Protein AF-A0A951DN93-F1 (afdb_monomer_lite)

pLDDT: mean 78.46, std 14.0, range [29.41, 96.94]

Foldseek 3Di:
DAQADQDAADVQGQRQVLQLQEDADDDDDDDPPDRRYGDHDPPKDKDKDKDKDADDPVQRQQKIKIKMWMFMPPFTKIKIKMKMWGNFDHDDPNDDDDDDDLPTAGKMKIWMWMDGPFWIKIWMWIWHDDRQFKTKIWIWIWIQTPLDRLFIKIKRAALQPDAQQGHGDDDHWIKMFGRCPPFRWIKTKMKMWGSAKDACFNVPRDIAGGTKIKMKMKTWDWDDDPPAKIKIKIKIKIWMFHVLPTKIWMKIWIFIWIHHHLWIAWGWIKIWTWIDGPDQDTKIKIKIKTWTDDNVDIDIDIDIDIDDDPPLDADDPPDFFFDFKFWAALLRHGQDTFDQDPPPPQVPGAAFALRIKIKTFTNAQAAEAEDDEQACVQQPAPDLFAFLLNHPLRAQQWGGDQFKIKHKYWYYWYKWFADPVPRDTHGPHHWHKGQAQDPADSQPDVADPRRRRMMITLDSDRCSNLLVDQQSCCPHHPSVLLCSFCSLVDAFDQAKWKFFQLQWDDPDQPAWIKGATDPGDDDLLYDGKIKTKFKDWVNHTDGPVCQVPVVPPFDKDQWGKDAFDWDDDPVDTFGIWIWHIATPPLVPDPPVVNVVLQVTKMKMKIFMRFWFALKKWKKKWAPVFVVQKWKWFQFPVHNPDTHTWDWDDWDQGPPNMIMTMTTHPHRGTTTGMMMIIGRRNMGMTTGIMMGGGPSSVVSSVSHSVSSNVSQVVQLVCLVPPDQPQRPGHQAFIKMKIKIWMKMWMDGVVHDIDIDDRPITITIHHYAHQDPAQDDDDVDDPLSRPSNHDALLNQVVFWLAKPVHFAAEAAALQAKIKTFGQAQCSQVSLVSNQWWKKKWKFFDPDDPVDGGPIDIDTCVQKDFGLPCLSFRSSQVSSLVSCLVCVVVVHRTGDHDTRGIMRIGRDRDDAFTKMKIWIAIAGHPPDDHDGGDIHDIHMYTHHNANDPQSLCVQQQWHLDDDAAAADAEDEWDPAADDDEEEADVQVQVVCVSRVHHDDDADATWYKYWYWYDDPPFIFTWWIKTAHPAAQFAAAPDDRPVGPGDDTQKHWDAKDFQWFGFDYWYAHNRNRMIITGTNDTTQGPFWIKIWMFHWRNGDRSSDDGPRDIRITTHDYHSHDPCVVVVD

Secondary structure (DSSP, 8-state):
-EES-PPPPPTTS-HHHHHHTB-SSPPSS--SS--B-----TT-EEEEEEEEEE-TTTTTSS-EEEEEEEEEETTTEEEEEEEEEESSPPPPTT-SSPPPPTT--EEEEEEEEEE-SSEEEEEEEEEEEETTTEEEEEEEEEEEESS-TT-EEEEES--S--STTSPP-TT--EEEEESTTTT-EEEEEEEEEESS-EEEETTTTEEE-SSEEEEEEEEEEEEEETTTEEEEEEEEEEEEEEETTEEEEEEEEEEEEEEETTEEEEEEEEEEEEEE-SSS-EEEEEEEEEEEE-SS-EEEEEEEEEEE----PPPP--S-SEEEEEEE-TT--EEEE-B--TT--GGGPPEE-TT-EEEEEESSPPEE-PPSSTTHHHHPPPTT---TTS-TTB---EEE-SSEEEEEEEEEEEEEEE-TTT--EEE--S--EEEPPPSS---SSS-----B-EEEES---S-GGGGGSTTTTTTSTT-HHHHHHHGGG--PPPBPEEEEGGG-B-SSTTS-EEEPBP-PPPPTTB----EEEEEEETTEE--HHHHHHS--SS-EE--EEEEEEEEEETTEEEEEEEEPPEES-GGGS-HHHHHHHHH--EEEEEEEEEEEEEEEEEEEEETTTGGG-EEEEEETT-TT--EEPEEEEEEEPGGGEEEEEEE-S-TTS-EEEEEEEE-TTS-EEEEEEEEE-HHHHHHHHHHHHHHHHHHHHHHHHHHHS------PPPTT-EEEEEEEEEEEEEETTS-EEEEEEEEEEEEEEEPPPPSS-----SS--TTT--SS--GGGGGGGEEEEESPTTEEEE-TTS-EEEEESSS-HHHHHHHTTB--EEEEEESSS-TTS----EEEEGGGEEE-S-GGGS-HHHHHHHHHHHHHHHTT--PPP-----EEEEE---PPTT-EEEEEEE-PBPTT--SSPPPB---EEEEE-SSSSHHHHHHHTT-BSSSS-PBP---EE-------S-EESHHHHHHHHHHTTPPPPPPPSS-EEEEEEEEETTEEEEEEEEEE-SS-SEE--SPPPTT-SSPPPSEEEEEEEETTEE--EEEE-TTS-EEEEEEEEEE---S-EEEEEEE--SS--TTS----EEEEEEEB--SS-TTHHHH-

Sequence (1124 aa):
AINGTLPDPPPGADPIDFQLQWRPNPPPAPLPHAHVGVPPQLGGLVLGLGAVLGTVPDLGYAFSTKAMIAAALPDLTVRAALEATFMNEPPKMAVFNDDPSTSDVGARIIGLLVIGPHGIDLALRGTYDIPVLLHVVVPVAAHFSFDDATDWFLHVGADGFGPSGGPARGPGPVQVVVLPRLLNEGAFGYLMLHGHDLPNLGGLGMNLSGFSVGFGFAINFVAGGVPVLYAELDASLVAGIGTHPVVFLAHGTLDASLHLGPFTLGGIQVTIDAEVGPGSHQWLSADVCGEVDLWLVTLRGCISLTTGSKDLSVPDPGTFPLTRVSLVDVADRELDGAGSLQDGNRDGAPTVWPDAVPVLEFSTGPDCALNPGSFLNSLSIPAGGRRIWVGPYGGTGVYGTDELQYTYTLTSLDLVQVDPATGAESPLGDLPAQWQLPRHGDPSTGKVVPGARELALLTWERLPWTRNLLDGGASVPDDPVGGLANGCHEHVDPTPSWDLGIDANRASASQPWSMPPETVPLRIASSRFDVSLETTLRGVPVTAQLVYQSGLPFAWDLGGPAPLPSVSLARRTFGGHLVLPHVVDTQTVPDSLHNQLIDQRAVSRLDFGPPLIDALVCITSDVSLLEFLHVQGVPADASDTTVDWNFVEDAAGPNNGRVRTYAPDDHARAWLAVEIAYPPIASVGVLGVRGTTPAAVQAAANANAANEAAAKADQTVAATVPPKLRDLLQPGSLYKLTVGLTCIGQRKGGDSKTFGPNVSTYWFKTAPLPAAAPQVSPRRTIFRAQDNFDPSYLERYQLGYTPDDKTAYWFPADPVAAHFSVDHVAPLAELYGHKLTVRVTRTDTPAAQPDPGQSFDASGMVELVAIDRGSPADQRLVAAVATIRAAGEAPCAVPGSGSSLVAGPLLAKQAHYDLDVFFPTAPGAPGAPGPALPGVVFSTSRYQDPGDLLTQLGFSVAGPVPTVRGDVRVQATPIVGNGTGDSALEDALARLGLTPWPNAPVARTSALWVESGADWLLRGVLMEAPEPLFRPGPPPSAAEKSPPPRFGISSLSCSGGTFDVVRQNASRTALLWLASTPFVPAGPLVLQVVARPPLVDPKSLPATTTLTGSCQVGPVPPFVADIA

Radius of gyration: 41.89 Å; chains: 1; bounding box: 110×85×129 Å

Structure (mmCIF, N/CA/C/O backbone):
data_AF-A0A951DN93-F1
#
_entry.id   AF-A0A951DN93-F1
#
loop_
_atom_site.group_PDB
_atom_site.id
_atom_site.type_symbol
_atom_site.label_atom_id
_atom_site.label_alt_id
_atom_site.label_comp_id
_atom_site.label_asym_id
_atom_site.label_entity_id
_atom_site.label_seq_id
_atom_site.pdbx_PDB_ins_code
_atom_site.Cartn_x
_atom_site.Cartn_y
_atom_site.Cartn_z
_atom_site.occupancy
_atom_site.B_iso_or_equiv
_atom_site.auth_seq_id
_atom_site.auth_comp_id
_atom_site.auth_asym_id
_atom_site.auth_atom_id
_atom_site.pdbx_PDB_model_num
ATOM 1 N N . ALA A 1 1 ? -35.441 -23.308 -15.288 1.00 58.97 1 ALA A N 1
ATOM 2 C CA . ALA A 1 1 ? -34.696 -22.094 -15.662 1.00 58.97 1 ALA A CA 1
ATOM 3 C C . ALA A 1 1 ? -35.680 -20.938 -15.694 1.00 58.97 1 ALA A C 1
ATOM 5 O O . ALA A 1 1 ? -36.698 -21.078 -16.364 1.00 58.97 1 ALA A O 1
ATOM 6 N N . ILE A 1 2 ? -35.428 -19.869 -14.942 1.00 70.38 2 ILE A N 1
ATOM 7 C CA . ILE A 1 2 ? -36.272 -18.666 -14.879 1.00 70.38 2 ILE A CA 1
ATOM 8 C C . ILE A 1 2 ? -35.362 -17.458 -15.136 1.00 70.38 2 ILE A C 1
ATOM 10 O O . ILE A 1 2 ? -34.222 -17.447 -14.674 1.00 70.38 2 ILE A O 1
ATOM 14 N N . ASN A 1 3 ? -35.842 -16.483 -15.910 1.00 65.94 3 ASN A N 1
ATOM 15 C CA . ASN A 1 3 ? -35.146 -15.213 -16.127 1.00 65.94 3 ASN A CA 1
ATOM 16 C C . ASN A 1 3 ? -35.381 -14.328 -14.894 1.00 65.94 3 ASN A C 1
ATOM 18 O O . ASN A 1 3 ? -36.521 -13.926 -14.653 1.00 65.94 3 ASN A O 1
ATOM 22 N N . GLY A 1 4 ? -34.348 -14.104 -14.087 1.00 67.06 4 GLY A N 1
ATOM 23 C CA . GLY A 1 4 ? -34.468 -13.483 -12.769 1.00 67.06 4 GLY A CA 1
ATOM 24 C C . GLY A 1 4 ? -33.188 -13.563 -11.947 1.00 67.06 4 GLY A C 1
ATOM 25 O O . GLY A 1 4 ? -32.173 -14.074 -12.418 1.00 67.06 4 GLY A O 1
ATOM 26 N N . THR A 1 5 ? -33.252 -13.071 -10.717 1.00 70.00 5 THR A N 1
ATOM 27 C CA . THR A 1 5 ? -32.168 -13.139 -9.726 1.00 70.00 5 THR A CA 1
ATOM 28 C C . THR A 1 5 ? -32.672 -13.751 -8.429 1.00 70.00 5 THR A C 1
ATOM 30 O O . THR A 1 5 ? -33.877 -13.793 -8.170 1.00 70.00 5 THR A O 1
ATOM 33 N N . LEU A 1 6 ? -31.759 -14.304 -7.630 1.00 71.38 6 LEU A N 1
ATOM 34 C CA . LEU A 1 6 ? -32.091 -14.649 -6.253 1.00 71.38 6 LEU A CA 1
ATOM 35 C C . LEU A 1 6 ? -32.093 -13.342 -5.454 1.00 71.38 6 LEU A C 1
ATOM 37 O O . LEU A 1 6 ? -31.143 -12.580 -5.581 1.00 71.38 6 LEU A O 1
ATOM 41 N N . PRO A 1 7 ? -33.159 -13.043 -4.701 1.00 67.38 7 PRO A N 1
ATOM 42 C CA . PRO A 1 7 ? -33.232 -11.797 -3.963 1.00 67.38 7 PRO A CA 1
ATOM 43 C C . PRO A 1 7 ? -32.316 -11.860 -2.739 1.00 67.38 7 PRO A C 1
ATOM 45 O O . PRO A 1 7 ? -32.239 -12.897 -2.059 1.00 67.38 7 PRO A O 1
ATOM 48 N N . ASP A 1 8 ? -31.675 -10.729 -2.478 1.00 64.38 8 ASP A N 1
ATOM 49 C CA . ASP A 1 8 ? -30.850 -10.469 -1.305 1.00 64.38 8 ASP A CA 1
ATOM 50 C C . ASP A 1 8 ? -31.690 -9.858 -0.177 1.00 64.38 8 ASP A C 1
ATOM 52 O O . ASP A 1 8 ? -32.721 -9.223 -0.450 1.00 64.38 8 ASP A O 1
ATOM 56 N N . PRO A 1 9 ? -31.284 -10.052 1.090 1.00 63.78 9 PRO A N 1
ATOM 57 C CA . PRO A 1 9 ? -31.950 -9.411 2.210 1.00 63.78 9 PRO A CA 1
ATOM 58 C C . PRO A 1 9 ? -31.879 -7.879 2.065 1.00 63.78 9 PRO A C 1
ATOM 60 O O . PRO A 1 9 ? -30.812 -7.336 1.769 1.00 63.78 9 PRO A O 1
ATOM 63 N N . PRO A 1 10 ? -32.997 -7.154 2.260 1.00 60.47 10 PRO A N 1
ATOM 64 C CA . PRO A 1 10 ? -32.969 -5.698 2.298 1.00 60.47 10 PRO A CA 1
ATOM 65 C C . PRO A 1 10 ? -32.015 -5.191 3.396 1.00 60.47 10 PRO A C 1
ATOM 67 O O . PRO A 1 10 ? -31.873 -5.854 4.424 1.00 60.47 10 PRO A O 1
ATOM 70 N N . PRO A 1 11 ? -31.410 -4.000 3.249 1.00 46.81 11 PRO A N 1
ATOM 71 C CA . PRO A 1 11 ? -30.575 -3.414 4.296 1.00 46.81 11 PRO A CA 1
ATOM 72 C C . PRO A 1 11 ? -31.333 -3.311 5.627 1.00 46.81 11 PRO A C 1
ATOM 74 O O . PRO A 1 11 ? -32.408 -2.716 5.686 1.00 46.81 11 PRO A O 1
ATOM 77 N N . GLY A 1 12 ? -30.780 -3.903 6.688 1.00 50.22 12 GLY A N 1
ATOM 78 C CA . GLY A 1 12 ? -31.409 -3.951 8.012 1.00 50.22 12 GLY A CA 1
ATOM 79 C C . GLY A 1 12 ? -32.499 -5.017 8.174 1.00 50.22 12 GLY A C 1
ATOM 80 O O . GLY A 1 12 ? -33.084 -5.113 9.246 1.00 50.22 12 GLY A O 1
ATOM 81 N N . ALA A 1 13 ? -32.783 -5.830 7.155 1.00 54.62 13 ALA A N 1
ATOM 82 C CA . ALA A 1 13 ? -33.517 -7.069 7.364 1.00 54.62 13 ALA A CA 1
ATOM 83 C C . ALA A 1 13 ? -32.581 -8.102 7.994 1.00 54.62 13 ALA A C 1
ATOM 85 O O . ALA A 1 13 ? -31.409 -8.185 7.625 1.00 54.62 13 ALA A O 1
ATOM 86 N N . ASP A 1 14 ? -33.102 -8.908 8.916 1.00 61.09 14 ASP A N 1
ATOM 87 C CA . ASP A 1 14 ? -32.369 -10.078 9.382 1.00 61.09 14 ASP A CA 1
ATOM 88 C C . ASP A 1 14 ? -32.143 -11.019 8.179 1.00 61.09 14 ASP A C 1
ATOM 90 O O . ASP A 1 14 ? -33.121 -11.462 7.554 1.00 61.09 14 ASP A O 1
ATOM 94 N N . PRO A 1 15 ? -30.877 -11.304 7.811 1.00 65.44 15 PRO A N 1
ATOM 95 C CA . PRO A 1 15 ? -30.569 -12.083 6.621 1.00 65.44 15 PRO A CA 1
ATOM 96 C C . PRO A 1 15 ? -31.143 -13.497 6.710 1.00 65.44 15 PRO A C 1
ATOM 98 O O . PRO A 1 15 ? -31.591 -14.041 5.703 1.00 65.44 15 PRO A O 1
ATOM 101 N N . ILE A 1 16 ? -31.211 -14.067 7.910 1.00 70.19 16 ILE A N 1
ATOM 102 C CA . ILE A 1 16 ? -31.652 -15.430 8.192 1.00 70.19 16 ILE A CA 1
ATOM 103 C C . ILE A 1 16 ? -33.174 -15.521 8.154 1.00 70.19 16 ILE A C 1
ATOM 105 O O . ILE A 1 16 ? -33.707 -16.406 7.481 1.00 70.19 16 ILE A O 1
ATOM 109 N N . ASP A 1 17 ? -33.890 -14.603 8.804 1.00 66.81 17 ASP A N 1
ATOM 110 C CA . ASP A 1 17 ? -35.357 -14.572 8.725 1.00 66.81 17 ASP A CA 1
ATOM 111 C C . ASP A 1 17 ? -35.828 -14.309 7.293 1.00 66.81 17 ASP A C 1
ATOM 113 O O . ASP A 1 17 ? -36.780 -14.939 6.822 1.00 66.81 17 ASP A O 1
ATOM 117 N N . PHE A 1 18 ? -35.123 -13.442 6.561 1.00 69.38 18 PHE A N 1
ATOM 118 C CA . PHE A 1 18 ? -35.358 -13.239 5.137 1.00 69.38 18 PHE A CA 1
ATOM 119 C C . PHE A 1 18 ? -35.181 -14.541 4.345 1.00 69.38 18 PHE A C 1
ATOM 121 O O . PHE A 1 18 ? -36.039 -14.892 3.527 1.00 69.38 18 PHE A O 1
ATOM 128 N N . GLN A 1 19 ? -34.109 -15.296 4.615 1.00 72.75 19 GLN A N 1
ATOM 129 C CA . GLN A 1 19 ? -33.899 -16.587 3.967 1.00 72.75 19 GLN A CA 1
ATOM 130 C C . GLN A 1 19 ? -35.006 -17.592 4.302 1.00 72.75 19 GLN A C 1
ATOM 132 O O . GLN A 1 19 ? -35.518 -18.267 3.404 1.00 72.75 19 GLN A O 1
ATOM 137 N N . LEU A 1 20 ? -35.418 -17.680 5.571 1.00 67.44 20 LEU A N 1
ATOM 138 C CA . LEU A 1 20 ? -36.475 -18.592 6.010 1.00 67.44 20 LEU A CA 1
ATOM 139 C C . LEU A 1 20 ? -37.805 -18.315 5.299 1.00 67.44 20 LEU A C 1
ATOM 141 O O . LEU A 1 20 ? -38.568 -19.248 5.071 1.00 67.44 20 LEU A O 1
ATOM 145 N N . GLN A 1 21 ? -38.081 -17.079 4.884 1.00 68.12 21 GLN A N 1
ATOM 146 C CA . GLN A 1 21 ? -39.325 -16.690 4.203 1.00 68.12 21 GLN A CA 1
ATOM 147 C C . GLN A 1 21 ? -39.347 -16.978 2.687 1.00 68.12 21 GLN A C 1
ATOM 149 O O . GLN A 1 21 ? -40.351 -16.706 2.016 1.00 68.12 21 GLN A O 1
ATOM 154 N N . TRP A 1 22 ? -38.275 -17.543 2.124 1.00 68.62 22 TRP A N 1
ATOM 155 C CA . TRP A 1 22 ? -38.161 -17.789 0.686 1.00 68.62 22 TRP A CA 1
ATOM 156 C C . TRP A 1 22 ? -39.170 -18.822 0.152 1.00 68.62 22 TRP A C 1
ATOM 158 O O . TRP A 1 22 ? -39.302 -19.931 0.676 1.00 68.62 22 TRP A O 1
ATOM 168 N N . ARG A 1 23 ? -39.857 -18.477 -0.951 1.00 65.38 23 ARG A N 1
ATOM 169 C CA . ARG A 1 23 ? -40.795 -19.355 -1.670 1.00 65.38 23 ARG A CA 1
ATOM 170 C C . ARG A 1 23 ? -40.448 -19.431 -3.167 1.00 65.38 23 ARG A C 1
ATOM 172 O O . ARG A 1 23 ? -40.475 -18.409 -3.846 1.00 65.38 23 ARG A O 1
ATOM 179 N N . PRO A 1 24 ? -40.225 -20.631 -3.744 1.00 57.47 24 PRO A N 1
ATOM 180 C CA . PRO A 1 24 ? -39.866 -20.781 -5.161 1.00 57.47 24 PRO A CA 1
ATOM 181 C C . PRO A 1 24 ? -40.954 -20.323 -6.147 1.00 57.47 24 PRO A C 1
ATOM 183 O O . PRO A 1 24 ? -40.638 -19.874 -7.244 1.00 57.47 24 PRO A O 1
ATOM 186 N N . ASN A 1 25 ? -42.229 -20.453 -5.761 1.00 58.25 25 ASN A N 1
ATOM 187 C CA . ASN A 1 25 ? -43.406 -20.046 -6.534 1.00 58.25 25 ASN A CA 1
ATOM 188 C C . ASN A 1 25 ? -44.374 -19.290 -5.606 1.00 58.25 25 ASN A C 1
ATOM 190 O O . ASN A 1 25 ? -45.260 -19.917 -5.017 1.00 58.25 25 ASN A O 1
ATOM 194 N N . PRO A 1 26 ? -44.214 -17.972 -5.412 1.00 56.59 26 PRO A N 1
ATOM 195 C CA . PRO A 1 26 ? -45.200 -17.199 -4.668 1.00 56.59 26 PRO A CA 1
ATOM 196 C C . PRO A 1 26 ? -46.539 -17.154 -5.440 1.00 56.59 26 PRO A C 1
ATOM 198 O O . PRO A 1 26 ? -46.534 -17.121 -6.675 1.00 56.59 26 PRO A O 1
ATOM 201 N N . PRO A 1 27 ? -47.697 -17.162 -4.753 1.00 50.59 27 PRO A N 1
ATOM 202 C CA . PRO A 1 27 ? -48.989 -16.945 -5.401 1.00 50.59 27 PRO A CA 1
ATOM 203 C C . PRO A 1 27 ? -49.053 -15.542 -6.042 1.00 50.59 27 PRO A C 1
ATOM 205 O O . PRO A 1 27 ? -48.399 -14.616 -5.561 1.00 50.59 27 PRO A O 1
ATOM 208 N N . PRO A 1 28 ? -49.838 -15.341 -7.118 1.00 42.03 28 PRO A N 1
ATOM 209 C CA . PRO A 1 28 ? -49.997 -14.019 -7.704 1.00 42.03 28 PRO A CA 1
ATOM 210 C C . PRO A 1 28 ? -50.909 -13.131 -6.835 1.00 42.03 28 PRO A C 1
ATOM 212 O O . PRO A 1 28 ? -52.045 -13.509 -6.556 1.00 42.03 28 PRO A O 1
ATOM 215 N N . ALA A 1 29 ? -50.438 -11.908 -6.552 1.00 42.69 29 ALA A N 1
ATOM 216 C CA . ALA A 1 29 ? -51.181 -10.712 -6.104 1.00 42.69 29 ALA A CA 1
ATOM 217 C C . ALA A 1 29 ? -51.262 -10.429 -4.569 1.00 42.69 29 ALA A C 1
ATOM 219 O O . ALA A 1 29 ? -50.647 -11.134 -3.775 1.00 42.69 29 ALA A O 1
ATOM 220 N N . PRO A 1 30 ? -51.846 -9.281 -4.154 1.00 43.34 30 PRO A N 1
ATOM 221 C CA . PRO A 1 30 ? -51.199 -8.218 -3.389 1.00 43.34 30 PRO A CA 1
ATOM 222 C C . PRO A 1 30 ? -51.547 -8.306 -1.894 1.00 43.34 30 PRO A C 1
ATOM 224 O O . PRO A 1 30 ? -52.664 -7.974 -1.498 1.00 43.34 30 PRO A O 1
ATOM 227 N N . LEU A 1 31 ? -50.607 -8.729 -1.052 1.00 35.88 31 LEU A N 1
ATOM 228 C CA . LEU A 1 31 ? -50.766 -8.701 0.405 1.00 35.88 31 LEU A CA 1
ATOM 229 C C . LEU A 1 31 ? -49.513 -8.116 1.082 1.00 35.88 31 LEU A C 1
ATOM 231 O O . LEU A 1 31 ? -48.421 -8.252 0.530 1.00 35.88 31 LEU A O 1
ATOM 235 N N . PRO A 1 32 ? -49.646 -7.472 2.261 1.00 34.62 32 PRO A N 1
ATOM 236 C CA . PRO A 1 32 ? -48.592 -6.659 2.885 1.00 34.62 32 PRO A CA 1
ATOM 237 C C . PRO A 1 32 ? -47.449 -7.463 3.527 1.00 34.62 32 PRO A C 1
ATOM 239 O O . PRO A 1 32 ? -46.519 -6.874 4.068 1.00 34.62 32 PRO A O 1
ATOM 242 N N . HIS A 1 33 ? -47.499 -8.795 3.470 1.00 40.44 33 HIS A N 1
ATOM 243 C CA . HIS A 1 33 ? -46.452 -9.690 3.962 1.00 40.44 33 HIS A CA 1
ATOM 244 C C . HIS A 1 33 ? -45.879 -10.444 2.758 1.00 40.44 33 HIS A C 1
ATOM 246 O O . HIS A 1 33 ? -46.341 -11.520 2.385 1.00 40.44 33 HIS A O 1
ATOM 252 N N . ALA A 1 34 ? -44.964 -9.776 2.055 1.00 40.44 34 ALA A N 1
ATOM 253 C CA . ALA A 1 34 ? -44.477 -10.179 0.744 1.00 40.44 34 ALA A CA 1
ATOM 254 C C . ALA A 1 34 ? -43.626 -11.457 0.820 1.00 40.44 34 ALA A C 1
ATOM 256 O O . ALA A 1 34 ? -42.525 -11.458 1.360 1.00 40.44 34 ALA A O 1
ATOM 257 N N . HIS A 1 35 ? -44.122 -12.547 0.236 1.00 47.97 35 HIS A N 1
ATOM 258 C CA . HIS A 1 35 ? -43.337 -13.758 0.010 1.00 47.97 35 HIS A CA 1
ATOM 259 C C . HIS A 1 35 ? -42.148 -13.475 -0.925 1.00 47.97 35 HIS A C 1
ATOM 261 O O . HIS A 1 35 ? -42.318 -12.886 -1.995 1.00 47.97 35 HIS A O 1
ATOM 267 N N . VAL A 1 36 ? -40.954 -13.942 -0.553 1.00 51.94 36 VAL A N 1
ATOM 268 C CA . VAL A 1 36 ? -39.714 -13.728 -1.311 1.00 51.94 36 VAL A CA 1
ATOM 269 C C . VAL A 1 36 ? -39.620 -14.757 -2.451 1.00 51.94 36 VAL A C 1
ATOM 271 O O . VAL A 1 36 ? -39.299 -15.922 -2.216 1.00 51.94 36 VAL A O 1
ATOM 274 N N . GLY A 1 37 ? -39.948 -14.345 -3.682 1.00 58.62 37 GLY A N 1
ATOM 275 C CA . GLY A 1 37 ? -39.848 -15.157 -4.909 1.00 58.62 37 GLY A CA 1
ATOM 276 C C . GLY A 1 37 ? -38.582 -14.896 -5.732 1.00 58.62 37 GLY A C 1
ATOM 277 O O . GLY A 1 37 ? -37.689 -14.194 -5.285 1.00 58.62 37 GLY A O 1
ATOM 278 N N . VAL A 1 38 ? -38.504 -15.437 -6.955 1.00 58.22 38 VAL A N 1
ATOM 279 C CA . VAL A 1 38 ? -37.475 -15.060 -7.951 1.00 58.22 38 VAL A CA 1
ATOM 280 C C . VAL A 1 38 ? -37.993 -13.847 -8.741 1.00 58.22 38 VAL A C 1
ATOM 282 O O . VAL A 1 38 ? -38.831 -14.041 -9.629 1.00 58.22 38 VAL A O 1
ATOM 285 N N . PRO A 1 39 ? -37.583 -12.600 -8.427 1.00 60.75 39 PRO A N 1
ATOM 286 C CA . PRO A 1 39 ? -38.008 -11.438 -9.196 1.00 60.75 39 PRO A CA 1
ATOM 287 C C . PRO A 1 39 ? -37.499 -11.530 -10.644 1.00 60.75 39 PRO A C 1
ATOM 289 O O . PRO A 1 39 ? -36.355 -11.934 -10.876 1.00 60.75 39 PRO A O 1
ATOM 292 N N . PRO A 1 40 ? -38.319 -11.154 -11.642 1.00 55.56 40 PRO A N 1
ATOM 293 C CA . PRO A 1 40 ? -37.853 -11.063 -13.016 1.00 55.56 40 PRO A CA 1
ATOM 294 C C . PRO A 1 40 ? -36.850 -9.911 -13.153 1.00 55.56 40 PRO A C 1
ATOM 296 O O . PRO A 1 40 ? -37.169 -8.763 -12.852 1.00 55.56 40 PRO A O 1
ATOM 299 N N . GLN A 1 41 ? -35.653 -10.205 -13.661 1.00 59.12 41 GLN A N 1
ATOM 300 C CA . GLN A 1 41 ? -34.603 -9.224 -13.942 1.00 59.12 41 GLN A CA 1
ATOM 301 C C . GLN A 1 41 ? -34.051 -9.467 -15.346 1.00 59.12 41 GLN A C 1
ATOM 303 O O . GLN A 1 41 ? -33.797 -10.605 -15.742 1.00 59.12 41 GLN A O 1
ATOM 308 N N . LEU A 1 42 ? -33.887 -8.396 -16.126 1.00 51.28 42 LEU A N 1
ATOM 309 C CA . LEU A 1 42 ? -33.330 -8.485 -17.474 1.00 51.28 42 LEU A CA 1
ATOM 310 C C . LEU A 1 42 ? -31.839 -8.860 -17.382 1.00 51.28 42 LEU A C 1
ATOM 312 O O . LEU A 1 42 ? -31.052 -8.082 -16.853 1.00 51.28 42 LEU A O 1
ATOM 316 N N . GLY A 1 43 ? -31.456 -10.031 -17.901 1.00 61.06 43 GLY A N 1
ATOM 317 C CA . GLY A 1 43 ? -30.057 -10.483 -17.959 1.00 61.06 43 GLY A CA 1
ATOM 318 C C . GLY A 1 43 ? -29.621 -11.461 -16.858 1.00 61.06 43 GLY A C 1
ATOM 319 O O . GLY A 1 43 ? -28.480 -11.911 -16.901 1.00 61.06 43 GLY A O 1
ATOM 320 N N . GLY A 1 44 ? -30.507 -11.824 -15.921 1.00 66.06 44 GLY A N 1
ATOM 321 C CA . GLY A 1 44 ? -30.234 -12.818 -14.874 1.00 66.06 44 GLY A CA 1
ATOM 322 C C . GLY A 1 44 ? -30.762 -14.214 -15.225 1.00 66.06 44 GLY A C 1
ATOM 323 O O . GLY A 1 44 ? -31.864 -14.356 -15.755 1.00 66.06 44 GLY A O 1
ATOM 324 N N . LEU A 1 45 ? -30.002 -15.269 -14.925 1.00 76.38 45 LEU A N 1
ATOM 325 C CA . LEU A 1 45 ? -30.429 -16.659 -15.140 1.00 76.38 45 LEU A CA 1
ATOM 326 C C . LEU A 1 45 ? -30.426 -17.431 -13.820 1.00 76.38 45 LEU A C 1
ATOM 328 O O . LEU A 1 45 ? -29.361 -17.648 -13.253 1.00 76.38 45 LEU A O 1
ATOM 332 N N . VAL A 1 46 ? -31.591 -17.940 -13.399 1.00 74.38 46 VAL A N 1
ATOM 333 C CA . VAL A 1 46 ? -31.709 -18.885 -12.275 1.00 74.38 46 VAL A CA 1
ATOM 334 C C . VAL A 1 46 ? -31.998 -20.297 -12.791 1.00 74.38 46 VAL A C 1
ATOM 336 O O . VAL A 1 46 ? -32.992 -20.548 -13.486 1.00 74.38 46 VAL A O 1
ATOM 339 N N . LEU A 1 47 ? -31.144 -21.252 -12.425 1.00 79.06 47 LEU A N 1
ATOM 340 C CA . LEU A 1 47 ? -31.298 -22.685 -12.681 1.00 79.06 47 LEU A CA 1
ATOM 341 C C . LEU A 1 47 ? -31.483 -23.410 -11.351 1.00 79.06 47 LEU A C 1
ATOM 343 O O . LEU A 1 47 ? -30.688 -23.212 -10.447 1.00 79.06 47 LEU A O 1
ATOM 347 N N . GLY A 1 48 ? -32.488 -24.275 -11.227 1.00 75.44 48 GLY A N 1
ATOM 348 C CA . GLY A 1 48 ? -32.672 -25.058 -10.007 1.00 75.44 48 GLY A CA 1
ATOM 349 C C . GLY A 1 48 ? -33.275 -26.433 -10.256 1.00 75.44 48 GLY A C 1
ATOM 350 O O . GLY A 1 48 ? -34.005 -26.633 -11.230 1.00 75.44 48 GLY A O 1
ATOM 351 N N . LEU A 1 49 ? -32.942 -27.371 -9.370 1.00 80.44 49 LEU A N 1
ATOM 352 C CA . LEU A 1 49 ? -33.438 -28.744 -9.321 1.00 80.44 49 LEU A CA 1
ATOM 353 C C . LEU A 1 49 ? -34.065 -28.974 -7.943 1.00 80.44 49 LEU A C 1
ATOM 355 O O . LEU A 1 49 ? -33.464 -28.625 -6.930 1.00 80.44 49 LEU A O 1
ATOM 359 N N . GLY A 1 50 ? -35.247 -29.586 -7.902 1.00 76.38 50 GLY A N 1
ATOM 360 C CA . GLY A 1 50 ? -35.871 -30.030 -6.659 1.00 76.38 50 GLY A CA 1
ATOM 361 C C . GLY A 1 50 ? -36.247 -31.507 -6.711 1.00 76.38 50 GLY A C 1
ATOM 362 O O . GLY A 1 50 ? -36.601 -32.015 -7.775 1.00 76.38 50 GLY A O 1
ATOM 363 N N . ALA A 1 51 ? -36.173 -32.190 -5.572 1.00 79.31 51 ALA A N 1
ATOM 364 C CA . ALA A 1 51 ? -36.535 -33.596 -5.422 1.00 79.31 51 ALA A CA 1
ATOM 365 C C . ALA A 1 51 ? -37.285 -33.829 -4.106 1.00 79.31 51 ALA A C 1
ATOM 367 O O . ALA A 1 51 ? -37.018 -33.157 -3.111 1.00 79.31 51 ALA A O 1
ATOM 368 N N . VAL A 1 52 ? -38.191 -34.810 -4.101 1.00 78.50 52 VAL A N 1
ATOM 369 C CA . VAL A 1 52 ? -38.835 -35.329 -2.886 1.00 78.50 52 VAL A CA 1
ATOM 370 C C . VAL A 1 52 ? -38.319 -36.740 -2.650 1.00 78.50 52 VAL A C 1
ATOM 372 O O . VAL A 1 52 ? -38.381 -37.583 -3.544 1.00 78.50 52 VAL A O 1
ATOM 375 N N . LEU A 1 53 ? -37.793 -36.985 -1.457 1.00 79.69 53 LEU A N 1
ATOM 376 C CA . LEU A 1 53 ? -37.294 -38.274 -0.997 1.00 79.69 53 LEU A CA 1
ATOM 377 C C . LEU A 1 53 ? -38.158 -38.720 0.180 1.00 79.69 53 LEU A C 1
ATOM 379 O O . LEU A 1 53 ? -38.534 -37.908 1.019 1.00 79.69 53 LEU A O 1
ATOM 383 N N . GLY A 1 54 ? -38.477 -40.005 0.261 1.00 77.44 54 GLY A N 1
ATOM 384 C CA . GLY A 1 54 ? -39.309 -40.528 1.334 1.00 77.44 54 GLY A CA 1
ATOM 385 C C . GLY A 1 54 ? -39.077 -42.007 1.567 1.00 77.44 54 GLY A C 1
ATOM 386 O O . GLY A 1 54 ? -38.499 -42.717 0.740 1.00 77.44 54 GLY A O 1
ATOM 387 N N . THR A 1 55 ? -39.523 -42.459 2.726 1.00 77.88 55 THR A N 1
ATOM 388 C CA . THR A 1 55 ? -39.552 -43.872 3.087 1.00 77.88 55 THR A CA 1
ATOM 389 C C . THR A 1 55 ? -40.542 -44.622 2.182 1.00 77.88 55 THR A C 1
ATOM 391 O O . THR A 1 55 ? -41.675 -44.211 1.962 1.00 77.88 55 THR A O 1
ATOM 394 N N . VAL A 1 56 ? -40.073 -45.697 1.543 1.00 63.06 56 VAL A N 1
ATOM 395 C CA . VAL A 1 56 ? -40.849 -46.455 0.540 1.00 63.06 56 VAL A CA 1
ATOM 396 C C . VAL A 1 56 ? -42.010 -47.272 1.142 1.00 63.06 56 VAL A C 1
ATOM 398 O O . VAL A 1 56 ? -43.069 -47.309 0.514 1.00 63.06 56 VAL A O 1
ATOM 401 N N . PRO A 1 57 ? -41.870 -47.942 2.309 1.00 67.75 57 PRO A N 1
ATOM 402 C CA . PRO A 1 57 ? -42.900 -48.862 2.812 1.00 67.75 57 PRO A CA 1
ATOM 403 C C . PRO A 1 57 ? -44.219 -48.199 3.229 1.00 67.75 57 PRO A C 1
ATOM 405 O O . PRO A 1 57 ? -45.253 -48.858 3.248 1.00 67.75 57 PRO A O 1
ATOM 408 N N . ASP A 1 58 ? -44.182 -46.918 3.574 1.00 67.00 58 ASP A N 1
ATOM 409 C CA . ASP A 1 58 ? -45.274 -46.145 4.170 1.00 67.00 58 ASP A CA 1
ATOM 410 C C . ASP A 1 58 ? -45.582 -44.866 3.376 1.00 67.00 58 ASP A C 1
ATOM 412 O O . ASP A 1 58 ? -46.205 -43.937 3.889 1.00 67.00 58 ASP A O 1
ATOM 416 N N . LEU A 1 59 ? -45.145 -44.827 2.112 1.00 69.12 59 LEU A N 1
ATOM 417 C CA . LEU A 1 59 ? -45.363 -43.717 1.185 1.00 69.12 59 LEU A CA 1
ATOM 418 C C . LEU A 1 59 ? -44.811 -42.365 1.688 1.00 69.12 59 LEU A C 1
ATOM 420 O O . LEU A 1 59 ? -45.293 -41.321 1.257 1.00 69.12 59 LEU A O 1
ATOM 424 N N . GLY A 1 60 ? -43.785 -42.370 2.548 1.00 65.62 60 GLY A N 1
ATOM 425 C CA . GLY A 1 60 ? -43.110 -41.167 3.047 1.00 65.62 60 GLY A CA 1
ATOM 426 C C . GLY A 1 60 ? -43.665 -40.613 4.359 1.00 65.62 60 GLY A C 1
ATOM 427 O O . GLY A 1 60 ? -43.311 -39.495 4.726 1.00 65.62 60 GLY A O 1
ATOM 428 N N . TYR A 1 61 ? -44.512 -41.367 5.064 1.00 73.94 61 TYR A N 1
ATOM 429 C CA . TYR A 1 61 ? -45.121 -40.930 6.322 1.00 73.94 61 TYR A CA 1
ATOM 430 C C . TYR A 1 61 ? -44.117 -40.840 7.489 1.00 73.94 61 TYR A C 1
ATOM 432 O O . TYR A 1 61 ? -44.048 -39.823 8.175 1.00 73.94 61 TYR A O 1
ATOM 440 N N . ALA A 1 62 ? -43.300 -41.871 7.730 1.00 76.56 62 ALA A N 1
ATOM 441 C CA . ALA A 1 62 ? -42.323 -41.891 8.823 1.00 76.56 62 ALA A CA 1
ATOM 442 C C . ALA A 1 62 ? -41.206 -40.869 8.604 1.00 76.56 62 ALA A C 1
ATOM 444 O O . ALA A 1 62 ? -40.743 -40.241 9.554 1.00 76.56 62 ALA A O 1
ATOM 445 N N . PHE A 1 63 ? -40.794 -40.699 7.350 1.00 81.25 63 PHE A N 1
ATOM 446 C CA . PHE A 1 63 ? -39.871 -39.658 6.927 1.00 81.25 63 PHE A CA 1
ATOM 447 C C . PHE A 1 63 ? -40.125 -39.305 5.469 1.00 81.25 63 PHE A C 1
ATOM 449 O O . PHE A 1 63 ? -40.079 -40.181 4.592 1.00 81.25 63 PHE A O 1
ATOM 456 N N . SER A 1 64 ? -40.283 -38.014 5.214 1.00 82.12 64 SER A N 1
ATOM 457 C CA . SER A 1 64 ? -40.186 -37.443 3.880 1.00 82.12 64 SER A CA 1
ATOM 458 C C . SER A 1 64 ? -39.422 -36.129 3.924 1.00 82.12 64 SER A C 1
ATOM 460 O O . SER A 1 64 ? -39.409 -35.410 4.918 1.00 82.12 64 SER A O 1
ATOM 462 N N . THR A 1 65 ? -38.729 -35.819 2.839 1.00 82.06 65 THR A N 1
ATOM 463 C CA . THR A 1 65 ? -38.000 -34.570 2.692 1.00 82.06 65 THR A CA 1
ATOM 464 C C . THR A 1 65 ? -38.103 -34.062 1.270 1.00 82.06 65 THR A C 1
ATOM 466 O O . THR A 1 65 ? -38.049 -34.833 0.314 1.00 82.06 65 THR A O 1
ATOM 469 N N . LYS A 1 66 ? -38.241 -32.750 1.123 1.00 80.44 66 LYS A N 1
ATOM 470 C CA . LYS A 1 66 ? -38.047 -32.054 -0.142 1.00 80.44 66 LYS A CA 1
ATOM 471 C C . LYS A 1 66 ? -36.761 -31.246 -0.064 1.00 80.44 66 LYS A C 1
ATOM 473 O O . LYS A 1 66 ? -36.529 -30.527 0.904 1.00 80.44 66 LYS A O 1
ATOM 478 N N . ALA A 1 67 ? -35.938 -31.372 -1.093 1.00 81.31 67 ALA A N 1
ATOM 479 C CA . ALA A 1 67 ? -34.696 -30.634 -1.244 1.00 81.31 67 ALA A CA 1
ATOM 480 C C . ALA A 1 67 ? -34.741 -29.842 -2.550 1.00 81.31 67 ALA A C 1
ATOM 482 O O . ALA A 1 67 ? -35.240 -30.342 -3.560 1.00 81.31 67 ALA A O 1
ATOM 483 N N . MET A 1 68 ? -34.207 -28.627 -2.542 1.00 80.12 68 MET A N 1
ATOM 484 C CA . MET A 1 68 ? -34.029 -27.790 -3.721 1.00 80.12 68 MET A CA 1
ATOM 485 C C . MET A 1 68 ? -32.622 -27.207 -3.724 1.00 80.12 68 MET A C 1
ATOM 487 O O . MET A 1 68 ? -32.144 -26.760 -2.691 1.00 80.12 68 MET A O 1
ATOM 491 N N . ILE A 1 69 ? -31.979 -27.183 -4.887 1.00 82.88 69 ILE A N 1
ATOM 492 C CA . ILE A 1 69 ? -30.728 -26.457 -5.118 1.00 82.88 69 ILE A CA 1
ATOM 493 C C . ILE A 1 69 ? -30.960 -25.534 -6.309 1.00 82.88 69 ILE A C 1
ATOM 495 O O . ILE A 1 69 ? -31.414 -25.996 -7.357 1.00 82.88 69 ILE A O 1
ATOM 499 N N . ALA A 1 70 ? -30.660 -24.249 -6.150 1.00 82.88 70 ALA A N 1
ATOM 500 C CA . ALA A 1 70 ? -30.741 -23.232 -7.187 1.00 82.88 70 ALA A CA 1
ATOM 501 C C . ALA A 1 70 ? -29.417 -22.464 -7.297 1.00 82.88 70 ALA A C 1
ATOM 503 O O . ALA A 1 70 ? -28.764 -22.207 -6.291 1.00 82.88 70 ALA A O 1
ATOM 504 N N . ALA A 1 71 ? -29.038 -22.095 -8.517 1.00 82.69 71 ALA A N 1
ATOM 505 C CA . ALA A 1 71 ? -27.884 -21.263 -8.827 1.00 82.69 71 ALA A CA 1
ATOM 506 C C . ALA A 1 71 ? -28.310 -20.088 -9.721 1.00 82.69 71 ALA A C 1
ATOM 508 O O . ALA A 1 71 ? -29.069 -20.294 -10.676 1.00 82.69 71 ALA A O 1
ATOM 509 N N . ALA A 1 72 ? -27.827 -18.883 -9.415 1.00 80.38 72 ALA A N 1
ATOM 510 C CA . ALA A 1 72 ? -28.039 -17.664 -10.197 1.00 80.38 72 ALA A CA 1
ATOM 511 C C . ALA A 1 72 ? -26.739 -17.191 -10.879 1.00 80.38 72 ALA A C 1
ATOM 513 O O . ALA A 1 72 ? -25.652 -17.467 -10.381 1.00 80.38 72 ALA A O 1
ATOM 514 N N . LEU A 1 73 ? -26.865 -16.513 -12.026 1.00 79.38 73 LEU A N 1
ATOM 515 C CA . LEU A 1 73 ? -25.786 -15.889 -12.812 1.00 79.38 73 LEU A CA 1
ATOM 516 C C . LEU A 1 73 ? -26.234 -14.490 -13.294 1.00 79.38 73 LEU A C 1
ATOM 518 O O . LEU A 1 73 ? -27.441 -14.322 -13.518 1.00 79.38 73 LEU A O 1
ATOM 522 N N . PRO A 1 74 ? -25.321 -13.516 -13.529 1.00 67.44 74 PRO A N 1
ATOM 523 C CA . PRO A 1 74 ? -23.855 -13.646 -13.636 1.00 67.44 74 PRO A CA 1
ATOM 524 C C . PRO A 1 74 ? -23.100 -13.761 -12.305 1.00 67.44 74 PRO A C 1
ATOM 526 O O . PRO A 1 74 ? -22.066 -14.425 -12.277 1.00 67.44 74 PRO A O 1
ATOM 529 N N . ASP A 1 75 ? -23.630 -13.197 -11.222 1.00 66.56 75 ASP A N 1
ATOM 530 C CA . ASP A 1 75 ? -23.047 -13.325 -9.885 1.00 66.56 75 ASP A CA 1
ATOM 531 C C . ASP A 1 75 ? -23.426 -14.695 -9.316 1.00 66.56 75 ASP A C 1
ATOM 533 O O . ASP A 1 75 ? -24.602 -14.964 -9.050 1.00 66.56 75 ASP A O 1
ATOM 537 N N . LEU A 1 76 ? -22.442 -15.598 -9.211 1.00 77.06 76 LEU A N 1
ATOM 538 C CA . LEU A 1 76 ? -22.664 -16.981 -8.789 1.00 77.06 76 LEU A CA 1
ATOM 539 C C . LEU A 1 76 ? -23.195 -17.013 -7.352 1.00 77.06 76 LEU A C 1
ATOM 541 O O . LEU A 1 76 ? -22.426 -16.969 -6.399 1.00 77.06 76 LEU A O 1
ATOM 545 N N . THR A 1 77 ? -24.510 -17.154 -7.217 1.00 80.50 77 THR A N 1
ATOM 546 C CA . THR A 1 77 ? -25.185 -17.346 -5.930 1.00 80.50 77 THR A CA 1
ATOM 547 C C . THR A 1 77 ? -25.819 -18.724 -5.910 1.00 80.50 77 THR A C 1
ATOM 549 O O . THR A 1 77 ? -26.609 -19.049 -6.799 1.00 80.50 77 THR A O 1
ATOM 552 N N . VAL A 1 78 ? -25.490 -19.542 -4.911 1.00 85.06 78 VAL A N 1
ATOM 553 C CA . VAL A 1 78 ? -26.045 -20.889 -4.730 1.00 85.06 78 VAL A CA 1
ATOM 554 C C . VAL A 1 78 ? -26.952 -20.893 -3.507 1.00 85.06 78 VAL A C 1
ATOM 556 O O . VAL A 1 78 ? -26.519 -20.557 -2.413 1.00 85.06 78 VAL A O 1
ATOM 559 N N . ARG A 1 79 ? -28.206 -21.316 -3.670 1.00 84.88 79 ARG A N 1
ATOM 560 C CA . ARG A 1 79 ? -29.163 -21.493 -2.572 1.00 84.88 79 ARG A CA 1
ATOM 561 C C . ARG A 1 79 ? -29.623 -22.945 -2.527 1.00 84.88 79 ARG A C 1
ATOM 563 O O . ARG A 1 79 ? -30.161 -23.458 -3.507 1.00 84.88 79 ARG A O 1
ATOM 570 N N . ALA A 1 80 ? -29.420 -23.607 -1.396 1.00 84.25 80 ALA A N 1
ATOM 571 C CA . ALA A 1 80 ? -29.921 -24.944 -1.123 1.00 84.25 80 ALA A CA 1
ATOM 572 C C . ALA A 1 80 ? -30.949 -24.878 0.009 1.00 84.25 80 ALA A C 1
ATOM 574 O O . ALA A 1 80 ? -30.674 -24.316 1.059 1.00 84.25 80 ALA A O 1
ATOM 575 N N . ALA A 1 81 ? -32.132 -25.446 -0.198 1.00 83.62 81 ALA A N 1
ATOM 576 C CA . ALA A 1 81 ? -33.203 -25.489 0.788 1.00 83.62 81 ALA A CA 1
ATOM 577 C C . ALA A 1 81 ? -33.658 -26.933 1.012 1.00 83.62 81 ALA A C 1
ATOM 579 O O . ALA A 1 81 ? -33.736 -27.729 0.074 1.00 83.62 81 ALA A O 1
ATOM 580 N N . LEU A 1 82 ? -33.982 -27.261 2.254 1.00 85.31 82 LEU A N 1
ATOM 581 C CA . LEU A 1 82 ? -34.436 -28.562 2.713 1.00 85.31 82 LEU A CA 1
ATOM 582 C C . LEU A 1 82 ? -35.663 -28.359 3.596 1.00 85.31 82 LEU A C 1
ATOM 584 O O . LEU A 1 82 ? -35.674 -27.502 4.470 1.00 85.31 82 LEU A O 1
ATOM 588 N N . GLU A 1 83 ? -36.680 -29.184 3.422 1.00 83.31 83 GLU A N 1
ATOM 589 C CA . GLU A 1 83 ? -37.761 -29.305 4.389 1.00 83.31 83 GLU A CA 1
ATOM 590 C C . GLU A 1 83 ? -38.044 -30.790 4.594 1.00 83.31 83 GLU A C 1
ATOM 592 O O . GLU A 1 83 ? -38.387 -31.504 3.652 1.00 83.31 83 GLU A O 1
ATOM 597 N N . ALA A 1 84 ? -37.832 -31.272 5.812 1.00 82.44 84 ALA A N 1
ATOM 598 C CA . ALA A 1 84 ? -38.053 -32.649 6.222 1.00 82.44 84 ALA A CA 1
ATOM 599 C C . ALA A 1 84 ? -39.210 -32.722 7.218 1.00 82.44 84 ALA A C 1
ATOM 601 O O . ALA A 1 84 ? -39.316 -31.880 8.108 1.00 82.44 84 ALA A O 1
ATOM 602 N N . THR A 1 85 ? -40.052 -33.739 7.088 1.00 83.06 85 THR A N 1
ATOM 603 C CA . THR A 1 85 ? -41.139 -34.055 8.012 1.00 83.06 85 THR A CA 1
ATOM 604 C C . THR A 1 85 ? -41.015 -35.502 8.484 1.00 83.06 85 THR A C 1
ATOM 606 O O . THR A 1 85 ? -40.580 -36.390 7.746 1.00 83.06 85 THR A O 1
ATOM 609 N N . PHE A 1 86 ? -41.384 -35.736 9.740 1.00 82.50 86 PHE A N 1
ATOM 610 C CA . PHE A 1 86 ? -41.381 -37.039 10.393 1.00 82.50 86 PHE A CA 1
ATOM 611 C C . PHE A 1 86 ? -42.771 -37.310 10.961 1.00 82.50 86 PHE A C 1
ATOM 613 O O . PHE A 1 86 ? -43.302 -36.465 11.679 1.00 82.50 86 PHE A O 1
ATOM 620 N N . MET A 1 87 ? -43.319 -38.496 10.690 1.00 80.25 87 MET A N 1
ATOM 621 C CA . MET A 1 87 ? -44.664 -38.924 11.117 1.00 80.25 87 MET A CA 1
ATOM 622 C C . MET A 1 87 ? -45.801 -38.026 10.599 1.00 80.25 87 MET A C 1
ATOM 624 O O . MET A 1 87 ? -46.825 -37.870 11.259 1.00 80.25 87 MET A O 1
ATOM 628 N N . ASN A 1 88 ? -45.627 -37.450 9.411 1.00 72.31 88 ASN A N 1
ATOM 629 C CA . ASN A 1 88 ? -46.564 -36.499 8.820 1.00 72.31 88 ASN A CA 1
ATOM 630 C C . ASN A 1 88 ? -46.753 -36.787 7.320 1.00 72.31 88 ASN A C 1
ATOM 632 O O . ASN A 1 88 ? -45.985 -37.544 6.725 1.00 72.31 88 ASN A O 1
ATOM 636 N N . GLU A 1 89 ? -47.779 -36.210 6.696 1.00 68.44 89 GLU A N 1
ATOM 637 C CA . GLU A 1 89 ? -48.016 -36.382 5.262 1.00 68.44 89 GLU A CA 1
ATOM 638 C C . GLU A 1 89 ? -46.824 -35.877 4.416 1.00 68.44 89 GLU A C 1
ATOM 640 O O . GLU A 1 89 ? -46.177 -34.883 4.772 1.00 68.44 89 GLU A O 1
ATOM 645 N N . PRO A 1 90 ? -46.525 -36.525 3.270 1.00 62.91 90 PRO A N 1
ATOM 646 C CA . PRO A 1 90 ? -45.435 -36.102 2.402 1.00 62.91 90 PRO A CA 1
ATOM 647 C C . PRO A 1 90 ? -45.653 -34.685 1.850 1.00 62.91 90 PRO A C 1
ATOM 649 O O . PRO A 1 90 ? -46.713 -34.403 1.275 1.00 62.91 90 PRO A O 1
ATOM 652 N N . PRO A 1 91 ? -44.655 -33.788 1.927 1.00 65.88 91 PRO A N 1
ATOM 653 C CA . PRO A 1 91 ? -44.803 -32.426 1.443 1.00 65.88 91 PRO A CA 1
ATOM 654 C C . PRO A 1 91 ? -44.870 -32.390 -0.093 1.00 65.88 91 PRO A C 1
ATOM 656 O O . PRO A 1 91 ? -44.086 -33.030 -0.798 1.00 65.88 91 PRO A O 1
ATOM 659 N N . LYS A 1 92 ? -45.796 -31.596 -0.645 1.00 64.50 92 LYS A N 1
ATOM 660 C CA . LYS A 1 92 ? -45.931 -31.387 -2.100 1.00 64.50 92 LYS A CA 1
ATOM 661 C C . LYS A 1 92 ? -44.911 -30.353 -2.594 1.00 64.50 92 LYS A C 1
ATOM 663 O O . LYS A 1 92 ? -44.787 -29.286 -2.006 1.00 64.50 92 LYS A O 1
ATOM 668 N N . MET A 1 93 ? -44.257 -30.603 -3.736 1.00 57.00 93 MET A N 1
ATOM 669 C CA . MET A 1 93 ? -43.272 -29.673 -4.338 1.00 57.00 93 MET A CA 1
ATOM 670 C C . MET A 1 93 ? -43.822 -28.282 -4.684 1.00 57.00 93 MET A C 1
ATOM 672 O O . MET A 1 93 ? -43.053 -27.330 -4.759 1.00 57.00 93 MET A O 1
ATOM 676 N N . ALA A 1 94 ? -45.131 -28.156 -4.919 1.00 55.78 94 ALA A N 1
ATOM 677 C CA . ALA A 1 94 ? -45.763 -26.884 -5.280 1.00 55.78 94 ALA A CA 1
ATOM 678 C C . ALA A 1 94 ? -45.835 -25.879 -4.114 1.00 55.78 94 ALA A C 1
ATOM 680 O O . ALA A 1 94 ? -46.171 -24.720 -4.333 1.00 55.78 94 ALA A O 1
ATOM 681 N N . VAL A 1 95 ? -45.541 -26.326 -2.892 1.00 56.69 95 VAL A N 1
ATOM 682 C CA . VAL A 1 95 ? -45.729 -25.574 -1.656 1.00 56.69 95 VAL A CA 1
ATOM 683 C C . VAL A 1 95 ? -44.454 -25.715 -0.827 1.00 56.69 95 VAL A C 1
ATOM 685 O O . VAL A 1 95 ? -44.155 -26.804 -0.346 1.00 56.69 95 VAL A O 1
ATOM 688 N N . PHE A 1 96 ? -43.668 -24.649 -0.682 1.00 54.97 96 PHE A N 1
ATOM 689 C CA . PHE A 1 96 ? -42.471 -24.606 0.171 1.00 54.97 96 PHE A CA 1
ATOM 690 C C . PHE A 1 96 ? -42.751 -23.654 1.338 1.00 54.97 96 PHE A C 1
ATOM 692 O O . PHE A 1 96 ? -43.257 -22.560 1.095 1.00 54.97 96 PHE A O 1
ATOM 699 N N . ASN A 1 97 ? -42.457 -24.079 2.573 1.00 54.69 97 ASN A N 1
ATOM 700 C CA . ASN A 1 97 ? -42.646 -23.276 3.783 1.00 54.69 97 ASN A CA 1
ATOM 701 C C . ASN A 1 97 ? -44.093 -22.785 4.064 1.00 54.69 97 ASN A C 1
ATOM 703 O O . ASN A 1 97 ? -44.312 -21.599 4.308 1.00 54.69 97 ASN A O 1
ATOM 707 N N . ASP A 1 98 ? -45.097 -23.671 4.014 1.00 60.50 98 ASP A N 1
ATOM 708 C CA . ASP A 1 98 ? -46.439 -23.362 4.551 1.00 60.50 98 ASP A CA 1
ATOM 709 C C . ASP A 1 98 ? -46.458 -23.435 6.083 1.00 60.50 98 ASP A C 1
ATOM 711 O O . ASP A 1 98 ? -45.746 -24.257 6.672 1.00 60.50 98 ASP A O 1
ATOM 715 N N . ASP A 1 99 ? -47.257 -22.568 6.712 1.00 49.09 99 ASP A N 1
ATOM 716 C CA . ASP A 1 99 ? -47.456 -22.559 8.162 1.00 49.09 99 ASP A CA 1
ATOM 717 C C . ASP A 1 99 ? -48.051 -23.896 8.637 1.00 49.09 99 ASP A C 1
ATOM 719 O O . ASP A 1 99 ? -48.885 -24.483 7.939 1.00 49.09 99 ASP A O 1
ATOM 723 N N . PRO A 1 100 ? -47.624 -24.409 9.805 1.00 46.78 100 PRO A N 1
ATOM 724 C CA . PRO A 1 100 ? -48.142 -25.660 10.341 1.00 46.78 100 PRO A CA 1
ATOM 725 C C . PRO A 1 100 ? -49.652 -25.557 10.578 1.00 46.78 100 PRO A C 1
ATOM 727 O O . PRO A 1 100 ? -50.145 -24.597 11.174 1.00 46.78 100 PRO A O 1
ATOM 730 N N . SER A 1 101 ? -50.401 -26.576 10.152 1.00 48.50 101 SER A N 1
ATOM 731 C CA . SER A 1 101 ? -51.773 -26.726 10.619 1.00 48.50 101 SER A CA 1
ATOM 732 C C . SER A 1 101 ? -51.728 -27.185 12.081 1.00 48.50 101 SER A C 1
ATOM 734 O O . SER A 1 101 ? -50.930 -28.043 12.451 1.00 48.50 101 SER A O 1
ATOM 736 N N . THR A 1 102 ? -52.588 -26.642 12.944 1.00 45.25 102 THR A N 1
ATOM 737 C CA . THR A 1 102 ? -52.648 -26.987 14.385 1.00 45.25 102 THR A CA 1
ATOM 738 C C . THR A 1 102 ? -53.159 -28.415 14.672 1.00 45.25 102 THR A C 1
ATOM 740 O O . THR A 1 102 ? -53.552 -28.732 15.798 1.00 45.25 102 THR A O 1
ATOM 743 N N . SER A 1 103 ? -53.194 -29.269 13.646 1.00 47.69 103 SER A N 1
ATOM 744 C CA . SER A 1 103 ? -53.670 -30.655 13.652 1.00 47.69 103 SER A CA 1
ATOM 745 C C . SER A 1 103 ? -52.583 -31.691 13.344 1.00 47.69 103 SER A C 1
ATOM 747 O O . SER A 1 103 ? -52.871 -32.885 13.432 1.00 47.69 103 SER A O 1
ATOM 749 N N . ASP A 1 104 ? -51.362 -31.266 13.013 1.00 58.38 104 ASP A N 1
ATOM 750 C CA . ASP A 1 104 ? -50.293 -32.167 12.579 1.00 58.38 104 ASP A CA 1
ATOM 751 C C . ASP A 1 104 ? -49.469 -32.693 13.765 1.00 58.38 104 ASP A C 1
ATOM 753 O O . ASP A 1 104 ? -49.027 -31.933 14.622 1.00 58.38 104 ASP A O 1
ATOM 757 N N . VAL A 1 105 ? -49.254 -34.011 13.818 1.00 62.66 105 VAL A N 1
ATOM 758 C CA . VAL A 1 105 ? -48.406 -34.679 14.821 1.00 62.66 105 VAL A CA 1
ATOM 759 C C . VAL A 1 105 ? -47.041 -34.947 14.192 1.00 62.66 105 VAL A C 1
ATOM 761 O O . VAL A 1 105 ? -46.994 -35.562 13.131 1.00 62.66 105 VAL A O 1
ATOM 764 N N . GLY A 1 106 ? -45.935 -34.560 14.837 1.00 76.00 106 GLY A N 1
ATOM 765 C CA . GLY A 1 106 ? -44.595 -34.974 14.397 1.00 76.00 106 GLY A CA 1
ATOM 766 C C . GLY A 1 106 ? -43.504 -33.906 14.462 1.00 76.00 106 GLY A C 1
ATOM 767 O O . GLY A 1 106 ? -43.687 -32.825 15.019 1.00 76.00 106 GLY A O 1
ATOM 768 N N . ALA A 1 107 ? -42.336 -34.236 13.900 1.00 80.44 107 ALA A N 1
ATOM 769 C CA . ALA A 1 107 ? -41.199 -33.321 13.785 1.00 80.44 107 ALA A CA 1
ATOM 770 C C . ALA A 1 107 ? -41.112 -32.750 12.365 1.00 80.44 107 ALA A C 1
ATOM 772 O O . ALA A 1 107 ? -41.286 -33.478 11.387 1.00 80.44 107 ALA A O 1
ATOM 773 N N . ARG A 1 108 ? -40.776 -31.470 12.235 1.00 82.25 108 ARG A N 1
ATOM 774 C CA . ARG A 1 108 ? -40.484 -30.814 10.958 1.00 82.25 108 ARG A CA 1
ATOM 775 C C . ARG A 1 108 ? -39.201 -30.006 11.078 1.00 82.25 108 ARG A C 1
ATOM 777 O O . ARG A 1 108 ? -39.012 -29.288 12.051 1.00 82.25 108 ARG A O 1
ATOM 784 N N . ILE A 1 109 ? -38.328 -30.123 10.086 1.00 83.75 109 ILE A N 1
ATOM 785 C CA . ILE A 1 109 ? -37.056 -29.403 10.007 1.00 83.75 109 ILE A CA 1
ATOM 786 C C . ILE A 1 109 ? -37.030 -28.651 8.685 1.00 83.75 109 ILE A C 1
ATOM 788 O O . ILE A 1 109 ? -37.113 -29.271 7.628 1.00 83.75 109 ILE A O 1
ATOM 792 N N . ILE A 1 110 ? -36.889 -27.333 8.740 1.00 83.00 110 ILE A N 1
ATOM 793 C CA . ILE A 1 110 ? -36.607 -26.489 7.579 1.00 83.00 110 ILE A CA 1
ATOM 794 C C . ILE A 1 110 ? -35.139 -26.092 7.671 1.00 83.00 110 ILE A C 1
ATOM 796 O O . ILE A 1 110 ? -34.693 -25.671 8.729 1.00 83.00 110 ILE A O 1
ATOM 800 N N . GLY A 1 111 ? -34.381 -26.259 6.596 1.00 83.44 111 GLY A N 1
ATOM 801 C CA . GLY A 1 111 ? -32.975 -25.888 6.507 1.00 83.44 111 GLY A CA 1
ATOM 802 C C . GLY A 1 111 ? -32.711 -25.119 5.223 1.00 83.44 111 GLY A C 1
ATOM 803 O O . GLY A 1 111 ? -33.302 -25.416 4.186 1.00 83.44 111 GLY A O 1
ATOM 804 N N . LEU A 1 112 ? -31.824 -24.139 5.274 1.00 85.06 112 LEU A N 1
ATOM 805 C CA . LEU A 1 112 ? -31.438 -23.336 4.131 1.00 85.06 112 LEU A CA 1
ATOM 806 C C . LEU A 1 112 ? -29.959 -22.958 4.235 1.00 85.06 112 LEU A C 1
ATOM 808 O O . LEU A 1 112 ? -29.464 -22.640 5.310 1.00 85.06 112 LEU A O 1
ATOM 812 N N . LEU A 1 113 ? -29.266 -23.043 3.105 1.00 87.00 113 LEU A N 1
ATOM 813 C CA . LEU A 1 113 ? -27.875 -22.660 2.913 1.00 87.00 113 LEU A CA 1
ATOM 814 C C . LEU A 1 113 ? -27.811 -21.700 1.725 1.00 87.00 113 LEU A C 1
ATOM 816 O O . LEU A 1 113 ? -28.256 -22.057 0.630 1.00 87.00 113 LEU A O 1
ATOM 820 N N . VAL A 1 114 ? -27.252 -20.511 1.920 1.00 86.38 114 VAL A N 1
ATOM 821 C CA . VAL A 1 114 ? -26.943 -19.564 0.843 1.00 86.38 114 VAL A CA 1
ATOM 822 C C . VAL A 1 114 ? -25.443 -19.379 0.776 1.00 86.38 114 VAL A C 1
ATOM 824 O O . VAL A 1 114 ? -24.796 -19.175 1.793 1.00 86.38 114 VAL A O 1
ATOM 827 N N . ILE A 1 115 ? -24.900 -19.452 -0.429 1.00 87.19 115 ILE A N 1
ATOM 828 C CA . ILE A 1 115 ? -23.537 -19.049 -0.747 1.00 87.19 115 ILE A CA 1
ATOM 829 C C . ILE A 1 115 ? -23.690 -17.898 -1.730 1.00 87.19 115 ILE A C 1
ATOM 831 O O . ILE A 1 115 ? -24.063 -18.122 -2.885 1.00 87.19 115 ILE A O 1
ATOM 835 N N . GLY A 1 116 ? -23.500 -16.681 -1.233 1.00 81.12 116 GLY A N 1
ATOM 836 C CA . GLY A 1 116 ? -23.586 -15.447 -2.004 1.00 81.12 116 GLY A CA 1
ATOM 837 C C . GLY A 1 116 ? -22.210 -14.825 -2.248 1.00 81.12 116 GLY A C 1
ATOM 838 O O . GLY A 1 116 ? -21.195 -15.378 -1.821 1.00 81.12 116 GLY A O 1
ATOM 839 N N . PRO A 1 117 ? -22.161 -13.661 -2.914 1.00 72.31 117 PRO A N 1
ATOM 840 C CA . PRO A 1 117 ? -20.915 -12.927 -3.136 1.00 72.31 117 PRO A CA 1
ATOM 841 C C . PRO A 1 117 ? -20.273 -12.414 -1.835 1.00 72.31 117 PRO A C 1
ATOM 843 O O . PRO A 1 117 ? -19.056 -12.287 -1.787 1.00 72.31 117 PRO A O 1
ATOM 846 N N . HIS A 1 118 ? -21.074 -12.182 -0.789 1.00 75.06 118 HIS A N 1
ATOM 847 C CA . HIS A 1 118 ? -20.636 -11.582 0.480 1.00 75.06 118 HIS A CA 1
ATOM 848 C C . HIS A 1 118 ? -20.423 -12.587 1.621 1.00 75.06 118 HIS A C 1
ATOM 850 O O . HIS A 1 118 ? -19.915 -12.219 2.675 1.00 75.06 118 HIS A O 1
ATOM 856 N N . GLY A 1 119 ? -20.792 -13.862 1.448 1.00 83.19 119 GLY A N 1
ATOM 857 C CA . GLY A 1 119 ? -20.636 -14.847 2.517 1.00 83.19 119 GLY A CA 1
ATOM 858 C C . GLY A 1 119 ? -21.502 -16.096 2.394 1.00 83.19 119 GLY A C 1
ATOM 859 O O . GLY A 1 119 ? -22.112 -16.380 1.355 1.00 83.19 119 GLY A O 1
ATOM 860 N N . ILE A 1 120 ? -21.531 -16.851 3.491 1.00 87.94 120 ILE A N 1
ATOM 861 C CA . ILE A 1 120 ? -22.307 -18.078 3.663 1.00 87.94 120 ILE A CA 1
ATOM 862 C C . ILE A 1 120 ? -23.336 -17.874 4.776 1.00 87.94 120 ILE A C 1
ATOM 864 O O . ILE A 1 120 ? -22.961 -17.668 5.928 1.00 87.94 120 ILE A O 1
ATOM 868 N N . ASP A 1 121 ? -24.617 -18.034 4.446 1.00 86.88 121 ASP A N 1
ATOM 869 C CA . ASP A 1 121 ? -25.720 -18.025 5.410 1.00 86.88 121 ASP A CA 1
ATOM 870 C C . ASP A 1 121 ? -26.263 -19.437 5.616 1.00 86.88 121 ASP A C 1
ATOM 872 O O . ASP A 1 121 ? -26.549 -20.155 4.653 1.00 86.88 121 ASP A O 1
ATOM 876 N N . LEU A 1 122 ? -26.473 -19.823 6.871 1.00 87.31 122 LEU A N 1
ATOM 877 C CA . LEU A 1 122 ? -27.143 -21.059 7.253 1.00 87.31 122 LEU A CA 1
ATOM 878 C C . LEU A 1 122 ? -28.321 -20.745 8.172 1.00 87.31 122 LEU A C 1
ATOM 880 O O . LEU A 1 122 ? -28.164 -20.123 9.216 1.00 87.31 122 LEU A O 1
ATOM 884 N N . ALA A 1 123 ? -29.501 -21.232 7.808 1.00 86.12 123 ALA A N 1
ATOM 885 C CA . ALA A 1 123 ? -30.716 -21.107 8.600 1.00 86.12 123 ALA A CA 1
ATOM 886 C C . ALA A 1 123 ? -31.329 -22.491 8.808 1.00 86.12 123 ALA A C 1
ATOM 888 O O . ALA A 1 123 ? -31.507 -23.242 7.851 1.00 86.12 123 ALA A O 1
ATOM 889 N N . LEU A 1 124 ? -31.682 -22.847 10.038 1.00 85.69 124 LEU A N 1
ATOM 890 C CA . LEU A 1 124 ? -32.374 -24.091 10.346 1.00 85.69 124 LEU A CA 1
ATOM 891 C C . LEU A 1 124 ? -33.457 -23.847 11.396 1.00 85.69 124 LEU A C 1
ATOM 893 O O . LEU A 1 124 ? -33.219 -23.217 12.414 1.00 85.69 124 LEU A O 1
ATOM 897 N N . ARG A 1 125 ? -34.662 -24.364 11.168 1.00 85.81 125 ARG A N 1
ATOM 898 C CA . ARG A 1 125 ? -35.776 -24.298 12.115 1.00 85.81 125 ARG A CA 1
ATOM 899 C C . ARG A 1 125 ? -36.370 -25.683 12.304 1.00 85.81 125 ARG A C 1
ATOM 901 O O . ARG A 1 125 ? -36.998 -26.230 11.398 1.00 85.81 125 ARG A O 1
ATOM 908 N N . GLY A 1 126 ? -36.161 -26.246 13.486 1.00 85.88 126 GLY A N 1
ATOM 909 C CA . GLY A 1 126 ? -36.830 -27.457 13.944 1.00 85.88 126 GLY A CA 1
ATOM 910 C C . GLY A 1 126 ? -38.128 -27.112 14.668 1.00 85.88 126 GLY A C 1
ATOM 911 O O . GLY A 1 126 ? -38.159 -26.194 15.481 1.00 85.88 126 GLY A O 1
ATOM 912 N N . THR A 1 127 ? -39.191 -27.856 14.396 1.00 85.06 127 THR A N 1
ATOM 913 C CA . THR A 1 127 ? -40.457 -27.805 15.134 1.00 85.06 127 THR A CA 1
ATOM 914 C C . THR A 1 127 ? -40.862 -29.224 15.507 1.00 85.06 127 THR A C 1
ATOM 916 O O . THR A 1 127 ? -40.725 -30.139 14.695 1.00 85.06 127 THR A O 1
ATOM 919 N N . TYR A 1 128 ? -41.315 -29.431 16.738 1.00 85.31 128 TYR A N 1
ATOM 920 C CA . TYR A 1 128 ? -41.835 -30.712 17.205 1.00 85.31 128 TYR A CA 1
ATOM 921 C C . TYR A 1 128 ? -43.140 -30.476 17.951 1.00 85.31 128 TYR A C 1
ATOM 923 O O . TYR A 1 128 ? -43.147 -29.775 18.964 1.00 85.31 128 TYR A O 1
ATOM 931 N N . ASP A 1 129 ? -44.228 -31.047 17.439 1.00 81.31 129 ASP A N 1
ATOM 932 C CA . ASP A 1 129 ? -45.571 -30.843 17.978 1.00 81.31 129 ASP A CA 1
ATOM 933 C C . ASP A 1 129 ? -46.228 -32.181 18.337 1.00 81.31 129 ASP A C 1
ATOM 935 O O . ASP A 1 129 ? -46.318 -33.110 17.523 1.00 81.31 129 ASP A O 1
ATOM 939 N N . ILE A 1 130 ? -46.676 -32.271 19.588 1.00 80.06 130 ILE A N 1
ATOM 940 C CA . ILE A 1 130 ? -47.602 -33.287 20.069 1.00 80.06 130 ILE A CA 1
ATOM 941 C C . ILE A 1 130 ? -48.854 -32.542 20.551 1.00 80.06 130 ILE A C 1
ATOM 943 O O . ILE A 1 130 ? -48.807 -31.912 21.619 1.00 80.06 130 ILE A O 1
ATOM 947 N N . PRO A 1 131 ? -49.994 -32.659 19.842 1.00 75.12 131 PRO A N 1
ATOM 948 C CA . PRO A 1 131 ? -51.205 -31.922 20.162 1.00 75.12 131 PRO A CA 1
ATOM 949 C C . PRO A 1 131 ? -51.590 -32.040 21.635 1.00 75.12 131 PRO A C 1
ATOM 951 O O . PRO A 1 131 ? -51.622 -33.133 22.200 1.00 75.12 131 PRO A O 1
ATOM 954 N N . VAL A 1 132 ? -51.921 -30.899 22.248 1.00 72.19 132 VAL A N 1
ATOM 955 C CA . VAL A 1 132 ? -52.314 -30.758 23.665 1.00 72.19 132 VAL A CA 1
ATOM 956 C C . VAL A 1 132 ? -51.179 -30.991 24.671 1.00 72.19 132 VAL A C 1
ATOM 958 O O . VAL A 1 132 ? -51.320 -30.527 25.794 1.00 72.19 132 VAL A O 1
ATOM 961 N N . LEU A 1 133 ? -50.062 -31.634 24.308 1.00 79.81 133 LEU A N 1
ATOM 962 C CA . LEU A 1 133 ? -49.009 -32.051 25.245 1.00 79.81 133 LEU A CA 1
ATOM 963 C C . LEU A 1 133 ? -47.747 -31.189 25.192 1.00 79.81 133 LEU A C 1
ATOM 965 O O . LEU A 1 133 ? -47.278 -30.763 26.246 1.00 79.81 133 LEU A O 1
ATOM 969 N N . LEU A 1 134 ? -47.178 -30.967 24.006 1.00 82.31 134 LEU A N 1
ATOM 970 C CA . LEU A 1 134 ? -45.841 -30.389 23.872 1.00 82.31 134 LEU A CA 1
ATOM 971 C C . LEU A 1 134 ? -45.671 -29.687 22.524 1.00 82.31 134 LEU A C 1
ATOM 973 O O . LEU A 1 134 ? -45.944 -30.283 21.487 1.00 82.31 134 LEU A O 1
ATOM 977 N N . HIS A 1 135 ? -45.140 -28.469 22.550 1.00 84.06 135 HIS A N 1
ATOM 978 C CA . HIS A 1 135 ? -44.725 -27.726 21.365 1.00 84.06 135 HIS A CA 1
ATOM 979 C C . HIS A 1 135 ? -43.287 -27.230 21.556 1.00 84.06 135 HIS A C 1
ATOM 981 O O . HIS A 1 135 ? -43.003 -26.543 22.534 1.00 84.06 135 HIS A O 1
ATOM 987 N N . VAL A 1 136 ? -42.369 -27.593 20.657 1.00 86.00 136 VAL A N 1
ATOM 988 C CA . VAL A 1 136 ? -40.953 -27.186 20.706 1.00 86.00 136 VAL A CA 1
ATOM 989 C C . VAL A 1 136 ? -40.554 -26.527 19.391 1.00 86.00 136 VAL A C 1
ATOM 991 O O . VAL A 1 136 ? -40.781 -27.101 18.327 1.00 86.00 136 VAL A O 1
ATOM 994 N N . VAL A 1 137 ? -39.899 -25.368 19.462 1.00 87.38 137 VAL A N 1
ATOM 995 C CA . VAL A 1 137 ? -39.329 -24.646 18.316 1.00 87.38 137 VAL A CA 1
ATOM 996 C C . VAL A 1 137 ? -37.846 -24.401 18.572 1.00 87.38 137 VAL A C 1
ATOM 998 O O . VAL A 1 137 ? -37.487 -23.759 19.553 1.00 87.38 137 VAL A O 1
ATOM 1001 N N . VAL A 1 138 ? -36.982 -24.893 17.684 1.00 88.62 138 VAL A N 1
ATOM 1002 C CA . VAL A 1 138 ? -35.522 -24.735 17.761 1.00 88.62 138 VAL A CA 1
ATOM 1003 C C . VAL A 1 138 ? -35.026 -24.002 16.512 1.00 88.62 138 VAL A C 1
ATOM 1005 O O . VAL A 1 138 ? -34.849 -24.638 15.467 1.00 88.62 138 VAL A O 1
ATOM 1008 N N . PRO A 1 139 ? -34.828 -22.677 16.577 1.00 89.44 139 PRO A N 1
ATOM 1009 C CA . PRO A 1 139 ? -34.154 -21.926 15.527 1.00 89.44 139 PRO A CA 1
ATOM 1010 C C . PRO A 1 139 ? -32.627 -22.008 15.678 1.00 89.44 139 PRO A C 1
ATOM 1012 O O . PRO A 1 139 ? -32.086 -21.905 16.776 1.00 89.44 139 PRO A O 1
ATOM 1015 N N . VAL A 1 140 ? -31.925 -22.180 14.564 1.00 89.31 140 VAL A N 1
ATOM 1016 C CA . VAL A 1 140 ? -30.466 -22.155 14.448 1.00 89.31 140 VAL A CA 1
ATOM 1017 C C . VAL A 1 140 ? -30.105 -21.268 13.266 1.00 89.31 140 VAL A C 1
ATOM 1019 O O . VAL A 1 140 ? -30.702 -21.378 12.196 1.00 89.31 140 VAL A O 1
ATOM 1022 N N . ALA A 1 141 ? -29.124 -20.400 13.454 1.00 88.12 141 ALA A N 1
ATOM 1023 C CA . ALA A 1 141 ? -28.683 -19.448 12.452 1.00 88.12 141 ALA A CA 1
ATOM 1024 C C . ALA A 1 141 ? -27.162 -19.352 12.451 1.00 88.12 141 ALA A C 1
ATOM 1026 O O . ALA A 1 141 ? -26.552 -19.405 13.512 1.00 88.12 141 ALA A O 1
ATOM 1027 N N . ALA A 1 142 ? -26.544 -19.200 11.289 1.00 89.50 142 ALA A N 1
ATOM 1028 C CA . ALA A 1 142 ? -25.136 -18.861 11.194 1.00 89.50 142 ALA A CA 1
ATOM 1029 C C . ALA A 1 142 ? -24.872 -17.988 9.973 1.00 89.50 142 ALA A C 1
ATOM 1031 O O . ALA A 1 142 ? -25.516 -18.156 8.937 1.00 89.50 142 ALA A O 1
ATOM 1032 N N . HIS A 1 143 ? -23.891 -17.108 10.101 1.00 88.19 143 HIS A N 1
ATOM 1033 C CA . HIS A 1 143 ? -23.388 -16.263 9.029 1.00 88.19 143 HIS A CA 1
ATOM 1034 C C . HIS A 1 143 ? -21.865 -16.308 9.046 1.00 88.19 143 HIS A C 1
ATOM 1036 O O . HIS A 1 143 ? -21.261 -16.259 10.118 1.00 88.19 143 HIS A O 1
ATOM 1042 N N . PHE A 1 144 ? -21.258 -16.395 7.868 1.00 87.94 144 PHE A N 1
ATOM 1043 C CA . PHE A 1 144 ? -19.815 -16.308 7.677 1.00 87.94 144 PHE A CA 1
ATOM 1044 C C . PHE A 1 144 ? -19.529 -15.338 6.534 1.00 87.94 144 PHE A C 1
ATOM 1046 O O . PHE A 1 144 ? -19.760 -15.684 5.372 1.00 87.94 144 PHE A O 1
ATOM 1053 N N . SER A 1 145 ? -19.032 -14.147 6.856 1.00 79.88 145 SER A N 1
ATOM 1054 C CA . SER A 1 145 ? -18.696 -13.130 5.862 1.00 79.88 145 SER A CA 1
ATOM 1055 C C . SER A 1 145 ? -17.430 -13.496 5.071 1.00 79.88 145 SER A C 1
ATOM 1057 O O . SER A 1 145 ? -16.474 -14.067 5.604 1.00 79.88 145 SER A O 1
ATOM 1059 N N . PHE A 1 146 ? -17.424 -13.187 3.772 1.00 78.69 146 PHE A N 1
ATOM 1060 C CA . PHE A 1 146 ? -16.208 -13.186 2.945 1.00 78.69 146 PHE A CA 1
ATOM 1061 C C . PHE A 1 146 ? -15.500 -11.830 2.959 1.00 78.69 146 PHE A C 1
ATOM 1063 O O . PHE A 1 146 ? -14.315 -11.767 2.629 1.00 78.69 146 PHE A O 1
ATOM 1070 N N . ASP A 1 147 ? -16.216 -10.778 3.356 1.00 71.81 147 ASP A N 1
ATOM 1071 C CA . ASP A 1 147 ? -15.709 -9.411 3.418 1.00 71.81 147 ASP A CA 1
ATOM 1072 C C . ASP A 1 147 ? -14.924 -9.163 4.725 1.00 71.81 147 ASP A C 1
ATOM 1074 O O . ASP A 1 147 ? -13.924 -8.445 4.714 1.00 71.81 147 ASP A O 1
ATOM 1078 N N . ASP A 1 148 ? -15.311 -9.819 5.829 1.00 66.62 148 ASP A N 1
ATOM 1079 C CA . ASP A 1 148 ? -14.619 -9.766 7.126 1.00 66.62 148 ASP A CA 1
ATOM 1080 C C . ASP A 1 148 ? -14.572 -11.150 7.803 1.00 66.62 148 ASP A C 1
ATOM 1082 O O . ASP A 1 148 ? -15.582 -11.705 8.226 1.00 66.62 148 ASP A O 1
ATOM 1086 N N . ALA A 1 149 ? -13.364 -11.700 7.974 1.00 71.75 149 ALA A N 1
ATOM 1087 C CA . ALA A 1 149 ? -13.159 -13.009 8.603 1.00 71.75 149 ALA A CA 1
ATOM 1088 C C . ALA A 1 149 ? -13.509 -13.051 10.105 1.00 71.75 149 ALA A C 1
ATOM 1090 O O . ALA A 1 149 ? -13.585 -14.138 10.685 1.00 71.75 149 ALA A O 1
ATOM 1091 N N . THR A 1 150 ? -13.676 -11.894 10.749 1.00 70.56 150 THR A N 1
ATOM 1092 C CA . THR A 1 150 ? -14.119 -11.769 12.143 1.00 70.56 150 THR A CA 1
ATOM 1093 C C . THR A 1 150 ? -15.632 -11.582 12.274 1.00 70.56 150 THR A C 1
ATOM 1095 O O . THR A 1 150 ? -16.178 -11.900 13.333 1.00 70.56 150 THR A O 1
ATOM 1098 N N . ASP A 1 151 ? -16.314 -11.173 11.198 1.00 77.56 151 ASP A N 1
ATOM 1099 C CA . ASP A 1 151 ? -17.769 -11.007 11.139 1.00 77.56 151 ASP A CA 1
ATOM 1100 C C . ASP A 1 151 ? -18.459 -12.335 10.808 1.00 77.56 151 ASP A C 1
ATOM 1102 O O . ASP A 1 151 ? -18.856 -12.649 9.680 1.00 77.56 151 ASP A O 1
ATOM 1106 N N . TRP A 1 152 ? -18.541 -13.179 11.829 1.00 88.00 152 TRP A N 1
ATOM 1107 C CA . TRP A 1 152 ? -19.294 -14.419 11.775 1.00 88.00 152 TRP A CA 1
ATOM 1108 C C . TRP A 1 152 ? -20.042 -14.648 13.083 1.00 88.00 152 TRP A C 1
ATOM 1110 O O . TRP A 1 152 ? -19.584 -14.261 14.164 1.00 88.00 152 TRP A O 1
ATOM 1120 N N . PHE A 1 153 ? -21.180 -15.331 12.993 1.00 90.25 153 PHE A N 1
ATOM 1121 C CA . PHE A 1 153 ? -21.949 -15.741 14.164 1.00 90.25 153 PHE A CA 1
ATOM 1122 C C . PHE A 1 153 ? -22.567 -17.129 13.995 1.00 90.25 153 PHE A C 1
ATOM 1124 O O . PHE A 1 153 ? -22.777 -17.614 12.883 1.00 90.25 153 PHE A O 1
ATOM 1131 N N . LEU A 1 154 ? -22.877 -17.764 15.125 1.00 92.12 154 LEU A N 1
ATOM 1132 C CA . LEU A 1 154 ? -23.647 -18.998 15.238 1.00 92.12 154 LEU A CA 1
ATOM 1133 C C . LEU A 1 154 ? -24.624 -18.869 16.412 1.00 92.12 154 LEU A C 1
ATOM 1135 O O . LEU A 1 154 ? -24.214 -18.790 17.567 1.00 92.12 154 LEU A O 1
ATOM 1139 N N . HIS A 1 155 ? -25.918 -18.893 16.123 1.00 92.00 155 HIS A N 1
ATOM 1140 C CA . HIS A 1 155 ? -27.003 -18.836 17.095 1.00 92.00 155 HIS A CA 1
ATOM 1141 C C . HIS A 1 155 ? -27.727 -20.182 17.158 1.00 92.00 155 HIS A C 1
ATOM 1143 O O . HIS A 1 155 ? -28.129 -20.733 16.135 1.00 92.00 155 HIS A O 1
ATOM 1149 N N . VAL A 1 156 ? -27.955 -20.686 18.364 1.00 90.00 156 VAL A N 1
ATOM 1150 C CA . VAL A 1 156 ? -28.941 -21.718 18.696 1.00 90.00 156 VAL A CA 1
ATOM 1151 C C . VAL A 1 156 ? -29.986 -21.018 19.557 1.00 90.00 156 VAL A C 1
ATOM 1153 O O . VAL A 1 156 ? -29.862 -20.944 20.777 1.00 90.00 156 VAL A O 1
ATOM 1156 N N . GLY A 1 157 ? -30.971 -20.416 18.899 1.00 86.44 157 GLY A N 1
ATOM 1157 C CA . GLY A 1 157 ? -31.768 -19.334 19.464 1.00 86.44 157 GLY A CA 1
ATOM 1158 C C . GLY A 1 157 ? -30.990 -18.021 19.577 1.00 86.44 157 GLY A C 1
ATOM 1159 O O . GLY A 1 157 ? -29.775 -18.018 19.770 1.00 86.44 157 GLY A O 1
ATOM 1160 N N . ALA A 1 158 ? -31.708 -16.907 19.481 1.00 88.00 158 ALA A N 1
ATOM 1161 C CA . ALA A 1 158 ? -31.193 -15.558 19.691 1.00 88.00 158 ALA A CA 1
ATOM 1162 C C . ALA A 1 158 ? -32.052 -14.796 20.708 1.00 88.00 158 ALA A C 1
ATOM 1164 O O . ALA A 1 158 ? -33.207 -15.149 20.952 1.00 88.00 158 ALA A O 1
ATOM 1165 N N . ASP A 1 159 ? -31.485 -13.749 21.299 1.00 85.38 159 ASP A N 1
ATOM 1166 C CA . ASP A 1 159 ? -32.139 -12.945 22.335 1.00 85.38 159 ASP A CA 1
ATOM 1167 C C . ASP A 1 159 ? -33.157 -11.927 21.791 1.00 85.38 159 ASP A C 1
ATOM 1169 O O . ASP A 1 159 ? -33.926 -11.372 22.569 1.00 85.38 159 ASP A O 1
ATOM 1173 N N . GLY A 1 160 ? -33.198 -11.693 20.474 1.00 80.12 160 GLY A N 1
ATOM 1174 C CA . GLY A 1 160 ? -34.126 -10.745 19.852 1.00 80.12 160 GLY A CA 1
ATOM 1175 C C . GLY A 1 160 ? -33.750 -9.274 20.046 1.00 80.12 160 GLY A C 1
ATOM 1176 O O . GLY A 1 160 ? -34.542 -8.399 19.702 1.00 80.12 160 GLY A O 1
ATOM 1177 N N . PHE A 1 161 ? -32.557 -8.982 20.568 1.00 78.69 161 PHE A N 1
ATOM 1178 C CA . PHE A 1 161 ? -32.052 -7.618 20.739 1.00 78.69 161 PHE A CA 1
ATOM 1179 C C . PHE A 1 161 ? -30.940 -7.343 19.727 1.00 78.69 161 PHE A C 1
ATOM 1181 O O . PHE A 1 161 ? -30.332 -8.267 19.210 1.00 78.69 161 PHE A O 1
ATOM 1188 N N . GLY A 1 162 ? -30.706 -6.084 19.372 1.00 67.12 162 GLY A N 1
ATOM 1189 C CA . GLY A 1 162 ? -29.632 -5.676 18.462 1.00 67.12 162 GLY A CA 1
ATOM 1190 C C . GLY A 1 162 ? -28.707 -4.649 19.119 1.00 67.12 162 GLY A C 1
ATOM 1191 O O . GLY A 1 162 ? -29.009 -4.175 20.222 1.00 67.12 162 GLY A O 1
ATOM 1192 N N . PRO A 1 163 ? -27.593 -4.270 18.462 1.00 60.69 163 PRO A N 1
ATOM 1193 C CA . PRO A 1 163 ? -26.895 -3.031 18.803 1.00 60.69 163 PRO A CA 1
ATOM 1194 C C . PRO A 1 163 ? -27.882 -1.856 18.748 1.00 60.69 163 PRO A C 1
ATOM 1196 O O . PRO A 1 163 ? -28.838 -1.898 17.974 1.00 60.69 163 PRO A O 1
ATOM 1199 N N . SER A 1 164 ? -27.683 -0.820 19.565 1.00 49.84 164 SER A N 1
ATOM 1200 C CA . SER A 1 164 ? -28.590 0.334 19.616 1.00 49.84 164 SER A CA 1
ATOM 1201 C C . SER A 1 164 ? -28.832 0.912 18.213 1.00 49.84 164 SER A C 1
ATOM 1203 O O . SER A 1 164 ? -27.898 1.323 17.530 1.00 49.84 164 SER A O 1
ATOM 1205 N N . GLY A 1 165 ? -30.085 0.871 17.742 1.00 48.97 165 GLY A N 1
ATOM 1206 C CA . GLY A 1 165 ? -30.473 1.320 16.396 1.00 48.97 165 GLY A CA 1
ATOM 1207 C C . GLY A 1 165 ? -30.223 0.331 15.243 1.00 48.97 165 GLY A C 1
ATOM 1208 O O . GLY A 1 165 ? -30.530 0.664 14.098 1.00 48.97 165 GLY A O 1
ATOM 1209 N N . GLY A 1 166 ? -29.697 -0.865 15.518 1.00 51.72 166 GLY A N 1
ATOM 1210 C CA . GLY A 1 166 ? -29.539 -1.962 14.561 1.00 51.72 166 GLY A CA 1
ATOM 1211 C C . GLY A 1 166 ? -30.724 -2.940 14.552 1.00 51.72 166 GLY A C 1
ATOM 1212 O O . GLY A 1 166 ? -31.582 -2.890 15.437 1.00 51.72 166 GLY A O 1
ATOM 1213 N N . PRO A 1 167 ? -30.796 -3.839 13.553 1.00 57.88 167 PRO A N 1
ATOM 1214 C CA . PRO A 1 167 ? -31.828 -4.867 13.508 1.00 57.88 167 PRO A CA 1
ATOM 1215 C C . PRO A 1 167 ? -31.733 -5.817 14.706 1.00 57.88 167 PRO A C 1
ATOM 1217 O O . PRO A 1 167 ? -30.643 -6.132 15.188 1.00 57.88 167 PRO A O 1
ATOM 1220 N N . ALA A 1 168 ? -32.892 -6.270 15.187 1.00 68.25 168 ALA A N 1
ATOM 1221 C CA . ALA A 1 168 ? -32.981 -7.306 16.209 1.00 68.25 168 ALA A CA 1
ATOM 1222 C C . ALA A 1 168 ? -32.293 -8.593 15.727 1.00 68.25 168 ALA A C 1
ATOM 1224 O O . ALA A 1 168 ? -32.473 -8.988 14.576 1.00 68.25 168 ALA A O 1
ATOM 1225 N N . ARG A 1 169 ? -31.535 -9.261 16.606 1.00 80.62 169 ARG A N 1
ATOM 1226 C CA . ARG A 1 169 ? -30.927 -10.565 16.308 1.00 80.62 169 ARG A CA 1
ATOM 1227 C C . ARG A 1 169 ? -32.007 -11.648 16.221 1.00 80.62 169 ARG A C 1
ATOM 1229 O O . ARG A 1 169 ? -32.574 -12.043 17.242 1.00 80.62 169 ARG A O 1
ATOM 1236 N N . GLY A 1 170 ? -32.287 -12.155 15.026 1.00 72.94 170 GLY A N 1
ATOM 1237 C CA . GLY A 1 170 ? -33.119 -13.336 14.808 1.00 72.94 170 GLY A CA 1
ATOM 1238 C C . GLY A 1 170 ? -32.332 -14.651 14.927 1.00 72.94 170 GLY A C 1
ATOM 1239 O O . GLY A 1 170 ? -31.111 -14.652 15.138 1.00 72.94 170 GLY A O 1
ATOM 1240 N N . PRO A 1 171 ? -33.023 -15.810 14.861 1.00 66.38 171 PRO A N 1
ATOM 1241 C CA . PRO A 1 171 ? -34.454 -16.000 14.557 1.00 66.38 171 PRO A CA 1
ATOM 1242 C C . PRO A 1 171 ? -35.360 -16.026 15.813 1.00 66.38 171 PRO A C 1
ATOM 1244 O O . PRO A 1 171 ? -36.419 -16.660 15.821 1.00 66.38 171 PRO A O 1
ATOM 1247 N N . GLY A 1 172 ? -34.931 -15.391 16.910 1.00 79.56 172 GLY A N 1
ATOM 1248 C CA . GLY A 1 172 ? -35.571 -15.489 18.228 1.00 79.56 172 GLY A CA 1
ATOM 1249 C C . GLY A 1 172 ? -35.142 -16.739 19.013 1.00 79.56 172 GLY A C 1
ATOM 1250 O O . GLY A 1 172 ? -34.342 -17.536 18.514 1.00 79.56 172 GLY A O 1
ATOM 1251 N N . PRO A 1 173 ? -35.605 -16.921 20.262 1.00 88.12 173 PRO A N 1
ATOM 1252 C CA . PRO A 1 173 ? -35.091 -17.966 21.145 1.00 88.12 173 PRO A CA 1
ATOM 1253 C C . PRO 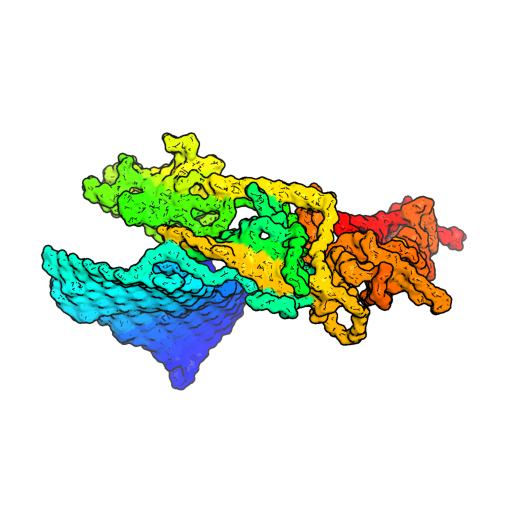A 1 173 ? -35.658 -19.356 20.815 1.00 88.12 173 PRO A C 1
ATOM 1255 O O . PRO A 1 173 ? -36.697 -19.499 20.169 1.00 88.12 173 PRO A O 1
ATOM 1258 N N . VAL A 1 174 ? -34.995 -20.402 21.314 1.00 87.19 174 VAL A N 1
ATOM 1259 C CA . VAL A 1 174 ? -35.567 -21.752 21.418 1.00 87.19 174 VAL A CA 1
ATOM 1260 C C . VAL A 1 174 ? -36.749 -21.692 22.374 1.00 87.19 174 VAL A C 1
ATOM 1262 O O . VAL A 1 174 ? -36.601 -21.172 23.474 1.00 87.19 174 VAL A O 1
ATOM 1265 N N . GLN A 1 175 ? -37.903 -22.228 21.983 1.00 88.69 175 GLN A N 1
ATOM 1266 C CA . GLN A 1 175 ? -39.134 -22.189 22.777 1.00 88.69 175 GLN A CA 1
ATOM 1267 C C . GLN A 1 175 ? -39.660 -23.596 23.040 1.00 88.69 175 GLN A C 1
ATOM 1269 O O . GLN A 1 175 ? -39.676 -24.444 22.147 1.00 88.69 175 GLN A O 1
ATOM 1274 N N . VAL A 1 176 ? -40.128 -23.830 24.263 1.00 85.50 176 VAL A N 1
ATOM 1275 C CA . VAL A 1 176 ? -40.813 -25.051 24.689 1.00 85.50 176 VAL A CA 1
ATOM 1276 C C . VAL A 1 176 ? -42.089 -24.648 25.416 1.00 85.50 176 VAL A C 1
ATOM 1278 O O . VAL A 1 176 ? -42.028 -23.900 26.386 1.00 85.50 176 VAL A O 1
ATOM 1281 N N . VAL A 1 177 ? -43.234 -25.164 24.973 1.00 83.88 177 VAL A N 1
ATOM 1282 C CA . VAL A 1 177 ? -44.527 -24.984 25.643 1.00 83.88 177 VAL A CA 1
ATOM 1283 C C . VAL A 1 177 ? -45.091 -26.346 26.025 1.00 83.88 177 VAL A C 1
ATOM 1285 O O . VAL A 1 177 ? -45.300 -27.209 25.166 1.00 83.88 177 VAL A O 1
ATOM 1288 N N . VAL A 1 178 ? -45.348 -26.542 27.316 1.00 79.69 178 VAL A N 1
ATOM 1289 C CA . VAL A 1 178 ? -45.945 -27.762 27.868 1.00 79.69 178 VAL A CA 1
ATOM 1290 C C . VAL A 1 178 ? -47.429 -27.518 28.118 1.00 79.69 178 VAL A C 1
ATOM 1292 O O . VAL A 1 178 ? -47.834 -26.488 28.652 1.00 79.69 178 VAL A O 1
ATOM 1295 N N . LEU A 1 179 ? -48.266 -28.475 27.714 1.00 77.25 179 LEU A N 1
ATOM 1296 C CA . LEU A 1 179 ? -49.723 -28.392 27.836 1.00 77.25 179 LEU A CA 1
ATOM 1297 C C . LEU A 1 179 ? -50.311 -27.063 27.297 1.00 77.25 179 LEU A C 1
ATOM 1299 O O . LEU A 1 179 ? -51.053 -26.387 28.020 1.00 77.25 179 LEU A O 1
ATOM 1303 N N . PRO A 1 180 ? -50.052 -26.690 26.023 1.00 68.81 180 PRO A N 1
ATOM 1304 C CA . PRO A 1 180 ? -50.392 -25.376 25.450 1.00 68.81 180 PRO A CA 1
ATOM 1305 C C . PRO A 1 180 ? -51.888 -25.011 25.488 1.00 68.81 180 PRO A C 1
ATOM 1307 O O . PRO A 1 180 ? -52.252 -23.858 25.292 1.00 68.81 180 PRO A O 1
ATOM 1310 N N . ARG A 1 181 ? -52.782 -25.983 25.727 1.00 67.25 181 ARG A N 1
ATOM 1311 C CA . ARG A 1 181 ? -54.239 -25.769 25.842 1.00 67.25 181 ARG A CA 1
ATOM 1312 C C . ARG A 1 181 ? -54.798 -25.901 27.264 1.00 67.25 181 ARG A C 1
ATOM 1314 O O . ARG A 1 181 ? -55.998 -25.707 27.434 1.00 67.25 181 ARG A O 1
ATOM 1321 N N . LEU A 1 182 ? -53.979 -26.282 28.249 1.00 62.41 182 LEU A N 1
ATOM 1322 C CA . LEU A 1 182 ? -54.407 -26.418 29.650 1.00 62.41 182 LEU A CA 1
ATOM 1323 C C . LEU A 1 182 ? -53.681 -25.439 30.573 1.00 62.41 182 LEU A C 1
ATOM 1325 O O . LEU A 1 182 ? -54.352 -24.680 31.261 1.00 62.41 182 LEU A O 1
ATOM 1329 N N . LEU A 1 183 ? -52.346 -25.492 30.601 1.00 65.88 183 LEU A N 1
ATOM 1330 C CA . LEU A 1 183 ? -51.517 -24.707 31.525 1.00 65.88 183 LEU A CA 1
ATOM 1331 C C . LEU A 1 183 ? -50.736 -23.604 30.799 1.00 65.88 183 LEU A C 1
ATOM 1333 O O . LEU A 1 183 ? -50.545 -22.538 31.368 1.00 65.88 183 LEU A O 1
ATOM 1337 N N . ASN A 1 184 ? -50.359 -23.832 29.531 1.00 70.25 184 ASN A N 1
ATOM 1338 C CA . ASN A 1 184 ? -49.552 -22.908 28.723 1.00 70.25 184 ASN A CA 1
ATOM 1339 C C . ASN A 1 184 ? -48.217 -22.521 29.399 1.00 70.25 184 ASN A C 1
ATOM 1341 O O . ASN A 1 184 ? -47.792 -21.371 29.328 1.00 70.25 184 ASN A O 1
ATOM 1345 N N . GLU A 1 185 ? -47.567 -23.491 30.053 1.00 77.12 185 GLU A N 1
ATOM 1346 C CA . GLU A 1 185 ? -46.271 -23.305 30.718 1.00 77.12 185 GLU A CA 1
ATOM 1347 C C . GLU A 1 185 ? -45.162 -23.198 29.670 1.00 77.12 185 GLU A C 1
ATOM 1349 O O . GLU A 1 185 ? -45.009 -24.088 28.824 1.00 77.12 185 GLU A O 1
ATOM 1354 N N . GLY A 1 186 ? -44.405 -22.104 29.717 1.00 80.12 186 GLY A N 1
ATOM 1355 C CA . GLY A 1 186 ? -43.415 -21.753 28.707 1.00 80.12 186 GLY A CA 1
ATOM 1356 C C . GLY A 1 186 ? -42.001 -21.702 29.270 1.00 80.12 186 GLY A C 1
ATOM 1357 O O . GLY A 1 186 ? -41.757 -21.131 30.330 1.00 80.12 186 GLY A O 1
ATOM 1358 N N . ALA A 1 187 ? -41.049 -22.248 28.522 1.00 84.19 187 ALA A N 1
ATOM 1359 C CA . ALA A 1 187 ? -39.629 -22.002 28.722 1.00 84.19 187 ALA A CA 1
ATOM 1360 C C . ALA A 1 187 ? -39.001 -21.548 27.405 1.00 84.19 187 ALA A C 1
ATOM 1362 O O . ALA A 1 187 ? -39.355 -22.047 26.332 1.00 84.19 187 ALA A O 1
ATOM 1363 N N . PHE A 1 188 ? -38.046 -20.628 27.484 1.00 90.56 188 PHE A N 1
ATOM 1364 C CA . PHE A 1 188 ? -37.217 -20.272 26.343 1.00 90.56 188 PHE A CA 1
ATOM 1365 C C . PHE A 1 188 ? -35.738 -20.278 26.702 1.00 90.56 188 PHE A C 1
ATOM 1367 O O . PHE A 1 188 ? -35.367 -20.146 27.866 1.00 90.56 188 PHE A O 1
ATOM 1374 N N . GLY A 1 189 ? -34.885 -20.411 25.692 1.00 88.75 189 GLY A N 1
ATOM 1375 C CA . GLY A 1 189 ? -33.448 -20.254 25.854 1.00 88.75 189 GLY A CA 1
ATOM 1376 C C . GLY A 1 189 ? -32.729 -19.950 24.551 1.00 88.75 189 GLY A C 1
ATOM 1377 O O . GLY A 1 189 ? -33.274 -20.131 23.465 1.00 88.75 189 GLY A O 1
ATOM 1378 N N . TYR A 1 190 ? -31.501 -19.467 24.658 1.00 93.94 190 TYR A N 1
ATOM 1379 C CA . TYR A 1 190 ? -30.650 -19.158 23.517 1.00 93.94 190 TYR A CA 1
ATOM 1380 C C . TYR A 1 190 ? -29.172 -19.344 23.863 1.00 93.94 190 TYR A C 1
ATOM 1382 O O . TYR A 1 190 ? -28.762 -19.222 25.020 1.00 93.94 190 TYR A O 1
ATOM 1390 N N . LEU A 1 191 ? -28.374 -19.619 22.837 1.00 94.56 191 LEU A N 1
ATOM 1391 C CA . LEU A 1 191 ? -26.918 -19.660 22.871 1.00 94.56 191 LEU A CA 1
ATOM 1392 C C . LEU A 1 191 ? -26.395 -19.014 21.587 1.00 94.56 191 LEU A C 1
ATOM 1394 O O . LEU A 1 191 ? -26.677 -19.493 20.495 1.00 94.56 191 LEU A O 1
ATOM 1398 N N . MET A 1 192 ? -25.606 -17.960 21.720 1.00 94.12 192 MET A N 1
ATOM 1399 C CA . MET A 1 192 ? -25.054 -17.171 20.625 1.00 94.12 192 MET A CA 1
ATOM 1400 C C . MET A 1 192 ? -23.532 -17.165 20.727 1.00 94.12 192 MET A C 1
ATOM 1402 O O . MET A 1 192 ? -22.982 -16.939 21.803 1.00 94.12 192 MET A O 1
ATOM 1406 N N . LEU A 1 193 ? -22.854 -17.422 19.613 1.00 93.38 193 LEU A N 1
ATOM 1407 C CA . LEU A 1 193 ? -21.405 -17.352 19.468 1.00 93.38 193 LEU A CA 1
ATOM 1408 C C . LEU A 1 193 ? -21.086 -16.344 18.368 1.00 93.38 193 LEU A C 1
ATOM 1410 O O . LEU A 1 193 ? -21.649 -16.447 17.283 1.00 93.38 193 LEU A O 1
ATOM 1414 N N . HIS A 1 194 ? -20.191 -15.404 18.641 1.00 90.19 194 HIS A N 1
ATOM 1415 C CA . HIS A 1 194 ? -19.764 -14.365 17.709 1.00 90.19 194 HIS A CA 1
ATOM 1416 C C . HIS A 1 194 ? -18.233 -14.366 17.585 1.00 90.19 194 HIS A C 1
ATOM 1418 O O . HIS A 1 194 ? -17.518 -14.510 18.581 1.00 90.19 194 HIS A O 1
ATOM 1424 N N . GLY A 1 195 ? -17.727 -14.192 16.360 1.00 78.69 195 GLY A N 1
ATOM 1425 C CA . GLY A 1 195 ? -16.299 -13.992 16.076 1.00 78.69 195 GLY A CA 1
ATOM 1426 C C . GLY A 1 195 ? -15.748 -12.648 16.555 1.00 78.69 195 GLY A C 1
ATOM 1427 O O . GLY A 1 195 ? -14.548 -12.514 16.803 1.00 78.69 195 GLY A O 1
ATOM 1428 N N . HIS A 1 196 ? -16.654 -11.693 16.729 1.00 72.56 196 HIS A N 1
ATOM 1429 C CA . HIS A 1 196 ? -16.466 -10.331 17.208 1.00 72.56 196 HIS A CA 1
ATOM 1430 C C . HIS A 1 196 ? -17.471 -10.075 18.362 1.00 72.56 196 HIS A C 1
ATOM 1432 O O . HIS A 1 196 ? -17.979 -11.009 18.984 1.00 72.56 196 HIS A O 1
ATOM 1438 N N . ASP A 1 197 ? -17.728 -8.818 18.687 1.00 80.12 197 ASP A N 1
ATOM 1439 C CA . ASP A 1 197 ? -18.512 -8.314 19.795 1.00 80.12 197 ASP A CA 1
ATOM 1440 C C . ASP A 1 197 ? -19.976 -8.787 19.775 1.00 80.12 197 ASP A C 1
ATOM 1442 O O . ASP A 1 197 ? -20.594 -9.042 18.735 1.00 80.12 197 ASP A O 1
ATOM 1446 N N . LEU A 1 198 ? -20.552 -8.843 20.975 1.00 80.00 198 LEU A N 1
ATOM 1447 C CA . LEU A 1 198 ? -21.965 -9.092 21.225 1.00 80.00 198 LEU A CA 1
ATOM 1448 C C . LEU A 1 198 ? -22.523 -7.946 22.088 1.00 80.00 198 LEU A C 1
ATOM 1450 O O . LEU A 1 198 ? -22.488 -8.022 23.322 1.00 80.00 198 LEU A O 1
ATOM 1454 N N . PRO A 1 199 ? -22.999 -6.854 21.459 1.00 81.38 199 PRO A N 1
ATOM 1455 C CA . PRO A 1 199 ? -23.523 -5.697 22.174 1.00 81.38 199 PRO A CA 1
ATOM 1456 C C . PRO A 1 199 ? -24.945 -5.942 22.685 1.00 81.38 199 PRO A C 1
ATOM 1458 O O . PRO A 1 199 ? -25.752 -6.607 22.028 1.00 81.38 199 PRO A O 1
ATOM 1461 N N . ASN A 1 200 ? -25.280 -5.331 23.820 1.00 82.44 200 ASN A N 1
ATOM 1462 C CA . ASN A 1 200 ? -26.619 -5.329 24.410 1.00 82.44 200 ASN A CA 1
ATOM 1463 C C . ASN A 1 200 ? -27.240 -6.733 24.567 1.00 82.44 200 ASN A C 1
ATOM 1465 O O . ASN A 1 200 ? -28.366 -6.987 24.131 1.00 82.44 200 ASN A O 1
ATOM 1469 N N . LEU A 1 201 ? -26.490 -7.669 25.151 1.00 82.94 201 LEU A N 1
ATOM 1470 C CA . LEU A 1 201 ? -26.963 -9.029 25.400 1.00 82.94 201 LEU A CA 1
ATOM 1471 C C . LEU A 1 201 ? -28.220 -9.014 26.291 1.00 82.94 201 LEU A C 1
ATOM 1473 O O . LEU A 1 201 ? -28.209 -8.454 27.389 1.00 82.94 201 LEU A O 1
ATOM 1477 N N . GLY A 1 202 ? -29.304 -9.632 25.813 1.00 77.88 202 GLY A N 1
ATOM 1478 C CA . GLY A 1 202 ? -30.584 -9.744 26.521 1.00 77.88 202 GLY A CA 1
ATOM 1479 C C . GLY A 1 202 ? -31.326 -8.420 26.742 1.00 77.88 202 GLY A C 1
ATOM 1480 O O . GLY A 1 202 ? -32.237 -8.383 27.561 1.00 77.88 202 GLY A O 1
ATOM 1481 N N . GLY A 1 203 ? -30.929 -7.331 26.070 1.00 77.94 203 GLY A N 1
ATOM 1482 C CA . GLY A 1 203 ? -31.525 -6.004 26.271 1.00 77.94 203 GLY A CA 1
ATOM 1483 C C . GLY A 1 203 ? -31.094 -5.309 27.570 1.00 77.94 203 GLY A C 1
ATOM 1484 O O . GLY A 1 203 ? -31.697 -4.314 27.966 1.00 77.94 203 GLY A O 1
ATOM 1485 N N . LEU A 1 204 ? -30.064 -5.833 28.242 1.00 75.12 204 LEU A N 1
ATOM 1486 C CA . LEU A 1 204 ? -29.609 -5.387 29.563 1.00 75.12 204 LEU A CA 1
ATOM 1487 C C . LEU A 1 204 ? -28.401 -4.435 29.502 1.00 75.12 204 LEU A C 1
ATOM 1489 O O . LEU A 1 204 ? -27.795 -4.140 30.528 1.00 75.12 204 LEU A O 1
ATOM 1493 N N . GLY A 1 205 ? -27.996 -3.985 28.309 1.00 70.88 205 GLY A N 1
ATOM 1494 C CA . GLY A 1 205 ? -26.805 -3.145 28.133 1.00 70.88 205 GLY A CA 1
ATOM 1495 C C . GLY A 1 205 ? -25.475 -3.871 28.386 1.00 70.88 205 GLY A C 1
ATOM 1496 O O . GLY A 1 205 ? -24.434 -3.225 28.484 1.00 70.88 205 GLY A O 1
ATOM 1497 N N . MET A 1 206 ? -25.487 -5.205 28.483 1.00 77.25 206 MET A N 1
ATOM 1498 C CA . MET A 1 206 ? -24.276 -6.018 28.599 1.00 77.25 206 MET A CA 1
ATOM 1499 C C . MET A 1 206 ? -23.551 -6.076 27.252 1.00 77.25 206 MET A C 1
ATOM 1501 O O . MET A 1 206 ? -24.041 -6.698 26.310 1.00 77.25 206 MET A O 1
ATOM 1505 N N . ASN A 1 207 ? -22.388 -5.431 27.164 1.00 79.88 207 ASN A N 1
ATOM 1506 C CA . ASN A 1 207 ? -21.575 -5.377 25.950 1.00 79.88 207 ASN A CA 1
ATOM 1507 C C . ASN A 1 207 ? -20.348 -6.278 26.100 1.00 79.88 207 ASN A C 1
ATOM 1509 O O . ASN A 1 207 ? -19.520 -6.061 26.984 1.00 79.88 207 ASN A O 1
ATOM 1513 N N . LEU A 1 208 ? -20.239 -7.287 25.239 1.00 78.31 208 LEU A N 1
ATOM 1514 C CA . LEU A 1 208 ? -19.090 -8.190 25.183 1.00 78.31 208 LEU A CA 1
ATOM 1515 C C . LEU A 1 208 ? -18.259 -7.852 23.950 1.00 78.31 208 LEU A C 1
ATOM 1517 O O . LEU A 1 208 ? -18.831 -7.638 22.885 1.00 78.31 208 LEU A O 1
ATOM 1521 N N . SER A 1 209 ? -16.935 -7.822 24.094 1.00 70.19 209 SER A N 1
ATOM 1522 C CA . SER A 1 209 ? -16.016 -7.511 22.997 1.00 70.19 209 SER A CA 1
ATOM 1523 C C . SER A 1 209 ? -15.031 -8.644 22.715 1.00 70.19 209 SER A C 1
ATOM 1525 O O . SER A 1 209 ? -14.646 -9.404 23.614 1.00 70.19 209 SER A O 1
ATOM 1527 N N . GLY A 1 210 ? -14.581 -8.738 21.464 1.00 76.38 210 GLY A N 1
ATOM 1528 C CA . GLY A 1 210 ? -13.788 -9.864 20.974 1.00 76.38 210 GLY A CA 1
ATOM 1529 C C . GLY A 1 210 ? -14.640 -11.096 20.707 1.00 76.38 210 GLY A C 1
ATOM 1530 O O . GLY A 1 210 ? -15.842 -10.970 20.554 1.00 76.38 210 GLY A O 1
ATOM 1531 N N . PHE A 1 211 ? -14.046 -12.292 20.706 1.00 83.56 211 PHE A N 1
ATOM 1532 C CA . PHE A 1 211 ? -14.837 -13.521 20.627 1.00 83.56 211 PHE A CA 1
ATOM 1533 C C . PHE A 1 211 ? -15.829 -13.555 21.792 1.00 83.56 211 PHE A C 1
ATOM 1535 O O . PHE A 1 211 ? -15.430 -13.471 22.958 1.00 83.56 211 PHE A O 1
ATOM 1542 N N . SER A 1 212 ? -17.112 -13.652 21.464 1.00 88.88 212 SER A N 1
ATOM 1543 C CA . SER A 1 212 ? -18.182 -13.462 22.435 1.00 88.88 212 SER A CA 1
ATOM 1544 C C . SER A 1 212 ? -19.135 -14.648 22.435 1.00 88.88 212 SER A C 1
ATOM 1546 O O . SER A 1 212 ? -19.551 -15.139 21.387 1.00 88.88 212 SER A O 1
ATOM 1548 N N . VAL A 1 213 ? -19.495 -15.116 23.628 1.00 92.00 213 VAL A N 1
ATOM 1549 C CA . VAL A 1 213 ? -20.504 -16.160 23.832 1.00 92.00 213 VAL A CA 1
ATOM 1550 C C . VAL A 1 213 ? -21.580 -15.597 24.741 1.00 92.00 213 VAL A C 1
ATOM 1552 O O . VAL A 1 213 ? -21.292 -15.267 25.885 1.00 92.00 213 VAL A O 1
ATOM 1555 N N . GLY A 1 214 ? -22.813 -15.500 24.258 1.00 92.12 214 GLY A N 1
ATOM 1556 C CA . GLY A 1 214 ? -23.973 -15.103 25.052 1.00 92.12 214 GLY A CA 1
ATOM 1557 C C . GLY A 1 214 ? -24.934 -16.270 25.208 1.00 92.12 214 GLY A C 1
ATOM 1558 O O . GLY A 1 214 ? -25.195 -16.990 24.252 1.00 92.12 214 GLY A O 1
ATOM 1559 N N . PHE A 1 215 ? -25.490 -16.470 26.392 1.00 94.25 215 PHE A N 1
ATOM 1560 C CA . PHE A 1 215 ? -26.550 -17.443 26.605 1.00 94.25 215 PHE A CA 1
ATOM 1561 C C . PHE A 1 215 ? -27.597 -16.894 27.562 1.00 94.25 215 PHE A C 1
ATOM 1563 O O . PHE A 1 215 ? -27.321 -16.031 28.394 1.00 94.25 215 PHE A O 1
ATOM 1570 N N . GLY A 1 216 ? -28.810 -17.410 27.461 1.00 90.56 216 GLY A N 1
ATOM 1571 C CA . GLY A 1 216 ? -29.857 -17.062 28.401 1.00 90.56 216 GLY A CA 1
ATOM 1572 C C . GLY A 1 216 ? -31.005 -18.044 28.360 1.00 90.56 216 GLY A C 1
ATOM 1573 O O . GLY A 1 216 ? -31.160 -18.801 27.402 1.00 90.56 216 GLY A O 1
ATOM 1574 N N . PHE A 1 217 ? -31.788 -18.057 29.427 1.00 90.56 217 PHE A N 1
ATOM 1575 C CA . PHE A 1 217 ? -33.021 -18.820 29.506 1.00 90.56 217 PHE A CA 1
ATOM 1576 C C . PHE A 1 217 ? -34.025 -18.126 30.417 1.00 90.56 217 PHE A C 1
ATOM 1578 O O . PHE A 1 217 ? -33.641 -17.390 31.327 1.00 90.56 217 PHE A O 1
ATOM 1585 N N . ALA A 1 218 ? -35.304 -18.416 30.209 1.00 84.88 218 ALA A N 1
ATOM 1586 C CA . ALA A 1 218 ? -36.327 -18.160 31.206 1.00 84.88 218 ALA A CA 1
ATOM 1587 C C . ALA A 1 218 ? -37.352 -19.292 31.254 1.00 84.88 218 ALA A C 1
ATOM 1589 O O . ALA A 1 218 ? -37.578 -19.990 30.263 1.00 84.88 218 ALA A O 1
ATOM 1590 N N . ILE A 1 219 ? -37.953 -19.477 32.422 1.00 82.75 219 ILE A N 1
ATOM 1591 C CA . ILE A 1 219 ? -38.962 -20.493 32.709 1.00 82.75 219 ILE A CA 1
ATOM 1592 C C . ILE A 1 219 ? -40.104 -19.800 33.447 1.00 82.75 219 ILE A C 1
ATOM 1594 O O . ILE A 1 219 ? -39.861 -19.169 34.472 1.00 82.75 219 ILE A O 1
ATOM 1598 N N . ASN A 1 220 ? -41.324 -19.960 32.940 1.00 83.75 220 ASN A N 1
ATOM 1599 C CA . ASN A 1 220 ? -42.564 -19.598 33.619 1.00 83.75 220 ASN A CA 1
ATOM 1600 C C . ASN A 1 220 ? -43.327 -20.883 33.959 1.00 83.75 220 ASN A C 1
ATOM 1602 O O . ASN A 1 220 ? -43.553 -21.738 33.095 1.00 83.75 220 ASN A O 1
ATOM 1606 N N . PHE A 1 221 ? -43.707 -21.024 35.223 1.00 77.88 221 PHE A N 1
ATOM 1607 C CA . PHE A 1 221 ? -44.397 -22.198 35.732 1.00 77.88 221 PHE A CA 1
ATOM 1608 C C . PHE A 1 221 ? -45.561 -21.798 36.638 1.00 77.88 221 PHE A C 1
ATOM 1610 O O . PHE A 1 221 ? -45.376 -21.043 37.592 1.00 77.88 221 PHE A O 1
ATOM 1617 N N . VAL A 1 222 ? -46.751 -22.354 36.377 1.00 77.62 222 VAL A N 1
ATOM 1618 C CA . VAL A 1 222 ? -47.967 -22.085 37.156 1.00 77.62 222 VAL A CA 1
ATOM 1619 C C . VAL A 1 222 ? -48.576 -23.394 37.654 1.00 77.62 222 VAL A C 1
ATOM 1621 O O . VAL A 1 222 ? -49.197 -24.141 36.903 1.00 77.62 222 VAL A O 1
ATOM 1624 N N . ALA A 1 223 ? -48.460 -23.665 38.955 1.00 71.38 223 ALA A N 1
ATOM 1625 C CA . ALA A 1 223 ? -49.000 -24.875 39.571 1.00 71.38 223 ALA A CA 1
ATOM 1626 C C . ALA A 1 223 ? -50.265 -24.599 40.388 1.00 71.38 223 ALA A C 1
ATOM 1628 O O . ALA A 1 223 ? -50.198 -24.023 41.473 1.00 71.38 223 ALA A O 1
ATOM 1629 N N . GLY A 1 224 ? -51.417 -25.094 39.927 1.00 69.19 224 GLY A N 1
ATOM 1630 C CA . GLY A 1 224 ? -52.658 -25.113 40.707 1.00 69.19 224 GLY A CA 1
ATO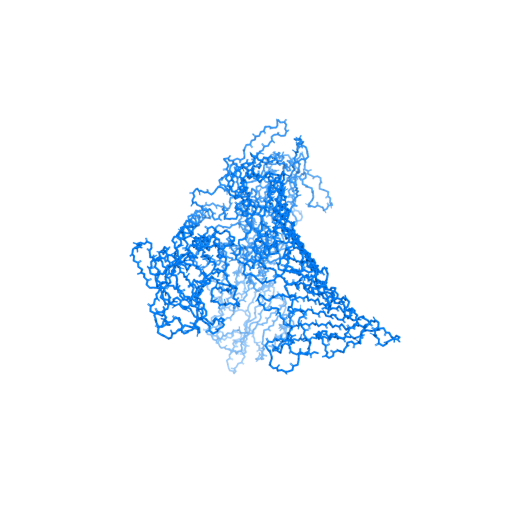M 1631 C C . GLY A 1 224 ? -53.927 -24.886 39.886 1.00 69.19 224 GLY A C 1
ATOM 1632 O O . GLY A 1 224 ? -53.925 -24.971 38.663 1.00 69.19 224 GLY A O 1
ATOM 1633 N N . GLY A 1 225 ? -55.042 -24.644 40.576 1.00 68.00 225 GLY A N 1
ATOM 1634 C CA . GLY A 1 225 ? -56.343 -24.367 39.970 1.00 68.00 225 GLY A CA 1
ATOM 1635 C C . GLY A 1 225 ? -56.660 -22.878 40.011 1.00 68.00 225 GLY A C 1
ATOM 1636 O O . GLY A 1 225 ? -57.174 -22.387 41.019 1.00 68.00 225 GLY A O 1
ATOM 1637 N N . VAL A 1 226 ? -56.388 -22.168 38.916 1.00 61.53 226 VAL A N 1
ATOM 1638 C CA . VAL A 1 226 ? -56.773 -20.757 38.746 1.00 61.53 226 VAL A CA 1
ATOM 1639 C C . VAL A 1 226 ? -58.311 -20.631 38.791 1.00 61.53 226 VAL A C 1
ATOM 1641 O O . VAL A 1 226 ? -58.993 -21.438 38.153 1.00 61.53 226 VAL A O 1
ATOM 1644 N N . PRO A 1 227 ? -58.908 -19.663 39.522 1.00 58.94 227 PRO A N 1
ATOM 1645 C CA . PRO A 1 227 ? -58.285 -18.617 40.346 1.00 58.94 227 PRO A CA 1
ATOM 1646 C C . PRO A 1 227 ? -58.256 -18.938 41.859 1.00 58.94 227 PRO A C 1
ATOM 1648 O O . PRO A 1 227 ? -58.112 -18.037 42.676 1.00 58.94 227 PRO A O 1
ATOM 1651 N N . VAL A 1 228 ? -58.482 -20.192 42.271 1.00 65.06 228 VAL A N 1
ATOM 1652 C CA . VAL A 1 228 ? -58.743 -20.540 43.684 1.00 65.06 228 VAL A CA 1
ATOM 1653 C C . VAL A 1 228 ? -57.457 -20.760 44.484 1.00 65.06 228 VAL A C 1
ATOM 1655 O O . VAL A 1 228 ? -57.341 -20.258 45.600 1.00 65.06 228 VAL A O 1
ATOM 1658 N N . LEU A 1 229 ? -56.511 -21.526 43.942 1.00 77.00 229 LEU A N 1
ATOM 1659 C CA . LEU A 1 229 ? -55.230 -21.829 44.583 1.00 77.00 229 LEU A CA 1
ATOM 1660 C C . LEU A 1 229 ? -54.199 -22.138 43.504 1.00 77.00 229 LEU A C 1
ATOM 1662 O O . LEU A 1 229 ? -54.305 -23.185 42.864 1.00 77.00 229 LEU A O 1
ATOM 1666 N N . TYR A 1 230 ? -53.223 -21.258 43.313 1.00 77.06 230 TYR A N 1
ATOM 1667 C CA . TYR A 1 230 ? -52.149 -21.466 42.345 1.00 77.06 230 TYR A CA 1
ATOM 1668 C C . TYR A 1 230 ? -50.848 -20.807 42.808 1.00 77.06 230 TYR A C 1
ATOM 1670 O O . TYR A 1 230 ? -50.874 -19.830 43.551 1.00 77.06 230 TYR A O 1
ATOM 1678 N N . ALA A 1 231 ? -49.716 -21.380 42.416 1.00 79.19 231 ALA A N 1
ATOM 1679 C CA . ALA A 1 231 ? -48.388 -20.818 42.622 1.00 79.19 231 ALA A CA 1
ATOM 1680 C C . ALA A 1 231 ? -47.800 -20.422 41.270 1.00 79.19 231 ALA A C 1
ATOM 1682 O O . ALA A 1 231 ? -47.914 -21.208 40.330 1.00 79.19 231 ALA A O 1
ATOM 1683 N N . GLU A 1 232 ? -47.174 -19.252 41.189 1.00 82.44 232 GLU A N 1
ATOM 1684 C CA . GLU A 1 232 ? -46.439 -18.795 40.008 1.00 82.44 232 GLU A CA 1
ATOM 1685 C C . GLU A 1 232 ? -44.945 -18.745 40.335 1.00 82.44 232 GLU A C 1
ATOM 1687 O O . GLU A 1 232 ? -44.543 -18.373 41.442 1.00 82.44 232 GLU A O 1
ATOM 1692 N N . LEU A 1 233 ? -44.129 -19.185 39.384 1.00 82.69 233 LEU A N 1
ATOM 1693 C CA . LEU A 1 233 ? -42.677 -19.142 39.440 1.00 82.69 233 LEU A CA 1
ATOM 1694 C C . LEU A 1 233 ? -42.153 -18.669 38.087 1.00 82.69 233 LEU A C 1
ATOM 1696 O O . LEU A 1 233 ? -42.315 -19.363 37.083 1.00 82.69 233 LEU A O 1
ATOM 1700 N N . ASP A 1 234 ? -41.464 -17.540 38.099 1.00 83.88 234 ASP A N 1
ATOM 1701 C CA . ASP A 1 234 ? -40.744 -16.967 36.975 1.00 83.88 234 ASP A CA 1
ATOM 1702 C C . ASP A 1 234 ? -39.254 -16.940 37.311 1.00 83.88 234 ASP A C 1
ATOM 1704 O O . ASP A 1 234 ? -38.831 -16.362 38.308 1.00 83.88 234 ASP A O 1
ATOM 1708 N N . ALA A 1 235 ? -38.434 -17.592 36.494 1.00 82.75 235 ALA A N 1
ATOM 1709 C CA . ALA A 1 235 ? -36.985 -17.599 36.658 1.00 82.75 235 ALA A CA 1
ATOM 1710 C C . ALA A 1 235 ? -36.319 -17.239 35.335 1.00 82.75 235 ALA A C 1
ATOM 1712 O O . ALA A 1 235 ? -36.639 -17.846 34.315 1.00 82.75 235 ALA A O 1
ATOM 1713 N N . SER A 1 236 ? -35.368 -16.306 35.345 1.00 88.94 236 SER A N 1
ATOM 1714 C CA . SER A 1 236 ? -34.578 -15.946 34.168 1.00 88.94 236 SER A CA 1
ATOM 1715 C C . SER A 1 236 ? -33.092 -15.801 34.490 1.00 88.94 236 SER A C 1
ATOM 1717 O O . SER A 1 236 ? -32.710 -15.436 35.602 1.00 88.94 236 SER A O 1
ATOM 1719 N N . LEU A 1 237 ? -32.242 -16.113 33.515 1.00 89.38 237 LEU A N 1
ATOM 1720 C CA . LEU A 1 237 ? -30.802 -15.893 33.573 1.00 89.38 237 LEU A CA 1
ATOM 1721 C C . LEU A 1 237 ? -30.314 -15.477 32.190 1.00 89.38 237 LEU A C 1
ATOM 1723 O O . LEU A 1 237 ? -30.599 -16.152 31.204 1.00 89.38 237 LEU A O 1
ATOM 1727 N N . VAL A 1 238 ? -29.515 -14.422 32.138 1.00 91.44 238 VAL A N 1
ATOM 1728 C CA . VAL A 1 238 ? -28.744 -14.001 30.972 1.00 91.44 238 VAL A CA 1
ATOM 1729 C C . VAL A 1 238 ? -27.288 -13.917 31.390 1.00 91.44 238 VAL A C 1
ATOM 1731 O O . VAL A 1 238 ? -26.971 -13.295 32.398 1.00 91.44 238 VAL A O 1
ATOM 1734 N N . ALA A 1 239 ? -26.389 -14.533 30.635 1.00 90.62 239 ALA A N 1
ATOM 1735 C CA . ALA A 1 239 ? -24.968 -14.485 30.928 1.00 90.62 239 ALA A CA 1
ATOM 1736 C C . ALA A 1 239 ? -24.126 -14.532 29.658 1.00 90.62 239 ALA A C 1
ATOM 1738 O O . ALA A 1 239 ? -24.543 -15.057 28.626 1.00 90.62 239 ALA A O 1
ATOM 1739 N N . GLY A 1 240 ? -22.918 -13.990 29.731 1.00 90.19 240 GLY A N 1
ATOM 1740 C CA . GLY A 1 240 ? -22.046 -13.908 28.579 1.00 90.19 240 GLY A CA 1
ATOM 1741 C C . GLY A 1 240 ? -20.572 -13.806 28.922 1.00 90.19 240 GLY A C 1
ATOM 1742 O O . GLY A 1 240 ? -20.198 -13.359 30.004 1.00 90.19 240 GLY A O 1
ATOM 1743 N N . ILE A 1 241 ? -19.745 -14.252 27.981 1.00 87.25 241 ILE A N 1
ATOM 1744 C CA . ILE A 1 241 ? -18.288 -14.206 28.031 1.00 87.25 241 ILE A CA 1
ATOM 1745 C C . ILE A 1 241 ? -17.793 -13.392 26.839 1.00 87.25 241 ILE A C 1
ATOM 1747 O O . ILE A 1 241 ? -18.171 -13.698 25.713 1.00 87.25 241 ILE A O 1
ATOM 1751 N N . GLY A 1 242 ? -16.933 -12.406 27.078 1.00 82.19 242 GLY A N 1
ATOM 1752 C CA . GLY A 1 242 ? -16.128 -11.742 26.044 1.00 82.19 242 GLY A CA 1
ATOM 1753 C C . GLY A 1 242 ? -14.651 -12.057 26.259 1.00 82.19 242 GLY A C 1
ATOM 1754 O O . GLY A 1 242 ? -14.269 -12.362 27.387 1.00 82.19 242 GLY A O 1
ATOM 1755 N N . THR A 1 243 ? -13.818 -12.024 25.215 1.00 74.31 243 THR A N 1
ATOM 1756 C CA . THR A 1 243 ? -12.371 -12.309 25.332 1.00 74.31 243 THR A CA 1
ATOM 1757 C C . THR A 1 243 ? -11.478 -11.072 25.318 1.00 74.31 243 THR A C 1
ATOM 1759 O O . THR A 1 243 ? -10.294 -11.189 25.637 1.00 74.31 243 THR A O 1
ATOM 1762 N N . HIS A 1 244 ? -12.001 -9.892 24.975 1.00 58.59 244 HIS A N 1
ATOM 1763 C CA . HIS A 1 244 ? -11.206 -8.666 24.854 1.00 58.59 244 HIS A CA 1
ATOM 1764 C C . HIS A 1 244 ? -11.800 -7.490 25.655 1.00 58.59 244 HIS A C 1
ATOM 1766 O O . HIS A 1 244 ? -12.440 -6.618 25.071 1.00 58.59 244 HIS A O 1
ATOM 1772 N N . PRO A 1 245 ? -11.543 -7.403 26.977 1.00 54.03 245 PRO A N 1
ATOM 1773 C CA . PRO A 1 245 ? -10.814 -8.362 27.819 1.00 54.03 245 PRO A CA 1
ATOM 1774 C C . PRO A 1 245 ? -11.659 -9.590 28.200 1.00 54.03 245 PRO A C 1
ATOM 1776 O O . PRO A 1 245 ? -12.867 -9.598 27.986 1.00 54.03 245 PRO A O 1
ATOM 1779 N N . VAL A 1 246 ? -11.031 -10.624 28.781 1.00 73.06 246 VAL A N 1
ATOM 1780 C CA . VAL A 1 246 ? -11.758 -11.802 29.290 1.00 73.06 246 VAL A CA 1
ATOM 1781 C C . VAL A 1 246 ? -12.673 -11.384 30.440 1.00 73.06 246 VAL A C 1
ATOM 1783 O O . VAL A 1 246 ? -12.197 -11.143 31.550 1.00 73.06 246 VAL A O 1
ATOM 1786 N N . VAL A 1 247 ? -13.972 -11.295 30.170 1.00 77.75 247 VAL A N 1
ATOM 1787 C CA . VAL A 1 247 ? -15.007 -10.913 31.139 1.00 77.75 247 VAL A CA 1
ATOM 1788 C C . VAL A 1 247 ? -16.154 -11.905 31.093 1.00 77.75 247 VAL A C 1
ATOM 1790 O O . VAL A 1 247 ? -16.499 -12.405 30.028 1.00 77.75 247 VAL A O 1
ATOM 1793 N N . PHE A 1 248 ? -16.740 -12.180 32.250 1.00 82.94 248 PHE A N 1
ATOM 1794 C CA . PHE A 1 248 ? -17.980 -12.921 32.416 1.00 82.94 248 PHE A CA 1
ATOM 1795 C C . PHE A 1 248 ? -18.993 -12.008 33.107 1.00 82.94 248 PHE A C 1
ATOM 1797 O O . PHE A 1 248 ? -18.748 -11.534 34.218 1.00 82.94 248 PHE A O 1
ATOM 1804 N N . LEU A 1 249 ? -20.117 -11.765 32.442 1.00 84.31 249 LEU A N 1
ATOM 1805 C CA . LEU A 1 249 ? -21.242 -10.983 32.949 1.00 84.31 249 LEU A CA 1
ATOM 1806 C C . LEU A 1 249 ? -22.443 -11.912 33.108 1.00 84.31 249 LEU A C 1
ATOM 1808 O O . LEU A 1 249 ? -22.682 -12.744 32.236 1.00 84.31 249 LEU A O 1
ATOM 1812 N N . ALA A 1 250 ? -23.198 -11.782 34.194 1.00 85.81 250 ALA A N 1
ATOM 1813 C CA . ALA A 1 250 ? -24.458 -12.491 34.367 1.00 85.81 250 ALA A CA 1
ATOM 1814 C C . ALA A 1 250 ? -25.480 -11.649 35.132 1.00 85.81 250 ALA A C 1
ATOM 1816 O O . ALA A 1 250 ? -25.146 -10.993 36.114 1.00 85.81 250 ALA A O 1
ATOM 1817 N N . HIS A 1 251 ? -26.731 -11.733 34.701 1.00 87.75 251 HIS A N 1
ATOM 1818 C CA . HIS A 1 251 ? -27.897 -11.140 35.334 1.00 87.75 251 HIS A CA 1
ATOM 1819 C C . HIS A 1 251 ? -28.990 -12.202 35.435 1.00 87.75 251 HIS A C 1
ATOM 1821 O O . HIS A 1 251 ? -29.275 -12.889 34.454 1.00 87.75 251 HIS A O 1
ATOM 1827 N N . GLY A 1 252 ? -29.609 -12.361 36.598 1.00 85.69 252 GLY A N 1
ATOM 1828 C CA . GLY A 1 252 ? -30.692 -13.318 36.796 1.00 85.69 252 GLY A CA 1
ATOM 1829 C C . GLY A 1 252 ? -31.801 -12.766 37.672 1.00 85.69 252 GLY A C 1
ATOM 1830 O O . GLY A 1 252 ? -31.545 -12.009 38.607 1.00 85.69 252 GLY A O 1
ATOM 1831 N N . THR A 1 253 ? -33.031 -13.183 37.389 1.00 85.75 253 THR A N 1
ATOM 1832 C CA . THR A 1 253 ? -34.216 -12.834 38.176 1.00 85.75 253 THR A CA 1
ATOM 1833 C C . THR A 1 253 ? -34.967 -14.091 38.602 1.00 85.75 253 THR A C 1
ATOM 1835 O O . THR A 1 253 ? -34.990 -15.093 37.885 1.00 85.75 253 THR A O 1
ATOM 1838 N N . LEU A 1 254 ? -35.564 -14.059 39.788 1.00 83.69 254 LEU A N 1
ATOM 1839 C CA . LEU A 1 254 ? -36.447 -15.103 40.295 1.00 83.69 254 LEU A CA 1
ATOM 1840 C C . LEU A 1 254 ? -37.620 -14.441 41.011 1.00 83.69 254 LEU A C 1
ATOM 1842 O O . LEU A 1 254 ? -37.429 -13.852 42.073 1.00 83.69 254 LEU A O 1
ATOM 1846 N N . ASP A 1 255 ? -38.811 -14.581 40.451 1.00 83.69 255 ASP A N 1
ATOM 1847 C CA . ASP A 1 255 ? -40.069 -14.130 41.025 1.00 83.69 255 ASP A CA 1
ATOM 1848 C C . ASP A 1 255 ? -40.924 -15.356 41.368 1.00 83.69 255 ASP A C 1
ATOM 1850 O O . ASP A 1 255 ? -41.140 -16.240 40.542 1.00 83.69 255 ASP A O 1
ATOM 1854 N N . ALA A 1 256 ? -41.384 -15.458 42.612 1.00 77.75 256 ALA A N 1
ATOM 1855 C CA . ALA A 1 256 ? -42.248 -16.549 43.053 1.00 77.75 256 ALA A CA 1
ATOM 1856 C C . ALA A 1 256 ? -43.407 -16.006 43.883 1.00 77.75 256 ALA A C 1
ATOM 1858 O O . ALA A 1 256 ? -43.188 -15.185 44.771 1.00 77.75 256 ALA A O 1
ATOM 1859 N N . SER A 1 257 ? -44.625 -16.488 43.641 1.00 82.00 257 SER A N 1
ATOM 1860 C CA . SER A 1 257 ? -45.829 -16.084 44.372 1.00 82.00 257 SER A CA 1
ATOM 1861 C C . SER A 1 257 ? -46.749 -17.281 44.647 1.00 82.00 257 SER A C 1
ATOM 1863 O O . SER A 1 257 ? -46.804 -18.252 43.891 1.00 82.00 257 SER A O 1
ATOM 1865 N N . LEU A 1 258 ? -47.491 -17.235 45.759 1.00 79.44 258 LEU A N 1
ATOM 1866 C CA . LEU A 1 258 ? -48.543 -18.204 46.073 1.00 79.44 258 LEU A CA 1
ATOM 1867 C C . LEU A 1 258 ? -49.876 -17.482 46.274 1.00 79.44 258 LEU A C 1
ATOM 1869 O O . LEU A 1 258 ? -50.062 -16.740 47.238 1.00 79.44 258 LEU A O 1
ATOM 1873 N N . HIS A 1 259 ? -50.836 -17.762 45.402 1.00 77.31 259 HIS A N 1
ATOM 1874 C CA . HIS A 1 259 ? -52.174 -17.190 45.434 1.00 77.31 259 HIS A CA 1
ATOM 1875 C C . HIS A 1 259 ? -53.159 -18.139 46.127 1.00 77.31 259 HIS A C 1
ATOM 1877 O O . HIS A 1 259 ? -53.328 -19.295 45.737 1.00 77.31 259 HIS A O 1
ATOM 1883 N N . LEU A 1 260 ? -53.830 -17.639 47.166 1.00 74.44 260 LEU A N 1
ATOM 1884 C CA . LEU A 1 260 ? -54.811 -18.336 48.002 1.00 74.44 260 LEU A CA 1
ATOM 1885 C C . LEU A 1 260 ? -56.130 -17.545 47.993 1.00 74.44 260 LEU A C 1
ATOM 1887 O O . LEU A 1 260 ? -56.432 -16.796 48.925 1.00 74.44 260 LEU A O 1
ATOM 1891 N N . GLY A 1 261 ? -56.933 -17.695 46.938 1.00 70.81 261 GLY A N 1
ATOM 1892 C CA . GLY A 1 261 ? -58.170 -16.930 46.755 1.00 70.81 261 GLY A CA 1
ATOM 1893 C C . GLY A 1 261 ? -57.905 -15.414 46.687 1.00 70.81 261 GLY A C 1
ATOM 1894 O O . GLY A 1 261 ? -57.203 -14.986 45.779 1.00 70.81 261 GLY A O 1
ATOM 1895 N N . PRO A 1 262 ? -58.448 -14.578 47.601 1.00 66.75 262 PRO A N 1
ATOM 1896 C CA . PRO A 1 262 ? -58.206 -13.130 47.603 1.00 66.75 262 PRO A CA 1
ATOM 1897 C C . PRO A 1 262 ? -56.856 -12.706 48.219 1.00 66.75 262 PRO A C 1
ATOM 1899 O O . PRO A 1 262 ? -56.620 -11.510 48.355 1.00 66.75 262 PRO A O 1
ATOM 1902 N N . PHE A 1 263 ? -56.003 -13.645 48.645 1.00 68.69 263 PHE A N 1
ATOM 1903 C CA . PHE A 1 263 ? -54.720 -13.353 49.295 1.00 68.69 263 PHE A CA 1
ATOM 1904 C C . PHE A 1 263 ? -53.543 -13.825 48.439 1.00 68.69 263 PHE A C 1
ATOM 1906 O O . PHE A 1 263 ? -53.591 -14.926 47.890 1.00 68.69 263 PHE A O 1
ATOM 1913 N N . THR A 1 264 ? -52.458 -13.051 48.420 1.00 69.38 264 THR A N 1
ATOM 1914 C CA . THR A 1 264 ? -51.184 -13.453 47.807 1.00 69.38 264 THR A CA 1
ATOM 1915 C C . THR A 1 264 ? -50.123 -13.530 48.902 1.00 69.38 264 THR A C 1
ATOM 1917 O O . THR A 1 264 ? -49.784 -12.530 49.537 1.00 69.38 264 THR A O 1
ATOM 1920 N N . LEU A 1 265 ? -49.622 -14.737 49.166 1.00 65.12 265 LEU A N 1
ATOM 1921 C CA . LEU A 1 265 ? -48.574 -14.985 50.149 1.00 65.12 265 LEU A CA 1
ATOM 1922 C C . LEU A 1 265 ? -47.222 -15.138 49.451 1.00 65.12 265 LEU A C 1
ATOM 1924 O O . LEU A 1 265 ? -47.053 -16.011 48.604 1.00 65.12 265 LEU A O 1
ATOM 1928 N N . GLY A 1 266 ? -46.243 -14.343 49.887 1.00 62.12 266 GLY A N 1
ATOM 1929 C CA . GLY A 1 266 ? -44.830 -14.578 49.604 1.00 62.12 266 GLY A CA 1
ATOM 1930 C C . GLY A 1 266 ? -44.406 -14.269 48.174 1.00 62.12 266 GLY A C 1
ATOM 1931 O O . GLY A 1 266 ? -43.757 -15.118 47.580 1.00 62.12 266 GLY A O 1
ATOM 1932 N N . GLY A 1 267 ? -44.731 -13.075 47.664 1.00 66.88 267 GLY A N 1
ATOM 1933 C CA . GLY A 1 267 ? -44.107 -12.525 46.459 1.00 66.88 267 GLY A CA 1
ATOM 1934 C C . GLY A 1 267 ? -42.622 -12.295 46.724 1.00 66.88 267 GLY A C 1
ATOM 1935 O O . GLY A 1 267 ? -42.254 -11.279 47.310 1.00 66.88 267 GLY A O 1
ATOM 1936 N N . ILE A 1 268 ? -41.783 -13.279 46.411 1.00 74.44 268 ILE A N 1
ATOM 1937 C CA . ILE A 1 268 ? -40.332 -13.188 46.566 1.00 74.44 268 ILE A CA 1
ATOM 1938 C C . ILE A 1 268 ? -39.763 -12.806 45.211 1.00 74.44 268 ILE A C 1
ATOM 1940 O O . ILE A 1 268 ? -39.849 -13.602 44.284 1.00 74.44 268 ILE A O 1
ATOM 1944 N N . GLN A 1 269 ? -39.161 -11.625 45.144 1.00 84.12 269 GLN A N 1
ATOM 1945 C CA . GLN A 1 269 ? -38.390 -11.140 44.011 1.00 84.12 269 GLN A CA 1
ATOM 1946 C C . GLN A 1 269 ? -36.908 -11.184 44.376 1.00 84.12 269 GLN A C 1
ATOM 1948 O O . GLN A 1 269 ? -36.482 -10.547 45.343 1.00 84.12 269 GLN A O 1
ATOM 1953 N N . VAL A 1 270 ? -36.121 -11.936 43.615 1.00 79.88 270 VAL A N 1
ATOM 1954 C CA . VAL A 1 270 ? -34.662 -11.981 43.722 1.00 79.88 270 VAL A CA 1
ATOM 1955 C C . VAL A 1 270 ? -34.058 -11.484 42.420 1.00 79.88 270 VAL A C 1
ATOM 1957 O O . VAL A 1 270 ? -34.362 -12.030 41.364 1.00 79.88 270 VAL A O 1
ATOM 1960 N N . THR A 1 271 ? -33.164 -10.505 42.492 1.00 84.62 271 THR A N 1
ATOM 1961 C CA . THR A 1 271 ? -32.310 -10.101 41.368 1.00 84.62 271 THR A CA 1
ATOM 1962 C C . THR A 1 271 ? -30.859 -10.394 41.715 1.00 84.62 271 THR A C 1
ATOM 1964 O O . THR A 1 271 ? -30.427 -10.128 42.834 1.00 84.62 271 THR A O 1
ATOM 1967 N N . ILE A 1 272 ? -30.115 -10.988 40.784 1.00 83.00 272 ILE A N 1
ATOM 1968 C CA . ILE A 1 272 ? -28.705 -11.352 40.939 1.00 83.00 272 ILE A CA 1
ATOM 1969 C C . ILE A 1 272 ? -27.920 -10.728 39.793 1.00 83.00 272 ILE A C 1
ATOM 1971 O O . ILE A 1 272 ? -28.192 -11.024 38.634 1.00 83.00 272 ILE A O 1
ATOM 1975 N N . ASP A 1 273 ? -26.898 -9.950 40.125 1.00 82.06 273 ASP A N 1
ATOM 1976 C CA . ASP A 1 273 ? -25.922 -9.402 39.189 1.00 82.06 273 ASP A CA 1
ATOM 1977 C C . ASP A 1 273 ? -24.535 -9.940 39.535 1.00 82.06 273 ASP A C 1
ATOM 1979 O O . ASP A 1 273 ? -24.094 -9.848 40.684 1.00 82.06 273 ASP A O 1
ATOM 1983 N N . ALA A 1 274 ? -23.836 -10.503 38.554 1.00 82.31 274 ALA A N 1
ATOM 1984 C CA . ALA A 1 274 ? -22.482 -11.012 38.711 1.00 82.31 274 ALA A CA 1
ATOM 1985 C C . ALA A 1 274 ? -21.562 -10.493 37.603 1.00 82.31 274 ALA A C 1
ATOM 1987 O O . ALA A 1 274 ? -21.879 -10.563 36.417 1.00 82.31 274 ALA A O 1
ATOM 1988 N N . GLU A 1 275 ? -20.379 -10.036 38.001 1.00 80.12 275 GLU A N 1
ATOM 1989 C CA . GLU A 1 275 ? -19.313 -9.612 37.100 1.00 80.12 275 GLU A CA 1
ATOM 1990 C C . GLU A 1 275 ? -17.992 -10.244 37.547 1.00 80.12 275 GLU A C 1
ATOM 1992 O O . GLU A 1 275 ? -17.532 -10.063 38.680 1.00 80.12 275 GLU A O 1
ATOM 1997 N N . VAL A 1 276 ? -17.360 -10.987 36.641 1.00 76.81 276 VAL A N 1
ATOM 1998 C CA . VAL A 1 276 ? -16.026 -11.562 36.830 1.00 76.81 276 VAL A CA 1
ATOM 1999 C C . VAL A 1 276 ? -15.137 -11.076 35.694 1.00 76.81 276 VAL A C 1
ATOM 2001 O O . VAL A 1 276 ? -15.440 -11.297 34.527 1.00 76.81 276 VAL A O 1
ATOM 2004 N N . GLY A 1 277 ? -14.042 -10.399 36.029 1.00 66.88 277 GLY A N 1
ATOM 2005 C CA . GLY A 1 277 ? -13.124 -9.805 35.053 1.00 66.88 277 GLY A CA 1
ATOM 2006 C C . GLY A 1 277 ? -11.671 -10.239 35.266 1.00 66.88 277 GLY A C 1
ATOM 2007 O O . GLY A 1 277 ? -11.392 -11.052 36.151 1.00 66.88 277 GLY A O 1
ATOM 2008 N N . PRO A 1 278 ? -10.719 -9.690 34.490 1.00 58.47 278 PRO A N 1
ATOM 2009 C CA . PRO A 1 278 ? -9.300 -10.002 34.639 1.00 58.47 278 PRO A CA 1
ATOM 2010 C C . PRO A 1 278 ? -8.774 -9.670 36.046 1.00 58.47 278 PRO A C 1
ATOM 2012 O O . PRO A 1 278 ? -9.114 -8.637 36.625 1.00 58.47 278 PRO A O 1
ATOM 2015 N N . GLY A 1 279 ? -7.891 -10.517 36.588 1.00 61.00 279 GLY A N 1
ATOM 2016 C CA . GLY A 1 279 ? -7.272 -10.320 37.906 1.00 61.00 279 GLY A CA 1
ATOM 2017 C C . GLY A 1 279 ? -8.118 -10.853 39.071 1.00 61.00 279 GLY A C 1
ATOM 2018 O O . GLY A 1 279 ? -8.615 -11.974 39.018 1.00 61.00 279 GLY A O 1
ATOM 2019 N N . SER A 1 280 ? -8.246 -10.078 40.155 1.00 54.28 280 SER A N 1
ATOM 2020 C CA . SER A 1 280 ? -9.051 -10.421 41.345 1.00 54.28 280 SER A CA 1
ATOM 2021 C C . SER A 1 280 ? -10.485 -9.874 41.292 1.00 54.28 280 SER A C 1
ATOM 2023 O O . SER A 1 280 ? -11.146 -9.781 42.326 1.00 54.28 280 SER A O 1
ATOM 2025 N N . HIS A 1 281 ? -10.958 -9.467 40.110 1.00 61.25 281 HIS A N 1
ATOM 2026 C CA . HIS A 1 281 ? -12.255 -8.822 39.942 1.00 61.25 281 HIS A CA 1
ATOM 2027 C C . HIS A 1 281 ? -13.391 -9.848 40.000 1.00 61.25 281 HIS A C 1
ATOM 2029 O O . HIS A 1 281 ? -13.648 -10.566 39.034 1.00 61.25 281 HIS A O 1
ATOM 2035 N N . GLN A 1 282 ? -14.059 -9.915 41.149 1.00 70.19 282 GLN A N 1
ATOM 2036 C CA . GLN A 1 282 ? -15.261 -10.712 41.375 1.00 70.19 282 GLN A CA 1
ATOM 2037 C C . GLN A 1 282 ? -16.250 -9.838 42.140 1.00 70.19 282 GLN A C 1
ATOM 2039 O O . GLN A 1 282 ? -15.969 -9.434 43.271 1.00 70.19 282 GLN A O 1
ATOM 2044 N N . TRP A 1 283 ? -17.383 -9.527 41.522 1.00 76.94 283 TRP A N 1
ATOM 2045 C CA . TRP A 1 283 ? -18.471 -8.785 42.144 1.00 76.94 283 TRP A CA 1
ATOM 2046 C C . TRP A 1 283 ? -19.774 -9.556 41.966 1.00 76.94 283 TRP A C 1
ATOM 2048 O O . TRP A 1 283 ? -20.085 -10.016 40.870 1.00 76.94 283 TRP A O 1
ATOM 2058 N N . LEU A 1 284 ? -20.507 -9.721 43.063 1.00 79.50 284 LEU A N 1
ATOM 2059 C CA . LEU A 1 284 ? -21.820 -10.349 43.086 1.00 79.50 284 LEU A CA 1
ATOM 2060 C C . LEU A 1 284 ? -22.736 -9.503 43.973 1.00 79.50 284 LEU A C 1
ATOM 2062 O O . LEU A 1 284 ? -22.432 -9.289 45.151 1.00 79.50 284 LEU A O 1
ATOM 2066 N N . SER A 1 285 ? -23.852 -9.050 43.414 1.00 82.38 285 SER A N 1
ATOM 2067 C CA . SER A 1 285 ? -24.940 -8.390 44.133 1.00 82.38 285 SER A CA 1
ATOM 2068 C C . SER A 1 285 ? -26.200 -9.227 44.012 1.00 82.38 285 SER A C 1
ATOM 2070 O O . SER A 1 285 ? -26.525 -9.702 42.929 1.00 82.38 285 SER A O 1
ATOM 2072 N N . ALA A 1 286 ? -26.895 -9.429 45.124 1.00 79.44 286 ALA A N 1
ATOM 2073 C CA . ALA A 1 286 ? -28.190 -10.082 45.150 1.00 79.44 286 ALA A CA 1
ATOM 2074 C C . ALA A 1 286 ? -29.165 -9.262 45.996 1.00 79.44 286 ALA A C 1
ATOM 2076 O O . ALA A 1 286 ? -28.942 -9.089 47.195 1.00 79.44 286 ALA A O 1
ATOM 2077 N N . ASP A 1 287 ? -30.250 -8.790 45.392 1.00 84.56 287 ASP A N 1
ATOM 2078 C CA . ASP A 1 287 ? -31.334 -8.111 46.097 1.00 84.56 287 ASP A CA 1
ATOM 2079 C C . ASP A 1 287 ? -32.513 -9.068 46.240 1.00 84.56 287 ASP A C 1
ATOM 2081 O O . ASP A 1 287 ? -33.012 -9.610 45.260 1.00 84.56 287 ASP A O 1
ATOM 2085 N N . VAL A 1 288 ? -32.951 -9.297 47.478 1.00 82.19 288 VAL A N 1
ATOM 2086 C CA . VAL A 1 288 ? -34.081 -10.171 47.806 1.00 82.19 288 VAL A CA 1
ATOM 2087 C C . VAL A 1 288 ? -35.171 -9.326 48.449 1.00 82.19 288 VAL A C 1
ATOM 2089 O O . VAL A 1 288 ? -35.031 -8.887 49.592 1.00 82.19 288 VAL A O 1
ATOM 2092 N N . CYS A 1 289 ? -36.268 -9.113 47.735 1.00 81.00 289 CYS A N 1
ATOM 2093 C CA . CYS A 1 289 ? -37.464 -8.437 48.218 1.00 81.00 289 CYS A CA 1
ATOM 2094 C C . CYS A 1 289 ? -38.585 -9.451 48.457 1.00 81.00 289 CYS A C 1
ATOM 2096 O O . CYS A 1 289 ? -38.905 -10.246 47.586 1.00 81.00 289 CYS A O 1
ATOM 2098 N N . GLY A 1 290 ? -39.199 -9.416 49.637 1.00 76.94 290 GLY A N 1
ATOM 2099 C CA . GLY A 1 290 ? -40.410 -10.167 49.951 1.00 76.94 290 GLY A CA 1
ATOM 2100 C C . GLY A 1 290 ? -41.609 -9.235 50.101 1.00 76.94 290 GLY A C 1
ATOM 2101 O O . GLY A 1 290 ? -41.519 -8.217 50.795 1.00 76.94 290 GLY A O 1
ATOM 2102 N N . GLU A 1 291 ? -42.730 -9.608 49.495 1.00 80.62 291 GLU A N 1
ATOM 2103 C CA . GLU A 1 291 ? -44.013 -8.918 49.584 1.00 80.62 291 GLU A CA 1
ATOM 2104 C C . GLU A 1 291 ? -45.127 -9.869 50.047 1.00 80.62 291 GLU A C 1
ATOM 2106 O O . GLU A 1 291 ? -45.211 -11.031 49.637 1.00 80.62 291 GLU A O 1
ATOM 2111 N N . VAL A 1 292 ? -45.989 -9.382 50.941 1.00 72.62 292 VAL A N 1
ATOM 2112 C CA . VAL A 1 292 ? -47.206 -10.077 51.376 1.00 72.62 292 VAL A CA 1
ATOM 2113 C C . VAL A 1 292 ? -48.384 -9.123 51.228 1.00 72.62 292 VAL A C 1
ATOM 2115 O O . VAL A 1 292 ? -48.415 -8.076 51.882 1.00 72.62 292 VAL A O 1
ATOM 2118 N N . ASP A 1 293 ? -49.355 -9.501 50.398 1.00 70.56 293 ASP A N 1
ATOM 2119 C CA . ASP A 1 293 ? -50.574 -8.727 50.161 1.00 70.56 293 ASP A CA 1
ATOM 2120 C C . ASP A 1 293 ? -51.751 -9.321 50.951 1.00 70.56 293 ASP A C 1
ATOM 2122 O O . ASP A 1 293 ? -52.162 -10.470 50.751 1.00 70.56 293 ASP A O 1
ATOM 2126 N N . LEU A 1 294 ? -52.283 -8.528 51.885 1.00 67.50 294 LEU A N 1
ATOM 2127 C CA . LEU A 1 294 ? -53.368 -8.893 52.792 1.00 67.50 294 LEU A CA 1
ATOM 2128 C C . LEU A 1 294 ? -54.654 -8.095 52.509 1.00 67.50 294 LEU A C 1
ATOM 2130 O O . LEU A 1 294 ? -55.266 -7.617 53.461 1.00 67.50 294 LEU A O 1
ATOM 2134 N N . TRP A 1 295 ? -55.082 -7.939 51.247 1.00 54.22 295 TRP A N 1
ATOM 2135 C CA . TRP A 1 295 ? -56.372 -7.361 50.775 1.00 54.22 295 TRP A CA 1
ATOM 2136 C C . TRP A 1 295 ? -56.639 -5.874 51.122 1.00 54.22 295 TRP A C 1
ATOM 2138 O O . TRP A 1 295 ? -57.233 -5.143 50.334 1.00 54.22 295 TRP A O 1
ATOM 2148 N N . LEU A 1 296 ? -56.206 -5.402 52.290 1.00 56.72 296 LEU A N 1
ATOM 2149 C CA . LEU A 1 296 ? -56.349 -4.043 52.813 1.00 56.72 296 LEU A CA 1
ATOM 2150 C C . LEU A 1 296 ? -54.987 -3.382 53.099 1.00 56.72 296 LEU A C 1
ATOM 2152 O O . LEU A 1 296 ? -54.947 -2.188 53.392 1.00 56.72 296 LEU A O 1
ATOM 2156 N N . VAL A 1 297 ? -53.887 -4.147 53.079 1.00 61.00 297 VAL A N 1
ATOM 2157 C CA . VAL A 1 297 ? -52.529 -3.683 53.411 1.00 61.00 297 VAL A CA 1
ATOM 2158 C C . VAL A 1 297 ? -51.471 -4.589 52.776 1.00 61.00 297 VAL A C 1
ATOM 2160 O O . VAL A 1 297 ? -51.560 -5.811 52.895 1.00 61.00 297 VAL A O 1
ATOM 2163 N N . THR A 1 298 ? -50.440 -3.979 52.193 1.00 67.50 298 THR A N 1
ATOM 2164 C CA . THR A 1 298 ? -49.273 -4.656 51.605 1.00 67.50 298 THR A CA 1
ATOM 2165 C C . THR A 1 298 ? -48.048 -4.448 52.496 1.00 67.50 298 THR A C 1
ATOM 2167 O O . THR A 1 298 ? -47.752 -3.319 52.896 1.00 67.50 298 THR A O 1
ATOM 2170 N N . LEU A 1 299 ? -47.326 -5.522 52.822 1.00 69.88 299 LEU A N 1
ATOM 2171 C CA . LEU A 1 299 ? -46.086 -5.478 53.606 1.00 69.88 299 LEU A CA 1
ATOM 2172 C C . LEU A 1 299 ? -44.902 -5.870 52.718 1.00 69.88 299 LEU A C 1
ATOM 2174 O O . LEU A 1 299 ? -44.883 -6.983 52.201 1.00 69.88 299 LEU A O 1
ATOM 2178 N N . ARG A 1 300 ? -43.909 -4.979 52.581 1.00 78.19 300 ARG A N 1
ATOM 2179 C CA . ARG A 1 300 ? -42.701 -5.197 51.767 1.00 78.19 300 ARG A CA 1
ATOM 2180 C C . ARG A 1 300 ? -41.428 -5.054 52.601 1.00 78.19 300 ARG A C 1
ATOM 2182 O O . ARG A 1 300 ? -41.303 -4.111 53.382 1.00 78.19 300 ARG A O 1
ATOM 2189 N N . GLY A 1 301 ? -40.474 -5.965 52.417 1.00 72.38 301 GLY A N 1
ATOM 2190 C CA . GLY A 1 301 ? -39.135 -5.888 53.009 1.00 72.38 301 GLY A CA 1
ATOM 2191 C C . GLY A 1 301 ? -38.075 -6.395 52.036 1.00 72.38 301 GLY A C 1
ATOM 2192 O O . GLY A 1 301 ? -38.276 -7.432 51.416 1.00 72.38 301 GLY A O 1
ATOM 2193 N N . CYS A 1 302 ? -36.961 -5.672 51.904 1.00 80.81 302 CYS A N 1
ATOM 2194 C CA . CYS A 1 302 ? -35.865 -6.019 50.995 1.00 80.81 302 CYS A CA 1
ATOM 2195 C C . CYS A 1 302 ? -34.535 -6.158 51.748 1.00 80.81 302 CYS A C 1
ATOM 2197 O O . CYS A 1 302 ? -34.280 -5.418 52.702 1.00 80.81 302 CYS A O 1
ATOM 2199 N N . ILE A 1 303 ? -33.694 -7.097 51.315 1.00 79.81 303 ILE A N 1
ATOM 2200 C CA . ILE A 1 303 ? -32.338 -7.332 51.818 1.00 79.81 303 ILE A CA 1
ATOM 2201 C C . ILE A 1 303 ? -31.388 -7.356 50.620 1.00 79.81 303 ILE A C 1
ATOM 2203 O O . ILE A 1 303 ? -31.576 -8.159 49.711 1.00 79.81 303 ILE A O 1
ATOM 2207 N N . SER A 1 304 ? -30.355 -6.518 50.659 1.00 77.88 304 SER A N 1
ATOM 2208 C CA . SER A 1 304 ? -29.278 -6.492 49.666 1.00 77.88 304 SER A CA 1
ATOM 2209 C C . SER A 1 304 ? -28.055 -7.236 50.200 1.00 77.88 304 SER A C 1
ATOM 2211 O O . SER A 1 304 ? -27.559 -6.936 51.290 1.00 77.88 304 SER A O 1
ATOM 2213 N N . LEU A 1 305 ? -27.565 -8.215 49.444 1.00 76.31 305 LEU A N 1
ATOM 2214 C CA . LEU A 1 305 ? -26.376 -9.010 49.731 1.00 76.31 305 LEU A CA 1
ATOM 2215 C C . LEU A 1 305 ? -25.327 -8.733 48.655 1.00 76.31 305 LEU A C 1
ATOM 2217 O O . LEU A 1 305 ? -25.445 -9.198 47.528 1.00 76.31 305 LEU A O 1
ATOM 2221 N N . THR A 1 306 ? -24.268 -8.013 49.010 1.00 74.06 306 THR A N 1
ATOM 2222 C CA . THR A 1 306 ? -23.125 -7.764 48.121 1.00 74.06 306 THR A CA 1
ATOM 2223 C C . THR A 1 306 ? -21.883 -8.485 48.634 1.00 74.06 306 THR A C 1
ATOM 2225 O O . THR A 1 306 ? -21.519 -8.323 49.801 1.00 74.06 306 THR A O 1
ATOM 2228 N N . THR A 1 307 ? -21.207 -9.248 47.774 1.00 72.06 307 THR A N 1
ATOM 2229 C CA . THR A 1 307 ? -19.907 -9.873 48.061 1.00 72.06 307 THR A CA 1
ATOM 2230 C C . THR A 1 307 ? -18.895 -9.547 46.962 1.00 72.06 307 THR A C 1
ATOM 2232 O O . THR A 1 307 ? -19.242 -9.428 45.787 1.00 72.06 307 THR A O 1
ATOM 2235 N N . GLY A 1 308 ? -17.635 -9.379 47.364 1.00 62.84 308 GLY A N 1
ATOM 2236 C CA . GLY A 1 308 ? -16.565 -8.860 46.514 1.00 62.84 308 GLY A CA 1
ATOM 2237 C C . GLY A 1 308 ? -16.426 -7.337 46.577 1.00 62.84 308 GLY A C 1
ATOM 2238 O O . GLY A 1 308 ? -17.200 -6.642 47.236 1.00 62.84 308 GLY A O 1
ATOM 2239 N N . SER A 1 309 ? -15.402 -6.808 45.914 1.00 56.81 309 SER A N 1
ATOM 2240 C CA . SER A 1 309 ? -15.178 -5.369 45.774 1.00 56.81 309 SER A CA 1
ATOM 2241 C C . SER A 1 309 ? -15.302 -4.998 44.306 1.00 56.81 309 SER A C 1
ATOM 2243 O O . SER A 1 309 ? -14.611 -5.591 43.477 1.00 56.81 309 SER A O 1
ATOM 2245 N N . LYS A 1 310 ? -16.111 -3.978 43.997 1.00 58.22 310 LYS A N 1
ATOM 2246 C CA . LYS A 1 310 ? -16.034 -3.244 42.726 1.00 58.22 310 LYS A CA 1
ATOM 2247 C C . LYS A 1 310 ? -14.725 -2.451 42.730 1.00 58.22 310 LYS A C 1
ATOM 2249 O O . LYS A 1 310 ? -14.714 -1.243 42.943 1.00 58.22 310 LYS A O 1
ATOM 2254 N N . ASP A 1 311 ? -13.608 -3.169 42.672 1.00 54.34 311 ASP A N 1
ATOM 2255 C CA . ASP A 1 311 ? -12.284 -2.577 42.713 1.00 54.34 311 ASP A CA 1
ATOM 2256 C C . ASP A 1 311 ? -12.081 -1.870 41.380 1.00 54.34 311 ASP A C 1
ATOM 2258 O O . ASP A 1 311 ? -11.942 -2.511 40.341 1.00 54.34 311 ASP A O 1
ATOM 2262 N N . LEU A 1 312 ? -12.137 -0.539 41.407 1.00 57.91 312 LEU A N 1
ATOM 2263 C CA . LEU A 1 312 ? -11.908 0.317 40.244 1.00 57.91 312 LEU A CA 1
ATOM 2264 C C . LEU A 1 312 ? -10.427 0.332 39.832 1.00 57.91 312 LEU A C 1
ATOM 2266 O O . LEU A 1 312 ? -10.066 1.048 38.899 1.00 57.91 312 LEU A O 1
ATOM 2270 N N . SER A 1 313 ? -9.569 -0.443 40.507 1.00 64.06 313 SER A N 1
ATOM 2271 C CA . SER A 1 313 ? -8.167 -0.577 40.141 1.00 64.06 313 SER A CA 1
ATOM 2272 C C . SER A 1 313 ? -8.011 -1.174 38.738 1.00 64.06 313 SER A C 1
ATOM 2274 O O . SER A 1 313 ? -8.695 -2.112 38.325 1.00 64.06 313 SER A O 1
ATOM 2276 N N . VAL A 1 314 ? -7.112 -0.569 37.966 1.00 69.81 314 VAL A N 1
ATOM 2277 C CA . VAL A 1 314 ? -6.802 -0.973 36.594 1.00 69.81 314 VAL A CA 1
ATOM 2278 C C . VAL A 1 314 ? -5.975 -2.273 36.627 1.00 69.81 314 VAL A C 1
ATOM 2280 O O . VAL A 1 314 ? -4.885 -2.275 37.227 1.00 69.81 314 VAL A O 1
ATOM 2283 N N . PRO A 1 315 ? -6.444 -3.373 35.998 1.00 72.69 315 PRO A N 1
ATOM 2284 C CA . PRO A 1 315 ? -5.719 -4.641 35.976 1.00 72.69 315 PRO A CA 1
ATOM 2285 C C . PRO A 1 315 ? -4.460 -4.563 35.102 1.00 72.69 315 PRO A C 1
ATOM 2287 O O . PRO A 1 315 ? -4.325 -3.673 34.263 1.00 72.69 315 PRO A O 1
ATOM 2290 N N . ASP A 1 316 ? -3.513 -5.479 35.314 1.00 77.94 316 ASP A N 1
ATOM 2291 C CA . ASP A 1 316 ? -2.303 -5.568 34.487 1.00 77.94 316 ASP A CA 1
ATOM 2292 C C . ASP A 1 316 ? -2.668 -5.960 33.040 1.00 77.94 316 ASP A C 1
ATOM 2294 O O . ASP A 1 316 ? -3.435 -6.911 32.868 1.00 77.94 316 ASP A O 1
ATOM 2298 N N . PRO A 1 317 ? -2.151 -5.259 32.010 1.00 73.69 317 PRO A N 1
ATOM 2299 C CA . PRO A 1 317 ? -2.421 -5.576 30.604 1.00 73.69 317 PRO A CA 1
ATOM 2300 C C . PRO A 1 317 ? -1.934 -6.972 30.164 1.00 73.69 317 PRO A C 1
ATOM 2302 O O . PRO A 1 317 ? -2.326 -7.446 29.098 1.00 73.69 317 PRO A O 1
ATOM 2305 N N . GLY A 1 318 ? -1.089 -7.650 30.950 1.00 76.62 318 GLY A N 1
ATOM 2306 C CA . GLY A 1 318 ? -0.608 -9.003 30.666 1.00 76.62 318 GLY A CA 1
ATOM 2307 C C . GLY A 1 318 ? 0.505 -9.025 29.617 1.00 76.62 318 GLY A C 1
ATOM 2308 O O . GLY A 1 318 ? 1.678 -9.165 29.964 1.00 76.62 318 GLY A O 1
ATOM 2309 N N . THR A 1 319 ? 0.159 -8.893 28.334 1.00 76.69 319 THR A N 1
ATOM 2310 C CA . THR A 1 319 ? 1.117 -8.919 27.212 1.00 76.69 319 THR A CA 1
ATOM 2311 C C . THR A 1 319 ? 1.218 -7.564 26.527 1.00 76.69 319 THR A C 1
ATOM 2313 O O . THR A 1 319 ? 0.215 -6.993 26.110 1.00 76.69 319 THR A O 1
ATOM 2316 N N . PHE A 1 320 ? 2.445 -7.070 26.366 1.00 84.50 320 PHE A N 1
ATOM 2317 C CA . PHE A 1 320 ? 2.726 -5.851 25.606 1.00 84.50 320 PHE A CA 1
ATOM 2318 C C . PHE A 1 320 ? 2.581 -6.092 24.093 1.00 84.50 320 PHE A C 1
ATOM 2320 O O . PHE A 1 320 ? 2.743 -7.224 23.638 1.00 84.50 320 PHE A O 1
ATOM 2327 N N . PRO A 1 321 ? 2.303 -5.045 23.292 1.00 84.88 321 PRO A N 1
ATOM 2328 C CA . PRO A 1 321 ? 1.863 -5.210 21.911 1.00 84.88 321 PRO A CA 1
ATOM 2329 C C . PRO A 1 321 ? 2.941 -5.717 20.952 1.00 84.88 321 PRO A C 1
ATOM 2331 O O . PRO A 1 321 ? 2.581 -6.224 19.895 1.00 84.88 321 PRO A O 1
ATOM 2334 N N . LEU A 1 322 ? 4.233 -5.589 21.276 1.00 88.25 322 LEU A N 1
ATOM 2335 C CA . LEU A 1 322 ? 5.320 -6.079 20.425 1.00 88.25 322 LEU A CA 1
ATOM 2336 C C . LEU A 1 322 ? 5.326 -7.612 20.404 1.00 88.25 322 LEU A C 1
ATOM 2338 O O . LEU A 1 322 ? 5.629 -8.249 21.410 1.00 88.25 322 LEU A O 1
ATOM 2342 N N . THR A 1 323 ? 5.012 -8.183 19.246 1.00 86.38 323 THR A N 1
ATOM 2343 C CA . THR A 1 323 ? 4.880 -9.634 19.062 1.00 86.38 323 THR A CA 1
ATOM 2344 C C . THR A 1 323 ? 6.163 -10.271 18.545 1.00 86.38 323 THR A C 1
ATOM 2346 O O . THR A 1 323 ? 6.564 -11.329 19.031 1.00 86.38 323 THR A O 1
ATOM 2349 N N . ARG A 1 324 ? 6.820 -9.626 17.572 1.00 87.88 324 ARG A N 1
ATOM 2350 C CA . ARG A 1 324 ? 7.977 -10.176 16.863 1.00 87.88 324 ARG A CA 1
ATOM 2351 C C . ARG A 1 324 ? 8.869 -9.067 16.311 1.00 87.88 324 ARG A C 1
ATOM 2353 O O . ARG A 1 324 ? 8.415 -7.954 16.055 1.00 87.88 324 ARG A O 1
ATOM 2360 N N . VAL A 1 325 ? 10.146 -9.395 16.121 1.00 91.38 325 VAL A N 1
ATOM 2361 C CA . VAL A 1 325 ? 11.078 -8.605 15.312 1.00 91.38 325 VAL A CA 1
ATOM 2362 C C . VAL A 1 325 ? 11.643 -9.501 14.219 1.00 91.38 325 VAL A C 1
ATOM 2364 O O . VAL A 1 325 ? 12.353 -10.466 14.505 1.00 91.38 325 VAL A O 1
ATOM 2367 N N . SER A 1 326 ? 11.325 -9.168 12.978 1.00 91.69 326 SER A N 1
ATOM 2368 C CA . SER A 1 326 ? 11.725 -9.901 11.779 1.00 91.69 326 SER A CA 1
ATOM 2369 C C . SER A 1 326 ? 12.890 -9.190 11.103 1.00 91.69 326 SER A C 1
ATOM 2371 O O . SER A 1 326 ? 12.979 -7.966 11.139 1.00 91.69 326 SER A O 1
ATOM 2373 N N . LEU A 1 327 ? 13.804 -9.935 10.495 1.00 90.62 327 LEU A N 1
ATOM 2374 C CA . LEU A 1 327 ? 14.875 -9.393 9.664 1.00 90.62 327 LEU A CA 1
ATOM 2375 C C . LEU A 1 327 ? 14.512 -9.694 8.216 1.00 90.62 327 LEU A C 1
ATOM 2377 O O . LEU A 1 327 ? 14.441 -10.860 7.828 1.00 90.62 327 LEU A O 1
ATOM 2381 N N . VAL A 1 328 ? 14.262 -8.656 7.427 1.00 89.38 328 VAL A N 1
ATOM 2382 C CA . VAL A 1 328 ? 13.799 -8.790 6.041 1.00 89.38 328 VAL A CA 1
ATOM 2383 C C . VAL A 1 328 ? 14.790 -8.168 5.058 1.00 89.38 328 VAL A C 1
ATOM 2385 O O . VAL A 1 328 ? 15.652 -7.371 5.438 1.00 89.38 328 VAL A O 1
ATOM 2388 N N . ASP A 1 329 ? 14.693 -8.547 3.787 1.00 84.62 329 ASP A N 1
ATOM 2389 C CA . ASP A 1 329 ? 15.378 -7.844 2.702 1.00 84.62 329 ASP A CA 1
ATOM 2390 C C . ASP A 1 329 ? 14.616 -6.576 2.258 1.00 84.62 329 ASP A C 1
ATOM 2392 O O . ASP A 1 329 ? 13.539 -6.246 2.749 1.00 84.62 329 ASP A O 1
ATOM 2396 N N . VAL A 1 330 ? 15.177 -5.844 1.295 1.00 78.38 330 VAL A N 1
ATOM 2397 C CA . VAL A 1 330 ? 14.569 -4.634 0.698 1.00 78.38 330 VAL A CA 1
ATOM 2398 C C . VAL A 1 330 ? 13.205 -4.852 0.033 1.00 78.38 330 VAL A C 1
ATOM 2400 O O . VAL A 1 330 ? 12.506 -3.887 -0.267 1.00 78.38 330 VAL A O 1
ATOM 2403 N N . ALA A 1 331 ? 12.850 -6.099 -0.259 1.00 77.69 331 ALA A N 1
ATOM 2404 C CA . ALA A 1 331 ? 11.581 -6.481 -0.851 1.00 77.69 331 ALA A CA 1
ATOM 2405 C C . ALA A 1 331 ? 10.653 -7.096 0.205 1.00 77.69 331 ALA A C 1
ATOM 2407 O O . ALA A 1 331 ? 9.703 -7.775 -0.163 1.00 77.69 331 ALA A O 1
ATOM 2408 N N . ASP A 1 332 ? 10.918 -6.884 1.498 1.00 82.56 332 ASP A N 1
ATOM 2409 C CA . ASP A 1 332 ? 10.116 -7.393 2.614 1.00 82.56 332 ASP A CA 1
ATOM 2410 C C . ASP A 1 332 ? 10.027 -8.928 2.676 1.00 82.56 332 ASP A C 1
ATOM 2412 O O . ASP A 1 332 ? 9.020 -9.510 3.085 1.00 82.56 332 ASP A O 1
ATOM 2416 N N . ARG A 1 333 ? 11.078 -9.621 2.220 1.00 83.81 333 ARG A N 1
ATOM 2417 C CA . ARG A 1 333 ? 11.180 -11.079 2.342 1.00 83.81 333 ARG A CA 1
ATOM 2418 C C . ARG A 1 333 ? 11.932 -11.426 3.611 1.00 83.81 333 ARG A C 1
ATOM 2420 O O . ARG A 1 333 ? 13.064 -10.987 3.802 1.00 83.81 333 ARG A O 1
ATOM 2427 N N . GLU A 1 334 ? 11.314 -12.244 4.455 1.00 85.25 334 GLU A N 1
ATOM 2428 C CA . GLU A 1 334 ? 11.911 -12.683 5.715 1.00 85.25 334 GLU A CA 1
ATOM 2429 C C . GLU A 1 334 ? 13.194 -13.491 5.467 1.00 85.25 334 GLU A C 1
ATOM 2431 O O . GLU A 1 334 ? 13.193 -14.506 4.764 1.00 85.25 334 GLU A O 1
ATOM 2436 N N . LEU A 1 335 ? 14.296 -13.001 6.037 1.00 83.56 335 LEU A N 1
ATOM 2437 C CA . LEU A 1 335 ? 15.608 -13.638 6.038 1.00 83.56 335 LEU A CA 1
ATOM 2438 C C . LEU A 1 335 ? 15.777 -14.516 7.280 1.00 83.56 335 LEU A C 1
ATOM 2440 O O . LEU A 1 335 ? 16.252 -15.643 7.144 1.00 83.56 335 LEU A O 1
ATOM 2444 N N . ASP A 1 336 ? 15.408 -13.984 8.452 1.00 84.19 336 ASP A N 1
ATOM 2445 C CA . ASP A 1 336 ? 15.403 -14.661 9.757 1.00 84.19 336 ASP A CA 1
ATOM 2446 C C . ASP A 1 336 ? 14.614 -13.832 10.801 1.00 84.19 336 ASP A C 1
ATOM 2448 O O . ASP A 1 336 ? 14.248 -12.684 10.546 1.00 84.19 336 ASP A O 1
ATOM 2452 N N . GLY A 1 337 ? 14.381 -14.370 11.999 1.00 83.88 337 GLY A N 1
ATOM 2453 C CA . GLY A 1 337 ? 13.831 -13.636 13.145 1.00 83.88 337 GLY A CA 1
ATOM 2454 C C . GLY A 1 337 ? 14.934 -13.133 14.076 1.00 83.88 337 GLY A C 1
ATOM 2455 O O . GLY A 1 337 ? 15.844 -13.885 14.419 1.00 83.88 337 GLY A O 1
ATOM 2456 N N . ALA A 1 338 ? 14.863 -11.882 14.539 1.00 81.75 338 ALA A N 1
ATOM 2457 C CA . ALA A 1 338 ? 15.860 -11.363 15.473 1.00 81.75 338 ALA A CA 1
ATOM 2458 C C . ALA A 1 338 ? 15.807 -12.132 16.807 1.00 81.75 338 ALA A C 1
ATOM 2460 O O . ALA A 1 338 ? 14.740 -12.359 17.381 1.00 81.75 338 ALA A O 1
ATOM 2461 N N . GLY A 1 339 ? 16.971 -12.527 17.326 1.00 73.38 339 GLY A N 1
ATOM 2462 C CA . GLY A 1 339 ? 17.045 -13.373 18.514 1.00 73.38 339 GLY A CA 1
ATOM 2463 C C . GLY A 1 339 ? 16.619 -12.621 19.776 1.00 73.38 339 GLY A C 1
ATOM 2464 O O . GLY A 1 339 ? 17.324 -11.710 20.214 1.00 73.38 339 GLY A O 1
ATOM 2465 N N . SER A 1 340 ? 15.505 -13.028 20.393 1.00 69.75 340 SER A N 1
ATOM 2466 C CA . SER A 1 340 ? 15.139 -12.626 21.758 1.00 69.75 340 SER A CA 1
ATOM 2467 C C . SER A 1 340 ? 15.910 -13.503 22.746 1.00 69.75 340 SER A C 1
ATOM 2469 O O . SER A 1 340 ? 15.512 -14.618 23.078 1.00 69.75 340 SER A O 1
ATOM 2471 N N . LEU A 1 341 ? 17.094 -13.050 23.149 1.00 62.09 341 LEU A N 1
ATOM 2472 C CA . LEU A 1 341 ? 17.976 -13.821 24.022 1.00 62.09 341 LEU A CA 1
ATOM 2473 C C . LEU A 1 341 ? 17.723 -13.422 25.480 1.00 62.09 341 LEU A C 1
ATOM 2475 O O . LEU A 1 341 ? 18.248 -12.408 25.934 1.00 62.09 341 LEU A O 1
ATOM 2479 N N . GLN A 1 342 ? 16.957 -14.229 26.226 1.00 53.81 342 GLN A N 1
ATOM 2480 C CA . GLN A 1 342 ? 16.716 -13.996 27.662 1.00 53.81 342 GLN A CA 1
ATOM 2481 C C . GLN A 1 342 ? 17.979 -14.166 28.535 1.00 53.81 342 GLN A C 1
ATOM 2483 O O . GLN A 1 342 ? 18.045 -13.581 29.611 1.00 53.81 342 GLN A O 1
ATOM 2488 N N . ASP A 1 343 ? 19.017 -14.857 28.043 1.00 47.34 343 ASP A N 1
ATOM 2489 C CA . ASP A 1 343 ? 20.218 -15.210 28.826 1.00 47.34 343 ASP A CA 1
ATOM 2490 C C . ASP A 1 343 ? 21.532 -14.587 28.313 1.00 47.34 343 ASP A C 1
ATOM 2492 O O . ASP A 1 343 ? 22.624 -15.037 28.660 1.00 47.34 343 ASP A O 1
ATOM 2496 N N . GLY A 1 344 ? 21.474 -13.568 27.446 1.00 52.88 344 GLY A N 1
ATOM 2497 C CA . GLY A 1 344 ? 22.688 -12.901 26.952 1.00 52.88 344 GLY A CA 1
ATOM 2498 C C . GLY A 1 344 ? 23.626 -13.802 26.129 1.00 52.88 344 GLY A C 1
ATOM 2499 O O . GLY A 1 344 ? 24.796 -13.463 25.948 1.00 52.88 344 GLY A O 1
ATOM 2500 N N . ASN A 1 345 ? 23.135 -14.938 25.615 1.00 60.84 345 ASN A N 1
ATOM 2501 C CA . ASN A 1 345 ? 23.892 -15.841 24.748 1.00 60.84 345 ASN A CA 1
ATOM 2502 C C . ASN A 1 345 ? 24.082 -15.241 23.342 1.00 60.84 345 ASN A C 1
ATOM 2504 O O . ASN A 1 345 ? 23.366 -15.572 22.398 1.00 60.84 345 ASN A O 1
ATOM 2508 N N . ARG A 1 346 ? 25.081 -14.364 23.212 1.00 69.38 346 ARG A N 1
ATOM 2509 C CA . ARG A 1 346 ? 25.449 -13.640 21.980 1.00 69.38 346 ARG A CA 1
ATOM 2510 C C . ARG A 1 346 ? 25.798 -14.556 20.802 1.00 69.38 346 ARG A C 1
ATOM 2512 O O . ARG A 1 346 ? 25.816 -14.094 19.661 1.00 69.38 346 ARG A O 1
ATOM 2519 N N . ASP A 1 347 ? 26.084 -15.833 21.042 1.00 67.12 347 ASP A N 1
ATOM 2520 C CA . ASP A 1 347 ? 26.501 -16.773 20.001 1.00 67.12 347 ASP A CA 1
ATOM 2521 C C . ASP A 1 347 ? 25.332 -17.284 19.152 1.00 67.12 347 ASP A C 1
ATOM 2523 O O . ASP A 1 347 ? 25.547 -17.618 17.991 1.00 67.12 347 ASP A O 1
ATOM 2527 N N . GLY A 1 348 ? 24.102 -17.246 19.679 1.00 72.81 348 GLY A N 1
ATOM 2528 C CA . GLY A 1 348 ? 22.887 -17.681 18.979 1.00 72.81 348 GLY A CA 1
ATOM 2529 C C . GLY A 1 348 ? 22.192 -16.614 18.126 1.00 72.81 348 GLY A C 1
ATOM 2530 O O . GLY A 1 348 ? 21.097 -16.868 17.636 1.00 72.81 348 GLY A O 1
ATOM 2531 N N . ALA A 1 349 ? 22.772 -15.418 17.980 1.00 84.31 349 ALA A N 1
ATOM 2532 C CA . ALA A 1 349 ? 22.182 -14.363 17.157 1.00 84.31 349 ALA A CA 1
ATOM 2533 C C . ALA A 1 349 ? 22.238 -14.734 15.656 1.00 84.31 349 ALA A C 1
ATOM 2535 O O . ALA A 1 349 ? 23.309 -15.146 15.194 1.00 84.31 349 ALA A O 1
ATOM 2536 N N . PRO A 1 350 ? 21.136 -14.566 14.899 1.00 87.44 350 PRO A N 1
ATOM 2537 C CA . PRO A 1 350 ? 21.085 -14.880 13.472 1.00 87.44 350 PRO A CA 1
ATOM 2538 C C . PRO A 1 350 ? 22.064 -14.009 12.684 1.00 87.44 350 PRO A C 1
ATOM 2540 O O . PRO A 1 350 ? 22.291 -12.845 13.033 1.00 87.44 350 PRO A O 1
ATOM 2543 N N . THR A 1 351 ? 22.639 -14.571 11.621 1.00 86.12 351 THR A N 1
ATOM 2544 C CA . THR A 1 351 ? 23.542 -13.840 10.725 1.00 86.12 351 THR A CA 1
ATOM 2545 C C . THR A 1 351 ? 22.779 -13.417 9.485 1.00 86.12 351 THR A C 1
ATOM 2547 O O . THR A 1 351 ? 22.308 -14.268 8.744 1.00 86.12 351 THR A O 1
ATOM 2550 N N . VAL A 1 352 ? 22.701 -12.112 9.252 1.00 87.56 352 VAL A N 1
ATOM 2551 C CA . VAL A 1 352 ? 22.080 -11.494 8.079 1.00 87.56 352 VAL A CA 1
ATOM 2552 C C . VAL A 1 352 ? 23.103 -10.656 7.321 1.00 87.56 352 VAL A C 1
ATOM 2554 O O . VAL A 1 352 ? 24.268 -10.537 7.704 1.00 87.56 352 VAL A O 1
ATOM 2557 N N . TRP A 1 353 ? 22.699 -10.074 6.204 1.00 85.19 353 TRP A N 1
ATOM 2558 C CA . TRP A 1 353 ? 23.561 -9.176 5.449 1.00 85.19 353 TRP A CA 1
ATOM 2559 C C . TRP A 1 353 ? 23.508 -7.734 5.979 1.00 85.19 353 TRP A C 1
ATOM 2561 O O . TRP A 1 353 ? 22.554 -7.369 6.667 1.00 85.19 353 TRP A O 1
ATOM 2571 N N . PRO A 1 354 ? 24.518 -6.896 5.674 1.00 88.12 354 PRO A N 1
ATOM 2572 C CA . PRO A 1 354 ? 24.552 -5.490 6.090 1.00 88.12 354 PRO A CA 1
ATOM 2573 C C . PRO A 1 354 ? 23.371 -4.610 5.666 1.00 88.12 354 PRO A C 1
ATOM 2575 O O . PRO A 1 354 ? 23.191 -3.527 6.216 1.00 88.12 354 PRO A O 1
ATOM 2578 N N . ASP A 1 355 ? 22.597 -5.052 4.681 1.00 87.12 355 ASP A N 1
ATOM 2579 C CA . ASP A 1 355 ? 21.415 -4.397 4.126 1.00 87.12 355 ASP A CA 1
ATOM 2580 C C . ASP A 1 355 ? 20.093 -4.990 4.655 1.00 87.12 355 ASP A C 1
ATOM 2582 O O . ASP A 1 355 ? 19.018 -4.677 4.137 1.00 87.12 355 ASP A O 1
ATOM 2586 N N . ALA A 1 356 ? 20.125 -5.819 5.699 1.00 88.94 356 ALA A N 1
ATOM 2587 C CA . ALA A 1 356 ? 1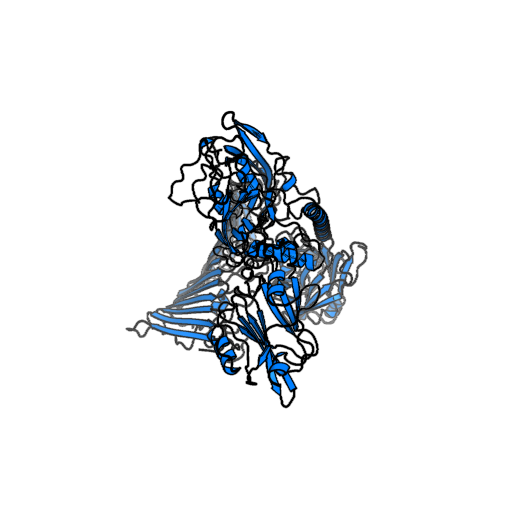8.911 -6.305 6.350 1.00 88.94 356 ALA A CA 1
ATOM 2588 C C . ALA A 1 356 ? 18.109 -5.158 6.996 1.00 88.94 356 ALA A C 1
ATOM 2590 O O . ALA A 1 356 ? 18.668 -4.213 7.555 1.00 88.94 356 ALA A O 1
ATOM 2591 N N . VAL A 1 357 ? 16.782 -5.236 6.903 1.00 90.62 357 VAL A N 1
ATOM 2592 C CA . VAL A 1 357 ? 15.810 -4.314 7.508 1.00 90.62 357 VAL A CA 1
ATOM 2593 C C . VAL A 1 357 ? 15.199 -5.014 8.730 1.00 90.62 357 VAL A C 1
ATOM 2595 O O . VAL A 1 357 ? 14.489 -6.004 8.561 1.00 90.62 357 VAL A O 1
ATOM 2598 N N . PRO A 1 358 ? 15.432 -4.549 9.967 1.00 93.12 358 PRO A N 1
ATOM 2599 C CA . PRO A 1 358 ? 14.643 -5.005 11.108 1.00 93.12 358 PRO A CA 1
ATOM 2600 C C . PRO A 1 358 ? 13.213 -4.452 11.028 1.00 93.12 358 PRO A C 1
ATOM 2602 O O . PRO A 1 358 ? 13.036 -3.242 10.915 1.00 93.12 358 PRO A O 1
ATOM 2605 N N . VAL A 1 359 ? 12.199 -5.309 11.121 1.00 92.12 359 VAL A N 1
ATOM 2606 C CA . VAL A 1 359 ? 10.773 -4.944 11.133 1.00 92.12 359 VAL A CA 1
ATOM 2607 C C . VAL A 1 359 ? 10.160 -5.375 12.459 1.00 92.12 359 VAL A C 1
ATOM 2609 O O . VAL A 1 359 ? 10.201 -6.549 12.818 1.00 92.12 359 VAL A O 1
ATOM 2612 N N . LEU A 1 360 ? 9.617 -4.418 13.210 1.00 92.25 360 LEU A N 1
ATOM 2613 C CA . LEU A 1 360 ? 8.920 -4.657 14.472 1.00 92.25 360 LEU A CA 1
ATOM 2614 C C . LEU A 1 360 ? 7.434 -4.859 14.181 1.00 92.25 360 LEU A C 1
ATOM 2616 O O . LEU A 1 360 ? 6.795 -3.965 13.629 1.00 92.25 360 LEU A O 1
ATOM 2620 N N . GLU A 1 361 ? 6.894 -6.001 14.593 1.00 89.62 361 GLU A N 1
ATOM 2621 C CA . GLU A 1 361 ? 5.497 -6.388 14.393 1.00 89.62 361 GLU A CA 1
ATOM 2622 C C . GLU A 1 361 ? 4.714 -6.240 15.706 1.00 89.62 361 GLU A C 1
ATOM 2624 O O . GLU A 1 361 ? 5.015 -6.881 16.722 1.00 89.62 361 GLU A O 1
ATOM 2629 N N . PHE A 1 362 ? 3.679 -5.406 15.688 1.00 84.56 362 PHE A N 1
ATOM 2630 C CA . PHE A 1 362 ? 2.815 -5.113 16.825 1.00 84.56 362 PHE A CA 1
ATOM 2631 C C . PHE A 1 362 ? 1.418 -5.714 16.628 1.00 84.56 362 PHE A C 1
ATOM 2633 O O . PHE A 1 362 ? 0.827 -5.624 15.559 1.00 84.56 362 PHE A O 1
ATOM 2640 N N . SER A 1 363 ? 0.838 -6.273 17.687 1.00 78.06 363 SER A N 1
ATOM 2641 C CA . SER A 1 363 ? -0.574 -6.692 17.696 1.00 78.06 363 SER A CA 1
ATOM 2642 C C . SER A 1 363 ? -1.522 -5.491 17.573 1.00 78.06 363 SER A C 1
ATOM 2644 O O . SER A 1 363 ? -2.511 -5.552 16.842 1.00 78.06 363 SER A O 1
ATOM 2646 N N . THR A 1 364 ? -1.157 -4.378 18.214 1.00 75.00 364 THR A N 1
ATOM 2647 C CA . THR A 1 364 ? -1.823 -3.072 18.131 1.00 75.00 364 THR A CA 1
ATOM 2648 C C . THR A 1 364 ? -0.760 -1.993 17.949 1.00 75.00 364 THR A C 1
ATOM 2650 O O . THR A 1 364 ? 0.208 -1.964 18.710 1.00 75.00 364 THR A O 1
ATOM 2653 N N . GLY A 1 365 ? -0.930 -1.108 16.961 1.00 75.88 365 GLY A N 1
ATOM 2654 C CA . GLY A 1 365 ? 0.004 -0.007 16.713 1.00 75.88 365 GLY A CA 1
ATOM 2655 C C . GLY A 1 365 ? 0.123 0.911 17.945 1.00 75.88 365 GLY A C 1
ATOM 2656 O O . GLY A 1 365 ? -0.898 1.461 18.372 1.00 75.88 365 GLY A O 1
ATOM 2657 N N . PRO A 1 366 ? 1.317 1.067 18.546 1.00 81.19 366 PRO A N 1
ATOM 2658 C CA . PRO A 1 366 ? 1.519 1.930 19.705 1.00 81.19 366 PRO A CA 1
ATOM 2659 C C . PRO A 1 366 ? 1.523 3.411 19.306 1.00 81.19 366 PRO A C 1
ATOM 2661 O O . PRO A 1 366 ? 1.936 3.758 18.198 1.00 81.19 366 PRO A O 1
ATOM 2664 N N . ASP A 1 367 ? 1.158 4.272 20.254 1.00 77.69 367 ASP A N 1
ATOM 2665 C CA . ASP A 1 367 ? 1.461 5.702 20.181 1.00 77.69 367 ASP A CA 1
ATOM 2666 C C . ASP A 1 367 ? 2.985 5.916 20.253 1.00 77.69 367 ASP A C 1
ATOM 2668 O O . ASP A 1 367 ? 3.722 5.043 20.718 1.00 77.69 367 ASP A O 1
ATOM 2672 N N . CYS A 1 368 ? 3.497 7.062 19.809 1.00 75.06 368 CYS A N 1
ATOM 2673 C CA . CYS A 1 368 ? 4.935 7.313 19.705 1.00 75.06 368 CYS A CA 1
ATOM 2674 C C . CYS A 1 368 ? 5.367 8.512 20.561 1.00 75.06 368 CYS A C 1
ATOM 2676 O O . CYS A 1 368 ? 5.078 9.661 20.235 1.00 75.06 368 CYS A O 1
ATOM 2678 N N . ALA A 1 369 ? 6.130 8.251 21.627 1.00 77.06 369 ALA A N 1
ATOM 2679 C CA . ALA A 1 369 ? 6.733 9.268 22.494 1.00 77.06 369 ALA A CA 1
ATOM 2680 C C . ALA A 1 369 ? 8.200 8.914 22.793 1.00 77.06 369 ALA A C 1
ATOM 2682 O O . ALA A 1 369 ? 8.599 8.696 23.940 1.00 77.06 369 ALA A O 1
ATOM 2683 N N . LEU A 1 370 ? 8.997 8.801 21.729 1.00 77.69 370 LEU A N 1
ATOM 2684 C CA . LEU A 1 370 ? 10.387 8.356 21.800 1.00 77.69 370 LEU A CA 1
ATOM 2685 C C . LEU A 1 370 ? 11.282 9.329 22.580 1.00 77.69 370 LEU A C 1
ATOM 2687 O O . LEU A 1 370 ? 11.318 10.532 22.323 1.00 77.69 370 LEU A O 1
ATOM 2691 N N . ASN A 1 371 ? 12.082 8.771 23.485 1.00 79.56 371 ASN A N 1
ATOM 2692 C CA . ASN A 1 371 ? 13.246 9.428 24.067 1.00 79.56 371 ASN A CA 1
ATOM 2693 C C . ASN A 1 371 ? 14.368 9.589 23.018 1.00 79.56 371 ASN A C 1
ATOM 2695 O O . ASN A 1 371 ? 14.369 8.879 22.008 1.00 79.56 371 ASN A O 1
ATOM 2699 N N . PRO A 1 372 ? 15.359 10.475 23.251 1.00 75.75 372 PRO A N 1
ATOM 2700 C CA . PRO A 1 372 ? 16.540 10.579 22.395 1.00 75.75 372 PRO A CA 1
ATOM 2701 C C . PRO A 1 372 ? 17.219 9.224 22.164 1.00 75.75 372 PRO A C 1
ATOM 2703 O O . PRO A 1 372 ? 17.540 8.518 23.118 1.00 75.75 372 PRO A O 1
ATOM 2706 N N . GLY A 1 373 ? 17.445 8.887 20.895 1.00 74.31 373 GLY A N 1
ATOM 2707 C CA . GLY A 1 373 ? 18.028 7.624 20.441 1.00 74.31 373 GLY A CA 1
ATOM 2708 C C . GLY A 1 373 ? 18.252 7.639 18.929 1.00 74.31 373 GLY A C 1
ATOM 2709 O O . GLY A 1 373 ? 17.925 8.636 18.274 1.00 74.31 373 GLY A O 1
ATOM 2710 N N . SER A 1 374 ? 18.787 6.548 18.372 1.00 81.62 374 SER A N 1
ATOM 2711 C CA . SER A 1 374 ? 19.165 6.485 16.952 1.00 81.62 374 SER A CA 1
ATOM 2712 C C . SER A 1 374 ? 18.028 6.738 15.958 1.00 81.62 374 SER A C 1
ATOM 2714 O O . SER A 1 374 ? 18.305 7.144 14.841 1.00 81.62 374 SER A O 1
ATOM 2716 N N . PHE A 1 375 ? 16.763 6.547 16.338 1.00 83.38 375 PHE A N 1
ATOM 2717 C CA . PHE A 1 375 ? 15.613 6.725 15.435 1.00 83.38 375 PHE A CA 1
ATOM 2718 C C . PHE A 1 375 ? 14.751 7.946 15.771 1.00 83.38 375 PHE A C 1
ATOM 2720 O O . PHE A 1 375 ? 13.670 8.120 15.206 1.00 83.38 375 PHE A O 1
ATOM 2727 N N . LEU A 1 376 ? 15.187 8.805 16.704 1.00 78.06 376 LEU A N 1
ATOM 2728 C CA . LEU A 1 376 ? 14.356 9.927 17.135 1.00 78.06 376 LEU A CA 1
ATOM 2729 C C . LEU A 1 376 ? 14.053 10.865 15.964 1.00 78.06 376 LEU A C 1
ATOM 2731 O O . LEU A 1 376 ? 12.898 11.216 15.775 1.00 78.06 376 LEU A O 1
ATOM 2735 N N . ASN A 1 377 ? 15.022 11.276 15.146 1.00 70.50 377 ASN A N 1
ATOM 2736 C CA . ASN A 1 377 ? 14.734 12.268 14.100 1.00 70.50 377 ASN A CA 1
ATOM 2737 C C . ASN A 1 377 ? 13.902 11.697 12.941 1.00 70.50 377 ASN A C 1
ATOM 2739 O O . ASN A 1 377 ? 13.231 12.464 12.247 1.00 70.50 377 ASN A O 1
ATOM 2743 N N . SER A 1 378 ? 13.953 10.378 12.727 1.00 68.38 378 SER A N 1
ATOM 2744 C CA . SER A 1 378 ? 13.176 9.690 11.694 1.00 68.38 378 SER A CA 1
ATOM 2745 C C . SER A 1 378 ? 11.744 9.387 12.130 1.00 68.38 378 SER A C 1
ATOM 2747 O O . SER A 1 378 ? 10.866 9.375 11.278 1.00 68.38 378 SER A O 1
ATOM 2749 N N . LEU A 1 379 ? 11.479 9.221 13.432 1.00 70.94 379 LEU A N 1
ATOM 2750 C CA . LEU A 1 379 ? 10.146 8.896 13.965 1.00 70.94 379 LEU A CA 1
ATOM 2751 C C . LEU A 1 379 ? 9.499 10.008 14.798 1.00 70.94 379 LEU A C 1
ATOM 2753 O O . LEU A 1 379 ? 8.312 9.922 15.113 1.00 70.94 379 LEU A O 1
ATOM 2757 N N . SER A 1 380 ? 10.245 11.049 15.171 1.00 59.88 380 SER A N 1
ATOM 2758 C CA . SER A 1 380 ? 9.689 12.177 15.914 1.00 59.88 380 SER A CA 1
ATOM 2759 C C . SER A 1 380 ? 8.843 13.052 15.008 1.00 59.88 380 SER A C 1
ATOM 2761 O O . SER A 1 380 ? 9.255 13.562 13.962 1.00 59.88 380 SER A O 1
ATOM 2763 N N . ILE A 1 381 ? 7.626 13.255 15.477 1.00 51.84 381 ILE A N 1
ATOM 2764 C CA . ILE A 1 381 ? 6.719 14.264 14.983 1.00 51.84 381 ILE A CA 1
ATOM 2765 C C . ILE A 1 381 ? 7.087 15.560 15.731 1.00 51.84 381 ILE A C 1
ATOM 2767 O O . ILE A 1 381 ? 7.043 15.565 16.964 1.00 51.84 381 ILE A O 1
ATOM 2771 N N . PRO A 1 382 ? 7.503 16.657 15.061 1.00 43.50 382 PRO A N 1
ATOM 2772 C CA . PRO A 1 382 ? 7.704 17.935 15.745 1.00 43.50 382 PRO A CA 1
ATOM 2773 C C . PRO A 1 382 ? 6.429 18.309 16.508 1.00 43.50 382 PRO A C 1
ATOM 2775 O O . PRO A 1 382 ? 5.342 18.057 15.998 1.00 43.50 382 PRO A O 1
ATOM 2778 N N . ALA A 1 383 ? 6.531 18.913 17.694 1.00 32.56 383 ALA A N 1
ATOM 2779 C CA . ALA A 1 383 ? 5.353 19.327 18.460 1.00 32.56 383 ALA A CA 1
ATOM 2780 C C . ALA A 1 383 ? 4.422 20.203 17.589 1.00 32.56 383 ALA A C 1
ATOM 2782 O O . ALA A 1 383 ? 4.772 21.332 17.248 1.00 32.56 383 ALA A O 1
ATOM 2783 N N . GLY A 1 384 ? 3.267 19.655 17.190 1.00 36.94 384 GLY A N 1
ATOM 2784 C CA . GLY A 1 384 ? 2.298 20.305 16.294 1.00 36.94 384 GLY A CA 1
ATOM 2785 C C . GLY A 1 384 ? 2.530 20.142 14.780 1.00 36.94 384 GLY A C 1
ATOM 2786 O O . GLY A 1 384 ? 1.830 20.784 14.005 1.00 36.94 384 GLY A O 1
ATOM 2787 N N . GLY A 1 385 ? 3.486 19.319 14.339 1.00 34.78 385 GLY A N 1
ATOM 2788 C CA . GLY A 1 385 ? 3.728 18.980 12.928 1.00 34.78 385 GLY A CA 1
ATOM 2789 C C . GLY A 1 385 ? 3.293 17.552 12.576 1.00 34.78 385 GLY A C 1
ATOM 2790 O O . GLY A 1 385 ? 2.902 16.793 13.442 1.00 34.78 385 GLY A O 1
ATOM 2791 N N . ARG A 1 386 ? 3.372 17.175 11.299 1.00 41.81 386 ARG A N 1
ATOM 2792 C CA . ARG A 1 386 ? 3.191 15.827 10.731 1.00 41.81 386 ARG A CA 1
ATOM 2793 C C . ARG A 1 386 ? 4.192 15.793 9.594 1.00 41.81 386 ARG A C 1
ATOM 2795 O O . ARG A 1 386 ? 4.025 16.555 8.655 1.00 41.81 386 ARG A O 1
ATOM 2802 N N . ARG A 1 387 ? 5.271 15.011 9.680 1.00 41.97 387 ARG A N 1
ATOM 2803 C CA . ARG A 1 387 ? 6.120 14.793 8.496 1.00 41.97 387 ARG A CA 1
ATOM 2804 C C . ARG A 1 387 ? 5.355 13.858 7.563 1.00 41.97 387 ARG A C 1
ATOM 2806 O O . ARG A 1 387 ? 4.828 12.856 8.038 1.00 41.97 387 ARG A O 1
ATOM 2813 N N . ILE A 1 388 ? 5.297 14.137 6.261 1.00 41.59 388 ILE A N 1
ATOM 2814 C CA . ILE A 1 388 ? 4.595 13.266 5.303 1.00 41.59 388 ILE A CA 1
ATOM 2815 C C . ILE A 1 388 ? 5.228 11.884 5.288 1.00 41.59 388 ILE A C 1
ATOM 2817 O O . ILE A 1 388 ? 4.478 10.925 5.153 1.00 41.59 388 ILE A O 1
ATOM 2821 N N . TRP A 1 389 ? 6.538 11.774 5.566 1.00 44.22 389 TRP A N 1
ATOM 2822 C CA . TRP A 1 389 ? 7.268 10.520 5.818 1.00 44.22 389 TRP A CA 1
ATOM 2823 C C . TRP A 1 389 ? 7.120 9.964 7.241 1.00 44.22 389 TRP A C 1
ATOM 2825 O O . TRP A 1 389 ? 7.294 8.779 7.428 1.00 44.22 389 TRP A O 1
ATOM 2835 N N . VAL A 1 390 ? 6.598 10.684 8.228 1.00 45.03 390 VAL A N 1
ATOM 2836 C CA . VAL A 1 390 ? 6.294 10.142 9.577 1.00 45.03 390 VAL A CA 1
ATOM 2837 C C . VAL A 1 390 ? 4.778 10.080 9.779 1.00 45.03 390 VAL A C 1
ATOM 2839 O O . VAL A 1 390 ? 4.251 10.588 10.756 1.00 45.03 390 VAL A O 1
ATOM 2842 N N . GLY A 1 391 ? 4.060 9.557 8.779 1.00 45.44 391 GLY A N 1
ATOM 2843 C CA . GLY A 1 391 ? 2.608 9.691 8.638 1.00 45.44 391 GLY A CA 1
ATOM 2844 C C . GLY A 1 391 ? 1.794 9.263 9.874 1.00 45.44 391 GLY A C 1
ATOM 2845 O O . GLY A 1 391 ? 2.311 8.591 10.764 1.00 45.44 391 GLY A O 1
ATOM 2846 N N . PRO A 1 392 ? 0.485 9.571 9.895 1.00 46.19 392 PRO A N 1
ATOM 2847 C CA . PRO A 1 392 ? -0.446 9.379 11.014 1.00 46.19 392 PRO A CA 1
ATOM 2848 C C . PRO A 1 392 ? -0.790 7.895 11.221 1.00 46.19 392 PRO A C 1
ATOM 2850 O O . PRO A 1 392 ? -1.796 7.559 11.832 1.00 46.19 392 PRO A O 1
ATOM 2853 N N . TYR A 1 393 ? 0.014 7.013 10.634 1.00 51.22 393 TYR A N 1
ATOM 2854 C CA . TYR A 1 393 ? -0.144 5.580 10.696 1.00 51.22 393 TYR A CA 1
ATOM 2855 C C . TYR A 1 393 ? 0.481 5.014 11.965 1.00 51.22 393 TYR A C 1
ATOM 2857 O O . TYR A 1 393 ? 0.231 3.858 12.249 1.00 51.22 393 TYR A O 1
ATOM 2865 N N . GLY A 1 394 ? 1.239 5.777 12.763 1.00 54.00 394 GLY A N 1
ATOM 2866 C CA . GLY A 1 394 ? 1.458 5.370 14.153 1.00 54.00 394 GLY A CA 1
ATOM 2867 C C . GLY A 1 394 ? 0.094 5.099 14.792 1.00 54.00 394 GLY A C 1
ATOM 2868 O O . GLY A 1 394 ? -0.821 5.913 14.654 1.00 54.00 394 GLY A O 1
ATOM 2869 N N . GLY A 1 395 ? -0.092 3.923 15.387 1.00 59.59 395 GLY A N 1
ATOM 2870 C CA . GLY A 1 395 ? -1.368 3.629 16.027 1.00 59.59 395 GLY A CA 1
ATOM 2871 C C . GLY A 1 395 ? -1.621 4.584 17.188 1.00 59.59 395 GLY A C 1
ATOM 2872 O O . GLY A 1 395 ? -0.707 5.191 17.733 1.00 59.59 395 GLY A O 1
ATOM 2873 N N . THR A 1 396 ? -2.878 4.727 17.595 1.00 64.50 396 THR A N 1
ATOM 2874 C CA . THR A 1 396 ? -3.231 5.557 18.758 1.00 64.50 396 THR A CA 1
ATOM 2875 C C . THR A 1 396 ? -2.728 4.958 20.073 1.00 64.50 396 THR A C 1
ATOM 2877 O O . THR A 1 396 ? -2.923 5.547 21.132 1.00 64.50 396 THR A O 1
ATOM 2880 N N . GLY A 1 397 ? -2.161 3.746 20.039 1.00 69.75 397 GLY A N 1
ATOM 2881 C CA . GLY A 1 397 ? -1.811 2.965 21.216 1.00 69.75 397 GLY A CA 1
ATOM 2882 C C . GLY A 1 397 ? -3.011 2.438 21.989 1.00 69.75 397 GLY A C 1
ATOM 2883 O O . GLY A 1 397 ? -2.826 1.632 22.895 1.00 69.75 397 GLY A O 1
ATOM 2884 N N . VAL A 1 398 ? -4.223 2.873 21.646 1.00 71.81 398 VAL A N 1
ATOM 2885 C CA . VAL A 1 398 ? -5.440 2.583 22.391 1.00 71.81 398 VAL A CA 1
ATOM 2886 C C . VAL A 1 398 ? -5.931 1.170 22.097 1.00 71.81 398 VAL A C 1
ATOM 2888 O O . VAL A 1 398 ? -6.110 0.779 20.946 1.00 71.81 398 VAL A O 1
ATOM 2891 N N . TYR A 1 399 ? -6.199 0.428 23.164 1.00 68.94 399 TYR A N 1
ATOM 2892 C CA . TYR A 1 399 ? -6.715 -0.930 23.157 1.00 68.94 399 TYR A CA 1
ATOM 2893 C C . TYR A 1 399 ? -7.645 -1.139 24.357 1.00 68.94 399 TYR A C 1
ATOM 2895 O O . TYR A 1 399 ? -7.234 -0.907 25.489 1.00 68.94 399 TYR A O 1
ATOM 2903 N N . GLY A 1 400 ? -8.880 -1.593 24.150 1.00 60.34 400 GLY A N 1
ATOM 2904 C CA . GLY A 1 400 ? -9.835 -1.855 25.235 1.00 60.34 400 GLY A CA 1
ATOM 2905 C C . GLY A 1 400 ? -11.249 -1.360 24.930 1.00 60.34 400 GLY A C 1
ATOM 2906 O O . GLY A 1 400 ? -11.569 -1.075 23.780 1.00 60.34 400 GLY A O 1
ATOM 2907 N N . THR A 1 401 ? -12.083 -1.274 25.966 1.00 55.16 401 THR A N 1
ATOM 2908 C CA . THR A 1 401 ? -13.483 -0.815 25.914 1.00 55.16 401 THR A CA 1
ATOM 2909 C C . THR A 1 401 ? -13.635 0.545 26.600 1.00 55.16 401 THR A C 1
ATOM 2911 O O . THR A 1 401 ? -12.720 1.002 27.285 1.00 55.16 401 THR A O 1
ATOM 2914 N N . ASP A 1 402 ? -14.815 1.163 26.492 1.00 53.84 402 ASP A N 1
ATOM 2915 C CA . ASP A 1 402 ? -15.141 2.399 27.222 1.00 53.84 402 ASP A CA 1
ATOM 2916 C C . ASP A 1 402 ? -15.074 2.234 28.752 1.00 53.84 402 ASP A C 1
ATOM 2918 O O . ASP A 1 402 ? -14.935 3.219 29.477 1.00 53.84 402 ASP A O 1
ATOM 2922 N N . GLU A 1 403 ? -15.178 1.001 29.259 1.00 54.41 403 GLU A N 1
ATOM 2923 C CA . GLU A 1 403 ? -15.080 0.702 30.689 1.00 54.41 403 GLU A CA 1
ATOM 2924 C C . GLU A 1 403 ? -13.627 0.483 31.139 1.00 54.41 403 GLU A C 1
ATOM 2926 O O . GLU A 1 403 ? -13.283 0.877 32.254 1.00 54.41 403 GLU A O 1
ATOM 2931 N N . LEU A 1 404 ? -12.762 -0.093 30.291 1.00 62.91 404 LEU A N 1
ATOM 2932 C CA . LEU A 1 404 ? -11.336 -0.319 30.556 1.00 62.91 404 LEU A CA 1
ATOM 2933 C C . LEU A 1 404 ? -10.509 -0.169 29.273 1.00 62.91 404 LEU A C 1
ATOM 2935 O O . LEU A 1 404 ? -10.587 -1.008 28.374 1.00 62.91 404 LEU A O 1
ATOM 2939 N N . GLN A 1 405 ? -9.651 0.844 29.246 1.00 75.00 405 GLN A N 1
ATOM 2940 C CA . GLN A 1 405 ? -8.827 1.225 28.105 1.00 75.00 405 GLN A CA 1
ATOM 2941 C C . GLN A 1 405 ? -7.343 1.193 28.478 1.00 75.00 405 GLN A C 1
ATOM 2943 O O . GLN A 1 405 ? -6.956 1.692 29.527 1.00 75.00 405 GLN A O 1
ATOM 2948 N N . TYR A 1 406 ? -6.496 0.658 27.608 1.00 78.50 406 TYR A N 1
ATOM 2949 C CA . TYR A 1 406 ? -5.040 0.703 27.700 1.00 78.50 406 TYR A CA 1
ATOM 2950 C C . TYR A 1 406 ? -4.472 1.519 26.547 1.00 78.50 406 TYR A C 1
ATOM 2952 O O . TYR A 1 406 ? -4.859 1.315 25.403 1.00 78.50 406 TYR A O 1
ATOM 2960 N N . THR A 1 407 ? -3.527 2.405 26.834 1.00 84.75 407 THR A N 1
ATOM 2961 C CA . THR A 1 407 ? -2.798 3.179 25.828 1.00 84.75 407 THR A CA 1
ATOM 2962 C C . THR A 1 407 ? -1.329 2.792 25.870 1.00 84.75 407 THR A C 1
ATOM 2964 O O . THR A 1 407 ? -0.626 3.121 26.826 1.00 84.75 407 THR A O 1
ATOM 2967 N N . TYR A 1 408 ? -0.868 2.076 24.847 1.00 84.31 408 TYR A N 1
ATOM 2968 C CA . TYR A 1 408 ? 0.526 1.687 24.665 1.00 84.31 408 TYR A CA 1
ATOM 2969 C C . TYR A 1 408 ? 1.314 2.778 23.947 1.00 84.31 408 TYR A C 1
ATOM 2971 O O . TYR A 1 408 ? 0.904 3.249 22.892 1.00 84.31 408 TYR A O 1
ATOM 2979 N N . THR A 1 409 ? 2.487 3.117 24.471 1.00 86.88 409 THR A N 1
ATOM 2980 C CA . THR A 1 409 ? 3.357 4.155 23.916 1.00 86.88 409 THR A CA 1
ATOM 2981 C C . THR A 1 409 ? 4.774 3.620 23.743 1.00 86.88 409 THR A C 1
ATOM 2983 O O . THR A 1 409 ? 5.379 3.114 24.691 1.00 86.88 409 THR A O 1
ATOM 2986 N N . LEU A 1 410 ? 5.321 3.742 22.535 1.00 87.12 410 LEU A N 1
ATOM 2987 C CA . LEU A 1 410 ? 6.719 3.488 22.209 1.00 87.12 410 LEU A CA 1
ATOM 2988 C C . LEU A 1 410 ? 7.576 4.632 22.761 1.00 87.12 410 LEU A C 1
ATOM 2990 O O . LEU A 1 410 ? 7.477 5.771 22.310 1.00 87.12 410 LEU A O 1
ATOM 2994 N N . THR A 1 411 ? 8.407 4.321 23.755 1.00 88.62 411 THR A N 1
ATOM 2995 C CA . THR A 1 411 ? 9.178 5.305 24.538 1.00 88.62 411 THR A CA 1
ATOM 2996 C C . THR A 1 411 ? 10.675 5.240 24.294 1.00 88.62 411 THR A C 1
ATOM 2998 O O . THR A 1 411 ? 11.373 6.232 24.496 1.00 88.62 411 THR A O 1
ATOM 3001 N N . SER A 1 412 ? 11.212 4.107 23.851 1.00 87.88 412 SER A N 1
ATOM 3002 C CA . SER A 1 412 ? 12.600 4.034 23.402 1.00 87.88 412 SER A CA 1
ATOM 3003 C C . SER A 1 412 ? 12.750 3.064 22.244 1.00 87.88 412 SER A C 1
ATOM 3005 O O . SER A 1 412 ? 12.083 2.033 22.171 1.00 87.88 412 SER A O 1
ATOM 3007 N N . LEU A 1 413 ? 13.632 3.424 21.322 1.00 91.12 413 LEU A N 1
ATOM 3008 C CA . LEU A 1 413 ? 14.007 2.605 20.188 1.00 91.12 413 LEU A CA 1
ATOM 3009 C C . LEU A 1 413 ? 15.445 2.963 19.840 1.00 91.12 413 LEU A C 1
ATOM 3011 O O . LEU A 1 413 ? 15.721 4.105 19.469 1.00 91.12 413 LEU A O 1
ATOM 3015 N N . ASP A 1 414 ? 16.355 2.012 20.011 1.00 91.06 414 ASP A N 1
ATOM 3016 C CA . ASP A 1 414 ? 17.779 2.263 19.814 1.00 91.06 414 ASP A CA 1
ATOM 3017 C C . ASP A 1 414 ? 18.495 1.051 19.227 1.00 91.06 414 ASP A C 1
ATOM 3019 O O . ASP A 1 414 ? 18.197 -0.093 19.587 1.00 91.06 414 ASP A O 1
ATOM 3023 N N . LEU A 1 415 ? 19.443 1.311 18.329 1.00 92.25 415 LEU A N 1
ATOM 3024 C CA . LEU A 1 415 ? 20.264 0.295 17.682 1.00 92.25 415 LEU A CA 1
ATOM 3025 C C . LEU A 1 415 ? 21.735 0.625 17.920 1.00 92.25 415 LEU A C 1
ATOM 3027 O O . LEU A 1 415 ? 22.240 1.651 17.465 1.00 92.25 415 LEU A O 1
ATOM 3031 N N . VAL A 1 416 ? 22.431 -0.280 18.602 1.00 92.62 416 VAL A N 1
ATOM 3032 C CA . VAL A 1 416 ? 23.852 -0.122 18.922 1.00 92.62 416 VAL A CA 1
ATOM 3033 C C . VAL A 1 416 ? 24.668 -1.261 18.332 1.00 92.62 416 VAL A C 1
ATOM 3035 O O . VAL A 1 416 ? 24.224 -2.412 18.278 1.00 92.62 416 VAL A O 1
ATOM 3038 N N . GLN A 1 417 ? 25.886 -0.941 17.907 1.00 92.50 417 GLN A N 1
ATOM 3039 C CA . GLN A 1 417 ? 26.895 -1.940 17.579 1.00 92.50 417 GLN A CA 1
ATOM 3040 C C . GLN A 1 417 ? 27.528 -2.438 18.876 1.00 92.50 417 GLN A C 1
ATOM 3042 O O . GLN A 1 417 ? 27.879 -1.642 19.745 1.00 92.50 417 GLN A O 1
ATOM 3047 N N . VAL A 1 418 ? 27.696 -3.747 19.008 1.00 89.94 418 VAL A N 1
ATOM 3048 C CA . VAL A 1 418 ? 28.268 -4.385 20.192 1.00 89.94 418 VAL A CA 1
ATOM 3049 C C . VAL A 1 418 ? 29.565 -5.077 19.810 1.00 89.94 418 VAL A C 1
ATOM 3051 O O . VAL A 1 418 ? 29.600 -5.894 18.892 1.00 89.94 418 VAL A O 1
ATOM 3054 N N . ASP A 1 419 ? 30.637 -4.779 20.537 1.00 84.62 419 ASP A N 1
ATOM 3055 C CA . ASP A 1 419 ? 31.877 -5.540 20.431 1.00 84.62 419 ASP A CA 1
ATOM 3056 C C . ASP A 1 419 ? 31.635 -6.960 20.983 1.00 84.62 419 ASP A C 1
ATOM 3058 O O . ASP A 1 419 ? 31.333 -7.112 22.172 1.00 84.62 419 ASP A O 1
ATOM 3062 N N . PRO A 1 420 ? 31.760 -8.020 20.164 1.00 76.44 420 PRO A N 1
ATOM 3063 C CA . PRO A 1 420 ? 31.495 -9.381 20.614 1.00 76.44 420 PRO A CA 1
ATOM 3064 C C . PRO A 1 420 ? 32.452 -9.840 21.727 1.00 76.44 420 PRO A C 1
ATOM 3066 O O . PRO A 1 420 ? 32.048 -10.648 22.564 1.00 76.44 420 PRO A O 1
ATOM 3069 N N . ALA A 1 421 ? 33.682 -9.312 21.783 1.00 77.38 421 ALA A N 1
ATOM 3070 C CA . ALA A 1 421 ? 34.701 -9.706 22.754 1.00 77.38 421 ALA A CA 1
ATOM 3071 C C . ALA A 1 421 ? 34.543 -8.996 24.108 1.00 77.38 421 ALA A C 1
ATOM 3073 O O . ALA A 1 421 ? 34.698 -9.623 25.156 1.00 77.38 421 ALA A O 1
ATOM 3074 N N . THR A 1 422 ? 34.240 -7.695 24.102 1.00 80.81 422 THR A N 1
ATOM 3075 C CA . THR A 1 422 ? 34.145 -6.886 25.334 1.00 80.81 422 THR A CA 1
ATOM 3076 C C . THR A 1 422 ? 32.708 -6.647 25.792 1.00 80.81 422 THR A C 1
ATOM 3078 O O . THR A 1 422 ? 32.465 -6.391 26.969 1.00 80.81 422 THR A O 1
ATOM 3081 N N . GLY A 1 423 ? 31.735 -6.756 24.885 1.00 80.50 423 GLY A N 1
ATOM 3082 C CA . GLY A 1 423 ? 30.355 -6.337 25.110 1.00 80.50 423 GLY A CA 1
ATOM 3083 C C . GLY A 1 423 ? 30.150 -4.825 25.131 1.00 80.50 423 GLY A C 1
ATOM 3084 O O . GLY A 1 423 ? 29.070 -4.395 25.522 1.00 80.50 423 GLY A O 1
ATOM 3085 N N . ALA A 1 424 ? 31.160 -4.028 24.768 1.00 86.94 424 ALA A N 1
ATOM 3086 C CA . ALA A 1 424 ? 31.035 -2.577 24.706 1.00 86.94 424 ALA A CA 1
ATOM 3087 C C . ALA A 1 424 ? 30.062 -2.158 23.594 1.00 86.94 424 ALA A C 1
ATOM 3089 O O . ALA A 1 424 ? 30.102 -2.709 22.494 1.00 86.94 424 ALA A O 1
ATOM 3090 N N . GLU A 1 425 ? 29.210 -1.176 23.885 1.00 90.56 425 GLU A N 1
ATOM 3091 C CA . GLU A 1 425 ? 28.169 -0.692 22.976 1.00 90.56 425 GLU A CA 1
ATOM 3092 C C . GLU A 1 425 ? 28.573 0.652 22.367 1.00 90.56 425 GLU A C 1
ATOM 3094 O O . GLU A 1 425 ? 28.977 1.571 23.082 1.00 90.56 425 GLU A O 1
ATOM 3099 N N . SER A 1 426 ? 28.450 0.762 21.046 1.00 90.44 426 SER A N 1
ATOM 3100 C CA . SER A 1 426 ? 28.723 1.971 20.268 1.00 90.44 426 SER A CA 1
ATOM 3101 C C . SER A 1 426 ? 27.437 2.434 19.566 1.00 90.44 426 SER A C 1
ATOM 3103 O O . SER A 1 426 ? 26.863 1.652 18.801 1.00 90.44 426 SER A O 1
ATOM 3105 N N . PRO A 1 427 ? 26.964 3.676 19.792 1.00 84.88 427 PRO A N 1
ATOM 3106 C CA . PRO A 1 427 ? 25.766 4.197 19.135 1.00 84.88 427 PRO A CA 1
ATOM 3107 C C . PRO A 1 427 ? 26.012 4.456 17.642 1.00 84.88 427 PRO A C 1
ATOM 3109 O O . PRO A 1 427 ? 27.101 4.881 17.256 1.00 84.88 427 PRO A O 1
ATOM 3112 N N . LEU A 1 428 ? 24.992 4.239 16.805 1.00 81.06 428 LEU A N 1
ATOM 3113 C CA . LEU A 1 428 ? 25.101 4.299 15.337 1.00 81.06 428 LEU A CA 1
ATOM 3114 C C . LEU A 1 428 ? 24.735 5.659 14.714 1.00 81.06 428 LEU A C 1
ATOM 3116 O O . LEU A 1 428 ? 24.657 5.781 13.496 1.00 81.06 428 LEU A O 1
ATOM 3120 N N . GLY A 1 429 ? 24.566 6.706 15.524 1.00 80.00 429 GLY A N 1
ATOM 3121 C CA . GLY A 1 429 ? 24.121 8.015 15.039 1.00 80.00 429 GLY A CA 1
ATOM 3122 C C . GLY A 1 429 ? 22.633 8.023 14.680 1.00 80.00 429 GLY A C 1
ATOM 3123 O O . GLY A 1 429 ? 21.867 7.227 15.219 1.00 80.00 429 GLY A O 1
ATOM 3124 N N . ASP A 1 430 ? 22.231 8.961 13.820 1.00 81.56 430 ASP A N 1
ATOM 3125 C CA . ASP A 1 430 ? 20.844 9.129 13.372 1.00 81.56 430 ASP A CA 1
ATOM 3126 C C . ASP A 1 430 ? 20.535 8.181 12.206 1.00 81.56 430 ASP A C 1
ATOM 3128 O O . ASP A 1 430 ? 21.222 8.221 11.185 1.00 81.56 430 ASP A O 1
ATOM 3132 N N . LEU A 1 431 ? 19.515 7.342 12.369 1.00 83.94 431 LEU A N 1
ATOM 3133 C CA . LEU A 1 431 ? 19.159 6.242 11.481 1.00 83.94 431 LEU A CA 1
ATOM 3134 C C . LEU A 1 431 ? 17.706 6.367 10.990 1.00 83.94 431 LEU A C 1
ATOM 3136 O O . LEU A 1 431 ? 16.819 6.820 11.726 1.00 83.94 431 LEU A O 1
ATOM 3140 N N . PRO A 1 432 ? 17.418 5.924 9.756 1.00 80.75 432 PRO A N 1
ATOM 3141 C CA . PRO A 1 432 ? 16.071 5.975 9.209 1.00 80.75 432 PRO A CA 1
ATOM 3142 C C . PRO A 1 432 ? 15.171 4.876 9.773 1.00 80.75 432 PRO A C 1
ATOM 3144 O O . PRO A 1 432 ? 15.627 3.768 10.049 1.00 80.75 432 PRO A O 1
ATOM 3147 N N . ALA A 1 433 ? 13.884 5.176 9.923 1.00 81.62 433 ALA A N 1
ATOM 3148 C CA . ALA A 1 433 ? 12.846 4.219 10.282 1.00 81.62 433 ALA A CA 1
ATOM 3149 C C . ALA A 1 433 ? 11.486 4.715 9.792 1.00 81.62 433 ALA A C 1
ATOM 3151 O O . ALA A 1 433 ? 11.258 5.921 9.681 1.00 81.62 433 ALA A O 1
ATOM 3152 N N . GLN A 1 434 ? 10.587 3.776 9.506 1.00 80.06 434 GLN A N 1
ATOM 3153 C CA . GLN A 1 434 ? 9.343 4.053 8.815 1.00 80.06 434 GLN A CA 1
ATOM 3154 C C . GLN A 1 434 ? 8.225 3.077 9.205 1.00 80.06 434 GLN A C 1
ATOM 3156 O O . GLN A 1 434 ? 8.359 1.863 9.043 1.00 80.06 434 GLN A O 1
ATOM 3161 N N . TRP A 1 435 ? 7.085 3.612 9.654 1.00 80.44 435 TRP A N 1
ATOM 3162 C CA . TRP A 1 435 ? 5.840 2.842 9.775 1.00 80.44 435 TRP A CA 1
ATOM 3163 C C . TRP A 1 435 ? 5.374 2.373 8.394 1.00 80.44 435 TRP A C 1
ATOM 3165 O O . TRP A 1 435 ? 5.301 3.185 7.464 1.00 80.44 435 TRP A O 1
ATOM 3175 N N . GLN A 1 436 ? 5.085 1.079 8.277 1.00 78.62 436 GLN A N 1
ATOM 3176 C CA . GLN A 1 436 ? 4.646 0.431 7.045 1.00 78.62 436 GLN A CA 1
ATOM 3177 C C . GLN A 1 436 ? 3.140 0.583 6.875 1.00 78.62 436 GLN A C 1
ATOM 3179 O O . GLN A 1 436 ? 2.381 0.444 7.835 1.00 78.62 436 GLN A O 1
ATOM 3184 N N . LEU A 1 437 ? 2.690 0.855 5.652 1.00 74.00 437 LEU A N 1
ATOM 3185 C CA . LEU A 1 437 ? 1.254 0.871 5.390 1.00 74.00 437 LEU A CA 1
ATOM 3186 C C . LEU A 1 437 ? 0.718 -0.565 5.445 1.00 74.00 437 LEU A C 1
ATOM 3188 O O . LEU A 1 437 ? 1.373 -1.470 4.915 1.00 74.00 437 LEU A O 1
ATOM 3192 N N . PRO A 1 438 ? -0.446 -0.788 6.079 1.00 67.31 438 PRO A N 1
ATOM 3193 C CA . PRO A 1 438 ? -0.982 -2.128 6.234 1.00 67.31 438 PRO A CA 1
ATOM 3194 C C . PRO A 1 438 ? -1.238 -2.793 4.879 1.00 67.31 438 PRO A C 1
ATOM 3196 O O . PRO A 1 438 ? -1.738 -2.181 3.939 1.00 67.31 438 PRO A O 1
ATOM 3199 N N . ARG A 1 439 ? -0.896 -4.084 4.810 1.00 69.00 439 ARG A N 1
ATOM 3200 C CA . ARG A 1 439 ? -1.033 -4.946 3.620 1.00 69.00 439 ARG A CA 1
ATOM 3201 C C . ARG A 1 439 ? -2.490 -5.174 3.205 1.00 69.00 439 ARG A C 1
ATOM 3203 O O . ARG A 1 439 ? -2.767 -5.553 2.070 1.00 69.00 439 ARG A O 1
ATOM 3210 N N . HIS A 1 440 ? -3.407 -4.933 4.134 1.00 55.25 440 HIS A N 1
ATOM 3211 C CA . HIS A 1 440 ? -4.844 -4.942 3.930 1.00 55.25 440 HIS A CA 1
ATOM 3212 C C . HIS A 1 440 ? -5.353 -3.555 4.320 1.00 55.25 440 HIS A C 1
ATOM 3214 O O . HIS A 1 440 ? -5.383 -3.222 5.505 1.00 55.25 440 HIS A O 1
ATOM 3220 N N . GLY A 1 441 ? -5.696 -2.726 3.334 1.00 45.09 441 GLY A N 1
ATOM 3221 C CA . GLY A 1 441 ? -6.642 -1.647 3.601 1.00 45.09 441 GLY A CA 1
ATOM 3222 C C . GLY A 1 441 ? -8.000 -2.287 3.877 1.00 45.09 441 GLY A C 1
ATOM 3223 O O . GLY A 1 441 ? -8.312 -3.310 3.273 1.00 45.09 441 GLY A O 1
ATOM 3224 N N . ASP A 1 442 ? -8.768 -1.746 4.815 1.00 38.16 442 ASP A N 1
ATOM 3225 C CA . ASP A 1 442 ? -10.201 -2.022 4.907 1.00 38.16 442 ASP A CA 1
ATOM 3226 C C . ASP A 1 442 ? -10.873 -1.201 3.789 1.00 38.16 442 ASP A C 1
ATOM 3228 O O . ASP A 1 442 ? -10.976 0.018 3.928 1.00 38.16 442 ASP A O 1
ATOM 3232 N N . PRO A 1 443 ? -11.301 -1.809 2.663 1.00 33.28 443 PRO A N 1
ATOM 3233 C CA . PRO A 1 443 ? -11.936 -1.064 1.577 1.00 33.28 443 PRO A CA 1
ATOM 3234 C C . PRO A 1 443 ? -13.341 -0.571 1.931 1.00 33.28 443 PRO A C 1
ATOM 3236 O O . PRO A 1 443 ? -13.945 0.151 1.140 1.00 33.28 443 PRO A O 1
ATOM 3239 N N . SER A 1 444 ? -13.924 -1.012 3.048 1.00 29.41 444 SER A N 1
ATOM 3240 C CA . SER A 1 444 ? -15.380 -1.113 3.144 1.00 29.41 444 SER A CA 1
ATOM 3241 C C . SER A 1 444 ? -16.054 -0.062 4.013 1.00 29.41 444 SER A C 1
ATOM 3243 O O . SER A 1 444 ? -17.281 0.021 4.006 1.00 29.41 444 SER A O 1
ATOM 3245 N N . THR A 1 445 ? -15.320 0.786 4.737 1.00 30.08 445 THR A N 1
ATOM 3246 C CA . THR A 1 445 ? -16.002 1.602 5.755 1.00 30.08 445 THR A CA 1
ATOM 3247 C C . THR A 1 445 ? -15.613 3.070 5.841 1.00 30.08 445 THR A C 1
ATOM 3249 O O . THR A 1 445 ? -16.305 3.834 6.520 1.00 30.08 445 THR A O 1
ATOM 3252 N N . GLY A 1 446 ? -14.497 3.510 5.255 1.00 32.50 446 GLY A N 1
ATOM 3253 C CA . GLY A 1 446 ? -13.894 4.767 5.707 1.00 32.50 446 GLY A CA 1
ATOM 3254 C C . GLY A 1 446 ? -13.673 4.789 7.235 1.00 32.50 446 GLY A C 1
ATOM 3255 O O . GLY A 1 446 ? -13.421 5.850 7.807 1.00 32.50 446 GLY A O 1
ATOM 3256 N N . LYS A 1 447 ? -13.804 3.657 7.943 1.00 33.25 447 LYS A N 1
ATOM 3257 C CA . LYS A 1 447 ? -13.392 3.526 9.330 1.00 33.25 447 LYS A CA 1
ATOM 3258 C C . LYS A 1 447 ? -11.888 3.320 9.286 1.00 33.25 447 LYS A C 1
ATOM 3260 O O . LYS A 1 447 ? -11.338 2.670 8.409 1.00 33.25 447 LYS A O 1
ATOM 3265 N N . VAL A 1 448 ? -11.263 4.024 10.216 1.00 37.66 448 VAL A N 1
ATOM 3266 C CA . VAL A 1 448 ? -9.849 4.027 10.568 1.00 37.66 448 VAL A CA 1
ATOM 3267 C C . VAL A 1 448 ? -9.125 2.775 10.071 1.00 37.66 448 VAL A C 1
ATOM 3269 O O . VAL A 1 448 ? -9.379 1.684 10.572 1.00 37.66 448 VAL A O 1
ATOM 3272 N N . VAL A 1 449 ? -8.169 2.960 9.155 1.00 41.12 449 VAL A N 1
ATOM 3273 C CA . VAL A 1 449 ? -7.057 2.021 8.987 1.00 41.12 449 VAL A CA 1
ATOM 3274 C C . VAL A 1 449 ? -6.515 1.769 10.398 1.00 41.12 449 VAL A C 1
ATOM 3276 O O . VAL A 1 449 ? -6.047 2.738 11.008 1.00 41.12 449 VAL A O 1
ATOM 3279 N N . PRO A 1 450 ? -6.607 0.548 10.970 1.00 48.03 450 PRO A N 1
ATOM 3280 C CA . PRO A 1 450 ? -5.954 0.256 12.239 1.00 48.03 450 PRO A CA 1
ATOM 3281 C C . PRO A 1 450 ? -4.511 0.714 12.069 1.00 48.03 450 PRO A C 1
ATOM 3283 O O . PRO A 1 450 ? -3.870 0.273 11.115 1.00 48.03 450 PRO A O 1
ATOM 3286 N N . GLY A 1 451 ? -4.046 1.667 12.887 1.00 57.03 451 GLY A N 1
ATOM 3287 C CA . GLY A 1 451 ? -2.736 2.284 12.664 1.00 57.03 451 GLY A CA 1
ATOM 3288 C C . GLY A 1 451 ? -1.670 1.219 12.396 1.00 57.03 451 GLY A C 1
ATOM 3289 O O . GLY A 1 451 ? -1.751 0.119 12.953 1.00 57.03 451 GLY A O 1
ATOM 3290 N N . ALA A 1 452 ? -0.734 1.530 11.498 1.00 66.31 452 ALA A N 1
ATOM 3291 C CA . ALA A 1 452 ? 0.379 0.687 11.097 1.00 66.31 452 ALA A CA 1
ATOM 3292 C C . ALA A 1 452 ? 0.897 -0.144 12.268 1.00 66.31 452 ALA A C 1
ATOM 3294 O O . ALA A 1 452 ? 1.278 0.355 13.329 1.00 66.31 452 ALA A O 1
ATOM 3295 N N . ARG A 1 453 ? 0.887 -1.451 12.041 1.00 77.06 453 ARG A N 1
ATOM 3296 C CA . ARG A 1 453 ? 1.311 -2.467 13.001 1.00 77.06 453 ARG A CA 1
ATOM 3297 C C . ARG A 1 453 ? 2.743 -2.920 12.768 1.00 77.06 453 ARG A C 1
ATOM 3299 O O . ARG A 1 453 ? 3.259 -3.719 13.534 1.00 77.06 453 ARG A O 1
ATOM 3306 N N . GLU A 1 454 ? 3.383 -2.405 11.730 1.00 85.19 454 GLU A N 1
ATOM 3307 C CA . GLU A 1 454 ? 4.727 -2.785 11.324 1.00 85.19 454 GLU A CA 1
ATOM 3308 C C . GLU A 1 454 ? 5.603 -1.533 11.254 1.00 85.19 454 GLU A C 1
ATOM 3310 O O . GLU A 1 454 ? 5.267 -0.558 10.576 1.00 85.19 454 GLU A O 1
ATOM 3315 N N . LEU A 1 455 ? 6.730 -1.548 11.965 1.00 86.94 455 LEU A N 1
ATOM 3316 C CA . LEU A 1 455 ? 7.735 -0.486 11.944 1.00 86.94 455 LEU A CA 1
ATOM 3317 C C . LEU A 1 455 ? 9.039 -1.039 11.376 1.00 86.94 455 LEU A C 1
ATOM 3319 O O . LEU A 1 455 ? 9.700 -1.843 12.029 1.00 86.94 455 LEU A O 1
ATOM 3323 N N . ALA A 1 456 ? 9.424 -0.591 10.183 1.00 88.62 456 ALA A N 1
ATOM 3324 C CA . ALA A 1 456 ? 10.678 -0.981 9.549 1.00 88.62 456 ALA A CA 1
ATOM 3325 C C . ALA A 1 456 ? 11.805 -0.011 9.921 1.00 88.62 456 ALA A C 1
ATOM 3327 O O . ALA A 1 456 ? 11.629 1.206 9.881 1.00 88.62 456 ALA A O 1
ATOM 3328 N N . LEU A 1 457 ? 12.974 -0.542 10.264 1.00 89.69 457 LEU A N 1
ATOM 3329 C CA . LEU A 1 457 ? 14.172 0.213 10.629 1.00 89.69 457 LEU A CA 1
ATOM 3330 C C . LEU A 1 457 ? 15.203 0.174 9.500 1.00 89.69 457 LEU A C 1
ATOM 3332 O O . LEU A 1 457 ? 15.213 -0.740 8.682 1.00 89.69 457 LEU A O 1
ATOM 3336 N N . LEU A 1 458 ? 16.122 1.138 9.477 1.00 86.69 458 LEU A N 1
ATOM 3337 C CA . LEU A 1 458 ? 17.170 1.267 8.456 1.00 86.69 458 LEU A CA 1
ATOM 3338 C C . LEU A 1 458 ? 16.615 1.451 7.030 1.00 86.69 458 LEU A C 1
ATOM 3340 O O . LEU A 1 458 ? 17.292 1.139 6.049 1.00 86.69 458 LEU A O 1
ATOM 3344 N N . THR A 1 459 ? 15.383 1.948 6.902 1.00 81.25 459 THR A N 1
ATOM 3345 C CA . THR A 1 459 ? 14.722 2.209 5.619 1.00 81.25 459 THR A CA 1
ATOM 3346 C C . THR A 1 459 ? 13.774 3.404 5.710 1.00 81.25 459 THR A C 1
ATOM 3348 O O . THR A 1 459 ? 13.233 3.703 6.774 1.00 81.25 459 THR A O 1
ATOM 3351 N N . TRP A 1 460 ? 13.583 4.078 4.575 1.00 76.31 460 TRP A N 1
ATOM 3352 C CA . TRP A 1 460 ? 12.583 5.135 4.371 1.00 76.31 460 TRP A CA 1
ATOM 3353 C C . TRP A 1 460 ? 11.352 4.626 3.600 1.00 76.31 460 TRP A C 1
ATOM 3355 O O . TRP A 1 460 ? 10.411 5.376 3.346 1.00 76.31 460 TRP A O 1
ATOM 3365 N N . GLU A 1 461 ? 11.368 3.362 3.172 1.00 76.44 461 GLU A N 1
ATOM 3366 C CA . GLU A 1 461 ? 10.317 2.765 2.355 1.00 76.44 461 GLU A CA 1
ATOM 3367 C C . GLU A 1 461 ? 9.119 2.317 3.207 1.00 76.44 461 GLU A C 1
ATOM 3369 O O . GLU A 1 461 ? 9.284 1.784 4.303 1.00 76.44 461 GLU A O 1
ATOM 3374 N N . ARG A 1 462 ? 7.903 2.553 2.698 1.00 76.06 462 ARG A N 1
ATOM 3375 C CA . ARG A 1 462 ? 6.620 2.298 3.391 1.00 76.06 462 ARG A CA 1
ATOM 3376 C C . ARG A 1 462 ? 5.852 1.082 2.898 1.00 76.06 462 ARG A C 1
ATOM 3378 O O . ARG A 1 462 ? 4.888 0.664 3.536 1.00 76.06 462 ARG A O 1
ATOM 3385 N N . LEU A 1 463 ? 6.198 0.641 1.694 1.00 80.25 463 LEU A N 1
ATOM 3386 C CA . LEU A 1 463 ? 5.457 -0.331 0.902 1.00 80.25 463 LEU A CA 1
ATOM 3387 C C . LEU A 1 463 ? 6.373 -1.387 0.254 1.00 80.25 463 LEU A C 1
ATOM 3389 O O . LEU A 1 463 ? 6.073 -1.812 -0.863 1.00 80.25 463 LEU A O 1
ATOM 3393 N N . PRO A 1 464 ? 7.466 -1.847 0.898 1.00 81.56 464 PRO A N 1
ATOM 3394 C CA . PRO A 1 464 ? 8.365 -2.818 0.279 1.00 81.56 464 PRO A CA 1
ATOM 3395 C C . PRO A 1 464 ? 7.626 -4.119 -0.083 1.00 81.56 464 PRO A C 1
ATOM 3397 O O . PRO A 1 464 ? 7.925 -4.733 -1.108 1.00 81.56 464 PRO A O 1
ATOM 3400 N N . TRP A 1 465 ? 6.573 -4.478 0.666 1.00 84.06 465 TRP A N 1
ATOM 3401 C CA . TRP A 1 465 ? 5.705 -5.622 0.375 1.00 84.06 465 TRP A CA 1
ATOM 3402 C C . TRP A 1 465 ? 4.987 -5.539 -0.981 1.00 84.06 465 TRP A C 1
ATOM 3404 O O . TRP A 1 465 ? 4.732 -6.578 -1.595 1.00 84.06 465 TRP A O 1
ATOM 3414 N N . THR A 1 466 ? 4.692 -4.337 -1.494 1.00 85.44 466 THR A N 1
ATOM 3415 C CA . THR A 1 466 ? 4.002 -4.170 -2.790 1.00 85.44 466 THR A CA 1
ATOM 3416 C C . THR A 1 466 ? 4.838 -4.678 -3.963 1.00 85.44 466 THR A C 1
ATOM 3418 O O . THR A 1 466 ? 4.278 -5.115 -4.967 1.00 85.44 466 THR A O 1
ATOM 3421 N N . ARG A 1 467 ? 6.171 -4.717 -3.826 1.00 85.56 467 ARG A N 1
ATOM 3422 C CA . ARG A 1 467 ? 7.086 -5.254 -4.847 1.00 85.56 467 ARG A CA 1
ATOM 3423 C C . ARG A 1 467 ? 6.937 -6.759 -5.066 1.00 85.56 467 ARG A C 1
ATOM 3425 O O . ARG A 1 467 ? 7.333 -7.260 -6.116 1.00 85.56 467 ARG A O 1
ATOM 3432 N N . ASN A 1 468 ? 6.370 -7.480 -4.096 1.00 83.56 468 ASN A N 1
ATOM 3433 C CA . ASN A 1 468 ? 6.081 -8.910 -4.222 1.00 83.56 468 ASN A CA 1
ATOM 3434 C C . ASN A 1 468 ? 4.720 -9.191 -4.879 1.00 83.56 468 ASN A C 1
ATOM 3436 O O . ASN A 1 468 ? 4.431 -10.347 -5.192 1.00 83.56 468 ASN A O 1
ATOM 3440 N N . LEU A 1 469 ? 3.884 -8.169 -5.091 1.00 84.50 469 LEU A N 1
ATOM 3441 C CA . LEU A 1 469 ? 2.583 -8.320 -5.737 1.00 84.50 469 LEU A CA 1
ATOM 3442 C C . LEU A 1 469 ? 2.712 -8.227 -7.259 1.00 84.50 469 LEU A C 1
ATOM 3444 O O . LEU A 1 469 ? 3.392 -7.350 -7.792 1.00 84.50 469 LEU A O 1
ATOM 3448 N N . LEU A 1 470 ? 2.017 -9.121 -7.968 1.00 84.06 470 LEU A N 1
ATOM 3449 C CA . LEU A 1 470 ? 2.058 -9.202 -9.434 1.00 84.06 470 LEU A CA 1
ATOM 3450 C C . LEU A 1 470 ? 1.532 -7.937 -10.125 1.00 84.06 470 LEU A C 1
ATOM 3452 O O . LEU A 1 470 ? 1.942 -7.628 -11.239 1.00 84.06 470 LEU A O 1
ATOM 3456 N N . ASP A 1 471 ? 0.630 -7.214 -9.471 1.00 81.62 471 ASP A N 1
ATOM 3457 C CA . ASP A 1 471 ? 0.020 -5.975 -9.947 1.00 81.62 471 ASP A CA 1
ATOM 3458 C C . ASP A 1 471 ? 0.584 -4.726 -9.245 1.00 81.62 471 ASP A C 1
ATOM 3460 O O . ASP A 1 471 ? 0.103 -3.615 -9.465 1.00 81.62 471 ASP A O 1
ATOM 3464 N N . GLY A 1 472 ? 1.590 -4.895 -8.378 1.00 81.69 472 GLY A N 1
ATOM 3465 C CA . GLY A 1 472 ? 2.176 -3.804 -7.607 1.00 81.69 472 GLY A CA 1
ATOM 3466 C C . GLY A 1 472 ? 1.183 -3.138 -6.656 1.00 81.69 472 GLY A C 1
ATOM 3467 O O . GLY A 1 472 ? 1.254 -1.925 -6.469 1.00 81.69 472 GLY A O 1
ATOM 3468 N N . GLY A 1 473 ? 0.216 -3.891 -6.122 1.00 79.12 473 GLY A N 1
ATOM 3469 C CA . GLY A 1 473 ? -0.768 -3.391 -5.163 1.00 79.12 473 GLY A CA 1
ATOM 3470 C C . GLY A 1 473 ? -1.930 -2.610 -5.780 1.00 79.12 473 GLY A C 1
ATOM 3471 O O . GLY A 1 473 ? -2.600 -1.883 -5.060 1.00 79.12 473 GLY A O 1
ATOM 3472 N N . ALA A 1 474 ? -2.171 -2.721 -7.089 1.00 81.50 474 ALA A N 1
ATOM 3473 C CA . ALA A 1 474 ? -3.249 -1.997 -7.771 1.00 81.50 474 ALA A CA 1
ATOM 3474 C C . ALA A 1 474 ? -4.649 -2.464 -7.347 1.00 81.50 474 ALA A C 1
ATOM 3476 O O . ALA A 1 474 ? -5.584 -1.671 -7.323 1.00 81.50 474 ALA A O 1
ATOM 3477 N N . SER A 1 475 ? -4.792 -3.748 -7.025 1.00 76.81 475 SER A N 1
ATOM 3478 C CA . SER A 1 475 ? -6.026 -4.361 -6.543 1.00 76.81 475 SER A CA 1
ATOM 3479 C C . SER A 1 475 ? -6.163 -4.305 -5.024 1.00 76.81 475 SER A C 1
ATOM 3481 O O . SER A 1 475 ? -7.133 -4.840 -4.489 1.00 76.81 475 SER A O 1
ATOM 3483 N N . VAL A 1 476 ? -5.180 -3.741 -4.316 1.00 72.75 476 VAL A N 1
ATOM 3484 C CA . VAL A 1 476 ? -5.276 -3.551 -2.869 1.00 72.75 476 VAL A CA 1
ATOM 3485 C C . VAL A 1 476 ? -6.164 -2.329 -2.612 1.00 72.75 476 VAL A C 1
ATOM 3487 O O . VAL A 1 476 ? -6.023 -1.329 -3.322 1.00 72.75 476 VAL A O 1
ATOM 3490 N N . PRO A 1 477 ? -7.071 -2.392 -1.620 1.00 66.19 477 PRO A N 1
ATOM 3491 C CA . PRO A 1 477 ? -7.856 -1.244 -1.178 1.00 66.19 477 PRO A CA 1
ATOM 3492 C C . PRO A 1 477 ? -7.030 0.041 -1.043 1.00 66.19 477 PRO A C 1
ATOM 3494 O O . PRO A 1 477 ? -5.881 -0.003 -0.605 1.00 66.19 477 PRO A O 1
ATOM 3497 N N . ASP A 1 478 ? -7.626 1.165 -1.444 1.00 65.19 478 ASP A N 1
ATOM 3498 C CA . ASP A 1 478 ? -7.040 2.516 -1.435 1.00 65.19 478 ASP A CA 1
ATOM 3499 C C . ASP A 1 478 ? -5.809 2.746 -2.332 1.00 65.19 478 ASP A C 1
ATOM 3501 O O . ASP A 1 478 ? -5.214 3.821 -2.272 1.00 65.19 478 ASP A O 1
ATOM 3505 N N . ASP A 1 479 ? -5.443 1.785 -3.192 1.00 73.88 479 ASP A N 1
ATOM 3506 C CA . ASP A 1 479 ? -4.283 1.856 -4.093 1.00 73.88 479 ASP A CA 1
ATOM 3507 C C . ASP A 1 479 ? -3.028 2.438 -3.404 1.00 73.88 479 ASP A C 1
ATOM 3509 O O . ASP A 1 479 ? -2.638 3.585 -3.656 1.00 73.88 479 ASP A O 1
ATOM 3513 N N . PRO A 1 480 ? -2.347 1.662 -2.545 1.00 74.81 480 PRO A N 1
ATOM 3514 C CA . PRO A 1 480 ? -1.275 2.170 -1.692 1.00 74.81 480 PRO A CA 1
ATOM 3515 C C . PRO A 1 480 ? -0.144 2.862 -2.469 1.00 74.81 480 PRO A C 1
ATOM 3517 O O . PRO A 1 480 ? 0.424 3.846 -1.993 1.00 74.81 480 PRO A O 1
ATOM 3520 N N . VAL A 1 481 ? 0.177 2.390 -3.680 1.00 79.62 481 VAL A N 1
ATOM 3521 C CA . VAL A 1 481 ? 1.220 2.999 -4.524 1.00 79.62 481 VAL A CA 1
ATOM 3522 C C . VAL A 1 481 ? 0.746 4.325 -5.125 1.00 79.62 481 VAL A C 1
ATOM 3524 O O . VAL A 1 481 ? 1.511 5.292 -5.146 1.00 79.62 481 VAL A O 1
ATOM 3527 N N . GLY A 1 482 ? -0.512 4.402 -5.571 1.00 74.31 482 GLY A N 1
ATOM 3528 C CA . GLY A 1 482 ? -1.125 5.652 -6.027 1.00 74.31 482 GLY A CA 1
ATOM 3529 C C . GLY A 1 482 ? -1.247 6.687 -4.904 1.00 74.31 482 GLY A C 1
ATOM 3530 O O . GLY A 1 482 ? -0.900 7.855 -5.097 1.00 74.31 482 GLY A O 1
ATOM 3531 N N . GLY A 1 483 ? -1.656 6.250 -3.709 1.00 72.44 483 GLY A N 1
ATOM 3532 C CA . GLY A 1 483 ? -1.709 7.074 -2.503 1.00 72.44 483 GLY A CA 1
ATOM 3533 C C . GLY A 1 483 ? -0.338 7.622 -2.102 1.00 72.44 483 GLY A C 1
ATOM 3534 O O . GLY A 1 483 ? -0.217 8.807 -1.806 1.00 72.44 483 GLY A O 1
ATOM 3535 N N . LEU A 1 484 ? 0.726 6.810 -2.183 1.00 73.56 484 LEU A N 1
ATOM 3536 C CA . LEU A 1 484 ? 2.089 7.246 -1.856 1.00 73.56 484 LEU A CA 1
ATOM 3537 C C . LEU A 1 484 ? 2.564 8.407 -2.744 1.00 73.56 484 LEU A C 1
ATOM 3539 O O . LEU A 1 484 ? 3.138 9.370 -2.234 1.00 73.56 484 LEU A O 1
ATOM 3543 N N . ALA A 1 485 ? 2.314 8.335 -4.055 1.00 70.56 485 ALA A N 1
ATOM 3544 C CA . ALA A 1 485 ? 2.708 9.385 -4.996 1.00 70.56 485 ALA A CA 1
ATOM 3545 C C . ALA A 1 485 ? 1.966 10.712 -4.753 1.00 70.56 485 ALA A C 1
ATOM 3547 O O . ALA A 1 485 ? 2.523 11.774 -5.020 1.00 70.56 485 ALA A O 1
ATOM 3548 N N . ASN A 1 486 ? 0.745 10.645 -4.210 1.00 68.44 486 ASN A N 1
ATOM 3549 C CA . ASN A 1 486 ? -0.096 11.800 -3.891 1.00 68.44 486 ASN A CA 1
ATOM 3550 C C . ASN A 1 486 ? -0.049 12.199 -2.405 1.00 68.44 486 ASN A C 1
ATOM 3552 O O . ASN A 1 486 ? -0.706 13.159 -2.011 1.00 68.44 486 ASN A O 1
ATOM 3556 N N . GLY A 1 487 ? 0.722 11.497 -1.568 1.00 64.94 487 GLY A N 1
ATOM 3557 C CA . GLY A 1 487 ? 0.644 11.609 -0.107 1.00 64.94 487 GLY A CA 1
ATOM 3558 C C . GLY A 1 487 ? 0.993 12.995 0.451 1.00 64.94 487 GLY A C 1
ATOM 3559 O O . GLY A 1 487 ? 0.521 13.375 1.518 1.00 64.94 487 GLY A O 1
ATOM 3560 N N . CYS A 1 488 ? 1.781 13.789 -0.278 1.00 64.75 488 CYS A N 1
ATOM 3561 C CA . CYS A 1 488 ? 2.082 15.182 0.068 1.00 64.75 488 CYS A CA 1
ATOM 3562 C C . CYS A 1 488 ? 0.953 16.170 -0.273 1.00 64.75 488 CYS A C 1
ATOM 3564 O O . CYS A 1 488 ? 1.050 17.345 0.079 1.00 64.75 488 CYS A O 1
ATOM 3566 N N . HIS A 1 489 ? -0.111 15.691 -0.916 1.00 65.75 489 HIS A N 1
ATOM 3567 C CA . HIS A 1 489 ? -1.316 16.437 -1.264 1.00 65.75 489 HIS A CA 1
ATOM 3568 C C . HIS A 1 489 ? -2.544 15.985 -0.448 1.00 65.75 489 HIS A C 1
ATOM 3570 O O . HIS A 1 489 ? -3.653 16.433 -0.728 1.00 65.75 489 HIS A O 1
ATOM 3576 N N . GLU A 1 490 ? -2.375 15.114 0.560 1.00 65.69 490 GLU A N 1
ATOM 3577 C CA . GLU A 1 490 ? -3.481 14.675 1.422 1.00 65.69 490 GLU A CA 1
ATOM 3578 C C . GLU A 1 490 ? -4.088 15.837 2.224 1.00 65.69 490 GLU A C 1
ATOM 3580 O O . GLU A 1 490 ? -3.396 16.531 2.980 1.00 65.69 490 GLU A O 1
ATOM 3585 N N . HIS A 1 491 ? -5.411 15.978 2.120 1.00 69.88 491 HIS A N 1
ATOM 3586 C CA . HIS A 1 491 ? -6.212 16.938 2.872 1.00 69.88 491 HIS A CA 1
ATOM 3587 C C . HIS A 1 491 ? -7.058 16.216 3.929 1.00 69.88 491 HIS A C 1
ATOM 3589 O O . HIS A 1 491 ? -7.697 15.205 3.645 1.00 69.88 491 HIS A O 1
ATOM 3595 N N . VAL A 1 492 ? -7.043 16.721 5.162 1.00 71.31 492 VAL A N 1
ATOM 3596 C CA . VAL A 1 492 ? -7.866 16.233 6.272 1.00 71.31 492 VAL A CA 1
ATOM 3597 C C . VAL A 1 492 ? -9.072 17.150 6.434 1.00 71.31 492 VAL A C 1
ATOM 3599 O O . VAL A 1 492 ? -8.910 18.317 6.796 1.00 71.31 492 VAL A O 1
ATOM 3602 N N . ASP A 1 493 ? -10.269 16.603 6.235 1.00 76.81 493 ASP A N 1
ATOM 3603 C CA . ASP A 1 493 ? -11.529 17.306 6.480 1.00 76.81 493 ASP A CA 1
ATOM 3604 C C . ASP A 1 493 ? -12.061 17.045 7.901 1.00 76.81 493 ASP A C 1
ATOM 3606 O O . ASP A 1 493 ? -11.959 15.921 8.415 1.00 76.81 493 ASP A O 1
ATOM 3610 N N . PRO A 1 494 ? -12.670 18.051 8.558 1.00 78.75 494 PRO A N 1
ATOM 3611 C CA . PRO A 1 494 ? -13.366 17.829 9.814 1.00 78.75 494 PRO A CA 1
ATOM 3612 C C . PRO A 1 494 ? -14.591 16.938 9.586 1.00 78.75 494 PRO A C 1
ATOM 3614 O O . PRO A 1 494 ? -15.417 17.186 8.709 1.00 78.75 494 PRO A O 1
ATOM 3617 N N . THR A 1 495 ? -14.711 15.879 10.385 1.00 81.75 495 THR A N 1
ATOM 3618 C CA . THR A 1 495 ? -15.806 14.914 10.277 1.00 81.75 495 THR A CA 1
ATOM 3619 C C . THR A 1 495 ? -16.917 15.266 11.285 1.00 81.75 495 THR A C 1
ATOM 3621 O O . THR A 1 495 ? -16.650 15.337 12.491 1.00 81.75 495 THR A O 1
ATOM 3624 N N . PRO A 1 496 ? -18.162 15.488 10.831 1.00 83.62 496 PRO A N 1
ATOM 3625 C CA . PRO A 1 496 ? -19.306 15.735 11.707 1.00 83.62 496 PRO A CA 1
ATOM 3626 C C . PRO A 1 496 ? -19.760 14.450 12.409 1.00 83.62 496 PRO A C 1
ATOM 3628 O O . PRO A 1 496 ? -19.561 13.355 11.884 1.00 83.62 496 PRO A O 1
ATOM 3631 N N . SER A 1 497 ? -20.406 14.592 13.567 1.00 86.25 497 SER A N 1
ATOM 3632 C CA . SER A 1 497 ? -20.958 13.474 14.355 1.00 86.25 497 SER A CA 1
ATOM 3633 C C . SER A 1 497 ? -22.453 13.642 14.597 1.00 86.25 497 SER A C 1
ATOM 3635 O O . SER A 1 497 ? -22.983 14.741 14.404 1.00 86.25 497 SER A O 1
ATOM 3637 N N . TRP A 1 498 ? -23.111 12.552 14.998 1.00 89.38 498 TRP A N 1
ATOM 3638 C CA . TRP A 1 498 ? -24.509 12.519 15.411 1.00 89.38 498 TRP A CA 1
ATOM 3639 C C . TRP A 1 498 ? -24.661 12.208 16.900 1.00 89.38 498 TRP A C 1
ATOM 3641 O O . TRP A 1 498 ? -23.912 11.396 17.436 1.00 89.38 498 TRP A O 1
ATOM 3651 N N . ASP A 1 499 ? -25.719 12.766 17.483 1.00 90.94 499 ASP A N 1
ATOM 3652 C CA . ASP A 1 499 ? -26.319 12.331 18.744 1.00 90.94 499 ASP A CA 1
ATOM 3653 C C . ASP A 1 499 ? -27.764 11.935 18.438 1.00 90.94 499 ASP A C 1
ATOM 3655 O O . ASP A 1 499 ? -28.517 12.716 17.842 1.00 90.94 499 ASP A O 1
ATOM 3659 N N . LEU A 1 500 ? -28.152 10.706 18.777 1.00 90.31 500 LEU A N 1
ATOM 3660 C CA . LEU A 1 500 ? -29.433 10.137 18.359 1.00 90.31 500 LEU A CA 1
ATOM 3661 C C . LEU A 1 500 ? -30.458 10.184 19.489 1.00 90.31 500 LEU A C 1
ATOM 3663 O O . LEU A 1 500 ? -30.163 9.868 20.638 1.00 90.31 500 LEU A O 1
ATOM 3667 N N . GLY A 1 501 ? -31.707 10.500 19.143 1.00 86.31 501 GLY A N 1
ATOM 3668 C CA . GLY A 1 501 ? -32.796 10.536 20.120 1.00 86.31 501 GLY A CA 1
ATOM 3669 C C . GLY A 1 501 ? -33.164 9.158 20.677 1.00 86.31 501 GLY A C 1
ATOM 3670 O O . GLY A 1 501 ? -33.634 9.061 21.804 1.00 86.31 501 GLY A O 1
ATOM 3671 N N . ILE A 1 502 ? -32.927 8.078 19.926 1.00 88.31 502 ILE A N 1
ATOM 3672 C CA . ILE A 1 502 ? -33.179 6.710 20.409 1.00 88.31 502 ILE A CA 1
ATOM 3673 C C . ILE A 1 502 ? -32.227 6.293 21.539 1.00 88.31 502 ILE A C 1
ATOM 3675 O O . ILE A 1 502 ? -32.606 5.483 22.379 1.00 88.31 502 ILE A O 1
ATOM 3679 N N . ASP A 1 503 ? -31.034 6.889 21.592 1.00 83.88 503 ASP A N 1
ATOM 3680 C CA . ASP A 1 503 ? -30.022 6.631 22.623 1.00 83.88 503 ASP A CA 1
ATOM 3681 C C . ASP A 1 503 ? -30.184 7.557 23.842 1.00 83.88 503 ASP A C 1
ATOM 3683 O O . ASP A 1 503 ? -29.394 7.511 24.791 1.00 83.88 503 ASP A O 1
ATOM 3687 N N . ALA A 1 504 ? -31.217 8.408 23.828 1.00 84.12 504 ALA A N 1
ATOM 3688 C CA . ALA A 1 504 ? -31.506 9.326 24.913 1.00 84.12 504 ALA A CA 1
ATOM 3689 C C . ALA A 1 504 ? -31.790 8.570 26.215 1.00 84.12 504 ALA A C 1
ATOM 3691 O O . ALA A 1 504 ? -32.642 7.683 26.280 1.00 84.12 504 ALA A O 1
ATOM 3692 N N . ASN A 1 505 ? -31.132 8.984 27.291 1.00 84.88 505 ASN A N 1
ATOM 3693 C CA . ASN A 1 505 ? -31.355 8.455 28.629 1.00 84.88 505 ASN A CA 1
ATOM 3694 C C . ASN A 1 505 ? -31.556 9.596 29.635 1.00 84.88 505 ASN A C 1
ATOM 3696 O O . ASN A 1 505 ? -31.200 10.746 29.385 1.00 84.88 505 ASN A O 1
ATOM 3700 N N . ARG A 1 506 ? -32.172 9.290 30.779 1.00 77.00 506 ARG A N 1
ATOM 3701 C CA . ARG A 1 506 ? -32.276 10.216 31.913 1.00 77.00 506 ARG A CA 1
ATOM 3702 C C . ARG A 1 506 ? -32.117 9.449 33.217 1.00 77.00 506 ARG A C 1
ATOM 3704 O O . ARG A 1 506 ? -32.687 8.371 33.367 1.00 77.00 506 ARG A O 1
ATOM 3711 N N . ALA A 1 507 ? -31.386 10.017 34.173 1.00 66.06 507 ALA A N 1
ATOM 3712 C CA . ALA A 1 507 ? -31.163 9.386 35.476 1.00 66.06 507 ALA A CA 1
ATOM 3713 C C . ALA A 1 507 ? -32.439 9.340 36.341 1.00 66.06 507 ALA A C 1
ATOM 3715 O O . ALA A 1 507 ? -32.618 8.438 37.156 1.00 66.06 507 ALA A O 1
ATOM 3716 N N . SER A 1 508 ? -33.338 10.314 36.175 1.00 67.50 508 SER A N 1
ATOM 3717 C CA . SER A 1 508 ? -34.648 10.351 36.830 1.00 67.50 508 SER A CA 1
ATOM 3718 C C . SER A 1 508 ? -35.631 11.222 36.041 1.00 67.50 508 SER A C 1
ATOM 3720 O O . SER A 1 508 ? -35.231 12.033 35.209 1.00 67.50 508 SER A O 1
ATOM 3722 N N . ALA A 1 509 ? -36.931 11.117 36.338 1.00 64.19 509 ALA A N 1
ATOM 3723 C CA . ALA A 1 509 ? -37.978 11.935 35.711 1.00 64.19 509 ALA A CA 1
ATOM 3724 C C . ALA A 1 509 ? -37.907 13.446 36.045 1.00 64.19 509 ALA A C 1
ATOM 3726 O O . ALA A 1 509 ? -38.730 14.218 35.553 1.00 64.19 509 ALA A O 1
ATOM 3727 N N . SER A 1 510 ? -36.971 13.867 36.905 1.00 62.75 510 SER A N 1
ATOM 3728 C CA . SER A 1 510 ? -36.731 15.268 37.277 1.00 62.75 510 SER A CA 1
ATOM 3729 C C . SER A 1 510 ? -35.448 15.848 36.670 1.00 62.75 510 SER A C 1
ATOM 3731 O O . SER A 1 510 ? -35.115 16.988 36.976 1.00 62.75 510 SER A O 1
ATOM 3733 N N . GLN A 1 511 ? -34.703 15.069 35.880 1.00 74.81 511 GLN A N 1
ATOM 3734 C CA . GLN A 1 511 ? -33.509 15.522 35.166 1.00 74.81 511 GLN A CA 1
ATOM 3735 C C . GLN A 1 511 ? -33.771 15.619 33.655 1.00 74.81 511 GLN A C 1
ATOM 3737 O O . GLN A 1 511 ? -34.636 14.895 33.150 1.00 74.81 511 GLN A O 1
ATOM 3742 N N . PRO A 1 512 ? -33.054 16.510 32.940 1.00 81.94 512 PRO A N 1
ATOM 3743 C CA . PRO A 1 512 ? -33.139 16.601 31.487 1.00 81.94 512 PRO A CA 1
ATOM 3744 C C . PRO A 1 512 ? -32.705 15.289 30.826 1.00 81.94 512 PRO A C 1
ATOM 3746 O O . PRO A 1 512 ? -31.963 14.490 31.403 1.00 81.94 512 PRO A O 1
ATOM 3749 N N . TRP A 1 513 ? -33.181 15.073 29.604 1.00 86.25 513 TRP A N 1
ATOM 3750 C CA . TRP A 1 513 ? -32.714 13.973 28.769 1.00 86.25 513 TRP A CA 1
ATOM 3751 C C . TRP A 1 513 ? -31.281 14.251 28.318 1.00 86.25 513 TRP A C 1
ATOM 3753 O O . TRP A 1 513 ? -30.956 15.381 27.970 1.00 86.25 513 TRP A O 1
ATOM 3763 N N . SER A 1 514 ? -30.431 13.233 28.305 1.00 88.12 514 SER A N 1
ATOM 3764 C CA . SER A 1 514 ? -29.090 13.288 27.730 1.00 88.12 514 SER A CA 1
ATOM 3765 C C . SER A 1 514 ? -29.047 12.364 26.522 1.00 88.12 514 SER A C 1
ATOM 3767 O O . SER A 1 514 ? -29.362 11.180 26.637 1.00 88.12 514 SER A O 1
ATOM 3769 N N . MET A 1 515 ? -28.692 12.913 25.366 1.00 88.94 515 MET A N 1
ATOM 3770 C CA . MET A 1 515 ? -28.372 12.159 24.159 1.00 88.94 515 MET A CA 1
ATOM 3771 C C . MET A 1 515 ? -26.848 12.026 24.114 1.00 88.94 515 MET A C 1
ATOM 3773 O O . MET A 1 515 ? -26.166 13.047 24.000 1.00 88.94 515 MET A O 1
ATOM 3777 N N . PRO A 1 516 ? -26.300 10.813 24.300 1.00 82.50 516 PRO A N 1
ATOM 3778 C CA . PRO A 1 516 ? -24.861 10.618 24.288 1.00 82.50 516 PRO A CA 1
ATOM 3779 C C . PRO A 1 516 ? -24.304 10.699 22.856 1.00 82.50 516 PRO A C 1
ATOM 3781 O O . PRO A 1 516 ? -25.024 10.376 21.904 1.00 82.50 516 PRO A O 1
ATOM 3784 N N . PRO A 1 517 ? -23.011 11.050 22.705 1.00 75.12 517 PRO A N 1
ATOM 3785 C CA . PRO A 1 517 ? -22.320 10.965 21.427 1.00 75.12 517 PRO A CA 1
ATOM 3786 C C . PRO A 1 517 ? -22.398 9.560 20.850 1.00 75.12 517 PRO A C 1
ATOM 3788 O O . PRO A 1 517 ? -22.151 8.578 21.555 1.00 75.12 517 PRO A O 1
ATOM 3791 N N . GLU A 1 518 ? -22.646 9.472 19.546 1.00 72.31 518 GLU A N 1
ATOM 3792 C CA . GLU A 1 518 ? -22.550 8.214 18.815 1.00 72.31 518 GLU A CA 1
ATOM 3793 C C . GLU A 1 518 ? -21.165 7.566 19.011 1.00 72.31 518 GLU A C 1
ATOM 3795 O O . GLU A 1 518 ? -20.112 8.207 18.898 1.00 72.31 518 GLU A O 1
ATOM 3800 N N . THR A 1 519 ? -21.155 6.259 19.281 1.00 58.50 519 THR A N 1
ATOM 3801 C CA . THR A 1 519 ? -19.945 5.439 19.417 1.00 58.50 519 THR A CA 1
ATOM 3802 C C . THR A 1 519 ? -19.331 5.140 18.049 1.00 58.50 519 THR A C 1
ATOM 3804 O O . THR A 1 519 ? -19.323 4.016 17.554 1.00 58.50 519 THR A O 1
ATOM 3807 N N . VAL A 1 520 ? -18.775 6.176 17.423 1.00 51.69 520 VAL A N 1
ATOM 3808 C CA . VAL A 1 520 ? -17.930 6.054 16.231 1.00 51.69 520 VAL A CA 1
ATOM 3809 C C . VAL A 1 520 ? -16.439 6.008 16.604 1.00 51.69 520 VAL A C 1
ATOM 3811 O O . VAL A 1 520 ? -16.018 6.690 17.552 1.00 51.69 520 VAL A O 1
ATOM 3814 N N . PRO A 1 521 ? -15.612 5.234 15.863 1.00 45.44 521 PRO A N 1
ATOM 3815 C CA . PRO A 1 521 ? -14.163 5.211 16.046 1.00 45.44 521 PRO A CA 1
ATOM 3816 C C . PRO A 1 521 ? -13.569 6.621 15.958 1.00 45.44 521 PRO A C 1
ATOM 3818 O O . PRO A 1 521 ? -13.875 7.386 15.040 1.00 45.44 521 PRO A O 1
ATOM 3821 N N . LEU A 1 522 ? -12.708 6.963 16.916 1.00 46.62 522 LEU A N 1
ATOM 3822 C CA . LEU A 1 522 ? -12.078 8.279 17.022 1.00 46.62 522 LEU A CA 1
ATOM 3823 C C . LEU A 1 522 ? -11.208 8.570 15.784 1.00 46.62 522 LEU A C 1
ATOM 3825 O O . LEU A 1 522 ? -10.199 7.900 15.567 1.00 46.62 522 LEU A O 1
ATOM 3829 N N . ARG A 1 523 ? -11.557 9.598 14.995 1.00 54.28 523 ARG A N 1
ATOM 3830 C CA . ARG A 1 523 ? -10.642 10.210 14.012 1.00 54.28 523 ARG A CA 1
ATOM 3831 C C . ARG A 1 523 ? -10.022 11.477 14.597 1.00 54.28 523 ARG A C 1
ATOM 3833 O O . ARG A 1 523 ? -10.652 12.158 15.402 1.00 54.28 523 ARG A O 1
ATOM 3840 N N . ILE A 1 524 ? -8.827 11.842 14.124 1.00 53.22 524 ILE A N 1
ATOM 3841 C CA . ILE A 1 524 ? -8.084 13.048 14.553 1.00 53.22 524 ILE A CA 1
ATOM 3842 C C . ILE A 1 524 ? -8.937 14.326 14.443 1.00 53.22 524 ILE A C 1
ATOM 3844 O O . ILE A 1 524 ? -8.801 15.224 15.267 1.00 53.22 524 ILE A O 1
ATOM 3848 N N . ALA A 1 525 ? -9.833 14.392 13.454 1.00 66.50 525 ALA A N 1
ATOM 3849 C CA . ALA A 1 525 ? -10.732 15.520 13.224 1.00 66.50 525 ALA A CA 1
ATOM 3850 C C . ALA A 1 525 ? -12.221 15.131 13.310 1.00 66.50 525 ALA A C 1
ATOM 3852 O O . ALA A 1 525 ? -13.056 15.755 12.658 1.00 66.50 525 ALA A O 1
ATOM 3853 N N . SER A 1 526 ? -12.571 14.090 14.075 1.00 72.06 526 SER A N 1
ATOM 3854 C CA . SER A 1 526 ? -13.975 13.754 14.342 1.00 72.06 526 SER A CA 1
ATOM 3855 C C . SER A 1 526 ? -14.554 14.625 15.445 1.00 72.06 526 SER A C 1
ATOM 3857 O O . SER A 1 526 ? -13.927 14.872 16.474 1.00 72.06 526 SER A O 1
ATOM 3859 N N . SER A 1 527 ? -15.791 15.050 15.242 1.00 78.69 527 SER A N 1
ATOM 3860 C CA . SER A 1 527 ? -16.562 15.765 16.252 1.00 78.69 527 SER A CA 1
ATOM 3861 C C . SER A 1 527 ? -17.062 14.806 17.329 1.00 78.69 527 SER A C 1
ATOM 3863 O O . SER A 1 527 ? -17.422 13.672 17.033 1.00 78.69 527 SER A O 1
ATOM 3865 N N . ARG A 1 528 ? -17.101 15.267 18.579 1.00 81.00 528 ARG A N 1
ATOM 3866 C CA . ARG A 1 528 ? -17.829 14.624 19.677 1.00 81.00 528 ARG A CA 1
ATOM 3867 C C . ARG A 1 528 ? -18.511 15.704 20.489 1.00 81.00 528 ARG A C 1
ATOM 3869 O O . ARG A 1 528 ? -17.868 16.687 20.857 1.00 81.00 528 ARG A O 1
ATOM 3876 N N . PHE A 1 529 ? -19.787 15.508 20.744 1.00 85.75 529 PHE A N 1
ATOM 3877 C CA . PHE A 1 529 ? -20.598 16.375 21.571 1.00 85.75 529 PHE A CA 1
ATOM 3878 C C . PHE A 1 529 ? -21.652 15.522 22.261 1.00 85.75 529 PHE A C 1
ATOM 3880 O O . PHE A 1 529 ? -21.890 14.396 21.853 1.00 85.75 529 PHE A O 1
ATOM 3887 N N . ASP A 1 530 ? -22.185 16.034 23.351 1.00 85.50 530 ASP A N 1
ATOM 3888 C CA . ASP A 1 530 ? -23.378 15.530 24.004 1.00 85.50 530 ASP A CA 1
ATOM 3889 C C . ASP A 1 530 ? -24.473 16.589 23.872 1.00 85.50 530 ASP A C 1
ATOM 3891 O O . ASP A 1 530 ? -24.189 17.794 23.823 1.00 85.50 530 ASP A O 1
ATOM 3895 N N . VAL A 1 531 ? -25.728 16.151 23.819 1.00 91.38 531 VAL A N 1
ATOM 3896 C CA . VAL A 1 531 ? -26.878 17.056 23.821 1.00 91.38 531 VAL A CA 1
ATOM 3897 C C . VAL A 1 531 ? -27.733 16.798 25.049 1.00 91.38 531 VAL A C 1
ATOM 3899 O O . VAL A 1 531 ? -28.198 15.683 25.288 1.00 91.38 531 VAL A O 1
ATOM 3902 N N . SER A 1 532 ? -27.993 17.856 25.810 1.00 92.31 532 SER A N 1
ATOM 3903 C CA . SER A 1 532 ? -28.968 17.835 26.897 1.00 92.31 532 SER A CA 1
ATOM 3904 C C . SER A 1 532 ? -30.281 18.460 26.435 1.00 92.31 532 SER A C 1
ATOM 3906 O O . SER A 1 532 ? -30.278 19.491 25.769 1.00 92.31 532 SER A O 1
ATOM 3908 N N . LEU A 1 533 ? -31.408 17.822 26.746 1.00 93.56 533 LEU A N 1
ATOM 3909 C CA . LEU A 1 533 ? -32.738 18.262 26.344 1.00 93.56 533 LEU A CA 1
ATOM 3910 C C . LEU A 1 533 ? -33.621 18.499 27.567 1.00 93.56 533 LEU A C 1
ATOM 3912 O O . LEU A 1 533 ? -33.931 17.579 28.329 1.00 93.56 533 LEU A O 1
ATOM 3916 N N . GLU A 1 534 ? -34.108 19.731 27.696 1.00 91.88 534 GLU A N 1
ATOM 3917 C CA . GLU A 1 534 ? -35.100 20.134 28.691 1.00 91.88 534 GLU A CA 1
ATOM 3918 C C . GLU A 1 534 ? -36.353 20.682 28.004 1.00 91.88 534 GLU A C 1
ATOM 3920 O O . GLU A 1 534 ? -36.279 21.399 27.010 1.00 91.88 534 GLU A O 1
ATOM 3925 N N . THR A 1 535 ? -37.533 20.345 28.528 1.00 91.25 535 THR A N 1
ATOM 3926 C CA . THR A 1 535 ? -38.808 20.860 28.010 1.00 91.25 535 THR A CA 1
ATOM 3927 C C . THR A 1 535 ? -39.497 21.713 29.056 1.00 91.25 535 THR A C 1
ATOM 3929 O O . THR A 1 535 ? -39.730 21.262 30.177 1.00 91.25 535 THR A O 1
ATOM 3932 N N . THR A 1 536 ? -39.883 22.928 28.674 1.00 90.25 536 THR A N 1
ATOM 3933 C CA . THR A 1 536 ? -40.635 23.848 29.527 1.00 90.25 536 THR A CA 1
ATOM 3934 C C . THR A 1 536 ? -42.010 24.153 28.941 1.00 90.25 536 THR A C 1
ATOM 3936 O O . THR A 1 536 ? -42.195 24.253 27.729 1.00 90.25 536 THR A O 1
ATOM 3939 N N . LEU A 1 537 ? -42.995 24.332 29.817 1.00 85.88 537 LEU A N 1
ATOM 3940 C CA . LEU A 1 537 ? -44.328 24.817 29.485 1.00 85.88 537 LEU A CA 1
ATOM 3941 C C . LEU A 1 537 ? -44.570 26.100 30.278 1.00 85.88 537 LEU A C 1
ATOM 3943 O O . LEU A 1 537 ? -44.531 26.091 31.508 1.00 85.88 537 LEU A O 1
ATOM 3947 N N . ARG A 1 538 ? -44.799 27.224 29.583 1.00 82.94 538 ARG A N 1
ATOM 3948 C CA . ARG A 1 538 ? -44.904 28.565 30.205 1.00 82.94 538 ARG A CA 1
ATOM 3949 C C . ARG A 1 538 ? -43.690 28.916 31.088 1.00 82.94 538 ARG A C 1
ATOM 3951 O O . ARG A 1 538 ? -43.842 29.559 32.124 1.00 82.94 538 ARG A O 1
ATOM 3958 N N . GLY A 1 539 ? -42.500 28.464 30.685 1.00 81.31 539 GLY A N 1
ATOM 3959 C CA . GLY A 1 539 ? -41.245 28.682 31.411 1.00 81.31 539 GLY A CA 1
ATOM 3960 C C . GLY A 1 539 ? -41.044 27.795 32.645 1.00 81.31 539 GLY A C 1
ATOM 3961 O O . GLY A 1 539 ? -40.090 28.008 33.384 1.00 81.31 539 GLY A O 1
ATOM 3962 N N . VAL A 1 540 ? -41.920 26.812 32.885 1.00 83.19 540 VAL A N 1
ATOM 3963 C CA . VAL A 1 540 ? -41.781 25.840 33.981 1.00 83.19 540 VAL A CA 1
ATOM 3964 C C . VAL A 1 540 ? -41.408 24.467 33.407 1.00 83.19 540 VAL A C 1
ATOM 3966 O O . VAL A 1 540 ? -42.083 24.025 32.475 1.00 83.19 540 VAL A O 1
ATOM 3969 N N . PRO A 1 541 ? -40.385 23.768 33.935 1.00 84.88 541 PRO A N 1
ATOM 3970 C CA . PRO A 1 541 ? -39.992 22.443 33.453 1.00 84.88 541 PRO A CA 1
ATOM 3971 C C . PRO A 1 541 ? -41.122 21.414 33.551 1.00 84.88 541 PRO A C 1
ATOM 3973 O O . PRO A 1 541 ? -41.750 21.254 34.604 1.00 84.88 541 PRO A O 1
ATOM 3976 N N . VAL A 1 542 ? -41.370 20.688 32.460 1.00 80.12 542 VAL A N 1
ATOM 3977 C CA . VAL A 1 542 ? -42.381 19.626 32.401 1.00 80.12 542 VAL A CA 1
ATOM 3978 C C . VAL A 1 542 ? -41.834 18.386 33.105 1.00 80.12 542 VAL A C 1
ATOM 3980 O O . VAL A 1 542 ? -41.071 17.610 32.541 1.00 80.12 542 VAL A O 1
ATOM 3983 N N . THR A 1 543 ? -42.219 18.213 34.369 1.00 76.94 543 THR A N 1
ATOM 3984 C CA . THR A 1 543 ? -41.802 17.089 35.223 1.00 76.94 543 THR A CA 1
ATOM 3985 C C . THR A 1 543 ? -43.003 16.258 35.668 1.00 76.94 543 THR A C 1
ATOM 3987 O O . THR A 1 543 ? -44.136 16.748 35.693 1.00 76.94 543 THR A O 1
ATOM 3990 N N . ALA A 1 544 ? -42.762 15.021 36.117 1.00 67.94 544 ALA A N 1
ATOM 3991 C CA . ALA A 1 544 ? -43.803 14.178 36.723 1.00 67.94 544 ALA A CA 1
ATOM 3992 C C . ALA A 1 544 ? -44.525 14.886 37.885 1.00 67.94 544 ALA A C 1
ATOM 3994 O O . ALA A 1 544 ? -45.736 14.756 38.064 1.00 67.94 544 ALA A O 1
ATOM 3995 N N . GLN A 1 545 ? -43.783 15.693 38.646 1.00 66.88 545 GLN A N 1
ATOM 3996 C CA . GLN A 1 545 ? -44.313 16.456 39.766 1.00 66.88 545 GLN A CA 1
ATOM 3997 C C . GLN A 1 545 ? -45.203 17.621 39.313 1.00 66.88 545 GLN A C 1
ATOM 3999 O O . GLN A 1 545 ? -46.242 17.848 39.931 1.00 66.88 545 GLN A O 1
ATOM 4004 N N . LEU A 1 546 ? -44.862 18.308 38.214 1.00 67.94 546 LEU A N 1
ATOM 4005 C CA . LEU A 1 546 ? -45.721 19.337 37.622 1.00 67.94 546 LEU A CA 1
ATOM 4006 C C . LEU A 1 546 ? -47.047 18.737 37.135 1.00 67.94 546 LEU A C 1
ATOM 4008 O O . LEU A 1 546 ? -48.102 19.290 37.435 1.00 67.94 546 LEU A O 1
ATOM 4012 N N . VAL A 1 547 ? -47.014 17.598 36.436 1.00 65.06 547 VAL A N 1
ATOM 4013 C CA . VAL A 1 547 ? -48.228 16.909 35.953 1.00 65.06 547 VAL A CA 1
ATOM 4014 C C . VAL A 1 547 ? -49.128 16.506 37.127 1.00 65.06 547 VAL A C 1
ATOM 4016 O O . VAL A 1 547 ? -50.328 16.766 37.101 1.00 65.06 547 VAL A O 1
ATOM 4019 N N . TYR A 1 548 ? -48.547 15.971 38.205 1.00 60.78 548 TYR A N 1
ATOM 4020 C CA . TYR A 1 548 ? -49.294 15.562 39.397 1.00 60.78 548 TYR A CA 1
ATOM 4021 C C . TYR A 1 548 ? -49.871 16.745 40.201 1.00 60.78 548 TYR A C 1
ATOM 4023 O O . TYR A 1 548 ? -50.981 16.664 40.722 1.00 60.78 548 TYR A O 1
ATOM 4031 N N . GLN A 1 549 ? -49.138 17.860 40.314 1.00 59.62 549 GLN A N 1
ATOM 4032 C CA . GLN A 1 549 ? -49.538 19.019 41.129 1.00 59.62 549 GLN A CA 1
ATOM 4033 C C . GLN A 1 549 ? -50.448 20.015 40.400 1.00 59.62 549 GLN A C 1
ATOM 4035 O O . GLN A 1 549 ? -51.199 20.743 41.047 1.00 59.62 549 GLN A O 1
ATOM 4040 N N . SER A 1 550 ? -50.377 20.079 39.070 1.00 57.16 550 SER A N 1
ATOM 4041 C CA . SER A 1 550 ? -51.097 21.081 38.273 1.00 57.16 550 SER A CA 1
ATOM 4042 C C . SER A 1 550 ? -52.593 20.796 38.120 1.00 57.16 550 SER A C 1
ATOM 4044 O O . SER A 1 550 ? -53.328 21.685 37.691 1.00 57.16 550 SER A O 1
ATOM 4046 N N . GLY A 1 551 ? -53.064 19.594 38.481 1.00 55.19 551 GLY A N 1
ATOM 4047 C CA . GLY A 1 551 ? -54.479 19.219 38.384 1.00 55.19 551 GLY A CA 1
ATOM 4048 C C . GLY A 1 551 ? -55.037 19.332 36.961 1.00 55.19 551 GLY A C 1
ATOM 4049 O O . GLY A 1 551 ? -56.240 19.530 36.790 1.00 55.19 551 GLY A O 1
ATOM 4050 N N . LEU A 1 552 ? -54.165 19.271 35.946 1.00 62.72 552 LEU A N 1
ATOM 4051 C CA . LEU A 1 552 ? -54.569 19.338 34.548 1.00 62.72 552 LEU A CA 1
ATOM 4052 C C . LEU A 1 552 ? -55.476 18.135 34.236 1.00 62.72 552 LEU A C 1
ATOM 4054 O O . LEU A 1 552 ? -55.145 17.015 34.619 1.00 62.72 552 LEU A O 1
ATOM 4058 N N . PRO A 1 553 ? -56.614 18.331 33.547 1.00 61.84 553 PRO A N 1
ATOM 4059 C CA . PRO A 1 553 ? -57.617 17.281 33.346 1.00 61.84 553 PRO A CA 1
ATOM 4060 C C . PRO A 1 553 ? -57.218 16.230 32.293 1.00 61.84 553 PRO A C 1
ATOM 4062 O O . PRO A 1 553 ? -58.071 15.464 31.856 1.00 61.84 553 PRO A O 1
ATOM 4065 N N . PHE A 1 554 ? -55.952 16.196 31.869 1.00 70.94 554 PHE A N 1
ATOM 4066 C CA . PHE A 1 554 ? -55.463 15.359 30.775 1.00 70.94 554 PHE A CA 1
ATOM 4067 C C . PHE A 1 554 ? -54.241 14.565 31.218 1.00 70.94 554 PHE A C 1
ATOM 4069 O O . PHE A 1 554 ? -53.409 15.067 31.979 1.00 70.94 554 PHE A O 1
ATOM 4076 N N . ALA A 1 555 ? -54.109 13.351 30.696 1.00 74.31 555 ALA A N 1
ATOM 4077 C CA . ALA A 1 555 ? -52.897 12.572 30.867 1.00 74.31 555 ALA A CA 1
ATOM 4078 C C . ALA A 1 555 ? -51.780 13.143 29.974 1.00 74.31 555 ALA A C 1
ATOM 4080 O O . ALA A 1 555 ? -52.014 13.555 28.837 1.00 74.31 555 ALA A O 1
ATOM 4081 N N . TRP A 1 556 ? -50.568 13.197 30.520 1.00 79.75 556 TRP A N 1
ATOM 4082 C CA . TRP A 1 556 ? -49.364 13.627 29.817 1.00 79.75 556 TRP A CA 1
ATOM 4083 C C . TRP A 1 556 ? -48.435 12.438 29.640 1.00 79.75 556 TRP A C 1
ATOM 4085 O O . TRP A 1 556 ? -48.180 11.709 30.601 1.00 79.75 556 TRP A O 1
ATOM 4095 N N . ASP A 1 557 ? -47.888 12.298 28.441 1.00 82.44 557 ASP A N 1
ATOM 4096 C CA . ASP A 1 557 ? -46.669 11.539 28.229 1.00 82.44 557 ASP A CA 1
ATOM 4097 C C . ASP A 1 557 ? -45.478 12.464 28.518 1.00 82.44 557 ASP A C 1
ATOM 4099 O O . ASP A 1 557 ? -45.398 13.579 27.999 1.00 82.44 557 ASP A O 1
ATOM 4103 N N . LEU A 1 558 ? -44.563 12.025 29.385 1.00 82.94 558 LEU A N 1
ATOM 4104 C CA . LEU A 1 558 ? -43.337 12.762 29.722 1.00 82.94 558 LEU A CA 1
ATOM 4105 C C . LEU A 1 558 ? -42.220 12.546 28.690 1.00 82.94 558 LEU A C 1
ATOM 4107 O O . LEU A 1 558 ? -41.087 12.986 28.920 1.00 82.94 558 LEU A O 1
ATOM 4111 N N . GLY A 1 559 ? -42.533 11.856 27.594 1.00 83.94 559 GLY A N 1
ATOM 4112 C CA . GLY A 1 559 ? -41.604 11.535 26.531 1.00 83.94 559 GLY A CA 1
ATOM 4113 C C . GLY A 1 559 ? -40.657 10.397 26.898 1.00 83.94 559 GLY A C 1
ATOM 4114 O O . GLY A 1 559 ? -40.527 10.003 28.065 1.00 83.94 559 GLY A O 1
ATOM 4115 N N . GLY A 1 560 ? -39.967 9.887 25.884 1.00 86.81 560 GLY A N 1
ATOM 4116 C CA . GLY A 1 560 ? -38.978 8.825 26.006 1.00 86.81 560 GLY A CA 1
ATOM 4117 C C . GLY A 1 560 ? -38.482 8.322 24.650 1.00 86.81 560 GLY A C 1
ATOM 4118 O O . GLY A 1 560 ? -39.098 8.622 23.622 1.00 86.81 560 GLY A O 1
ATOM 4119 N N . PRO A 1 561 ? -37.357 7.591 24.626 1.00 89.12 561 PRO A N 1
ATOM 4120 C CA . PRO A 1 561 ? -36.870 6.949 23.414 1.00 89.12 561 PRO A CA 1
ATOM 4121 C C . PRO A 1 561 ? -37.889 5.908 22.933 1.00 89.12 561 PRO A C 1
ATOM 4123 O O . PRO A 1 561 ? -38.350 5.067 23.706 1.00 89.12 561 PRO A O 1
ATOM 4126 N N . ALA A 1 562 ? -38.251 5.971 21.654 1.00 84.88 562 ALA A N 1
ATOM 4127 C CA . ALA A 1 562 ? -39.221 5.082 21.031 1.00 84.88 562 ALA A CA 1
ATOM 4128 C C . ALA A 1 562 ? -38.730 4.608 19.652 1.00 84.88 562 ALA A C 1
ATOM 4130 O O . ALA A 1 562 ? -38.228 5.417 18.857 1.00 84.88 562 ALA A O 1
ATOM 4131 N N . PRO A 1 563 ? -38.886 3.310 19.330 1.00 82.75 563 PRO A N 1
ATOM 4132 C CA . PRO A 1 563 ? -38.513 2.784 18.024 1.00 82.75 563 PRO A CA 1
ATOM 4133 C C . PRO A 1 563 ? -39.395 3.378 16.916 1.00 82.75 563 PRO A C 1
ATOM 4135 O O . PRO A 1 563 ? -40.574 3.671 17.118 1.00 82.75 563 PRO A O 1
ATOM 4138 N N . LEU A 1 564 ? -38.822 3.530 15.723 1.00 78.75 564 LEU A N 1
ATOM 4139 C CA . LEU A 1 564 ? -39.520 3.919 14.497 1.00 78.75 564 LEU A CA 1
ATOM 4140 C C . LEU A 1 564 ? -39.227 2.894 13.403 1.00 78.75 564 LEU A C 1
ATOM 4142 O O . LEU A 1 564 ? -38.101 2.401 13.323 1.00 78.75 564 LEU A O 1
ATOM 4146 N N . PRO A 1 565 ? -40.183 2.627 12.495 1.00 79.31 565 PRO A N 1
ATOM 4147 C CA . PRO A 1 565 ? -39.856 2.075 11.187 1.00 79.31 565 PRO A CA 1
ATOM 4148 C C . PRO A 1 565 ? -38.719 2.880 10.557 1.00 79.31 565 PRO A C 1
ATOM 4150 O O . PRO A 1 565 ? -38.732 4.108 10.646 1.00 79.31 565 PRO A O 1
ATOM 4153 N N . SER A 1 566 ? -37.750 2.203 9.943 1.00 77.31 566 SER A N 1
ATOM 4154 C CA . SER A 1 566 ? -36.545 2.847 9.420 1.00 77.31 566 SER A CA 1
ATOM 4155 C C . SER A 1 566 ? -36.888 4.016 8.494 1.00 77.31 566 SER A C 1
ATOM 4157 O O . SER A 1 566 ? -37.480 3.821 7.432 1.00 77.31 566 SER A O 1
ATOM 4159 N N . VAL A 1 567 ? -36.507 5.232 8.895 1.00 78.69 567 VAL A N 1
ATOM 4160 C CA . VAL A 1 567 ? -36.663 6.439 8.075 1.00 78.69 567 VAL A CA 1
ATOM 4161 C C . VAL A 1 567 ? -35.305 6.826 7.514 1.00 78.69 567 VAL A C 1
ATOM 4163 O O . VAL A 1 567 ? -34.393 7.158 8.270 1.00 78.69 567 VAL A O 1
ATOM 4166 N N . SER A 1 568 ? -35.167 6.801 6.190 1.00 79.88 568 SER A N 1
ATOM 4167 C CA . SER A 1 568 ? -33.952 7.232 5.496 1.00 79.88 568 SER A CA 1
ATOM 4168 C C . SER A 1 568 ? -34.059 8.691 5.062 1.00 79.88 568 SER A C 1
ATOM 4170 O O . SER A 1 568 ? -34.943 9.053 4.288 1.00 79.88 568 SER A O 1
ATOM 4172 N N . LEU A 1 569 ? -33.125 9.506 5.542 1.00 80.12 569 LEU A N 1
ATOM 4173 C CA . LEU A 1 569 ? -32.819 10.843 5.037 1.00 80.12 569 LEU A CA 1
ATOM 4174 C C . LEU A 1 569 ? -31.519 10.785 4.223 1.00 80.12 569 LEU A C 1
ATOM 4176 O O . LEU A 1 569 ? -30.742 9.837 4.359 1.00 80.12 569 LEU A O 1
ATOM 4180 N N . ALA A 1 570 ? -31.236 11.812 3.421 1.00 72.12 570 ALA A N 1
ATOM 4181 C CA . ALA A 1 570 ? -30.083 11.874 2.519 1.00 72.12 570 ALA A CA 1
ATOM 4182 C C . ALA A 1 570 ? -28.735 11.597 3.209 1.00 72.12 570 ALA A C 1
ATOM 4184 O O . ALA A 1 570 ? -27.779 11.179 2.560 1.00 72.12 570 ALA A O 1
ATOM 4185 N N . ARG A 1 571 ? -28.650 11.841 4.524 1.00 74.81 571 ARG A N 1
ATOM 4186 C CA . ARG A 1 571 ? -27.421 11.712 5.318 1.00 74.81 571 ARG A CA 1
ATOM 4187 C C . ARG A 1 571 ? -27.402 10.521 6.283 1.00 74.81 571 ARG A C 1
ATOM 4189 O O . ARG A 1 571 ? -26.323 10.215 6.785 1.00 74.81 571 ARG A O 1
ATOM 4196 N N . ARG A 1 572 ? -28.548 9.901 6.606 1.00 82.50 572 ARG A N 1
ATOM 4197 C CA . ARG A 1 572 ? -28.646 8.830 7.622 1.00 82.50 572 ARG A CA 1
ATOM 4198 C C . ARG A 1 572 ? -30.001 8.112 7.599 1.00 82.50 572 ARG A C 1
ATOM 4200 O O . ARG A 1 572 ? -31.027 8.739 7.347 1.00 82.50 572 ARG A O 1
ATOM 4207 N N . THR A 1 573 ? -30.005 6.830 7.973 1.00 84.19 573 THR A N 1
ATOM 4208 C CA . THR A 1 573 ? -31.220 6.078 8.333 1.00 84.19 573 THR A CA 1
ATOM 4209 C C . THR A 1 573 ? -31.404 6.030 9.851 1.00 84.19 573 THR A C 1
ATOM 4211 O O . THR A 1 573 ? -30.468 5.704 10.580 1.00 84.19 573 THR A O 1
ATOM 4214 N N . PHE A 1 574 ? -32.608 6.339 10.328 1.00 83.69 574 PHE A N 1
ATOM 4215 C CA . PHE A 1 574 ? -32.972 6.353 11.746 1.00 83.69 574 PHE A CA 1
ATOM 4216 C C . PHE A 1 574 ? -33.913 5.193 12.075 1.00 83.69 574 PHE A C 1
ATOM 4218 O O . PHE A 1 574 ? -34.900 4.993 11.371 1.00 83.69 574 PHE A O 1
ATOM 4225 N N . GLY A 1 575 ? -33.627 4.458 13.154 1.00 83.06 575 GLY A N 1
ATOM 4226 C CA . GLY A 1 575 ? -34.475 3.375 13.683 1.00 83.06 575 GLY A CA 1
ATOM 4227 C C . GLY A 1 575 ? -35.313 3.765 14.909 1.00 83.06 575 GLY A C 1
ATOM 4228 O O . GLY A 1 575 ? -35.987 2.924 15.496 1.00 83.06 575 GLY A O 1
ATOM 4229 N N . GLY A 1 576 ? -35.266 5.030 15.332 1.00 86.06 576 GLY A N 1
ATOM 4230 C CA . GLY A 1 576 ? -35.965 5.512 16.520 1.00 86.06 576 GLY A CA 1
ATOM 4231 C C . GLY A 1 576 ? -35.807 7.013 16.736 1.00 86.06 576 GLY A C 1
ATOM 4232 O O . GLY A 1 576 ? -35.110 7.690 15.980 1.00 86.06 576 GLY A O 1
ATOM 4233 N N . HIS A 1 577 ? -36.491 7.535 17.750 1.00 91.25 577 HIS A N 1
ATOM 4234 C CA . HIS A 1 577 ? -36.479 8.949 18.125 1.00 91.25 577 HIS A CA 1
ATOM 4235 C C . HIS A 1 577 ? -36.726 9.123 19.624 1.00 91.25 577 HIS A C 1
ATOM 4237 O O . HIS A 1 577 ? -37.221 8.214 20.283 1.00 91.25 577 HIS A O 1
ATOM 4243 N N . LEU A 1 578 ? -36.444 10.316 20.139 1.00 92.81 578 LEU A N 1
ATOM 4244 C CA . LEU A 1 578 ? -36.883 10.768 21.453 1.00 92.81 578 LEU A CA 1
ATOM 4245 C C . LEU A 1 578 ? -38.236 11.471 21.317 1.00 92.81 578 LEU A C 1
ATOM 4247 O O . LEU A 1 578 ? -38.299 12.569 20.763 1.00 92.81 578 LEU A O 1
ATOM 4251 N N . VAL A 1 579 ? -39.309 10.855 21.814 1.00 92.56 579 VAL A N 1
ATOM 4252 C CA . VAL A 1 579 ? -40.633 11.490 21.913 1.00 92.56 579 VAL A CA 1
ATOM 4253 C C . VAL A 1 579 ? -40.559 12.611 22.947 1.00 92.56 579 VAL A C 1
ATOM 4255 O O . VAL A 1 579 ? -40.097 12.388 24.067 1.00 92.56 579 VAL A O 1
ATOM 4258 N N . LEU A 1 580 ? -41.019 13.809 22.593 1.00 92.81 580 LEU A N 1
ATOM 4259 C CA . LEU A 1 580 ? -41.097 14.958 23.493 1.00 92.81 580 LEU A CA 1
ATOM 4260 C C . LEU A 1 580 ? -42.399 14.941 24.323 1.00 92.81 580 LEU A C 1
ATOM 4262 O O . LEU A 1 580 ? -43.382 14.307 23.920 1.00 92.81 580 LEU A O 1
ATOM 4266 N N . PRO A 1 581 ? -42.437 15.631 25.482 1.00 90.12 581 PRO A N 1
ATOM 4267 C CA . PRO A 1 581 ? -43.624 15.658 26.329 1.00 90.12 581 PRO A CA 1
ATOM 4268 C C . PRO A 1 581 ? -44.864 16.201 25.610 1.00 90.12 581 PRO A C 1
ATOM 4270 O O . PRO A 1 581 ? -44.844 17.309 25.075 1.00 90.12 581 PRO A O 1
ATOM 4273 N N . HIS A 1 582 ? -45.963 15.448 25.642 1.00 88.31 582 HIS A N 1
ATOM 4274 C CA . HIS A 1 582 ? -47.210 15.818 24.972 1.00 88.31 582 HIS A CA 1
ATOM 4275 C C . HIS A 1 582 ? -48.442 15.273 25.709 1.00 88.31 582 HIS A C 1
ATOM 4277 O O . HIS A 1 582 ? -48.351 14.408 26.581 1.00 88.31 582 HIS A O 1
ATOM 4283 N N . VAL A 1 583 ? -49.617 15.803 25.376 1.00 85.25 583 VAL A N 1
ATOM 4284 C CA . VAL A 1 583 ? -50.907 15.360 25.920 1.00 85.25 583 VAL A CA 1
ATOM 4285 C C . VAL A 1 583 ? -51.371 14.096 25.193 1.00 85.25 583 VAL A C 1
ATOM 4287 O O . VAL A 1 583 ? -51.453 14.087 23.966 1.00 85.25 583 VAL A O 1
ATOM 4290 N N . VAL A 1 584 ? -51.720 13.050 25.945 1.00 79.31 584 VAL A N 1
ATOM 4291 C CA . VAL A 1 584 ? -52.273 11.792 25.411 1.00 79.31 584 VAL A CA 1
ATOM 4292 C C . VAL A 1 584 ? -53.806 11.791 25.440 1.00 79.31 584 VAL A C 1
ATOM 4294 O O . VAL A 1 584 ? -54.423 12.510 26.222 1.00 79.31 584 VAL A O 1
ATOM 4297 N N . ASP A 1 585 ? -54.418 10.969 24.579 1.00 70.00 585 ASP A N 1
ATOM 4298 C CA . ASP A 1 585 ? -55.877 10.846 24.400 1.00 70.00 585 ASP A CA 1
ATOM 4299 C C . ASP A 1 585 ? -56.579 12.165 24.019 1.00 70.00 585 ASP A C 1
ATOM 4301 O O . ASP A 1 585 ? -57.509 12.659 24.654 1.00 70.00 585 ASP A O 1
ATOM 4305 N N . THR A 1 586 ? -56.122 12.759 22.921 1.00 65.88 586 THR A N 1
ATOM 4306 C CA . THR A 1 586 ? -56.599 14.060 22.430 1.00 65.88 586 THR A CA 1
ATOM 4307 C C . THR A 1 586 ? -58.047 14.044 21.924 1.00 65.88 586 THR A C 1
ATOM 4309 O O . THR A 1 586 ? -58.638 15.109 21.743 1.00 65.88 586 THR A O 1
ATOM 4312 N N . GLN A 1 587 ? -58.644 12.859 21.732 1.00 64.31 587 GLN A N 1
ATOM 4313 C CA . GLN A 1 587 ? -60.019 12.688 21.245 1.00 64.31 587 GLN A CA 1
ATOM 4314 C C . GLN A 1 587 ? -61.084 12.961 22.314 1.00 64.31 587 GLN A C 1
ATOM 4316 O O . GLN A 1 587 ? -62.243 13.199 21.975 1.00 64.31 587 GLN A O 1
ATOM 4321 N N . THR A 1 588 ? -60.712 12.948 23.596 1.00 61.62 588 THR A N 1
ATOM 4322 C CA . THR A 1 588 ? -61.625 13.224 24.717 1.00 61.62 588 THR A CA 1
ATOM 4323 C C . THR A 1 588 ? -61.588 14.688 25.175 1.00 61.62 588 THR A C 1
ATOM 4325 O O . THR A 1 588 ? -62.355 15.088 26.057 1.00 61.62 588 THR A O 1
ATOM 4328 N N . VAL A 1 589 ? -60.743 15.520 24.552 1.00 65.94 589 VAL A N 1
ATOM 4329 C CA . VAL A 1 589 ? -60.571 16.940 24.884 1.00 65.94 589 VAL A CA 1
ATOM 4330 C C . VAL A 1 589 ? -61.677 17.785 24.227 1.00 65.94 589 VAL A C 1
ATOM 4332 O O . VAL A 1 589 ? -61.806 17.761 23.006 1.00 65.94 589 VAL A O 1
ATOM 4335 N N . PRO A 1 590 ? -62.453 18.591 24.983 1.00 75.19 590 PRO A N 1
ATOM 4336 C CA . PRO A 1 590 ? -63.446 19.497 24.401 1.00 75.19 590 PRO A CA 1
ATOM 4337 C C . PRO A 1 590 ? -62.816 20.510 23.432 1.00 75.19 590 PRO A C 1
ATOM 4339 O O . PRO A 1 590 ? -61.784 21.098 23.762 1.00 75.19 590 PRO A O 1
ATOM 4342 N N . ASP A 1 591 ? -63.474 20.812 22.307 1.00 73.56 591 ASP A N 1
ATOM 4343 C CA . ASP A 1 591 ? -62.972 21.716 21.248 1.00 73.56 591 ASP A CA 1
ATOM 4344 C C . ASP A 1 591 ? -62.442 23.069 21.768 1.00 73.56 591 ASP A C 1
ATOM 4346 O O . ASP A 1 591 ? -61.456 23.614 21.270 1.00 73.56 591 ASP A O 1
ATOM 4350 N N . SER A 1 592 ? -63.062 23.623 22.817 1.00 71.25 592 SER A N 1
ATOM 4351 C CA . SER A 1 592 ? -62.623 24.880 23.437 1.00 71.25 592 SER A CA 1
ATOM 4352 C C . SER A 1 592 ? -61.268 24.772 24.149 1.00 71.25 592 SER A C 1
ATOM 4354 O O . SER A 1 592 ? -60.519 25.744 24.181 1.00 71.25 592 SER A O 1
ATOM 4356 N N . LEU A 1 593 ? -60.959 23.612 24.738 1.00 68.94 593 LEU A N 1
ATOM 4357 C CA . LEU A 1 593 ? -59.664 23.321 25.364 1.00 68.94 593 LEU A CA 1
ATOM 4358 C C . LEU A 1 593 ? -58.642 22.846 24.330 1.00 68.94 593 LEU A C 1
ATOM 4360 O O . LEU A 1 593 ? -57.465 23.160 24.472 1.00 68.94 593 LEU A O 1
ATOM 4364 N N . HIS A 1 594 ? -59.091 22.179 23.266 1.00 73.94 594 HIS A N 1
ATOM 4365 C CA . HIS A 1 594 ? -58.255 21.812 22.126 1.00 73.94 594 HIS A CA 1
ATOM 4366 C C . HIS A 1 594 ? -57.601 23.057 21.500 1.00 73.94 594 HIS A C 1
ATOM 4368 O O . HIS A 1 594 ? -56.380 23.122 21.386 1.00 73.94 594 HIS A O 1
ATOM 4374 N N . ASN A 1 595 ? -58.385 24.108 21.231 1.00 75.94 595 ASN A N 1
ATOM 4375 C CA . ASN A 1 595 ? -57.856 25.381 20.723 1.00 75.94 595 ASN A CA 1
ATOM 4376 C C . ASN A 1 595 ? -56.916 26.078 21.727 1.00 75.94 595 ASN A C 1
ATOM 4378 O O . ASN A 1 595 ? -55.884 26.610 21.336 1.00 75.94 595 ASN A O 1
ATOM 4382 N N . GLN A 1 596 ? -57.208 26.017 23.033 1.00 76.12 596 GLN A N 1
ATOM 4383 C CA . GLN A 1 596 ? -56.307 26.565 24.059 1.00 76.12 596 GLN A CA 1
ATOM 4384 C C . GLN A 1 596 ? -54.978 25.806 24.175 1.00 76.12 596 GLN A C 1
ATOM 4386 O O . GLN A 1 596 ? -53.978 26.403 24.574 1.00 76.12 596 GLN A O 1
ATOM 4391 N N . LEU A 1 597 ? -54.958 24.502 23.888 1.00 75.00 597 LEU A N 1
ATOM 4392 C CA . LEU A 1 597 ? -53.731 23.705 23.834 1.00 75.00 597 LEU A CA 1
ATOM 4393 C C . LEU A 1 597 ? -52.955 23.977 22.543 1.00 75.00 597 LEU A C 1
ATOM 4395 O O . LEU A 1 597 ? -51.732 24.044 22.595 1.00 75.00 597 LEU A O 1
ATOM 4399 N N . ILE A 1 598 ? -53.644 24.222 21.424 1.00 79.19 598 ILE A N 1
ATOM 4400 C CA . ILE A 1 598 ? -53.017 24.697 20.183 1.00 79.19 598 ILE A CA 1
ATOM 4401 C C . ILE A 1 598 ? -52.385 26.079 20.368 1.00 79.19 598 ILE A C 1
ATOM 4403 O O . ILE A 1 598 ? -51.329 26.320 19.799 1.00 79.19 598 ILE A O 1
ATOM 4407 N N . ASP A 1 599 ? -52.968 26.971 21.172 1.00 80.31 599 ASP A N 1
ATOM 4408 C CA . ASP A 1 599 ? -52.407 28.306 21.442 1.00 80.31 599 ASP A CA 1
ATOM 4409 C C . ASP A 1 599 ? -51.251 28.290 22.457 1.00 80.31 599 ASP A C 1
ATOM 4411 O O . ASP A 1 599 ? -50.458 29.232 22.531 1.00 80.31 599 ASP A O 1
ATOM 4415 N N . GLN A 1 600 ? -51.123 27.223 23.250 1.00 83.00 600 GLN A N 1
ATOM 4416 C CA . GLN A 1 600 ? -49.985 27.051 24.148 1.00 83.00 600 GLN A CA 1
ATOM 4417 C C . GLN A 1 600 ? -48.758 26.539 23.392 1.00 83.00 600 GLN A C 1
ATOM 4419 O O . GLN A 1 600 ? -48.855 25.871 22.364 1.00 83.00 600 GLN A O 1
ATOM 4424 N N . ARG A 1 601 ? -47.571 26.878 23.899 1.00 87.62 601 ARG A N 1
ATOM 4425 C CA . ARG A 1 601 ? -46.292 26.407 23.362 1.00 87.62 601 ARG A CA 1
ATOM 4426 C C . ARG A 1 601 ? -45.504 25.734 24.474 1.00 87.62 601 ARG A C 1
ATOM 4428 O O . ARG A 1 601 ? -45.209 26.364 25.493 1.00 87.62 601 ARG A O 1
ATOM 4435 N N . ALA A 1 602 ? -45.209 24.458 24.275 1.00 89.88 602 ALA A N 1
ATOM 4436 C CA . ALA A 1 602 ? -44.085 23.815 24.926 1.00 89.88 602 ALA A CA 1
ATOM 4437 C C . ALA A 1 602 ? -42.818 24.211 24.159 1.00 89.88 602 ALA A C 1
ATOM 4439 O O . ALA A 1 602 ? -42.849 24.323 22.933 1.00 89.88 602 ALA A O 1
ATOM 4440 N N . VAL A 1 603 ? -41.732 24.462 24.883 1.00 94.50 603 VAL A N 1
ATOM 4441 C CA . VAL A 1 603 ? -40.419 24.754 24.305 1.00 94.50 603 VAL A CA 1
ATOM 4442 C C . VAL A 1 603 ? -39.460 23.686 24.794 1.00 94.50 603 VAL A C 1
ATOM 4444 O O . VAL A 1 603 ? -39.175 23.613 25.991 1.00 94.50 603 VAL A O 1
ATOM 4447 N N . SER A 1 604 ? -38.991 22.848 23.874 1.00 94.62 604 SER A N 1
ATOM 4448 C CA . SER A 1 604 ? -37.912 21.896 24.128 1.00 94.62 604 SER A CA 1
ATOM 4449 C C . SER A 1 604 ? -36.601 22.506 23.658 1.00 94.62 604 SER A C 1
ATOM 4451 O O . SER A 1 604 ? -36.436 22.788 22.474 1.00 94.62 604 SER A O 1
ATOM 4453 N N . ARG A 1 605 ? -35.685 22.727 24.593 1.00 95.19 605 ARG A N 1
ATOM 4454 C CA . ARG A 1 605 ? -34.358 23.279 24.345 1.00 95.19 605 ARG A CA 1
ATOM 4455 C C . ARG A 1 605 ? -33.332 22.155 24.381 1.00 95.19 605 ARG A C 1
ATOM 4457 O O . ARG A 1 605 ? -33.313 21.377 25.330 1.00 95.19 605 ARG A O 1
ATOM 4464 N N . LEU A 1 606 ? -32.533 22.065 23.324 1.00 96.19 606 LEU A N 1
ATOM 4465 C CA . LEU A 1 606 ? -31.446 21.112 23.147 1.00 96.19 606 LEU A CA 1
ATOM 4466 C C . LEU A 1 606 ? -30.132 21.883 23.270 1.00 96.19 606 LEU A C 1
ATOM 4468 O O . LEU A 1 606 ? -29.725 22.532 22.308 1.00 96.19 606 LEU A O 1
ATOM 4472 N N . ASP A 1 607 ? -29.500 21.851 24.439 1.00 94.94 607 ASP A N 1
ATOM 4473 C CA . ASP A 1 607 ? -28.205 22.488 24.679 1.00 94.94 607 ASP A CA 1
ATOM 4474 C C . ASP A 1 607 ? -27.071 21.531 24.292 1.00 94.94 607 ASP A C 1
ATOM 4476 O O . ASP A 1 607 ? -27.046 20.372 24.715 1.00 94.94 607 ASP A O 1
ATOM 4480 N N . PHE A 1 608 ? -26.133 22.024 23.485 1.00 94.50 608 PHE A N 1
ATOM 4481 C CA . PHE A 1 608 ? -24.967 21.274 23.025 1.00 94.50 608 PHE A CA 1
ATOM 4482 C C . PHE A 1 608 ? -23.807 21.475 24.006 1.00 94.50 608 PHE A C 1
ATOM 4484 O O . PHE A 1 608 ? -23.508 22.613 24.371 1.00 94.50 608 PHE A O 1
ATOM 4491 N N . GLY A 1 609 ? -23.129 20.396 24.411 1.00 87.56 609 GLY A N 1
ATOM 4492 C CA . GLY A 1 609 ? -21.981 20.467 25.323 1.00 87.56 609 GLY A CA 1
ATOM 4493 C C . GLY A 1 609 ? -20.899 21.437 24.815 1.00 87.56 609 GLY A C 1
ATOM 4494 O O . GLY A 1 609 ? -20.646 22.474 25.437 1.00 87.56 609 GLY A O 1
ATOM 4495 N N . PRO A 1 610 ? -20.261 21.151 23.665 1.00 89.81 610 PRO A N 1
ATOM 4496 C CA . PRO A 1 610 ? -19.535 22.136 22.871 1.00 89.81 610 PRO A CA 1
ATOM 4497 C C . PRO A 1 610 ? -20.436 22.790 21.798 1.00 89.81 610 PRO A C 1
ATOM 4499 O O . PRO A 1 610 ? -21.326 22.131 21.258 1.00 89.81 610 PRO A O 1
ATOM 4502 N N . PRO A 1 611 ? -20.162 24.047 21.392 1.00 92.56 611 PRO A N 1
ATOM 4503 C CA . PRO A 1 611 ? -20.858 24.666 20.268 1.00 92.56 611 PRO A CA 1
ATOM 4504 C C . PRO A 1 611 ? -20.694 23.862 18.969 1.00 92.56 611 PRO A C 1
ATOM 4506 O O . PRO A 1 611 ? -19.628 23.290 18.728 1.00 92.56 611 PRO A O 1
ATOM 4509 N N . LEU A 1 612 ? -21.709 23.879 18.103 1.00 93.56 612 LEU A N 1
ATOM 4510 C CA . LEU A 1 612 ? -21.732 23.143 16.835 1.00 93.56 612 LEU A CA 1
ATOM 4511 C C . LEU A 1 612 ? -21.725 24.076 15.620 1.00 93.56 612 LEU A C 1
ATOM 4513 O O . LEU A 1 612 ? -22.457 25.058 15.578 1.00 93.56 612 LEU A O 1
ATOM 4517 N N . ILE A 1 613 ? -20.915 23.739 14.620 1.00 93.50 613 ILE A N 1
ATOM 4518 C CA . ILE A 1 613 ? -20.852 24.331 13.273 1.00 93.50 613 ILE A CA 1
ATOM 4519 C C . ILE A 1 613 ? -21.498 23.337 12.293 1.00 93.50 613 ILE A C 1
ATOM 4521 O O . ILE A 1 613 ? -21.463 22.132 12.544 1.00 93.50 613 ILE A O 1
ATOM 4525 N N . ASP A 1 614 ? -22.094 23.804 11.191 1.00 92.38 614 ASP A N 1
ATOM 4526 C CA . ASP A 1 614 ? -22.902 22.972 10.275 1.00 92.38 614 ASP A CA 1
ATOM 4527 C C . ASP A 1 614 ? -23.938 22.118 11.036 1.00 92.38 614 ASP A C 1
ATOM 4529 O O . ASP A 1 614 ? -24.110 20.915 10.800 1.00 92.38 614 ASP A O 1
ATOM 4533 N N . ALA A 1 615 ? -24.564 22.748 12.034 1.00 93.56 615 ALA A N 1
ATOM 4534 C CA . ALA A 1 615 ? -25.508 22.101 12.924 1.00 93.56 615 ALA A CA 1
ATOM 4535 C C . ALA A 1 615 ? -26.842 21.851 12.208 1.00 93.56 615 ALA A C 1
ATOM 4537 O O . ALA A 1 615 ? -27.320 22.694 11.450 1.00 93.56 615 ALA A O 1
ATOM 4538 N N . LEU A 1 616 ? -27.459 20.702 12.462 1.00 94.88 616 LEU A N 1
ATOM 4539 C CA . LEU A 1 616 ? -28.814 20.397 12.013 1.00 94.88 616 LEU A CA 1
ATOM 4540 C C . LEU A 1 616 ? -29.532 19.503 13.019 1.00 94.88 616 LEU A C 1
ATOM 4542 O O . LEU A 1 616 ? -28.901 18.768 13.780 1.00 94.88 616 LEU A O 1
ATOM 4546 N N . VAL A 1 617 ? -30.861 19.543 12.989 1.00 95.44 617 VAL A N 1
ATOM 4547 C CA . VAL A 1 617 ? -31.728 18.693 13.810 1.00 95.44 617 VAL A CA 1
ATOM 4548 C C . VAL A 1 617 ? -32.791 18.033 12.941 1.00 95.44 617 VAL A C 1
ATOM 4550 O O . VAL A 1 617 ? -33.400 18.677 12.085 1.00 95.44 617 VAL A O 1
ATOM 4553 N N . CYS A 1 618 ? -33.014 16.738 13.150 1.00 94.56 618 CYS A N 1
ATOM 4554 C CA . CYS A 1 618 ? -34.051 15.968 12.467 1.00 94.56 618 CYS A CA 1
ATOM 4555 C C . CYS A 1 618 ? -35.218 15.711 13.423 1.00 94.56 618 CYS A C 1
ATOM 4557 O O . CYS A 1 618 ? -35.016 15.177 14.516 1.00 94.56 618 CYS A O 1
ATOM 4559 N N . ILE A 1 619 ? -36.435 16.069 13.009 1.00 93.75 619 ILE A N 1
ATOM 4560 C CA . ILE A 1 619 ? -37.645 16.026 13.841 1.00 93.75 619 ILE A CA 1
ATOM 4561 C C . ILE A 1 619 ? -38.770 15.303 13.091 1.00 93.75 619 ILE A C 1
ATOM 4563 O O . ILE A 1 619 ? -38.939 15.508 11.893 1.00 93.75 619 ILE A O 1
ATOM 4567 N N . THR A 1 620 ? -39.568 14.492 13.785 1.00 91.75 620 THR A N 1
ATOM 4568 C CA . THR A 1 620 ? -40.808 13.882 13.283 1.00 91.75 620 THR A CA 1
ATOM 4569 C C . THR A 1 620 ? -42.028 14.474 13.980 1.00 91.75 620 THR A C 1
ATOM 4571 O O . THR A 1 620 ? -41.985 14.733 15.181 1.00 91.75 620 THR A O 1
ATOM 4574 N N . SER A 1 621 ? -43.122 14.688 13.247 1.00 89.88 621 SER A N 1
ATOM 4575 C CA . SER A 1 621 ? -44.431 15.016 13.828 1.00 89.88 621 SER A CA 1
ATOM 4576 C C . SER A 1 621 ? -45.575 14.729 12.848 1.00 89.88 621 SER A C 1
ATOM 4578 O O . SER A 1 621 ? -45.348 14.488 11.657 1.00 89.88 621 SER A O 1
ATOM 4580 N N . ASP A 1 622 ? -46.812 14.774 13.337 1.00 85.12 622 ASP A N 1
ATOM 4581 C CA . ASP A 1 622 ? -48.021 14.614 12.530 1.00 85.12 622 ASP A CA 1
ATOM 4582 C C . ASP A 1 622 ? -48.154 15.731 11.486 1.00 85.12 622 ASP A C 1
ATOM 4584 O O . ASP A 1 622 ? -47.984 16.915 11.791 1.00 85.12 622 ASP A O 1
ATOM 4588 N N . VAL A 1 623 ? -48.527 15.374 10.249 1.00 79.31 623 VAL A N 1
ATOM 4589 C CA . VAL A 1 623 ? -48.602 16.316 9.111 1.00 79.31 623 VAL A CA 1
ATOM 4590 C C . VAL A 1 623 ? -49.429 17.567 9.424 1.00 79.31 623 VAL A C 1
ATOM 4592 O O . VAL A 1 623 ? -49.057 18.662 9.008 1.00 79.31 623 VAL A O 1
ATOM 4595 N N . SER A 1 624 ? -50.534 17.417 10.158 1.00 76.69 624 SER A N 1
ATOM 4596 C CA . SER A 1 624 ? -51.446 18.511 10.512 1.00 76.69 624 SER A CA 1
ATOM 4597 C C . SER A 1 624 ? -50.895 19.478 11.558 1.00 76.69 624 SER A C 1
ATOM 4599 O O . SER A 1 624 ? -51.463 20.548 11.735 1.00 76.69 624 SER A O 1
ATOM 4601 N N . LEU A 1 625 ? -49.827 19.109 12.271 1.00 77.88 625 LEU A N 1
ATOM 4602 C CA . LEU A 1 625 ? -49.271 19.903 13.370 1.00 77.88 625 LEU A CA 1
ATOM 4603 C C . LEU A 1 625 ? -47.881 20.477 13.060 1.00 77.88 625 LEU A C 1
ATOM 4605 O O . LEU A 1 625 ? -47.415 21.376 13.758 1.00 77.88 625 LEU A O 1
ATOM 4609 N N . LEU A 1 626 ? -47.258 20.039 11.960 1.00 77.88 626 LEU A N 1
ATOM 4610 C CA . LEU A 1 626 ? -45.954 20.523 11.493 1.00 77.88 626 LEU A CA 1
ATOM 4611 C C . LEU A 1 626 ? -45.916 22.015 11.135 1.00 77.88 626 LEU A C 1
ATOM 4613 O O . LEU A 1 626 ? -44.835 22.596 11.101 1.00 77.88 626 LEU A O 1
ATOM 4617 N N . GLU A 1 627 ? -47.055 22.637 10.821 1.00 80.31 627 GLU A N 1
ATOM 4618 C CA . GLU A 1 627 ? -47.120 24.079 10.533 1.00 80.31 627 GLU A CA 1
ATOM 4619 C C . GLU A 1 627 ? -47.012 24.953 11.791 1.00 80.31 627 GLU A C 1
ATOM 4621 O O . GLU A 1 627 ? -46.688 26.133 11.693 1.00 80.31 627 GLU A O 1
ATOM 4626 N N . PHE A 1 628 ? -47.231 24.370 12.974 1.00 83.19 628 PHE A N 1
ATOM 4627 C CA . PHE A 1 628 ? -47.138 25.062 14.261 1.00 83.19 628 PHE A CA 1
ATOM 4628 C C . PHE A 1 628 ? -45.778 24.881 14.947 1.00 83.19 628 PHE A C 1
ATOM 4630 O O . PHE A 1 628 ? -45.591 25.367 16.066 1.00 83.19 628 PHE A O 1
ATOM 4637 N N . LEU A 1 629 ? -44.852 24.166 14.300 1.00 89.12 629 LEU A N 1
ATOM 4638 C CA . LEU A 1 629 ? -43.520 23.886 14.814 1.00 89.12 629 LEU A CA 1
ATOM 4639 C C . LEU A 1 629 ? -42.558 25.012 14.415 1.00 89.12 629 LEU A C 1
ATOM 4641 O O . LEU A 1 629 ? -42.357 25.274 13.229 1.00 89.12 629 LEU A O 1
ATOM 4645 N N . HIS A 1 630 ? -41.943 25.651 15.407 1.00 92.19 630 HIS A N 1
ATOM 4646 C CA . HIS A 1 630 ? -40.912 26.667 15.199 1.00 92.19 630 HIS A CA 1
ATOM 4647 C C . HIS A 1 630 ? -39.584 26.165 15.756 1.00 92.19 630 HIS A C 1
ATOM 4649 O O . HIS A 1 630 ? -39.514 25.787 16.924 1.00 92.19 630 HIS A O 1
ATOM 4655 N N . VAL A 1 631 ? -38.545 26.162 14.921 1.00 95.12 631 VAL A N 1
ATOM 4656 C CA . VAL A 1 631 ? -37.193 25.737 15.299 1.00 95.12 631 VAL A CA 1
ATOM 4657 C C . VAL A 1 631 ? -36.275 26.943 15.219 1.00 95.12 631 VAL A C 1
ATOM 4659 O O . VAL A 1 631 ? -36.168 27.562 14.162 1.00 95.12 631 VAL A O 1
ATOM 4662 N N . GLN A 1 632 ? -35.626 27.286 16.326 1.00 95.69 632 GLN A N 1
ATOM 4663 C CA . GLN A 1 632 ? -34.714 28.422 16.401 1.00 95.69 632 GLN A CA 1
ATOM 4664 C C . GLN A 1 632 ? -33.392 27.997 17.034 1.00 95.69 632 GLN A C 1
ATOM 4666 O O . GLN A 1 632 ? -33.380 27.317 18.051 1.00 95.69 632 GLN A O 1
ATOM 4671 N N . GLY A 1 633 ? -32.266 28.401 16.463 1.00 93.50 633 GLY A N 1
ATOM 4672 C CA . GLY A 1 633 ? -30.953 28.196 17.064 1.00 93.50 633 GLY A CA 1
ATOM 4673 C C . GLY A 1 633 ? -30.545 29.346 17.974 1.00 93.50 633 GLY A C 1
ATOM 4674 O O . GLY A 1 633 ? -30.865 30.506 17.711 1.00 93.50 633 GLY A O 1
ATOM 4675 N N . VAL A 1 634 ? -29.763 29.030 19.001 1.00 94.69 634 VAL A N 1
ATOM 4676 C CA . VAL A 1 634 ? -29.088 30.003 19.866 1.00 94.69 634 VAL A CA 1
ATOM 4677 C C . VAL A 1 634 ? -27.627 30.096 19.421 1.00 94.69 634 VAL A C 1
ATOM 4679 O O . VAL A 1 634 ? -26.890 29.117 19.560 1.00 94.69 634 VAL A O 1
ATOM 4682 N N . PRO A 1 635 ? -27.174 31.221 18.855 1.00 93.19 635 PRO A N 1
ATOM 4683 C CA . PRO A 1 635 ? -25.815 31.347 18.358 1.00 93.19 635 PRO A CA 1
ATOM 4684 C C . PRO A 1 635 ? -24.815 31.618 19.493 1.00 93.19 635 PRO A C 1
ATOM 4686 O O . PRO A 1 635 ? -25.118 32.303 20.471 1.00 93.19 635 PRO A O 1
ATOM 4689 N N . ALA A 1 636 ? -23.591 31.104 19.356 1.00 89.06 636 ALA A N 1
ATOM 4690 C CA . ALA A 1 636 ? -22.559 31.194 20.392 1.00 89.06 636 ALA A CA 1
ATOM 4691 C C . ALA A 1 636 ? -22.033 32.613 20.654 1.00 89.06 636 ALA A C 1
ATOM 4693 O O . ALA A 1 636 ? -21.573 32.913 21.753 1.00 89.06 636 ALA A O 1
ATOM 4694 N N . ASP A 1 637 ? -22.110 33.492 19.659 1.00 85.94 637 ASP A N 1
ATOM 4695 C CA . ASP A 1 637 ? -21.694 34.894 19.726 1.00 85.94 637 ASP A CA 1
ATOM 4696 C C . ASP A 1 637 ? -22.809 35.845 20.204 1.00 85.94 637 ASP A C 1
ATOM 4698 O O . ASP A 1 637 ? -22.544 37.023 20.441 1.00 85.94 637 ASP A O 1
ATOM 4702 N N . ALA A 1 638 ? -24.043 35.353 20.366 1.00 85.81 638 ALA A N 1
ATOM 4703 C CA . ALA A 1 638 ? -25.179 36.134 20.854 1.00 85.81 638 ALA A CA 1
ATOM 4704 C C . ALA A 1 638 ? -26.182 35.248 21.619 1.00 85.81 638 ALA A C 1
ATOM 4706 O O . ALA A 1 638 ? -27.328 35.077 21.200 1.00 85.81 638 ALA A O 1
ATOM 4707 N N . SER A 1 639 ? -25.739 34.712 22.764 1.00 79.81 639 SER A N 1
ATOM 4708 C CA . SER A 1 639 ? -26.463 33.733 23.596 1.00 79.81 639 SER A CA 1
ATOM 4709 C C . SER A 1 639 ? -27.847 34.172 24.091 1.00 79.81 639 SER A C 1
ATOM 4711 O O . SER A 1 639 ? -28.643 33.321 24.477 1.00 79.81 639 SER A O 1
ATOM 4713 N N . ASP A 1 640 ? -28.138 35.476 24.073 1.00 79.94 640 ASP A N 1
ATOM 4714 C CA . ASP A 1 640 ? -29.416 36.057 24.516 1.00 79.94 640 ASP A CA 1
ATOM 4715 C C . ASP A 1 640 ? -30.428 36.236 23.366 1.00 79.94 640 ASP A C 1
ATOM 4717 O O . ASP A 1 640 ? -31.495 36.824 23.552 1.00 79.94 640 ASP A O 1
ATOM 4721 N N . THR A 1 641 ? -30.097 35.775 22.156 1.00 86.94 641 THR A N 1
ATOM 4722 C CA . THR A 1 641 ? -30.948 35.894 20.963 1.00 86.94 641 THR A CA 1
ATOM 4723 C C . THR A 1 641 ? -31.155 34.541 20.294 1.00 86.94 641 THR A C 1
ATOM 4725 O O . THR A 1 641 ? -30.266 33.697 20.323 1.00 86.94 641 THR A O 1
ATOM 4728 N N . THR A 1 642 ? -32.314 34.335 19.669 1.00 89.69 642 THR A N 1
ATOM 4729 C CA . THR A 1 642 ? -32.598 33.157 18.840 1.00 89.69 642 THR A CA 1
ATOM 4730 C C . THR A 1 642 ? -32.678 33.550 17.364 1.00 89.69 642 THR A C 1
ATOM 4732 O O . THR A 1 642 ? -33.016 34.687 17.025 1.00 89.69 642 THR A O 1
ATOM 4735 N N . VAL A 1 643 ? -32.325 32.624 16.473 1.00 93.00 643 VAL A N 1
ATOM 4736 C CA . VAL A 1 643 ? -32.377 32.797 15.013 1.00 93.00 643 VAL A CA 1
ATOM 4737 C C . VAL A 1 643 ? -33.132 31.620 14.410 1.00 93.00 643 VAL A C 1
ATOM 4739 O O . VAL A 1 643 ? -32.816 30.477 14.725 1.00 93.00 643 VAL A O 1
ATOM 4742 N N . ASP A 1 644 ? -34.103 31.882 13.537 1.00 93.00 644 ASP A N 1
ATOM 4743 C CA . ASP A 1 644 ? -34.896 30.825 12.901 1.00 93.00 644 ASP A CA 1
ATOM 4744 C C . ASP A 1 644 ? -34.013 29.861 12.090 1.00 93.00 644 ASP A C 1
ATOM 4746 O O . ASP A 1 644 ? -33.125 30.278 11.342 1.00 93.00 644 ASP A O 1
ATOM 4750 N N . TRP A 1 645 ? -34.261 28.559 12.246 1.00 94.38 645 TRP A N 1
ATOM 4751 C CA . TRP A 1 645 ? -33.688 27.512 11.403 1.00 94.38 645 TRP A CA 1
ATOM 4752 C C . TRP A 1 645 ? -34.704 27.106 10.341 1.00 94.38 645 TRP A C 1
ATOM 4754 O O . TRP A 1 645 ? -35.877 26.861 10.632 1.00 94.38 645 TRP A O 1
ATOM 4764 N N . ASN A 1 646 ? -34.243 27.002 9.099 1.00 92.12 646 ASN A N 1
ATOM 4765 C CA . ASN A 1 646 ? -35.086 26.680 7.959 1.00 92.12 646 ASN A CA 1
ATOM 4766 C C . ASN A 1 646 ? -35.145 25.168 7.751 1.00 92.12 646 ASN A C 1
ATOM 4768 O O . ASN A 1 646 ? -34.179 24.449 8.014 1.00 92.12 646 ASN A O 1
ATOM 4772 N N . PHE A 1 647 ? -36.280 24.671 7.257 1.00 89.00 647 PHE A N 1
ATOM 4773 C CA . PHE A 1 647 ? -36.351 23.276 6.836 1.00 89.00 647 PHE A CA 1
ATOM 4774 C C . PHE A 1 647 ? -35.532 23.096 5.546 1.00 89.00 647 PHE A C 1
ATOM 4776 O O . PHE A 1 647 ? -35.655 23.887 4.611 1.00 89.00 647 PHE A O 1
ATOM 4783 N N . VAL A 1 648 ? -34.704 22.056 5.494 1.00 90.31 648 VAL A N 1
ATOM 4784 C CA . VAL A 1 648 ? -33.807 21.758 4.361 1.00 90.31 648 VAL A CA 1
ATOM 4785 C C . VAL A 1 648 ? -34.118 20.425 3.689 1.00 90.31 648 VAL A C 1
ATOM 4787 O O . VAL A 1 648 ? -33.797 20.233 2.519 1.00 90.31 648 VAL A O 1
ATOM 4790 N N . GLU A 1 649 ? -34.775 19.514 4.404 1.00 88.00 649 GLU A N 1
ATOM 4791 C CA . GLU A 1 649 ? -35.164 18.196 3.905 1.00 88.00 649 GLU A CA 1
ATOM 4792 C C . GLU A 1 649 ? -36.505 17.780 4.526 1.00 88.00 649 GLU A C 1
ATOM 4794 O O . GLU A 1 649 ? -36.794 18.131 5.673 1.00 88.00 649 GLU A O 1
ATOM 4799 N N . ASP A 1 650 ? -37.333 17.061 3.765 1.00 86.88 650 ASP A N 1
ATOM 4800 C CA . ASP A 1 650 ? -38.636 16.538 4.192 1.00 86.88 650 ASP A CA 1
ATOM 4801 C C . ASP A 1 650 ? -38.823 15.118 3.641 1.00 86.88 650 ASP A C 1
ATOM 4803 O O . ASP A 1 650 ? -38.594 14.868 2.455 1.00 86.88 650 ASP A O 1
ATOM 4807 N N . ALA A 1 651 ? -39.254 14.193 4.493 1.00 85.94 651 ALA A N 1
ATOM 4808 C CA . ALA A 1 651 ? -39.468 12.790 4.156 1.00 85.94 651 ALA A CA 1
ATOM 4809 C C . ALA A 1 651 ? -40.763 12.254 4.778 1.00 85.94 651 ALA A C 1
ATOM 4811 O O . ALA A 1 651 ? -41.281 12.783 5.766 1.00 85.94 651 ALA A O 1
ATOM 4812 N N . ALA A 1 652 ? -41.302 11.182 4.194 1.00 82.44 652 ALA A N 1
ATOM 4813 C CA . ALA A 1 652 ? -42.456 10.493 4.760 1.00 82.44 652 ALA A CA 1
ATOM 4814 C C . ALA A 1 652 ? -42.072 9.841 6.098 1.00 82.44 652 ALA A C 1
ATOM 4816 O O . ALA A 1 652 ? -41.101 9.090 6.169 1.00 82.44 652 ALA A O 1
ATOM 4817 N N . GLY A 1 653 ? -42.839 10.137 7.147 1.00 73.31 653 GLY A N 1
ATOM 4818 C CA . GLY A 1 653 ? -42.728 9.494 8.450 1.00 73.31 653 GLY A CA 1
ATOM 4819 C C . GLY A 1 653 ? -43.774 8.383 8.622 1.00 73.31 653 GLY A C 1
ATOM 4820 O O . GLY A 1 653 ? -44.690 8.241 7.805 1.00 73.31 653 GLY A O 1
ATOM 4821 N N . PRO A 1 654 ? -43.661 7.573 9.681 1.00 66.12 654 PRO A N 1
ATOM 4822 C CA . PRO A 1 654 ? -44.655 6.555 10.008 1.00 66.12 654 PRO A CA 1
ATOM 4823 C C . PRO A 1 654 ? -45.992 7.172 10.456 1.00 66.12 654 PRO A C 1
ATOM 4825 O O . PRO A 1 654 ? -46.053 8.328 10.865 1.00 66.12 654 PRO A O 1
ATOM 4828 N N . ASN A 1 655 ? -47.077 6.392 10.369 1.00 65.25 655 ASN A N 1
ATOM 4829 C CA . ASN A 1 655 ? -48.427 6.763 10.828 1.00 65.25 655 ASN A CA 1
ATOM 4830 C C . ASN A 1 655 ? -48.959 8.109 10.297 1.00 65.25 655 ASN A C 1
ATOM 4832 O O . ASN A 1 655 ? -49.620 8.842 11.022 1.00 65.25 655 ASN A O 1
ATOM 4836 N N . ASN A 1 656 ? -48.729 8.417 9.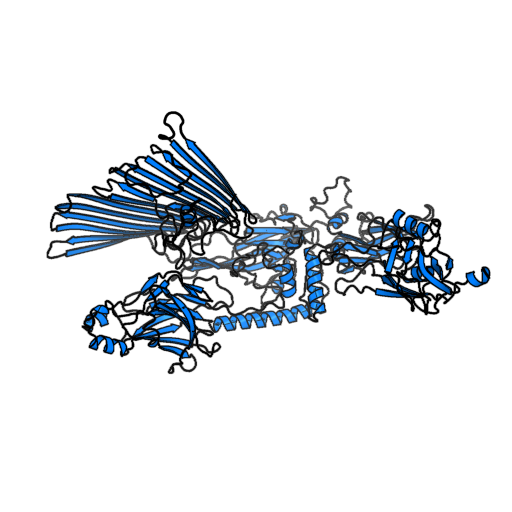013 1.00 68.00 656 ASN A N 1
ATOM 4837 C CA . ASN A 1 656 ? -49.157 9.679 8.388 1.00 68.00 656 ASN A CA 1
ATOM 4838 C C . ASN A 1 656 ? -48.416 10.935 8.916 1.00 68.00 656 ASN A C 1
ATOM 4840 O O . ASN A 1 656 ? -48.864 12.051 8.653 1.00 68.00 656 ASN A O 1
ATOM 4844 N N . GLY A 1 657 ? -47.290 10.774 9.624 1.00 78.44 657 GLY A N 1
ATOM 4845 C CA . GLY A 1 657 ? -46.381 11.859 10.012 1.00 78.44 657 GLY A CA 1
ATOM 4846 C C . GLY A 1 657 ? -45.373 12.235 8.915 1.00 78.44 657 GLY A C 1
ATOM 4847 O O . GLY A 1 657 ? -45.251 11.548 7.897 1.00 78.44 657 GLY A O 1
ATOM 4848 N N . ARG A 1 658 ? -44.621 13.328 9.109 1.00 87.88 658 ARG A N 1
ATOM 4849 C CA . ARG A 1 658 ? -43.409 13.622 8.317 1.00 87.88 658 ARG A CA 1
ATOM 4850 C C . ARG A 1 658 ? -42.193 13.809 9.195 1.00 87.88 658 ARG A C 1
ATOM 4852 O O . ARG A 1 658 ? -42.305 14.250 10.336 1.00 87.88 658 ARG A O 1
ATOM 4859 N N . VAL A 1 659 ? -41.039 13.549 8.593 1.00 89.44 659 VAL A N 1
ATOM 4860 C CA . VAL A 1 659 ? -39.731 13.874 9.146 1.00 89.44 659 VAL A CA 1
ATOM 4861 C C . VAL A 1 659 ? -39.173 15.085 8.415 1.00 89.44 659 VAL A C 1
ATOM 4863 O O . VAL A 1 659 ? -39.074 15.066 7.192 1.00 89.44 659 VAL A O 1
ATOM 4866 N N . ARG A 1 660 ? -38.795 16.123 9.161 1.00 91.69 660 ARG A N 1
ATOM 4867 C CA . ARG A 1 660 ? -38.159 17.337 8.645 1.00 91.69 660 ARG A CA 1
ATOM 4868 C C . ARG A 1 660 ? -36.791 17.543 9.265 1.00 91.69 660 ARG A C 1
ATOM 4870 O O . ARG A 1 660 ? -36.618 17.392 10.474 1.00 91.69 660 ARG A O 1
ATOM 4877 N N . THR A 1 661 ? -35.843 17.957 8.438 1.00 93.81 661 THR A N 1
ATOM 4878 C CA . THR A 1 661 ? -34.528 18.412 8.886 1.00 93.81 661 THR A CA 1
ATOM 4879 C C . THR A 1 661 ? -34.494 19.926 8.885 1.00 93.81 661 THR A C 1
ATOM 4881 O O . THR A 1 661 ? -34.838 20.546 7.879 1.00 93.81 661 THR A O 1
ATOM 4884 N N . TYR A 1 662 ? -34.057 20.510 9.995 1.00 94.88 662 TYR A N 1
ATOM 4885 C CA . TYR A 1 662 ? -33.882 21.947 10.163 1.00 94.88 662 TYR A CA 1
ATOM 4886 C C . TYR A 1 662 ? -32.398 22.280 10.289 1.00 94.88 662 TYR A C 1
ATOM 4888 O O . TYR A 1 662 ? -31.671 21.589 11.007 1.00 94.88 662 TYR A O 1
ATOM 4896 N N . ALA A 1 663 ? -31.965 23.333 9.602 1.00 94.19 663 ALA A N 1
ATOM 4897 C CA . ALA A 1 663 ? -30.599 23.840 9.636 1.00 94.19 663 ALA A CA 1
ATOM 4898 C C . ALA A 1 663 ? -30.590 25.380 9.520 1.00 94.19 663 ALA A C 1
ATOM 4900 O O . ALA A 1 663 ? -31.527 25.963 8.966 1.00 94.19 663 ALA A O 1
ATOM 4901 N N . PRO A 1 664 ? -29.556 26.059 10.037 1.00 93.06 664 PRO A N 1
ATOM 4902 C CA . PRO A 1 664 ? -29.374 27.493 9.844 1.00 93.06 664 PRO A CA 1
ATOM 4903 C C . PRO A 1 664 ? -28.870 27.812 8.430 1.00 93.06 664 PRO A C 1
ATOM 4905 O O . PRO A 1 664 ? -28.141 27.019 7.842 1.00 93.06 664 PRO A O 1
ATOM 4908 N N . ASP A 1 665 ? -29.165 29.013 7.921 1.00 89.50 665 ASP A N 1
ATOM 4909 C CA . ASP A 1 665 ? -28.611 29.484 6.637 1.00 89.50 665 ASP A CA 1
ATOM 4910 C C . ASP A 1 665 ? -27.086 29.709 6.703 1.00 89.50 665 ASP A C 1
ATOM 4912 O O . ASP A 1 665 ? -26.372 29.556 5.710 1.00 89.50 665 ASP A O 1
ATOM 4916 N N . ASP A 1 666 ? -26.575 30.081 7.883 1.00 88.88 666 ASP A N 1
ATOM 4917 C CA . ASP A 1 666 ? -25.146 30.264 8.135 1.00 88.88 666 ASP A CA 1
ATOM 4918 C C . ASP A 1 666 ? -24.533 28.998 8.746 1.00 88.88 666 ASP A C 1
ATOM 4920 O O . ASP A 1 666 ? -24.455 28.826 9.967 1.00 88.88 666 ASP A O 1
ATOM 4924 N N . HIS A 1 667 ? -24.079 28.112 7.862 1.00 88.12 667 HIS A N 1
ATOM 4925 C CA . HIS A 1 667 ? -23.430 26.852 8.218 1.00 88.12 667 HIS A CA 1
ATOM 4926 C C . HIS A 1 667 ? -22.047 27.028 8.867 1.00 88.12 667 HIS A C 1
ATOM 4928 O O . HIS A 1 667 ? -21.548 26.083 9.474 1.00 88.12 667 HIS A O 1
ATOM 4934 N N . ALA A 1 668 ? -21.415 28.204 8.754 1.00 87.81 668 ALA A N 1
ATOM 4935 C CA . ALA A 1 668 ? -20.098 28.476 9.336 1.00 87.81 668 ALA A CA 1
ATOM 4936 C C . ALA A 1 668 ? -20.181 29.017 10.774 1.00 87.81 668 ALA A C 1
ATOM 4938 O O . ALA A 1 668 ? -19.185 28.991 11.504 1.00 87.81 668 ALA A O 1
ATOM 4939 N N . ARG A 1 669 ? -21.356 29.497 11.196 1.00 91.38 669 ARG A N 1
ATOM 4940 C CA . ARG A 1 669 ? -21.585 29.999 12.553 1.00 91.38 669 ARG A CA 1
ATOM 4941 C C . ARG A 1 669 ? -21.647 28.859 13.570 1.00 91.38 669 ARG A C 1
ATOM 4943 O O . ARG A 1 669 ? -22.163 27.783 13.281 1.00 91.38 669 ARG A O 1
ATOM 4950 N N . ALA A 1 670 ? -21.140 29.117 14.776 1.00 92.88 670 ALA A N 1
ATOM 4951 C CA . ALA A 1 670 ? -21.231 28.196 15.905 1.00 92.88 670 ALA A CA 1
ATOM 4952 C C . ALA A 1 670 ? -22.531 28.415 16.701 1.00 92.88 670 ALA A C 1
ATOM 4954 O O . ALA A 1 670 ? -22.881 29.549 17.036 1.00 92.88 670 ALA A O 1
ATOM 4955 N N . TRP A 1 671 ? -23.210 27.327 17.046 1.00 94.56 671 TRP A N 1
ATOM 4956 C CA . TRP A 1 671 ? -24.506 27.300 17.728 1.00 94.56 671 TRP A CA 1
ATOM 4957 C C . TRP A 1 671 ? -24.366 26.624 19.092 1.00 94.56 671 TRP A C 1
ATOM 4959 O O . TRP A 1 671 ? -23.676 25.617 19.190 1.00 94.56 671 TRP A O 1
ATOM 4969 N N . LEU A 1 672 ? -24.980 27.177 20.139 1.00 95.50 672 LEU A N 1
ATOM 4970 C CA . LEU A 1 672 ? -24.965 26.633 21.507 1.00 95.50 672 LEU A CA 1
ATOM 4971 C C . LEU A 1 672 ? -26.142 25.706 21.789 1.00 95.50 672 LEU A C 1
ATOM 4973 O O . LEU A 1 672 ? -26.021 24.793 22.597 1.00 95.50 672 LEU A O 1
ATOM 4977 N N . ALA A 1 673 ? -27.284 25.975 21.163 1.00 95.19 673 ALA A N 1
ATOM 4978 C CA . ALA A 1 673 ? -28.500 25.214 21.387 1.00 95.19 673 ALA A CA 1
ATOM 4979 C C . ALA A 1 673 ? -29.453 25.329 20.198 1.00 95.19 673 ALA A C 1
ATOM 4981 O O . ALA A 1 673 ? -29.324 26.237 19.368 1.00 95.19 673 ALA A O 1
ATOM 4982 N N . VAL A 1 674 ? -30.452 24.451 20.166 1.00 96.44 674 VAL A N 1
ATOM 4983 C CA . VAL A 1 674 ? -31.643 24.596 19.325 1.00 96.44 674 VAL A CA 1
ATOM 4984 C C . VAL A 1 674 ? -32.908 24.494 20.177 1.00 96.44 674 VAL A C 1
ATOM 4986 O O . VAL A 1 674 ? -33.036 23.621 21.031 1.00 96.44 674 VAL A O 1
ATOM 4989 N N . GLU A 1 675 ? -33.844 25.410 19.963 1.00 95.94 675 GLU A N 1
ATOM 4990 C CA . GLU A 1 675 ? -35.144 25.477 20.619 1.00 95.94 675 GLU A CA 1
ATOM 4991 C C . GLU A 1 675 ? -36.239 25.054 19.644 1.00 95.94 675 GLU A C 1
ATOM 4993 O O . GLU A 1 675 ? -36.344 25.572 18.532 1.00 95.94 675 GLU A O 1
ATOM 4998 N N . ILE A 1 676 ? -37.066 24.107 20.076 1.00 95.75 676 ILE A N 1
ATOM 4999 C CA . ILE A 1 676 ? -38.208 23.585 19.333 1.00 95.75 676 ILE A CA 1
ATOM 5000 C C . ILE A 1 676 ? -39.464 24.006 20.091 1.00 95.75 676 ILE A C 1
ATOM 5002 O O . ILE A 1 676 ? -39.761 23.473 21.163 1.00 95.75 676 ILE A O 1
ATOM 5006 N N . ALA A 1 677 ? -40.209 24.960 19.541 1.00 94.00 677 ALA A N 1
ATOM 5007 C CA . ALA A 1 677 ? -41.494 25.389 20.075 1.00 94.00 677 ALA A CA 1
ATOM 5008 C C . ALA A 1 677 ? -42.639 24.683 19.338 1.00 94.00 677 ALA A C 1
ATOM 5010 O O . ALA A 1 677 ? -42.749 24.777 18.114 1.00 94.00 677 ALA A O 1
ATOM 5011 N N . TYR A 1 678 ? -43.506 23.994 20.082 1.00 93.62 678 TYR A N 1
ATOM 5012 C CA . TYR A 1 678 ? -44.606 23.197 19.532 1.00 93.62 678 TYR A CA 1
ATOM 5013 C C . TYR A 1 678 ? -45.853 23.239 20.429 1.00 93.62 678 TYR A C 1
ATOM 5015 O O . TYR A 1 678 ? -45.756 23.499 21.634 1.00 93.62 678 TYR A O 1
ATOM 5023 N N . PRO A 1 679 ? -47.053 23.004 19.870 1.00 90.38 679 PRO A N 1
ATOM 5024 C CA . PRO A 1 679 ? -48.255 22.801 20.668 1.00 90.38 679 PRO A CA 1
ATOM 5025 C C . PRO A 1 679 ? -48.129 21.540 21.538 1.00 90.38 679 PRO A C 1
ATOM 5027 O O . PRO A 1 679 ? -47.803 20.490 20.993 1.00 90.38 679 PRO A O 1
ATOM 5030 N N . PRO A 1 680 ? -48.472 21.563 22.840 1.00 87.38 680 PRO A N 1
ATOM 5031 C CA . PRO A 1 680 ? -48.431 20.374 23.704 1.00 87.38 680 PRO A CA 1
ATOM 5032 C C . PRO A 1 680 ? -49.303 19.197 23.248 1.00 87.38 680 PRO A C 1
ATOM 5034 O O . PRO A 1 680 ? -49.196 18.104 23.789 1.00 87.38 680 PRO A O 1
ATOM 5037 N N . ILE A 1 681 ? -50.207 19.423 22.295 1.00 86.06 681 ILE A N 1
ATOM 5038 C CA . ILE A 1 681 ? -51.041 18.387 21.684 1.00 86.06 681 ILE A CA 1
ATOM 5039 C C . ILE A 1 681 ? -50.333 17.647 20.535 1.00 86.06 681 ILE A C 1
ATOM 5041 O O . ILE A 1 681 ? -50.825 16.624 20.071 1.00 86.06 681 ILE A O 1
ATOM 5045 N N . ALA A 1 682 ? -49.196 18.165 20.061 1.00 87.75 682 ALA A N 1
ATOM 5046 C CA . ALA A 1 682 ? -48.406 17.562 19.001 1.00 87.75 682 ALA A CA 1
ATOM 5047 C C . ALA A 1 682 ? -47.436 16.528 19.572 1.00 87.75 682 ALA A C 1
ATOM 5049 O O . ALA A 1 682 ? -46.614 16.850 20.429 1.00 87.75 682 ALA A O 1
ATOM 5050 N N . SER A 1 683 ? -47.491 15.305 19.043 1.00 88.44 683 SER A N 1
ATOM 5051 C CA . SER A 1 683 ? -46.432 14.326 19.264 1.00 88.44 683 SER A CA 1
ATOM 5052 C C . SER A 1 683 ? -45.243 14.715 18.385 1.00 88.44 683 SER A C 1
ATOM 5054 O O . SER A 1 683 ? -45.285 14.607 17.155 1.00 88.44 683 SER A O 1
ATOM 5056 N N . VAL A 1 684 ? -44.216 15.286 19.011 1.00 92.31 684 VAL A N 1
ATOM 5057 C CA . VAL A 1 684 ? -42.976 15.700 18.347 1.00 92.31 684 VAL A CA 1
ATOM 5058 C C . VAL A 1 684 ? -41.870 14.754 18.778 1.00 92.31 684 VAL A C 1
ATOM 5060 O O . VAL A 1 684 ? -41.712 14.484 19.964 1.00 92.31 684 VAL A O 1
ATOM 5063 N N . GLY A 1 685 ? -41.097 14.262 17.818 1.00 92.81 685 GLY A N 1
ATOM 5064 C CA . GLY A 1 685 ? -39.985 13.358 18.057 1.00 92.81 685 GLY A CA 1
ATOM 5065 C C . GLY A 1 685 ? -38.669 13.908 17.537 1.00 92.81 685 GLY A C 1
ATOM 5066 O O . GLY A 1 685 ? -38.603 14.304 16.380 1.00 92.81 685 GLY A O 1
ATOM 5067 N N . VAL A 1 686 ? -37.608 13.899 18.338 1.00 95.00 686 VAL A N 1
ATOM 5068 C CA . VAL A 1 686 ? -36.253 14.247 17.882 1.00 95.00 686 VAL A CA 1
ATOM 5069 C C . VAL A 1 686 ? -35.545 12.973 17.432 1.00 95.00 686 VAL A C 1
ATOM 5071 O O . VAL A 1 686 ? -35.307 12.082 18.240 1.00 95.00 686 VAL A O 1
ATOM 5074 N N . LEU A 1 687 ? -35.212 12.861 16.146 1.00 93.62 687 LEU A N 1
ATOM 5075 C CA . LEU A 1 687 ? -34.493 11.699 15.612 1.00 93.62 687 LEU A CA 1
ATOM 5076 C C . LEU A 1 687 ? -33.000 11.784 15.943 1.00 93.62 687 LEU A C 1
ATOM 5078 O O . LEU A 1 687 ? -32.383 10.786 16.311 1.00 93.62 687 LEU A O 1
ATOM 5082 N N . GLY A 1 688 ? -32.428 12.982 15.834 1.00 93.19 688 GLY A N 1
ATOM 5083 C CA . GLY A 1 688 ? -31.044 13.243 16.202 1.00 93.19 688 GLY A CA 1
ATOM 5084 C C . GLY A 1 688 ? -30.572 14.643 15.827 1.00 93.19 688 GLY A C 1
ATOM 5085 O O . GLY A 1 688 ? -31.222 15.356 15.054 1.00 93.19 688 GLY A O 1
ATOM 5086 N N . VAL A 1 689 ? -29.419 15.008 16.377 1.00 94.31 689 VAL A N 1
ATOM 5087 C CA . VAL A 1 689 ? -28.687 16.250 16.109 1.00 94.31 689 VAL A CA 1
ATOM 5088 C C . VAL A 1 689 ? -27.371 15.890 15.433 1.00 94.31 689 VAL A C 1
ATOM 5090 O O . VAL A 1 689 ? -26.713 14.935 15.836 1.00 94.31 689 VAL A O 1
ATOM 5093 N N . ARG A 1 690 ? -26.972 16.651 14.414 1.00 93.44 690 ARG A N 1
ATOM 5094 C CA . ARG A 1 690 ? -25.652 16.534 13.782 1.00 93.44 690 ARG A CA 1
ATOM 5095 C C . ARG A 1 690 ? -24.940 17.867 13.832 1.00 93.44 690 ARG A C 1
ATOM 5097 O O . ARG A 1 690 ? -25.566 18.900 13.623 1.00 93.44 690 ARG A O 1
ATOM 5104 N N . GLY A 1 691 ? -23.627 17.833 14.005 1.00 91.25 691 GLY A N 1
ATOM 5105 C CA . GLY A 1 691 ? -22.797 19.024 13.890 1.00 91.25 691 GLY A CA 1
ATOM 5106 C C . GLY A 1 691 ? -21.309 18.713 13.884 1.00 91.25 691 GLY A C 1
ATOM 5107 O O . GLY A 1 691 ? -20.881 17.572 14.084 1.00 91.25 691 GLY A O 1
ATOM 5108 N N . THR A 1 692 ? -20.527 19.759 13.640 1.00 92.25 692 THR A N 1
ATOM 5109 C CA . THR A 1 692 ? -19.068 19.740 13.693 1.00 92.25 692 THR A CA 1
ATOM 5110 C C . THR A 1 692 ? -18.584 20.604 14.850 1.00 92.25 692 THR A C 1
ATOM 5112 O O . THR A 1 692 ? -18.984 21.761 14.953 1.00 92.25 692 THR A O 1
ATOM 5115 N N . THR A 1 693 ? -17.710 20.099 15.720 1.00 90.25 693 THR A N 1
ATOM 5116 C CA . THR A 1 693 ? -17.179 20.923 16.817 1.00 90.25 693 THR A CA 1
ATOM 5117 C C . THR A 1 693 ? -16.037 21.829 16.333 1.00 90.25 693 THR A C 1
ATOM 5119 O O . THR A 1 693 ? -15.238 21.421 15.485 1.00 90.25 693 THR A O 1
ATOM 5122 N N . PRO A 1 694 ? -15.864 23.037 16.905 1.00 86.19 694 PRO A N 1
ATOM 5123 C CA . PRO A 1 694 ? -14.705 23.887 16.628 1.00 86.19 694 PRO A CA 1
ATOM 5124 C C . PRO A 1 694 ? -13.363 23.183 16.870 1.00 86.19 694 PRO A C 1
ATOM 5126 O O . PRO A 1 694 ? -12.396 23.431 16.155 1.00 86.19 694 PRO A O 1
ATOM 5129 N N . ALA A 1 695 ? -13.305 22.268 17.845 1.00 80.06 695 ALA A N 1
ATOM 5130 C CA . ALA A 1 695 ? -12.119 21.461 18.118 1.00 80.06 695 ALA A CA 1
ATOM 5131 C C . ALA A 1 695 ? -11.763 20.535 16.942 1.00 80.06 695 ALA A C 1
ATOM 5133 O O . ALA A 1 695 ? -10.592 20.449 16.577 1.00 80.06 695 ALA A O 1
ATOM 5134 N N . ALA A 1 696 ? -12.756 19.901 16.309 1.00 76.88 696 ALA A N 1
ATOM 5135 C CA . ALA A 1 696 ? -12.554 19.069 15.124 1.00 76.88 696 ALA A CA 1
ATOM 5136 C C . ALA A 1 696 ? -12.082 19.893 13.913 1.00 76.88 696 ALA A C 1
ATOM 5138 O O . ALA A 1 696 ? -11.146 19.491 13.222 1.00 76.88 696 ALA A O 1
ATOM 5139 N N . VAL A 1 697 ? -12.663 21.081 13.698 1.00 83.19 697 VAL A N 1
ATOM 5140 C CA . VAL A 1 697 ? -12.219 22.026 12.652 1.00 83.19 697 VAL A CA 1
ATOM 5141 C C . VAL A 1 697 ? -10.774 22.467 12.884 1.00 83.19 697 VAL A C 1
ATOM 5143 O O . VAL A 1 697 ? -9.961 22.449 11.960 1.00 83.19 697 VAL A O 1
ATOM 5146 N N . GLN A 1 698 ? -10.421 22.816 14.122 1.00 81.06 698 GLN A N 1
ATOM 5147 C CA . GLN A 1 698 ? -9.058 23.213 14.464 1.00 81.06 698 GLN A CA 1
ATOM 5148 C C . GLN A 1 698 ? -8.070 22.049 14.317 1.00 81.06 698 GLN A C 1
ATOM 5150 O O . GLN A 1 698 ? -6.953 22.257 13.845 1.00 81.06 698 GLN A O 1
ATOM 5155 N N . AL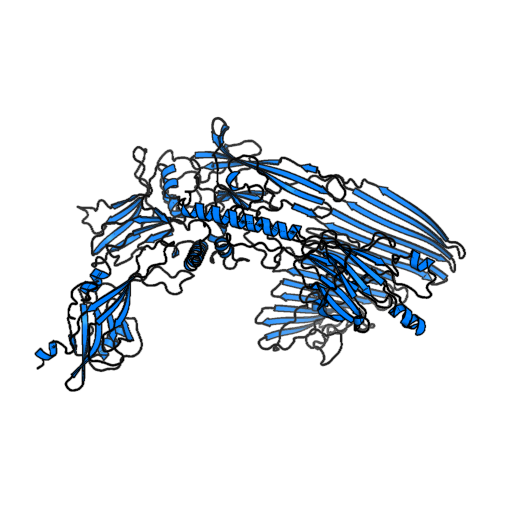A A 1 699 ? -8.463 20.827 14.685 1.00 69.38 699 ALA A N 1
ATOM 5156 C CA . ALA A 1 699 ? -7.638 19.637 14.506 1.00 69.38 699 ALA A CA 1
ATOM 5157 C C . ALA A 1 699 ? -7.368 19.348 13.019 1.00 69.38 699 ALA A C 1
ATOM 5159 O O . ALA A 1 699 ? -6.219 19.098 12.654 1.00 69.38 699 ALA A O 1
ATOM 5160 N N . ALA A 1 700 ? -8.383 19.475 12.155 1.00 71.19 700 ALA A N 1
ATOM 5161 C CA . ALA A 1 700 ? -8.221 19.397 10.703 1.00 71.19 700 ALA A CA 1
ATOM 5162 C C . ALA A 1 700 ? -7.277 20.492 10.176 1.00 71.19 700 ALA A C 1
ATOM 5164 O O . ALA A 1 700 ? -6.315 20.194 9.472 1.00 71.19 700 ALA A O 1
ATOM 5165 N N . ALA A 1 701 ? -7.482 21.755 10.568 1.00 77.88 701 ALA A N 1
ATOM 5166 C CA . ALA A 1 701 ? -6.626 22.869 10.154 1.00 77.88 701 ALA A CA 1
ATOM 5167 C C . ALA A 1 701 ? -5.159 22.674 10.580 1.00 77.88 701 ALA A C 1
ATOM 5169 O O . ALA A 1 701 ? -4.248 22.883 9.778 1.00 77.88 701 ALA A O 1
ATOM 5170 N N . ASN A 1 702 ? -4.927 22.218 11.814 1.00 70.00 702 ASN A N 1
ATOM 5171 C CA . ASN A 1 702 ? -3.591 21.902 12.317 1.00 70.00 702 ASN A CA 1
ATOM 5172 C C . ASN A 1 702 ? -2.951 20.755 11.522 1.00 70.00 702 ASN A C 1
ATOM 5174 O O . ASN A 1 702 ? -1.787 20.858 11.142 1.00 70.00 702 ASN A O 1
ATOM 5178 N N . ALA A 1 703 ? -3.708 19.692 11.227 1.00 63.47 703 ALA A N 1
ATOM 5179 C CA . ALA A 1 703 ? -3.231 18.570 10.421 1.00 63.47 703 ALA A CA 1
ATOM 5180 C C . ALA A 1 703 ? -2.870 18.998 8.988 1.00 63.47 703 ALA A C 1
ATOM 5182 O O . ALA A 1 703 ? -1.840 18.579 8.463 1.00 63.47 703 ALA A O 1
ATOM 5183 N N . ASN A 1 704 ? -3.663 19.879 8.378 1.00 71.88 704 ASN A N 1
ATOM 5184 C CA . ASN A 1 704 ? -3.417 20.394 7.030 1.00 71.88 704 ASN A CA 1
ATOM 5185 C C . ASN A 1 704 ? -2.199 21.322 6.970 1.00 71.88 704 ASN A C 1
ATOM 5187 O O . ASN A 1 704 ? -1.331 21.143 6.118 1.00 71.88 704 ASN A O 1
ATOM 5191 N N . ALA A 1 705 ? -2.073 22.260 7.912 1.00 69.62 705 ALA A N 1
ATOM 5192 C CA . ALA A 1 705 ? -0.897 23.126 8.004 1.00 69.62 705 ALA A CA 1
ATOM 5193 C C . ALA A 1 705 ? 0.392 22.314 8.228 1.00 69.62 705 ALA A C 1
ATOM 5195 O O . ALA A 1 705 ? 1.447 22.617 7.665 1.00 69.62 705 ALA A O 1
ATOM 5196 N N . ALA A 1 706 ? 0.295 21.250 9.024 1.00 61.19 706 ALA A N 1
ATOM 5197 C CA . ALA A 1 706 ? 1.369 20.301 9.246 1.00 61.19 706 ALA A CA 1
ATOM 5198 C C . ALA A 1 706 ? 1.741 19.518 7.970 1.00 61.19 706 ALA A C 1
ATOM 5200 O O . ALA A 1 706 ? 2.930 19.435 7.648 1.00 61.19 706 ALA A O 1
ATOM 5201 N N . ASN A 1 707 ? 0.750 19.016 7.221 1.00 63.66 707 ASN A N 1
ATOM 5202 C CA . ASN A 1 707 ? 0.953 18.355 5.927 1.00 63.66 707 ASN A CA 1
ATOM 5203 C C . ASN A 1 707 ? 1.666 19.283 4.932 1.00 63.66 707 ASN A C 1
ATOM 5205 O O . ASN A 1 707 ? 2.664 18.890 4.334 1.00 63.66 707 ASN A O 1
ATOM 5209 N N . GLU A 1 708 ? 1.227 20.537 4.806 1.00 69.31 708 GLU A N 1
ATOM 5210 C CA . GLU A 1 708 ? 1.857 21.513 3.909 1.00 69.31 708 GLU A CA 1
ATOM 5211 C C . GLU A 1 708 ? 3.307 21.839 4.296 1.00 69.31 708 GLU A C 1
ATOM 5213 O O . GLU A 1 708 ? 4.180 21.972 3.431 1.00 69.31 708 GLU A O 1
ATOM 5218 N N . ALA A 1 709 ? 3.585 21.992 5.595 1.00 65.94 709 ALA A N 1
ATOM 5219 C CA . ALA A 1 709 ? 4.931 22.274 6.086 1.00 65.94 709 ALA A CA 1
ATOM 5220 C C . ALA A 1 709 ? 5.889 21.113 5.790 1.00 65.94 709 ALA A C 1
ATOM 5222 O O . ALA A 1 709 ? 7.026 21.335 5.362 1.00 65.94 709 ALA A O 1
ATOM 5223 N N . ALA A 1 710 ? 5.422 19.877 5.962 1.00 59.19 710 ALA A N 1
ATOM 5224 C CA . ALA A 1 710 ? 6.194 18.707 5.593 1.00 59.19 710 ALA A CA 1
ATOM 5225 C C . ALA A 1 710 ? 6.357 18.557 4.082 1.00 59.19 710 ALA A C 1
ATOM 5227 O O . ALA A 1 710 ? 7.456 18.230 3.645 1.00 59.19 710 ALA A O 1
ATOM 5228 N N . ALA A 1 711 ? 5.332 18.878 3.281 1.00 63.72 711 ALA A N 1
ATOM 5229 C CA . ALA A 1 711 ? 5.410 18.775 1.821 1.00 63.72 711 ALA A CA 1
ATOM 5230 C C . ALA A 1 711 ? 6.547 19.646 1.296 1.00 63.72 711 ALA A C 1
ATOM 5232 O O . ALA A 1 711 ? 7.367 19.204 0.495 1.00 63.72 711 ALA A O 1
ATOM 5233 N N . LYS A 1 712 ? 6.654 20.867 1.827 1.00 66.75 712 LYS A N 1
ATOM 5234 C CA . LYS A 1 712 ? 7.729 21.805 1.490 1.00 66.75 712 LYS A CA 1
ATOM 5235 C C . LYS A 1 712 ? 9.101 21.312 1.950 1.00 66.75 712 LYS A C 1
ATOM 5237 O O . LYS A 1 712 ? 10.073 21.451 1.203 1.00 66.75 712 LYS A O 1
ATOM 5242 N N . ALA A 1 713 ? 9.203 20.741 3.151 1.00 63.44 713 ALA A N 1
ATOM 5243 C CA . ALA A 1 713 ? 10.457 20.166 3.640 1.00 63.44 713 ALA A CA 1
ATOM 5244 C C . ALA A 1 713 ? 10.922 19.003 2.745 1.00 63.44 713 ALA A C 1
ATOM 5246 O O . ALA A 1 713 ? 12.083 18.961 2.340 1.00 63.44 713 ALA A O 1
ATOM 5247 N N . ASP A 1 714 ? 10.000 18.127 2.355 1.00 57.97 714 ASP A N 1
ATOM 5248 C CA . ASP A 1 714 ? 10.288 16.937 1.558 1.00 57.97 714 ASP A CA 1
ATOM 5249 C C . ASP A 1 714 ? 10.602 17.275 0.101 1.00 57.97 714 ASP A C 1
ATOM 5251 O O . ASP A 1 714 ? 11.545 16.725 -0.463 1.00 57.97 714 ASP A O 1
ATOM 5255 N N . GLN A 1 715 ? 9.896 18.242 -0.491 1.00 62.75 715 GLN A N 1
ATOM 5256 C CA . GLN A 1 715 ? 10.230 18.791 -1.810 1.00 62.75 715 GLN A CA 1
ATOM 5257 C C . GLN A 1 715 ? 11.630 19.422 -1.814 1.00 62.75 715 GLN A C 1
ATOM 5259 O O . GLN A 1 715 ? 12.372 19.285 -2.787 1.00 62.75 715 GLN A O 1
ATOM 5264 N N . THR A 1 716 ? 12.031 20.066 -0.713 1.00 58.38 716 THR A N 1
ATOM 5265 C CA . THR A 1 716 ? 13.380 20.637 -0.574 1.00 58.38 716 THR A CA 1
ATOM 5266 C C . THR A 1 716 ? 14.443 19.538 -0.479 1.00 58.38 716 THR A C 1
ATOM 5268 O O . THR A 1 716 ? 15.480 19.641 -1.136 1.00 58.38 716 THR A O 1
ATOM 5271 N N . VAL A 1 717 ? 14.188 18.463 0.278 1.00 54.12 717 VAL A N 1
ATOM 5272 C CA . VAL A 1 717 ? 15.089 17.298 0.387 1.00 54.12 717 VAL A CA 1
ATOM 5273 C C . VAL A 1 717 ? 15.201 16.560 -0.951 1.00 54.12 717 VAL A C 1
ATOM 5275 O O . VAL A 1 717 ? 16.315 16.307 -1.407 1.00 54.12 717 VAL A O 1
ATOM 5278 N N . ALA A 1 718 ? 14.078 16.300 -1.628 1.00 52.28 718 ALA A N 1
ATOM 5279 C CA . ALA A 1 718 ? 14.037 15.654 -2.942 1.00 52.28 718 ALA A CA 1
ATOM 5280 C C . ALA A 1 718 ? 14.796 16.440 -4.026 1.00 52.28 718 ALA A C 1
ATOM 5282 O O . ALA A 1 718 ? 15.313 15.846 -4.971 1.00 52.28 718 ALA A O 1
ATOM 5283 N N . ALA A 1 719 ? 14.878 17.768 -3.892 1.00 48.00 719 ALA A N 1
ATOM 5284 C CA . ALA A 1 719 ? 15.587 18.642 -4.824 1.00 48.00 719 ALA A CA 1
ATOM 5285 C C . ALA A 1 719 ? 17.095 18.787 -4.540 1.00 48.00 719 ALA A C 1
ATOM 5287 O O . ALA A 1 719 ? 17.829 19.242 -5.416 1.00 48.00 719 ALA A O 1
ATOM 5288 N N . THR A 1 720 ? 17.571 18.451 -3.335 1.00 36.59 720 THR A N 1
ATOM 5289 C CA . THR A 1 720 ? 18.944 18.782 -2.890 1.00 36.59 720 THR A CA 1
ATOM 5290 C C . THR A 1 720 ? 19.792 17.590 -2.466 1.00 36.59 720 THR A C 1
ATOM 5292 O O . THR A 1 720 ? 21.018 17.705 -2.441 1.00 36.59 720 THR A O 1
ATOM 5295 N N . VAL A 1 721 ? 19.183 16.444 -2.169 1.00 37.19 721 VAL A N 1
ATOM 5296 C CA . VAL A 1 721 ? 19.885 15.248 -1.702 1.00 37.19 721 VAL A CA 1
ATOM 5297 C C . VAL A 1 721 ? 19.678 14.151 -2.754 1.00 37.19 721 VAL A C 1
ATOM 5299 O O . VAL A 1 721 ? 18.531 13.778 -3.003 1.00 37.19 721 VAL A O 1
ATOM 5302 N N . PRO A 1 722 ? 20.743 13.610 -3.388 1.00 43.19 722 PRO A N 1
ATOM 5303 C CA . PRO A 1 722 ? 20.647 12.304 -4.045 1.00 43.19 722 PRO A CA 1
ATOM 5304 C C . PRO A 1 722 ? 19.968 11.336 -3.069 1.00 43.19 722 PRO A C 1
ATOM 5306 O O . PRO A 1 722 ? 20.199 11.515 -1.869 1.00 43.19 722 PRO A O 1
ATOM 5309 N N . PRO A 1 723 ? 19.146 10.361 -3.512 1.00 48.03 723 PRO A N 1
ATOM 5310 C CA . PRO A 1 723 ? 18.550 9.390 -2.594 1.00 48.03 723 PRO A CA 1
ATOM 5311 C C . PRO A 1 723 ? 19.654 8.926 -1.652 1.00 48.03 723 PRO A C 1
ATOM 5313 O O . PRO A 1 723 ? 20.697 8.458 -2.113 1.00 48.03 723 PRO A O 1
ATOM 5316 N N . LYS A 1 724 ? 19.514 9.263 -0.360 1.00 47.81 724 LYS A N 1
ATOM 5317 C CA . LYS A 1 724 ? 20.562 9.011 0.626 1.00 47.81 724 LYS A CA 1
ATOM 5318 C C . LYS A 1 724 ? 20.840 7.520 0.509 1.00 47.81 724 LYS A C 1
ATOM 5320 O O . LYS A 1 724 ? 19.930 6.731 0.763 1.00 47.81 724 LYS A O 1
ATOM 5325 N N . LEU A 1 725 ? 22.051 7.168 0.070 1.00 55.72 725 LEU A N 1
ATOM 5326 C CA . LEU A 1 725 ? 22.509 5.785 0.057 1.00 55.72 725 LEU A CA 1
ATOM 5327 C C . LEU A 1 725 ? 22.159 5.215 1.424 1.00 55.72 725 LEU A C 1
ATOM 5329 O O . LEU A 1 725 ? 22.456 5.836 2.446 1.00 55.72 725 LEU A O 1
ATOM 5333 N N . ARG A 1 726 ? 21.429 4.105 1.412 1.00 66.06 726 ARG A N 1
ATOM 5334 C CA . ARG A 1 726 ? 20.941 3.461 2.622 1.00 66.06 726 ARG A CA 1
ATOM 5335 C C . ARG A 1 726 ? 22.084 3.298 3.625 1.00 66.06 726 ARG A C 1
ATOM 5337 O O . ARG A 1 726 ? 23.183 2.905 3.232 1.00 66.06 726 ARG A O 1
ATOM 5344 N N . ASP A 1 727 ? 21.826 3.587 4.898 1.00 71.88 727 ASP A N 1
ATOM 5345 C CA . ASP A 1 727 ? 22.821 3.403 5.955 1.00 71.88 727 ASP A CA 1
ATOM 5346 C C . ASP A 1 727 ? 23.062 1.898 6.147 1.00 71.88 727 ASP A C 1
ATOM 5348 O O . ASP A 1 727 ? 22.274 1.195 6.783 1.00 71.88 727 ASP A O 1
ATOM 5352 N N . LEU A 1 728 ? 24.122 1.389 5.515 1.00 86.12 728 LEU A N 1
ATOM 5353 C CA . LEU A 1 728 ? 24.518 -0.013 5.591 1.00 86.12 728 LEU A CA 1
ATOM 5354 C C . LEU A 1 728 ? 25.223 -0.297 6.917 1.00 86.12 728 LEU A C 1
ATOM 5356 O O . LEU A 1 728 ? 26.040 0.493 7.398 1.00 86.12 728 LEU A O 1
ATOM 5360 N N . LEU A 1 729 ? 24.945 -1.465 7.487 1.00 89.50 729 LEU A N 1
ATOM 5361 C CA . LEU A 1 729 ? 25.601 -1.915 8.708 1.00 89.50 729 LEU A CA 1
ATOM 5362 C C . LEU A 1 729 ? 27.064 -2.316 8.446 1.00 89.50 729 LEU A C 1
ATOM 5364 O O . LEU A 1 729 ? 27.474 -2.638 7.334 1.00 89.50 729 LEU A O 1
ATOM 5368 N N . GLN A 1 730 ? 27.884 -2.315 9.492 1.00 88.88 730 GLN A N 1
ATOM 5369 C CA . GLN A 1 730 ? 29.266 -2.780 9.415 1.00 88.88 730 GLN A CA 1
ATOM 5370 C C . GLN A 1 730 ? 29.290 -4.307 9.279 1.00 88.88 730 GLN A C 1
ATOM 5372 O O . GLN A 1 730 ? 28.571 -4.975 10.023 1.00 88.88 730 GLN A O 1
ATOM 5377 N N . PRO A 1 731 ? 30.110 -4.889 8.388 1.00 87.00 731 PRO A N 1
ATOM 5378 C CA . PRO A 1 731 ? 30.287 -6.337 8.286 1.00 87.00 731 PRO A CA 1
ATOM 5379 C C . PRO A 1 731 ? 30.778 -6.985 9.588 1.00 87.00 731 PRO A C 1
ATOM 5381 O O . PRO A 1 731 ? 31.484 -6.358 10.381 1.00 87.00 731 PRO A O 1
ATOM 5384 N N . GLY A 1 732 ? 30.437 -8.261 9.798 1.00 84.62 732 GLY A N 1
ATOM 5385 C CA . GLY A 1 732 ? 30.922 -9.076 10.923 1.00 84.62 732 GLY A CA 1
ATOM 5386 C C . GLY A 1 732 ? 30.597 -8.543 12.315 1.00 84.62 732 GLY A C 1
ATOM 5387 O O . GLY A 1 732 ? 31.251 -8.928 13.284 1.00 84.62 732 GLY A O 1
ATOM 5388 N N . SER A 1 733 ? 29.642 -7.624 12.417 1.00 89.00 733 SER A N 1
ATOM 5389 C CA . SER A 1 733 ? 29.350 -6.880 13.634 1.00 89.00 733 SER A CA 1
ATOM 5390 C C . SER A 1 733 ? 28.103 -7.428 14.311 1.00 89.00 733 SER A C 1
ATOM 5392 O O . SER A 1 733 ? 27.140 -7.812 13.650 1.00 89.00 733 SER A O 1
ATOM 5394 N N . LEU A 1 734 ? 28.127 -7.467 15.642 1.00 91.19 734 LEU A N 1
ATOM 5395 C CA . LEU A 1 734 ? 26.966 -7.808 16.456 1.00 91.19 734 LEU A CA 1
ATOM 5396 C C . LEU A 1 734 ? 26.163 -6.535 16.727 1.00 91.19 734 LEU A C 1
ATOM 5398 O O . LEU A 1 734 ? 26.733 -5.507 17.087 1.00 91.19 734 LEU A O 1
ATOM 5402 N N . TYR A 1 735 ? 24.847 -6.619 16.592 1.00 92.50 735 TYR A N 1
ATOM 5403 C CA . TYR A 1 735 ? 23.927 -5.519 16.836 1.00 92.50 735 TYR A CA 1
ATOM 5404 C C . TYR A 1 735 ? 22.938 -5.876 17.935 1.00 92.50 735 TYR A C 1
ATOM 5406 O O . TYR A 1 735 ? 22.466 -7.014 18.019 1.00 92.50 735 TYR A O 1
ATOM 5414 N N . LYS A 1 736 ? 22.622 -4.880 18.764 1.00 92.31 736 LYS A N 1
ATOM 5415 C CA . LYS A 1 736 ? 21.579 -4.953 19.786 1.00 92.31 736 LYS A CA 1
ATOM 5416 C C . LYS A 1 736 ? 20.523 -3.895 19.493 1.00 92.31 736 LYS A C 1
ATOM 5418 O O . LYS A 1 736 ? 20.819 -2.701 19.514 1.00 92.31 736 LYS A O 1
ATOM 5423 N N . LEU A 1 737 ? 19.297 -4.348 19.269 1.00 92.62 737 LEU A N 1
ATOM 5424 C CA . LEU A 1 737 ? 18.106 -3.517 19.167 1.00 92.62 737 LEU A CA 1
ATOM 5425 C C . LEU A 1 737 ? 17.395 -3.496 20.522 1.00 92.62 737 LEU A C 1
ATOM 5427 O O . LEU A 1 737 ? 17.073 -4.549 21.070 1.00 92.62 737 LEU A O 1
ATOM 5431 N N . THR A 1 738 ? 17.137 -2.304 21.050 1.00 92.25 738 THR A N 1
ATOM 5432 C CA . THR A 1 738 ? 16.398 -2.101 22.303 1.00 92.25 738 THR A CA 1
ATOM 5433 C C . THR A 1 738 ? 15.075 -1.412 22.004 1.00 92.25 738 THR A C 1
ATOM 5435 O O . THR A 1 738 ? 15.067 -0.363 21.363 1.00 92.25 738 THR A O 1
ATOM 5438 N N . VAL A 1 739 ? 13.970 -1.987 22.480 1.00 91.75 739 VAL A N 1
ATOM 5439 C CA . VAL A 1 739 ? 12.611 -1.466 22.283 1.00 91.75 739 VAL A CA 1
ATOM 5440 C C . VAL A 1 739 ? 11.946 -1.284 23.643 1.00 91.75 739 VAL A C 1
ATOM 5442 O O . VAL A 1 739 ? 11.805 -2.250 24.391 1.00 91.75 739 VAL A O 1
ATOM 5445 N N . GLY A 1 740 ? 11.550 -0.056 23.970 1.00 91.44 740 GLY A N 1
ATOM 5446 C CA . GLY A 1 740 ? 10.871 0.297 25.213 1.00 91.44 740 GLY A CA 1
ATOM 5447 C C . GLY A 1 740 ? 9.429 0.720 24.976 1.00 91.44 740 GLY A C 1
ATOM 5448 O O . GLY A 1 740 ? 9.159 1.633 24.196 1.00 91.44 740 GLY A O 1
ATOM 5449 N N . LEU A 1 741 ? 8.504 0.091 25.695 1.00 90.44 741 LEU A N 1
ATOM 5450 C CA . LEU A 1 741 ? 7.077 0.397 25.680 1.00 90.44 741 LEU A CA 1
ATOM 5451 C C . LEU A 1 741 ? 6.590 0.741 27.088 1.00 90.44 741 LEU A C 1
ATOM 5453 O O . LEU A 1 741 ? 6.969 0.108 28.072 1.00 90.44 741 LEU A O 1
ATOM 5457 N N . THR A 1 742 ? 5.697 1.714 27.186 1.00 91.75 742 THR A N 1
ATOM 5458 C CA . THR A 1 742 ? 4.903 1.984 28.391 1.00 91.75 742 THR A CA 1
ATOM 5459 C C . THR A 1 742 ? 3.433 1.777 28.080 1.00 91.75 742 THR A C 1
ATOM 5461 O O . THR A 1 742 ? 3.029 1.849 26.925 1.00 91.75 742 THR A O 1
ATOM 5464 N N . CYS A 1 743 ? 2.626 1.528 29.099 1.00 89.00 743 CYS A N 1
ATOM 5465 C CA . CYS A 1 743 ? 1.186 1.384 28.957 1.00 89.00 743 CYS A CA 1
ATOM 5466 C C . CYS A 1 743 ? 0.487 2.208 30.036 1.00 89.00 743 CYS A C 1
ATOM 5468 O O . CYS A 1 743 ? 0.876 2.140 31.196 1.00 89.00 743 CYS A O 1
ATOM 5470 N N . ILE A 1 744 ? -0.551 2.959 29.692 1.00 88.31 744 ILE A N 1
ATOM 5471 C CA . ILE A 1 744 ? -1.425 3.624 30.666 1.00 88.31 744 ILE A CA 1
ATOM 5472 C C . ILE A 1 744 ? -2.789 2.961 30.571 1.00 88.31 744 ILE A C 1
ATOM 5474 O O . ILE A 1 744 ? -3.438 3.062 29.540 1.00 88.31 744 ILE A O 1
ATOM 5478 N N . GLY A 1 745 ? -3.217 2.272 31.623 1.00 82.75 745 GLY A N 1
ATOM 5479 C CA . GLY A 1 745 ? -4.582 1.774 31.717 1.00 82.75 745 GLY A CA 1
ATOM 5480 C C . GLY A 1 745 ? -5.487 2.780 32.431 1.00 82.75 745 GLY A C 1
ATOM 5481 O O . GLY A 1 745 ? -5.070 3.433 33.389 1.00 82.75 745 GLY A O 1
ATOM 5482 N N . GLN A 1 746 ? -6.715 2.920 31.956 1.00 79.31 746 GLN A N 1
ATOM 5483 C CA . GLN A 1 746 ? -7.739 3.828 32.456 1.00 79.31 746 GLN A CA 1
ATOM 5484 C C . GLN A 1 746 ? -9.054 3.062 32.576 1.00 79.31 746 GLN A C 1
ATOM 5486 O O . GLN A 1 746 ? -9.420 2.319 31.669 1.00 79.31 746 GLN A O 1
ATOM 5491 N N . ARG A 1 747 ? -9.759 3.239 33.695 1.00 69.69 747 ARG A N 1
ATOM 5492 C CA . ARG A 1 747 ? -11.080 2.646 33.927 1.00 69.69 747 ARG A CA 1
ATOM 5493 C C . ARG A 1 747 ? -12.109 3.755 34.114 1.00 69.69 747 ARG A C 1
ATOM 5495 O O . ARG A 1 747 ? -11.818 4.756 34.771 1.00 69.69 747 ARG A O 1
ATOM 5502 N N . LYS A 1 748 ? -13.311 3.601 33.561 1.00 59.81 748 LYS A N 1
ATOM 5503 C CA . LYS A 1 748 ? -14.364 4.623 33.655 1.00 59.81 748 LYS A CA 1
ATOM 5504 C C . LYS A 1 748 ? -14.753 4.885 35.113 1.00 59.81 748 LYS A C 1
ATOM 5506 O O . LYS A 1 748 ? -15.091 3.970 35.859 1.00 59.81 748 LYS A O 1
ATOM 5511 N N . GLY A 1 749 ? -14.676 6.151 35.529 1.00 61.16 749 GLY A N 1
ATOM 5512 C CA . GLY A 1 749 ? -14.940 6.571 36.912 1.00 61.16 749 GLY A CA 1
ATOM 5513 C C . GLY A 1 749 ? -13.875 6.152 37.940 1.00 61.16 749 GLY A C 1
ATOM 5514 O O . GLY A 1 749 ? -14.099 6.360 39.131 1.00 61.16 749 GLY A O 1
ATOM 5515 N N . GLY A 1 750 ? -12.749 5.573 37.504 1.00 66.31 750 GLY A N 1
ATOM 5516 C CA . GLY A 1 750 ? -11.622 5.156 38.345 1.00 66.31 750 GLY A CA 1
ATOM 5517 C C . GLY A 1 750 ? -10.318 5.907 38.045 1.00 66.31 750 GLY A C 1
ATOM 5518 O O . GLY A 1 750 ? -10.260 6.766 37.165 1.00 66.31 750 GLY A O 1
ATOM 5519 N N . ASP A 1 751 ? -9.260 5.570 38.787 1.00 72.94 751 ASP A N 1
ATOM 5520 C CA . ASP A 1 751 ? -7.917 6.128 38.590 1.00 72.94 751 ASP A CA 1
ATOM 5521 C C . ASP A 1 751 ? -7.232 5.546 37.339 1.00 72.94 751 ASP A C 1
ATOM 5523 O O . ASP A 1 751 ? -7.509 4.424 36.912 1.00 72.94 751 ASP A O 1
ATOM 5527 N N . SER A 1 752 ? -6.284 6.293 36.766 1.00 80.25 752 SER A N 1
ATOM 5528 C CA . SER A 1 752 ? -5.375 5.770 35.740 1.00 80.25 752 SER A CA 1
ATOM 5529 C C . SER A 1 752 ? -4.146 5.115 36.377 1.00 80.25 752 SER A C 1
ATOM 5531 O O . SER A 1 752 ? -3.661 5.544 37.425 1.00 80.25 752 SER A O 1
ATOM 5533 N N . LYS A 1 753 ? -3.615 4.064 35.745 1.00 84.25 753 LYS A N 1
ATOM 5534 C CA . LYS A 1 753 ? -2.419 3.349 36.204 1.00 84.25 753 LYS A CA 1
ATOM 5535 C C . LYS A 1 753 ? -1.432 3.160 35.065 1.00 84.25 753 LYS A C 1
ATOM 5537 O O . LYS A 1 753 ? -1.781 2.636 34.011 1.00 84.25 753 LYS A O 1
ATOM 5542 N N . THR A 1 754 ? -0.181 3.528 35.308 1.00 87.94 754 THR A N 1
ATOM 5543 C CA . THR A 1 754 ? 0.915 3.322 34.359 1.00 87.94 754 THR A CA 1
ATOM 5544 C C . THR A 1 754 ? 1.617 1.990 34.625 1.00 87.94 754 THR A C 1
ATOM 5546 O O . THR A 1 754 ? 1.968 1.678 35.762 1.00 87.94 754 THR A O 1
ATOM 5549 N N . PHE A 1 755 ? 1.854 1.226 33.564 1.00 85.44 755 PHE A N 1
ATOM 5550 C CA . PHE A 1 755 ? 2.611 -0.018 33.523 1.00 85.44 755 PHE A CA 1
ATOM 5551 C C . PHE A 1 755 ? 3.866 0.170 32.663 1.00 85.44 755 PHE A C 1
ATOM 5553 O O . PHE A 1 755 ? 3.832 0.810 31.608 1.00 85.44 755 PHE A O 1
ATOM 5560 N N . GLY A 1 756 ? 4.977 -0.421 33.099 1.00 80.38 756 GLY A N 1
ATOM 5561 C CA . GLY A 1 756 ? 6.273 -0.315 32.431 1.00 80.38 756 GLY A CA 1
ATOM 5562 C C . GLY A 1 756 ? 7.256 0.646 33.121 1.00 80.38 756 GLY A C 1
ATOM 5563 O O . GLY A 1 756 ? 7.012 1.070 34.253 1.00 80.38 756 GLY A O 1
ATOM 5564 N N . PRO A 1 757 ? 8.387 0.968 32.463 1.00 83.00 757 PRO A N 1
ATOM 5565 C CA . PRO A 1 757 ? 8.719 0.607 31.081 1.00 83.00 757 PRO A CA 1
ATOM 5566 C C . PRO A 1 757 ? 8.977 -0.898 30.905 1.00 83.00 757 PRO A C 1
ATOM 5568 O O . PRO A 1 757 ? 9.703 -1.511 31.683 1.00 83.00 757 PRO A O 1
ATOM 5571 N N . ASN A 1 758 ? 8.381 -1.492 29.871 1.00 87.88 758 ASN A N 1
ATOM 5572 C CA . ASN A 1 758 ? 8.730 -2.819 29.376 1.00 87.88 758 ASN A CA 1
ATOM 5573 C C . ASN A 1 758 ? 9.811 -2.653 28.307 1.00 87.88 758 ASN A C 1
ATOM 5575 O O . ASN A 1 758 ? 9.567 -2.029 27.275 1.00 87.88 758 ASN A O 1
ATOM 5579 N N . VAL A 1 759 ? 11.007 -3.171 28.577 1.00 89.88 759 VAL A N 1
ATOM 5580 C CA . VAL A 1 759 ? 12.149 -3.077 27.667 1.00 89.88 759 VAL A CA 1
ATOM 5581 C C . VAL A 1 759 ? 12.484 -4.466 27.148 1.00 89.88 759 VAL A C 1
ATOM 5583 O O . VAL A 1 759 ? 12.854 -5.353 27.914 1.00 89.88 759 VAL A O 1
ATOM 5586 N N . SER A 1 760 ? 12.378 -4.634 25.835 1.00 88.81 760 SER A N 1
ATOM 5587 C CA . SER A 1 760 ? 12.757 -5.847 25.115 1.00 88.81 760 SER A CA 1
ATOM 5588 C C . SER A 1 760 ? 14.061 -5.619 24.352 1.00 88.81 760 SER A C 1
ATOM 5590 O O . SER A 1 760 ? 14.289 -4.534 23.814 1.00 88.81 760 SER A O 1
ATOM 5592 N N . THR A 1 761 ? 14.920 -6.640 24.294 1.00 90.50 761 THR A N 1
ATOM 5593 C CA . THR A 1 761 ? 16.179 -6.584 23.533 1.00 90.50 761 THR A CA 1
ATOM 5594 C C . THR A 1 761 ? 16.258 -7.715 22.521 1.00 90.50 761 THR A C 1
ATOM 5596 O O . THR A 1 761 ? 15.916 -8.857 22.829 1.00 90.50 761 THR A O 1
ATOM 5599 N N . TYR A 1 762 ? 16.723 -7.380 21.323 1.00 91.12 762 TYR A N 1
ATOM 5600 C CA . TYR A 1 762 ? 16.865 -8.294 20.197 1.00 91.12 762 TYR A CA 1
ATOM 5601 C C . TYR A 1 762 ? 18.270 -8.190 19.622 1.00 91.12 762 TYR A C 1
ATOM 5603 O O . TYR A 1 762 ? 18.876 -7.116 19.625 1.00 91.12 762 TYR A O 1
ATOM 5611 N N . TRP A 1 763 ? 18.784 -9.309 19.123 1.00 91.12 763 TRP A N 1
ATOM 5612 C CA . TRP A 1 763 ? 20.162 -9.416 18.659 1.00 91.12 763 TRP A CA 1
ATOM 5613 C C . TRP A 1 763 ? 20.228 -10.021 17.265 1.00 91.12 763 TRP A C 1
ATOM 5615 O O . TRP A 1 763 ? 19.479 -10.943 16.946 1.00 91.12 763 TRP A O 1
ATOM 5625 N N . PHE A 1 764 ? 21.161 -9.528 16.459 1.00 91.25 764 PHE A N 1
ATOM 5626 C CA . PHE A 1 764 ? 21.503 -10.091 15.155 1.00 91.25 764 PHE A CA 1
ATOM 5627 C C . PHE A 1 764 ? 22.942 -9.722 14.785 1.00 91.25 764 PHE A C 1
ATOM 5629 O O . PHE A 1 764 ? 23.523 -8.793 15.350 1.00 91.25 764 PHE A O 1
ATOM 5636 N N . LYS A 1 765 ? 23.541 -10.471 13.863 1.00 89.88 765 LYS A N 1
ATOM 5637 C CA . LYS A 1 765 ? 24.904 -10.255 13.369 1.00 89.88 765 LYS A CA 1
ATOM 5638 C C . LYS A 1 765 ? 24.876 -9.993 11.876 1.00 89.88 765 LYS A C 1
ATOM 5640 O O . LYS A 1 765 ? 24.036 -10.536 11.168 1.00 89.88 765 LYS A O 1
ATOM 5645 N N . THR A 1 766 ? 25.823 -9.210 11.390 1.00 89.12 766 THR A N 1
ATOM 5646 C CA . THR A 1 766 ? 26.085 -9.105 9.954 1.00 89.12 766 THR A CA 1
ATOM 5647 C C . THR A 1 766 ? 27.148 -10.112 9.526 1.00 89.12 766 THR A C 1
ATOM 5649 O O . THR A 1 766 ? 28.074 -10.415 10.282 1.00 89.12 766 THR A O 1
ATOM 5652 N N . ALA A 1 767 ? 27.039 -10.627 8.302 1.00 86.06 767 ALA A N 1
ATOM 5653 C CA . ALA A 1 767 ? 27.997 -11.578 7.751 1.00 86.06 767 ALA A CA 1
ATOM 5654 C C . ALA A 1 767 ? 29.438 -11.020 7.811 1.00 86.06 767 ALA A C 1
ATOM 5656 O O . ALA A 1 767 ? 29.662 -9.864 7.423 1.00 86.06 767 ALA A O 1
ATOM 5657 N N . PRO A 1 768 ? 30.423 -11.798 8.301 1.00 79.62 768 PRO A N 1
ATOM 5658 C CA . PRO A 1 768 ? 31.799 -11.348 8.453 1.00 79.62 768 PRO A CA 1
ATOM 5659 C C . PRO A 1 768 ? 32.499 -11.146 7.112 1.00 79.62 768 PRO A C 1
ATOM 5661 O O . PRO A 1 768 ? 32.122 -11.720 6.089 1.00 79.62 768 PRO A O 1
ATOM 5664 N N . LEU A 1 769 ? 33.571 -10.350 7.145 1.00 68.69 769 LEU A N 1
ATOM 5665 C CA . LEU A 1 769 ? 34.552 -10.308 6.065 1.00 68.69 769 LEU A CA 1
ATOM 5666 C C . LEU A 1 769 ? 35.121 -11.723 5.863 1.00 68.69 769 LEU A C 1
ATOM 5668 O O . LEU A 1 769 ? 35.596 -12.323 6.833 1.00 68.69 769 LEU A O 1
ATOM 5672 N N . PRO A 1 770 ? 35.084 -12.278 4.641 1.00 61.28 770 PRO A N 1
ATOM 5673 C CA . PRO A 1 770 ? 35.600 -13.616 4.401 1.00 61.28 770 PRO A CA 1
ATOM 5674 C C . PRO A 1 770 ? 37.105 -13.668 4.710 1.00 61.28 770 PRO A C 1
ATOM 5676 O O . PRO A 1 770 ? 37.897 -12.905 4.162 1.00 61.28 770 PRO A O 1
ATOM 5679 N N . ALA A 1 771 ? 37.515 -14.593 5.585 1.00 55.47 771 ALA A N 1
ATOM 5680 C CA . ALA A 1 771 ? 38.924 -14.785 5.955 1.00 55.47 771 ALA A CA 1
ATOM 5681 C C . ALA A 1 771 ? 39.782 -15.364 4.804 1.00 55.47 771 ALA A C 1
ATOM 5683 O O . ALA A 1 771 ? 41.010 -15.298 4.847 1.00 55.47 771 ALA A O 1
ATOM 5684 N N . ALA A 1 772 ? 39.139 -15.936 3.780 1.00 51.84 772 ALA A N 1
ATOM 5685 C CA . ALA A 1 772 ? 39.733 -16.420 2.535 1.00 51.84 772 ALA A CA 1
ATOM 5686 C C . ALA A 1 772 ? 38.674 -16.410 1.416 1.00 51.84 772 ALA A C 1
ATOM 5688 O O . ALA A 1 772 ? 37.480 -16.485 1.705 1.00 51.84 772 ALA A O 1
ATOM 5689 N N . ALA A 1 773 ? 39.101 -16.354 0.148 1.00 49.72 773 ALA A N 1
ATOM 5690 C CA . ALA A 1 773 ? 38.190 -16.426 -0.997 1.00 49.72 773 ALA A CA 1
ATOM 5691 C C . ALA A 1 773 ? 37.315 -17.700 -0.912 1.00 49.72 773 ALA A C 1
ATOM 5693 O O . ALA A 1 773 ? 37.867 -18.792 -0.726 1.00 49.72 773 ALA A O 1
ATOM 5694 N N . PRO A 1 774 ? 35.980 -17.587 -1.023 1.00 48.44 774 PRO A N 1
ATOM 5695 C CA . PRO A 1 774 ? 35.079 -18.726 -0.886 1.00 48.44 774 PRO A CA 1
ATOM 5696 C C . PRO A 1 774 ? 35.400 -19.810 -1.924 1.00 48.44 774 PRO A C 1
ATOM 5698 O O . PRO A 1 774 ? 35.628 -19.531 -3.103 1.00 48.44 774 PRO A O 1
ATOM 5701 N N . GLN A 1 775 ? 35.431 -21.078 -1.496 1.00 43.84 775 GLN A N 1
ATOM 5702 C CA . GLN A 1 775 ? 35.488 -22.193 -2.440 1.00 43.84 775 GLN A CA 1
ATOM 5703 C C . GLN A 1 775 ? 34.125 -22.320 -3.120 1.00 43.84 775 GLN A C 1
ATOM 5705 O O . GLN A 1 775 ? 33.159 -22.771 -2.504 1.00 43.84 775 GLN A O 1
ATOM 5710 N N . VAL A 1 776 ? 34.061 -21.919 -4.391 1.00 45.00 776 VAL A N 1
ATOM 5711 C CA . VAL A 1 776 ? 32.862 -22.001 -5.234 1.00 45.00 776 VAL A CA 1
ATOM 5712 C C . VAL A 1 776 ? 32.389 -23.458 -5.293 1.00 45.00 776 VAL A C 1
ATOM 5714 O O . VAL A 1 776 ? 32.934 -24.281 -6.029 1.00 45.00 776 VAL A O 1
ATOM 5717 N N . SER A 1 777 ? 31.378 -23.805 -4.496 1.00 40.62 777 SER A N 1
ATOM 5718 C CA . SER A 1 777 ? 30.717 -25.104 -4.593 1.00 40.62 777 SER A CA 1
ATOM 5719 C C . SER A 1 777 ? 29.695 -25.049 -5.734 1.00 40.62 777 SER A C 1
ATOM 5721 O O . SER A 1 777 ? 28.782 -24.230 -5.686 1.00 40.62 777 SER A O 1
ATOM 5723 N N . PRO A 1 778 ? 29.768 -25.931 -6.748 1.00 42.00 778 PRO A N 1
ATOM 5724 C CA . PRO A 1 778 ? 28.924 -25.867 -7.949 1.00 42.00 778 PRO A CA 1
ATOM 5725 C C . PRO A 1 778 ? 27.445 -26.241 -7.713 1.00 42.00 778 PRO A C 1
ATOM 5727 O O . PRO A 1 778 ? 26.683 -26.404 -8.666 1.00 42.00 778 PRO A O 1
ATOM 5730 N N . ARG A 1 779 ? 27.005 -26.391 -6.456 1.00 41.44 779 ARG A N 1
ATOM 5731 C CA . ARG A 1 779 ? 25.602 -26.649 -6.112 1.00 41.44 779 ARG A CA 1
ATOM 5732 C C . ARG A 1 779 ? 24.913 -25.341 -5.729 1.00 41.44 779 ARG A C 1
ATOM 5734 O O . ARG A 1 779 ? 25.005 -24.878 -4.599 1.00 41.44 779 ARG A O 1
ATOM 5741 N N . ARG A 1 780 ? 24.213 -24.779 -6.719 1.00 41.50 780 ARG A N 1
ATOM 5742 C CA . ARG A 1 780 ? 23.285 -23.644 -6.622 1.00 41.50 780 ARG A CA 1
ATOM 5743 C C . ARG A 1 780 ? 22.253 -23.854 -5.503 1.00 41.50 780 ARG A C 1
ATOM 5745 O O . ARG A 1 780 ? 21.227 -24.490 -5.713 1.00 41.50 780 ARG A O 1
ATOM 5752 N N . THR A 1 781 ? 22.506 -23.255 -4.347 1.00 39.09 781 THR A N 1
ATOM 5753 C CA . THR A 1 781 ? 21.495 -22.887 -3.340 1.00 39.09 781 THR A CA 1
ATOM 5754 C C . THR A 1 781 ? 21.844 -21.484 -2.839 1.00 39.09 781 THR A C 1
ATOM 5756 O O . THR A 1 781 ? 22.212 -21.283 -1.689 1.00 39.09 781 THR A O 1
ATOM 5759 N N . ILE A 1 782 ? 21.781 -20.512 -3.757 1.00 50.03 782 ILE A N 1
ATOM 5760 C CA . ILE A 1 782 ? 22.201 -19.102 -3.589 1.00 50.03 782 ILE A CA 1
ATOM 5761 C C . ILE A 1 782 ? 21.346 -18.343 -2.545 1.00 50.03 782 ILE A C 1
ATOM 5763 O O . ILE A 1 782 ? 21.699 -17.251 -2.118 1.00 50.03 782 ILE A O 1
ATOM 5767 N N . PHE A 1 783 ? 20.265 -18.949 -2.046 1.00 47.69 783 PHE A N 1
ATOM 5768 C CA . PHE A 1 783 ? 19.299 -18.295 -1.157 1.00 47.69 783 PHE A CA 1
ATOM 5769 C C . PHE A 1 783 ? 19.399 -18.663 0.336 1.00 47.69 783 PHE A C 1
ATOM 5771 O O . PHE A 1 783 ? 18.526 -18.254 1.091 1.00 47.69 783 PHE A O 1
ATOM 5778 N N . ARG A 1 784 ? 20.395 -19.445 0.800 1.00 46.66 784 ARG A N 1
ATOM 5779 C CA . ARG A 1 784 ? 20.422 -19.898 2.218 1.00 46.66 784 ARG A CA 1
ATOM 5780 C C . ARG A 1 784 ? 21.725 -19.732 3.007 1.00 46.66 784 ARG A C 1
ATOM 5782 O O . ARG A 1 784 ? 21.673 -19.851 4.222 1.00 46.66 784 ARG A O 1
ATOM 5789 N N . ALA A 1 785 ? 22.871 -19.459 2.386 1.00 51.41 785 ALA A N 1
ATOM 5790 C CA . ALA A 1 785 ? 24.122 -19.288 3.135 1.00 51.41 785 ALA A CA 1
ATOM 5791 C C . ALA A 1 785 ? 24.311 -17.813 3.537 1.00 51.41 785 ALA A C 1
ATOM 5793 O O . ALA A 1 785 ? 24.958 -17.058 2.817 1.00 51.41 785 ALA A O 1
ATOM 5794 N N . GLN A 1 786 ? 23.708 -17.393 4.654 1.00 62.78 786 GLN A N 1
ATOM 5795 C CA . GLN A 1 786 ? 23.861 -16.029 5.190 1.00 62.78 786 GLN A CA 1
ATOM 5796 C C . GLN A 1 786 ? 25.108 -15.875 6.086 1.00 62.78 786 GLN A C 1
ATOM 5798 O O . GLN A 1 786 ? 25.508 -14.758 6.395 1.00 62.78 786 GLN A O 1
ATOM 5803 N N . ASP A 1 787 ? 25.776 -16.983 6.426 1.00 66.81 787 ASP A N 1
ATOM 5804 C CA . ASP A 1 787 ? 26.905 -17.009 7.366 1.00 66.81 787 ASP A CA 1
ATOM 5805 C C . ASP A 1 787 ? 28.197 -16.370 6.824 1.00 66.81 787 ASP A C 1
ATOM 5807 O O . ASP A 1 787 ? 29.082 -16.032 7.605 1.00 66.81 787 ASP A O 1
ATOM 5811 N N . ASN A 1 788 ? 28.345 -16.230 5.498 1.00 71.31 788 ASN A N 1
ATOM 5812 C CA . ASN A 1 788 ? 29.514 -15.622 4.851 1.00 71.31 788 ASN A CA 1
ATOM 5813 C C . ASN A 1 788 ? 29.105 -14.836 3.598 1.00 71.31 788 ASN A C 1
ATOM 5815 O O . ASN A 1 788 ? 28.255 -15.287 2.828 1.00 71.31 788 ASN A O 1
ATOM 5819 N N . PHE A 1 789 ? 29.751 -13.692 3.360 1.00 75.94 789 PHE A N 1
ATOM 5820 C CA . PHE A 1 789 ? 29.516 -12.881 2.166 1.00 75.94 789 PHE A CA 1
ATOM 5821 C C . PHE A 1 789 ? 30.377 -13.345 0.977 1.00 75.94 789 PHE A C 1
ATOM 5823 O O . PHE A 1 789 ? 31.594 -13.486 1.097 1.00 75.94 789 PHE A O 1
ATOM 5830 N N . ASP A 1 790 ? 29.741 -13.539 -0.181 1.00 76.69 790 ASP A N 1
ATOM 5831 C CA . ASP A 1 790 ? 30.374 -13.764 -1.487 1.00 76.69 790 ASP A CA 1
ATOM 5832 C C . ASP A 1 790 ? 29.779 -12.743 -2.477 1.00 76.69 790 ASP A C 1
ATOM 5834 O O . ASP A 1 790 ? 28.552 -12.699 -2.610 1.00 76.69 790 ASP A O 1
ATOM 5838 N N . PRO A 1 791 ? 30.586 -11.926 -3.185 1.00 79.56 791 PRO A N 1
ATOM 5839 C CA . PRO A 1 791 ? 30.057 -10.927 -4.114 1.00 79.56 791 PRO A CA 1
ATOM 5840 C C . PRO A 1 791 ? 29.201 -11.516 -5.245 1.00 79.56 791 PRO A C 1
ATOM 5842 O O . PRO A 1 791 ? 28.348 -10.817 -5.783 1.00 79.56 791 PRO A O 1
ATOM 5845 N N . SER A 1 792 ? 29.365 -12.799 -5.593 1.00 80.62 792 SER A N 1
ATOM 5846 C CA . SER A 1 792 ? 28.486 -13.471 -6.563 1.00 80.62 792 SER A CA 1
ATOM 5847 C C . SER A 1 792 ? 27.027 -13.519 -6.104 1.00 80.62 792 SER A C 1
ATOM 5849 O O . SER A 1 792 ? 26.118 -13.521 -6.927 1.00 80.62 792 SER A O 1
ATOM 5851 N N . TYR A 1 793 ? 26.767 -13.462 -4.797 1.00 80.50 793 TYR A N 1
ATOM 5852 C CA . TYR A 1 793 ? 25.412 -13.418 -4.257 1.00 80.50 793 TYR A CA 1
ATOM 5853 C C . TYR A 1 793 ? 24.688 -12.089 -4.514 1.00 80.50 793 TYR A C 1
ATOM 5855 O O . TYR A 1 793 ? 23.469 -12.030 -4.322 1.00 80.50 793 TYR A O 1
ATOM 5863 N N . LEU A 1 794 ? 25.397 -11.047 -4.969 1.00 86.19 794 LEU A N 1
ATOM 5864 C CA . LEU A 1 794 ? 24.795 -9.799 -5.450 1.00 86.19 794 LEU A CA 1
ATOM 5865 C C . LEU A 1 794 ? 24.011 -9.996 -6.760 1.00 86.19 794 LEU A C 1
ATOM 5867 O O . LEU A 1 794 ? 23.224 -9.122 -7.118 1.00 86.19 794 LEU A O 1
ATOM 5871 N N . GLU A 1 795 ? 24.129 -11.165 -7.415 1.00 87.06 795 GLU A N 1
ATOM 5872 C CA . GLU A 1 795 ? 23.237 -11.606 -8.504 1.00 87.06 795 GLU A CA 1
ATOM 5873 C C . GLU A 1 795 ? 21.755 -11.477 -8.119 1.00 87.06 795 GLU A C 1
ATOM 5875 O O . GLU A 1 795 ? 20.925 -11.172 -8.967 1.00 87.06 795 GLU A O 1
ATOM 5880 N N . ARG A 1 796 ? 21.407 -11.623 -6.830 1.00 84.12 796 ARG A N 1
ATOM 5881 C CA . ARG A 1 796 ? 20.023 -11.470 -6.342 1.00 84.12 796 ARG A CA 1
ATOM 5882 C C . ARG A 1 796 ? 19.399 -10.108 -6.660 1.00 84.12 796 ARG A C 1
ATOM 5884 O O . ARG A 1 796 ? 18.181 -10.015 -6.760 1.00 84.12 796 ARG A O 1
ATOM 5891 N N . TYR A 1 797 ? 20.228 -9.068 -6.761 1.00 89.00 797 TYR A N 1
ATOM 5892 C CA . TYR A 1 797 ? 19.791 -7.708 -7.059 1.00 89.00 797 TYR A CA 1
ATOM 5893 C C . TYR A 1 797 ? 19.830 -7.412 -8.552 1.00 89.00 797 TYR A C 1
ATOM 5895 O O . TYR A 1 797 ? 19.374 -6.354 -8.965 1.00 89.00 797 TYR A O 1
ATOM 5903 N N . GLN A 1 798 ? 20.381 -8.305 -9.371 1.00 92.00 798 GLN A N 1
ATOM 5904 C CA . GLN A 1 798 ? 20.545 -8.081 -10.795 1.00 92.00 798 GLN A CA 1
ATOM 5905 C C . GLN A 1 798 ? 19.225 -8.303 -11.542 1.00 92.00 798 GLN A C 1
ATOM 5907 O O . GLN A 1 798 ? 18.683 -9.404 -11.572 1.00 92.00 798 GLN A O 1
ATOM 5912 N N . LEU A 1 799 ? 18.736 -7.250 -12.196 1.00 91.31 799 LEU A N 1
ATOM 5913 C CA . LEU A 1 799 ? 17.529 -7.281 -13.030 1.00 91.31 799 LEU A CA 1
ATOM 5914 C C . LEU A 1 799 ? 17.832 -7.661 -14.488 1.00 91.31 799 LEU A C 1
ATOM 5916 O O . LEU A 1 799 ? 16.946 -8.096 -15.222 1.00 91.31 799 LEU A O 1
ATOM 5920 N N . GLY A 1 800 ? 19.079 -7.477 -14.929 1.00 92.50 800 GLY A N 1
ATOM 5921 C CA . GLY A 1 800 ? 19.537 -7.831 -16.272 1.00 92.50 800 GLY A CA 1
ATOM 5922 C C . GLY A 1 800 ? 20.502 -6.808 -16.865 1.00 92.50 800 GLY A C 1
ATOM 5923 O O . GLY A 1 800 ? 21.148 -6.049 -16.139 1.00 92.50 800 GLY A O 1
ATOM 5924 N N . TYR A 1 801 ? 20.580 -6.791 -18.195 1.00 93.06 801 TYR A N 1
ATOM 5925 C CA . TYR A 1 801 ? 21.496 -5.953 -18.965 1.00 93.06 801 TYR A CA 1
ATOM 5926 C C . TYR A 1 801 ? 20.781 -5.238 -20.108 1.00 93.06 801 TYR A C 1
ATOM 5928 O O . TYR A 1 801 ? 19.759 -5.705 -20.604 1.00 93.06 801 TYR A O 1
ATOM 5936 N N . THR A 1 802 ? 21.372 -4.136 -20.553 1.00 91.44 802 THR A N 1
ATOM 5937 C CA . THR A 1 802 ? 21.088 -3.517 -21.846 1.00 91.44 802 THR A CA 1
ATOM 5938 C C . THR A 1 802 ? 22.408 -3.413 -22.610 1.00 91.44 802 THR A C 1
ATOM 5940 O O . THR A 1 802 ? 23.320 -2.752 -22.118 1.00 91.44 802 THR A O 1
ATOM 5943 N N . PRO A 1 803 ? 22.556 -4.013 -23.801 1.00 92.12 803 PRO A N 1
ATOM 5944 C CA . PRO A 1 803 ? 21.588 -4.861 -24.501 1.00 92.12 803 PRO A CA 1
ATOM 5945 C C . PRO A 1 803 ? 21.241 -6.171 -23.776 1.00 92.12 803 PRO A C 1
ATOM 5947 O O . PRO A 1 803 ? 21.993 -6.640 -22.927 1.00 92.12 803 PRO A O 1
ATOM 5950 N N . ASP A 1 804 ? 20.120 -6.781 -24.173 1.00 89.56 804 ASP A N 1
ATOM 5951 C CA . ASP A 1 804 ? 19.744 -8.140 -23.768 1.00 89.56 804 ASP A CA 1
ATOM 5952 C C . ASP A 1 804 ? 20.655 -9.209 -24.380 1.00 89.56 804 ASP A C 1
ATOM 5954 O O . ASP A 1 804 ? 21.332 -8.978 -25.391 1.00 89.56 804 ASP A O 1
ATOM 5958 N N . ASP A 1 805 ? 20.600 -10.419 -23.818 1.00 92.69 805 ASP A N 1
ATOM 5959 C CA . ASP A 1 805 ? 21.336 -11.565 -24.346 1.00 92.69 805 ASP A CA 1
ATOM 5960 C C . ASP A 1 805 ? 20.999 -11.848 -25.814 1.00 92.69 805 ASP A C 1
ATOM 5962 O O . ASP A 1 805 ? 19.840 -11.891 -26.232 1.00 92.69 805 ASP A O 1
ATOM 5966 N N . LYS A 1 806 ? 22.055 -12.056 -26.600 1.00 92.88 806 LYS A N 1
ATOM 5967 C CA . LYS A 1 806 ? 22.048 -12.301 -28.048 1.00 92.88 806 LYS A CA 1
ATOM 5968 C C . LYS A 1 806 ? 21.425 -11.176 -28.867 1.00 92.88 806 LYS A C 1
ATOM 5970 O O . LYS A 1 806 ? 21.034 -11.401 -30.015 1.00 92.88 806 LYS A O 1
ATOM 5975 N N . THR A 1 807 ? 21.379 -9.957 -28.332 1.00 91.50 807 THR A N 1
ATOM 5976 C CA . THR A 1 807 ? 20.970 -8.792 -29.119 1.00 91.50 807 THR A CA 1
ATOM 5977 C C . THR A 1 807 ? 21.884 -8.637 -30.332 1.00 91.50 807 THR A C 1
ATOM 5979 O O . THR A 1 807 ? 23.110 -8.548 -30.221 1.00 91.50 807 THR A O 1
ATOM 5982 N N . ALA A 1 808 ? 21.273 -8.590 -31.512 1.00 91.75 808 ALA A N 1
ATOM 5983 C CA . ALA A 1 808 ? 21.964 -8.337 -32.765 1.00 91.75 808 ALA A CA 1
ATOM 5984 C C . ALA A 1 808 ? 21.828 -6.871 -33.184 1.00 91.75 808 ALA A C 1
ATOM 5986 O O . ALA A 1 808 ? 20.819 -6.217 -32.910 1.00 91.75 808 ALA A O 1
ATOM 5987 N N . TYR A 1 809 ? 22.832 -6.374 -33.907 1.00 93.00 809 TYR A N 1
ATOM 5988 C CA . TYR A 1 809 ? 22.822 -5.035 -34.496 1.00 93.00 809 TYR A CA 1
ATOM 5989 C C . TYR A 1 809 ? 22.650 -3.918 -33.443 1.00 93.00 809 TYR A C 1
ATOM 5991 O O . TYR A 1 809 ? 21.843 -2.998 -33.596 1.00 93.00 809 TYR A O 1
ATOM 5999 N N . TRP A 1 810 ? 23.399 -3.977 -32.340 1.00 93.88 810 TRP A N 1
ATOM 6000 C CA . TRP A 1 810 ? 23.519 -2.861 -31.394 1.00 93.88 810 TRP A CA 1
ATOM 6001 C C . TRP A 1 810 ? 24.250 -1.685 -32.052 1.00 93.88 810 TRP A C 1
ATOM 6003 O O . TRP A 1 810 ? 25.270 -1.912 -32.699 1.00 93.88 810 TRP A O 1
ATOM 6013 N N . PHE A 1 811 ? 23.765 -0.441 -31.960 1.00 93.56 811 PHE A N 1
ATOM 6014 C CA . PHE A 1 811 ? 24.516 0.656 -32.586 1.00 93.56 811 PHE A CA 1
ATOM 6015 C C . PHE A 1 811 ? 25.818 0.879 -31.796 1.00 93.56 811 PHE A C 1
ATOM 6017 O O . PHE A 1 811 ? 25.767 0.928 -30.575 1.00 93.56 811 PHE A O 1
ATOM 6024 N N . PRO A 1 812 ? 26.992 1.010 -32.433 1.00 94.88 812 PRO A N 1
ATOM 6025 C CA . PRO A 1 812 ? 28.236 1.259 -31.709 1.00 94.88 812 PRO A CA 1
ATOM 6026 C C . PRO A 1 812 ? 28.246 2.545 -30.867 1.00 94.88 812 PRO A C 1
ATOM 6028 O O . PRO A 1 812 ? 29.045 2.643 -29.943 1.00 94.88 812 PRO A O 1
ATOM 6031 N N . ALA A 1 813 ? 27.399 3.530 -31.188 1.00 91.19 813 ALA A N 1
ATOM 6032 C CA . ALA A 1 813 ? 27.220 4.740 -30.382 1.00 91.19 813 ALA A CA 1
ATOM 6033 C C . ALA A 1 813 ? 26.272 4.558 -29.180 1.00 91.19 813 ALA A C 1
ATOM 6035 O O . ALA A 1 813 ? 26.208 5.443 -28.328 1.00 91.19 813 ALA A O 1
ATOM 6036 N N . ASP A 1 814 ? 25.524 3.452 -29.117 1.00 90.19 814 ASP A N 1
ATOM 6037 C CA . ASP A 1 814 ? 24.570 3.196 -28.041 1.00 90.19 814 ASP A CA 1
ATOM 6038 C C . ASP A 1 814 ? 25.312 2.733 -26.766 1.00 90.19 814 ASP A C 1
ATOM 6040 O O . ASP A 1 814 ? 26.121 1.799 -26.837 1.00 90.19 814 ASP A O 1
ATOM 6044 N N . PRO A 1 815 ? 25.026 3.325 -25.590 1.00 92.44 815 PRO A N 1
ATOM 6045 C CA . PRO A 1 815 ? 25.621 2.907 -24.318 1.00 92.44 815 PRO A CA 1
ATOM 6046 C C . PRO A 1 815 ? 25.151 1.510 -23.898 1.00 92.44 815 PRO A C 1
ATOM 6048 O O . PRO A 1 815 ? 24.113 1.041 -24.350 1.00 92.44 815 PRO A O 1
ATOM 6051 N N . VAL A 1 816 ? 25.874 0.865 -22.985 1.00 93.31 816 VAL A N 1
ATOM 6052 C CA . VAL A 1 816 ? 25.472 -0.410 -22.365 1.00 93.31 816 VAL A CA 1
ATOM 6053 C C . VAL A 1 816 ? 25.238 -0.219 -20.867 1.00 93.31 816 VAL A C 1
ATOM 6055 O O . VAL A 1 816 ? 25.739 0.739 -20.284 1.00 93.31 816 VAL A O 1
ATOM 6058 N N . ALA A 1 817 ? 24.478 -1.100 -20.224 1.00 93.69 817 ALA A N 1
ATOM 6059 C CA . ALA A 1 817 ? 24.189 -0.999 -18.799 1.00 93.69 817 ALA A CA 1
ATOM 6060 C C . ALA A 1 817 ? 23.945 -2.355 -18.131 1.00 93.69 817 ALA A C 1
ATOM 6062 O O . ALA A 1 817 ? 23.473 -3.300 -18.765 1.00 93.69 817 ALA A O 1
ATOM 6063 N N . ALA A 1 818 ? 24.218 -2.412 -16.828 1.00 94.69 818 ALA A N 1
ATOM 6064 C CA . ALA A 1 818 ? 23.716 -3.444 -15.924 1.00 94.69 818 ALA A CA 1
ATOM 6065 C C . ALA A 1 818 ? 22.674 -2.829 -14.979 1.00 94.69 818 ALA A C 1
ATOM 6067 O O . ALA A 1 818 ? 22.878 -1.723 -14.474 1.00 94.69 818 ALA A O 1
ATOM 6068 N N . HIS A 1 819 ? 21.566 -3.530 -14.752 1.00 93.69 819 HIS A N 1
ATOM 6069 C CA . HIS A 1 819 ? 20.419 -3.027 -13.993 1.00 93.69 819 HIS A CA 1
ATOM 6070 C C . HIS A 1 819 ? 20.279 -3.756 -12.659 1.00 93.69 819 HIS A C 1
ATOM 6072 O O . HIS A 1 819 ? 20.381 -4.985 -12.617 1.00 93.69 819 HIS A O 1
ATOM 6078 N N . PHE A 1 820 ? 19.994 -3.009 -11.592 1.00 92.31 820 PHE A N 1
ATOM 6079 C CA . PHE A 1 820 ? 19.856 -3.535 -10.239 1.00 92.31 820 PHE A CA 1
ATOM 6080 C C . PHE A 1 820 ? 18.564 -3.062 -9.567 1.00 92.31 820 PHE A C 1
ATOM 6082 O O . PHE A 1 820 ? 18.156 -1.914 -9.729 1.00 92.31 820 PHE A O 1
ATOM 6089 N N . SER A 1 821 ? 17.951 -3.932 -8.764 1.00 88.44 821 SER A N 1
ATOM 6090 C CA . SER A 1 821 ? 16.725 -3.645 -8.006 1.00 88.44 821 SER A CA 1
ATOM 6091 C C . SER A 1 821 ? 16.952 -2.732 -6.799 1.00 88.44 821 SER A C 1
ATOM 6093 O O . SER A 1 821 ? 15.993 -2.298 -6.172 1.00 88.44 821 SER A O 1
ATOM 6095 N N . VAL A 1 822 ? 18.212 -2.453 -6.453 1.00 87.25 822 VAL A N 1
ATOM 6096 C CA . VAL A 1 822 ? 18.611 -1.562 -5.357 1.00 87.25 822 VAL A CA 1
ATOM 6097 C C . VAL A 1 822 ? 19.696 -0.595 -5.820 1.00 87.25 822 VAL A C 1
ATOM 6099 O O . VAL A 1 822 ? 20.379 -0.838 -6.814 1.00 87.25 822 VAL A O 1
ATOM 6102 N N . ASP A 1 823 ? 19.872 0.504 -5.098 1.00 84.31 823 ASP A N 1
ATOM 6103 C CA . ASP A 1 823 ? 20.855 1.562 -5.372 1.00 84.31 823 ASP A CA 1
ATOM 6104 C C . ASP A 1 823 ? 22.203 1.383 -4.654 1.00 84.31 823 ASP A C 1
ATOM 6106 O O . ASP A 1 823 ? 23.195 2.017 -5.010 1.00 84.31 823 ASP A O 1
ATOM 6110 N N . HIS A 1 824 ? 22.268 0.476 -3.682 1.00 86.00 824 HIS A N 1
ATOM 6111 C CA . HIS A 1 824 ? 23.416 0.287 -2.797 1.00 86.00 824 HIS A CA 1
ATOM 6112 C C . HIS A 1 824 ? 24.238 -0.978 -3.103 1.00 86.00 824 HIS A C 1
ATOM 6114 O O . HIS A 1 824 ? 25.004 -1.433 -2.257 1.00 86.00 824 HIS A O 1
ATOM 6120 N N . VAL A 1 825 ? 24.156 -1.542 -4.316 1.00 89.81 825 VAL A N 1
ATOM 6121 C CA . VAL A 1 825 ? 25.003 -2.695 -4.704 1.00 89.81 825 VAL A CA 1
ATOM 6122 C C . VAL A 1 825 ? 26.494 -2.337 -4.650 1.00 89.81 825 VAL A C 1
ATOM 6124 O O . VAL A 1 825 ? 27.301 -3.117 -4.148 1.00 89.81 825 VAL A O 1
ATOM 6127 N N . ALA A 1 826 ? 26.862 -1.148 -5.140 1.00 89.69 826 ALA A N 1
ATOM 6128 C CA . ALA A 1 826 ? 28.239 -0.657 -5.110 1.00 89.69 826 ALA A CA 1
ATOM 6129 C C . ALA A 1 826 ? 28.790 -0.491 -3.679 1.00 89.69 826 ALA A C 1
ATOM 6131 O O . ALA A 1 826 ? 29.791 -1.142 -3.375 1.00 89.69 826 ALA A O 1
ATOM 6132 N N . PRO A 1 827 ? 28.159 0.287 -2.772 1.00 88.31 827 PRO A N 1
ATOM 6133 C CA . PRO A 1 827 ? 28.654 0.416 -1.401 1.00 88.31 827 PRO A CA 1
ATOM 6134 C C . PRO A 1 827 ? 28.616 -0.912 -0.631 1.00 88.31 827 PRO A C 1
ATOM 6136 O O . PRO A 1 827 ? 29.508 -1.159 0.177 1.00 88.31 827 PRO A O 1
ATOM 6139 N N . LEU A 1 828 ? 27.654 -1.805 -0.902 1.00 87.94 828 LEU A N 1
ATOM 6140 C CA . LEU A 1 828 ? 27.628 -3.135 -0.287 1.00 87.94 828 LEU A CA 1
ATOM 6141 C C . LEU A 1 828 ? 28.849 -3.970 -0.696 1.00 87.94 828 LEU A C 1
ATOM 6143 O O . LEU A 1 828 ? 29.463 -4.601 0.158 1.00 87.94 828 LEU A O 1
ATOM 6147 N N . ALA A 1 829 ? 29.249 -3.946 -1.971 1.00 87.81 829 ALA A N 1
ATOM 6148 C CA . ALA A 1 829 ? 30.481 -4.599 -2.418 1.00 87.81 829 ALA A CA 1
ATOM 6149 C C . ALA A 1 829 ? 31.736 -3.963 -1.784 1.00 87.81 829 ALA A C 1
ATOM 6151 O O . ALA A 1 829 ? 32.652 -4.679 -1.366 1.00 87.81 829 ALA A O 1
ATOM 6152 N N . GLU A 1 830 ? 31.762 -2.632 -1.665 1.00 87.38 830 GLU A N 1
ATOM 6153 C CA . GLU A 1 830 ? 32.888 -1.884 -1.093 1.00 87.38 830 GLU A CA 1
ATOM 6154 C C . GLU A 1 830 ? 33.113 -2.188 0.390 1.00 87.38 830 GLU A C 1
ATOM 6156 O O . GLU A 1 830 ? 34.269 -2.311 0.804 1.00 87.38 830 GLU A O 1
ATOM 6161 N N . LEU A 1 831 ? 32.046 -2.413 1.169 1.00 85.81 831 LEU A N 1
ATOM 6162 C CA . LEU A 1 831 ? 32.142 -2.852 2.569 1.00 85.81 831 LEU A CA 1
ATOM 6163 C C . LEU A 1 831 ? 32.939 -4.154 2.733 1.00 85.81 831 LEU A C 1
ATOM 6165 O O . LEU A 1 831 ? 33.591 -4.355 3.757 1.00 85.81 831 LEU A O 1
ATOM 6169 N N . TYR A 1 832 ? 32.928 -5.015 1.715 1.00 82.81 832 TYR A N 1
ATOM 6170 C CA . TYR A 1 832 ? 33.674 -6.273 1.690 1.00 82.81 832 TYR A CA 1
ATOM 6171 C C . TYR A 1 832 ? 34.982 -6.194 0.887 1.00 82.81 832 TYR A C 1
ATOM 6173 O O . TYR A 1 832 ? 35.602 -7.219 0.612 1.00 82.81 832 TYR A O 1
ATOM 6181 N N . GLY A 1 833 ? 35.435 -4.990 0.521 1.00 84.25 833 GLY A N 1
ATOM 6182 C CA . GLY A 1 833 ? 36.698 -4.780 -0.189 1.00 84.25 833 GLY A CA 1
ATOM 6183 C C . GLY A 1 833 ? 36.642 -5.077 -1.690 1.00 84.25 833 GLY A C 1
ATOM 6184 O O . GLY A 1 833 ? 37.688 -5.316 -2.299 1.00 84.25 833 GLY A O 1
ATOM 6185 N N . HIS A 1 834 ? 35.457 -5.048 -2.302 1.00 86.19 834 HIS A N 1
ATOM 6186 C CA . HIS A 1 834 ? 35.261 -5.216 -3.743 1.00 86.19 834 HIS A CA 1
ATOM 6187 C C . HIS A 1 834 ? 34.745 -3.929 -4.387 1.00 86.19 834 HIS A C 1
ATOM 6189 O O . HIS A 1 834 ? 34.008 -3.169 -3.774 1.00 86.19 834 HIS A O 1
ATOM 6195 N N . LYS A 1 835 ? 35.100 -3.684 -5.648 1.00 90.12 835 LYS A N 1
ATOM 6196 C CA . LYS A 1 835 ? 34.465 -2.626 -6.449 1.00 90.12 835 LYS A CA 1
ATOM 6197 C C . LYS A 1 835 ? 33.378 -3.222 -7.329 1.00 90.12 835 LYS A C 1
ATOM 6199 O O . LYS A 1 835 ? 33.526 -4.350 -7.779 1.00 90.12 835 LYS A O 1
ATOM 6204 N N . LEU A 1 836 ? 32.334 -2.460 -7.637 1.00 91.75 836 LEU A N 1
ATOM 6205 C CA . LEU A 1 836 ? 31.385 -2.813 -8.693 1.00 91.75 836 LEU A CA 1
ATOM 6206 C C . LEU A 1 836 ? 31.908 -2.286 -10.035 1.00 91.75 836 LEU A C 1
ATOM 6208 O O . LEU A 1 836 ? 32.155 -1.085 -10.171 1.00 91.75 836 LEU A O 1
ATOM 6212 N N . THR A 1 837 ? 32.072 -3.171 -11.022 1.00 93.25 837 THR A N 1
ATOM 6213 C CA . THR A 1 837 ? 32.456 -2.783 -12.386 1.00 93.25 837 THR A CA 1
ATOM 6214 C C . THR A 1 837 ? 31.588 -3.468 -13.435 1.00 93.25 837 THR A C 1
ATOM 6216 O O . THR A 1 837 ? 31.240 -4.637 -13.290 1.00 93.25 837 THR A O 1
ATOM 6219 N N . VAL A 1 838 ? 31.260 -2.754 -14.510 1.00 94.31 838 VAL A N 1
ATOM 6220 C CA . VAL A 1 838 ? 30.756 -3.347 -15.754 1.00 94.31 838 VAL A CA 1
ATOM 6221 C C . VAL A 1 838 ? 31.935 -3.539 -16.692 1.00 94.31 838 VAL A C 1
ATOM 6223 O O . VAL A 1 838 ? 32.705 -2.603 -16.925 1.00 94.31 838 VAL A O 1
ATOM 6226 N N . ARG A 1 839 ? 32.077 -4.745 -17.236 1.00 94.25 839 ARG A N 1
ATOM 6227 C CA . ARG A 1 839 ? 33.133 -5.104 -18.175 1.00 94.25 839 ARG A CA 1
ATOM 6228 C C . ARG A 1 839 ? 32.539 -5.447 -19.538 1.00 94.25 839 ARG A C 1
ATOM 6230 O O . ARG A 1 839 ? 31.524 -6.125 -19.640 1.00 94.25 839 ARG A O 1
ATOM 6237 N N . VAL A 1 840 ? 33.197 -4.958 -20.585 1.00 95.50 840 VAL A N 1
ATOM 6238 C CA . VAL A 1 840 ? 32.852 -5.196 -21.990 1.00 95.50 840 VAL A CA 1
ATOM 6239 C C . VAL A 1 840 ? 34.076 -5.763 -22.690 1.00 95.50 840 VAL A C 1
ATOM 6241 O O . VAL A 1 840 ? 35.103 -5.089 -22.760 1.00 95.50 840 VAL A O 1
ATOM 6244 N N . THR A 1 841 ? 33.980 -6.985 -23.208 1.00 94.75 841 THR A N 1
ATOM 6245 C CA . THR A 1 841 ? 35.113 -7.692 -23.827 1.00 94.75 841 THR A CA 1
ATOM 6246 C C . THR A 1 841 ? 34.748 -8.156 -25.225 1.00 94.75 841 THR A C 1
ATOM 6248 O O . THR A 1 841 ? 33.744 -8.836 -25.409 1.00 94.75 841 THR A O 1
ATOM 6251 N N . ARG A 1 842 ? 35.557 -7.814 -26.227 1.00 95.00 842 ARG A N 1
ATOM 6252 C CA . ARG A 1 842 ? 35.362 -8.267 -27.603 1.00 95.00 842 ARG A CA 1
ATOM 6253 C C . ARG A 1 842 ? 35.789 -9.727 -27.769 1.00 95.00 842 ARG A C 1
ATOM 6255 O O . ARG A 1 842 ? 36.939 -10.078 -27.503 1.00 95.00 842 ARG A O 1
ATOM 6262 N N . THR A 1 843 ? 34.894 -10.561 -28.288 1.00 92.88 843 THR A N 1
ATOM 6263 C CA . THR A 1 843 ? 35.076 -12.021 -28.363 1.00 92.88 843 THR A CA 1
ATOM 6264 C C . THR A 1 843 ? 35.460 -12.553 -29.740 1.00 92.88 843 THR A C 1
ATOM 6266 O O . THR A 1 843 ? 35.946 -13.675 -29.844 1.00 92.88 843 THR A O 1
ATOM 6269 N N . ASP A 1 844 ? 35.324 -11.757 -30.802 1.00 91.25 844 ASP A N 1
ATOM 6270 C CA . ASP A 1 844 ? 35.722 -12.121 -32.170 1.00 91.25 844 ASP A CA 1
ATOM 6271 C C . ASP A 1 844 ? 37.181 -11.752 -32.508 1.00 91.25 844 ASP A C 1
ATOM 6273 O O . ASP A 1 844 ? 37.562 -11.694 -33.679 1.00 91.25 844 ASP A O 1
ATOM 6277 N N . THR A 1 845 ? 38.019 -11.498 -31.497 1.00 87.06 845 THR A N 1
ATOM 6278 C CA . THR A 1 845 ? 39.452 -11.246 -31.696 1.00 87.06 845 THR A CA 1
ATOM 6279 C C . THR A 1 845 ? 40.236 -12.554 -31.892 1.00 87.06 845 THR A C 1
ATOM 6281 O O . THR A 1 845 ? 39.888 -13.589 -31.319 1.00 87.06 845 THR A O 1
ATOM 6284 N N . PRO A 1 846 ? 41.309 -12.567 -32.711 1.00 84.00 846 PRO A N 1
ATOM 6285 C CA . PRO A 1 846 ? 42.164 -13.744 -32.831 1.00 84.00 846 PRO A CA 1
ATOM 6286 C C . PRO A 1 846 ? 42.757 -14.128 -31.471 1.00 84.00 846 PRO A C 1
ATOM 6288 O O . PRO A 1 846 ? 43.241 -13.263 -30.750 1.00 84.00 846 PRO A O 1
ATOM 6291 N N . ALA A 1 847 ? 42.843 -15.425 -31.160 1.00 76.69 847 ALA A N 1
ATOM 6292 C CA . ALA A 1 847 ? 43.374 -15.906 -29.875 1.00 76.69 847 ALA A CA 1
ATOM 6293 C C . ALA A 1 847 ? 44.803 -15.412 -29.544 1.00 76.69 847 ALA A C 1
ATOM 6295 O O . ALA A 1 847 ? 45.197 -15.385 -28.383 1.00 76.69 847 ALA A O 1
ATOM 6296 N N . ALA A 1 848 ? 45.586 -15.017 -30.555 1.00 78.69 848 ALA A N 1
ATOM 6297 C CA . ALA A 1 848 ? 46.924 -14.442 -30.388 1.00 78.69 848 ALA A CA 1
ATOM 6298 C C . ALA A 1 848 ? 46.924 -12.955 -29.965 1.00 78.69 848 ALA A C 1
ATOM 6300 O O . ALA A 1 848 ? 47.976 -12.428 -29.607 1.00 78.69 848 ALA A O 1
ATOM 6301 N N . GLN A 1 849 ? 45.779 -12.276 -30.042 1.00 82.56 849 GLN A N 1
ATOM 6302 C CA . GLN A 1 849 ? 45.580 -10.866 -29.699 1.00 82.56 849 GLN A CA 1
ATOM 6303 C C . GLN A 1 849 ? 44.226 -10.694 -28.986 1.00 82.56 849 GLN A C 1
ATOM 6305 O O . GLN A 1 849 ? 43.322 -10.076 -29.551 1.00 82.56 849 GLN A O 1
ATOM 6310 N N . PRO A 1 850 ? 44.061 -11.272 -27.779 1.00 81.00 850 PRO A N 1
ATOM 6311 C CA . PRO A 1 850 ? 42.824 -11.132 -27.022 1.00 81.00 850 PRO A CA 1
ATOM 6312 C C . PRO A 1 850 ? 42.564 -9.659 -26.692 1.00 81.00 850 PRO A C 1
ATOM 6314 O O . PRO A 1 850 ? 43.498 -8.899 -26.422 1.00 81.00 850 PRO A O 1
ATOM 6317 N N . ASP A 1 851 ? 41.294 -9.265 -26.705 1.00 85.44 851 ASP A N 1
ATOM 6318 C CA . ASP A 1 851 ? 40.890 -7.922 -26.299 1.00 85.44 851 ASP A CA 1
ATOM 6319 C C . ASP A 1 851 ? 41.145 -7.741 -24.792 1.00 85.44 851 ASP A C 1
ATOM 6321 O O . ASP A 1 851 ? 40.675 -8.569 -24.006 1.00 85.44 851 ASP A O 1
ATOM 6325 N N . PRO A 1 852 ? 41.876 -6.697 -24.349 1.00 82.38 852 PRO A N 1
ATOM 6326 C CA . PRO A 1 852 ? 42.062 -6.429 -22.922 1.00 82.38 852 PRO A CA 1
ATOM 6327 C C . PRO A 1 852 ? 40.751 -6.121 -22.182 1.00 82.38 852 PRO A C 1
ATOM 6329 O O . PRO A 1 852 ? 40.734 -6.157 -20.951 1.00 82.38 852 PRO A O 1
ATOM 6332 N N . GLY A 1 853 ? 39.671 -5.829 -22.914 1.00 86.75 853 GLY A N 1
ATOM 6333 C CA . GLY A 1 853 ? 38.378 -5.449 -22.364 1.00 86.75 853 GLY A CA 1
ATOM 6334 C C . GLY A 1 853 ? 38.361 -4.006 -21.853 1.00 86.75 853 GLY A C 1
ATOM 6335 O O . GLY A 1 853 ? 39.389 -3.388 -21.574 1.00 86.75 853 GLY A O 1
ATOM 6336 N N . GLN A 1 854 ? 37.162 -3.447 -21.747 1.00 93.56 854 GLN A N 1
ATOM 6337 C CA . GLN A 1 854 ? 36.899 -2.118 -21.195 1.00 93.56 854 GLN A CA 1
ATOM 6338 C C . GLN A 1 854 ? 36.143 -2.286 -19.877 1.00 93.56 854 GLN A C 1
ATOM 6340 O O . GLN A 1 854 ? 35.235 -3.108 -19.797 1.00 93.56 854 GLN A O 1
ATOM 6345 N N . SER A 1 855 ? 36.526 -1.550 -18.833 1.00 92.00 855 SER A N 1
ATOM 6346 C CA . SER A 1 855 ? 35.898 -1.629 -17.506 1.00 92.00 855 SER A CA 1
ATOM 6347 C C . SER A 1 855 ? 35.429 -0.254 -17.050 1.00 92.00 855 SER A C 1
ATOM 6349 O O . SER A 1 855 ? 36.166 0.723 -17.174 1.00 92.00 855 SER A O 1
ATOM 6351 N N . PHE A 1 856 ? 34.219 -0.202 -16.503 1.00 92.94 856 PHE A N 1
ATOM 6352 C CA . PHE A 1 856 ? 33.547 1.010 -16.042 1.00 92.94 856 PHE A CA 1
ATOM 6353 C C . PHE A 1 856 ? 33.152 0.812 -14.584 1.00 92.94 856 PHE A C 1
ATOM 6355 O O . PHE A 1 856 ? 32.547 -0.206 -14.250 1.00 92.94 856 PHE A O 1
ATOM 6362 N N . ASP A 1 857 ? 33.540 1.739 -13.713 1.00 90.19 857 ASP A N 1
ATOM 6363 C CA . ASP A 1 857 ? 33.282 1.647 -12.276 1.00 90.19 857 ASP A CA 1
ATOM 6364 C C . ASP A 1 857 ? 31.951 2.299 -11.876 1.00 90.19 857 ASP A C 1
ATOM 6366 O O . ASP A 1 857 ? 31.250 2.892 -12.695 1.00 90.19 857 ASP A O 1
ATOM 6370 N N . ALA A 1 858 ? 31.614 2.203 -10.590 1.00 85.56 858 ALA A N 1
ATOM 6371 C CA . ALA A 1 858 ? 30.370 2.713 -10.023 1.00 85.56 858 ALA A CA 1
ATOM 6372 C C . ALA A 1 858 ? 30.137 4.233 -10.188 1.00 85.56 858 ALA A C 1
ATOM 6374 O O . ALA A 1 858 ? 29.054 4.704 -9.852 1.00 85.56 858 ALA A O 1
ATOM 6375 N N . SER A 1 859 ? 31.082 5.014 -10.733 1.00 84.44 859 SER A N 1
ATOM 6376 C CA . SER A 1 859 ? 30.836 6.429 -11.061 1.00 84.44 859 SER A CA 1
ATOM 6377 C C . SER A 1 859 ? 29.760 6.626 -12.137 1.00 84.44 859 SER A C 1
ATOM 6379 O O . SER A 1 859 ? 29.153 7.693 -12.202 1.00 84.44 859 SER A O 1
ATOM 6381 N N . GLY A 1 860 ? 29.486 5.597 -12.949 1.00 81.50 860 GLY A N 1
ATOM 6382 C CA . GLY A 1 860 ? 28.393 5.575 -13.929 1.00 81.50 860 GLY A CA 1
ATOM 6383 C C . GLY A 1 860 ? 27.030 5.153 -13.365 1.00 81.50 860 GLY A C 1
ATOM 6384 O O . GLY A 1 860 ? 26.116 4.888 -14.148 1.00 81.50 860 GLY A O 1
ATOM 6385 N N . MET A 1 861 ? 26.888 5.020 -12.041 1.00 86.31 861 MET A N 1
ATOM 6386 C CA . MET A 1 861 ? 25.620 4.647 -11.407 1.00 86.31 861 MET A CA 1
ATOM 6387 C C . MET A 1 861 ? 24.600 5.781 -11.502 1.00 86.31 861 MET A C 1
ATOM 6389 O O . MET A 1 861 ? 24.846 6.908 -11.076 1.00 86.31 861 MET A O 1
ATOM 6393 N N . VAL A 1 862 ? 23.426 5.447 -12.024 1.00 85.44 862 VAL A N 1
ATOM 6394 C CA . VAL A 1 862 ? 22.249 6.316 -12.106 1.00 85.44 862 VAL A CA 1
ATOM 6395 C C . VAL A 1 862 ? 21.026 5.575 -11.566 1.00 85.44 862 VAL A C 1
ATOM 6397 O O . VAL A 1 862 ? 21.078 4.371 -11.312 1.00 85.44 862 VAL A O 1
ATOM 6400 N N . GLU A 1 863 ? 19.912 6.280 -11.385 1.00 83.00 863 GLU A N 1
ATOM 6401 C CA . GLU A 1 863 ? 18.621 5.647 -11.088 1.00 83.00 863 GLU A CA 1
ATOM 6402 C C . GLU A 1 863 ? 18.204 4.680 -12.208 1.00 83.00 863 GLU A C 1
ATOM 6404 O O . GLU A 1 863 ? 18.644 4.818 -13.349 1.00 83.00 863 GLU A O 1
ATOM 6409 N N . LEU A 1 864 ? 17.390 3.670 -11.881 1.00 85.88 864 LEU A N 1
ATOM 6410 C CA . LEU A 1 864 ? 17.022 2.588 -12.798 1.00 85.88 864 LEU A CA 1
ATOM 6411 C C . LEU A 1 864 ? 16.452 3.097 -14.141 1.00 85.88 864 LEU A C 1
ATOM 6413 O O . LEU A 1 864 ? 15.281 3.448 -14.241 1.00 85.88 864 LEU A O 1
ATOM 6417 N N . VAL A 1 865 ? 17.266 3.050 -15.203 1.00 83.56 865 VAL A N 1
ATOM 6418 C CA . VAL A 1 865 ? 16.878 3.487 -16.564 1.00 83.56 865 VAL A CA 1
ATOM 6419 C C . VAL A 1 865 ? 16.044 2.464 -17.339 1.00 83.56 865 VAL A C 1
ATOM 6421 O O . VAL A 1 865 ? 15.396 2.815 -18.322 1.00 83.56 865 VAL A O 1
ATOM 6424 N N . ALA A 1 866 ? 16.037 1.205 -16.896 1.00 81.88 866 ALA A N 1
ATOM 6425 C CA . ALA A 1 866 ? 15.213 0.127 -17.446 1.00 81.88 866 ALA A CA 1
ATOM 6426 C C . ALA A 1 866 ? 14.073 -0.209 -16.474 1.00 81.88 866 ALA A C 1
ATOM 6428 O O . ALA A 1 866 ? 14.033 -1.292 -15.887 1.00 81.88 866 ALA A O 1
ATOM 6429 N N . ILE A 1 867 ? 13.184 0.764 -16.242 1.00 82.50 867 ILE A N 1
ATOM 6430 C CA . ILE A 1 867 ? 12.092 0.638 -15.264 1.00 82.50 867 ILE A CA 1
ATOM 6431 C C . ILE A 1 867 ? 11.133 -0.516 -15.589 1.00 82.50 867 ILE A C 1
ATOM 6433 O O . ILE A 1 867 ? 10.548 -1.101 -14.686 1.00 82.50 867 ILE A O 1
ATOM 6437 N N . ASP A 1 868 ? 11.031 -0.907 -16.860 1.00 78.75 868 ASP A N 1
ATOM 6438 C CA . ASP A 1 868 ? 10.289 -2.082 -17.328 1.00 78.75 868 ASP A CA 1
ATOM 6439 C C . ASP A 1 868 ? 10.789 -3.402 -16.717 1.00 78.75 868 ASP A C 1
ATOM 6441 O O . ASP A 1 868 ? 10.026 -4.363 -16.624 1.00 78.75 868 ASP A O 1
ATOM 6445 N N . ARG A 1 869 ? 12.046 -3.440 -16.256 1.00 83.31 869 ARG A N 1
ATOM 6446 C CA . ARG A 1 869 ? 12.625 -4.574 -15.520 1.00 83.31 869 ARG A CA 1
ATOM 6447 C C . ARG A 1 869 ? 12.438 -4.479 -14.007 1.00 83.31 869 ARG A C 1
ATOM 6449 O O . ARG A 1 869 ? 12.712 -5.452 -13.310 1.00 83.31 869 ARG A O 1
ATOM 6456 N N . GLY A 1 870 ? 12.032 -3.316 -13.497 1.00 84.69 870 GLY A N 1
ATOM 6457 C CA . GLY A 1 870 ? 11.715 -3.111 -12.085 1.00 84.69 870 GLY A CA 1
ATOM 6458 C C . GLY A 1 870 ? 10.423 -3.822 -11.684 1.00 84.69 870 GLY A C 1
ATOM 6459 O O . GLY A 1 870 ? 9.694 -4.347 -12.533 1.00 84.69 870 GLY A O 1
ATOM 6460 N N . SER A 1 871 ? 10.116 -3.828 -10.386 1.00 87.25 871 SER A N 1
ATOM 6461 C CA . SER A 1 871 ? 8.865 -4.426 -9.913 1.00 87.25 871 SER A CA 1
ATOM 6462 C C . SER A 1 871 ? 7.644 -3.676 -10.476 1.00 87.25 871 SER A C 1
ATOM 6464 O O . SER A 1 871 ? 7.737 -2.480 -10.775 1.00 87.25 871 SER A O 1
ATOM 6466 N N . PRO A 1 872 ? 6.471 -4.327 -10.592 1.00 87.50 872 PRO A N 1
ATOM 6467 C CA . PRO A 1 872 ? 5.243 -3.642 -10.989 1.00 87.50 872 PRO A CA 1
ATOM 6468 C C . PRO A 1 872 ? 4.925 -2.421 -10.109 1.00 87.50 872 PRO A C 1
ATOM 6470 O O . PRO A 1 872 ? 4.478 -1.400 -10.623 1.00 87.50 872 PRO A O 1
ATOM 6473 N N . ALA A 1 873 ? 5.212 -2.485 -8.804 1.00 86.44 873 ALA A N 1
ATOM 6474 C CA . ALA A 1 873 ? 5.040 -1.356 -7.889 1.00 86.44 873 ALA A CA 1
ATOM 6475 C C . ALA A 1 873 ? 5.954 -0.173 -8.254 1.00 86.44 873 ALA A C 1
ATOM 6477 O O . ALA A 1 873 ? 5.482 0.960 -8.352 1.00 86.44 873 ALA A O 1
ATOM 6478 N N . ASP A 1 874 ? 7.234 -0.434 -8.540 1.00 85.06 874 ASP A N 1
ATOM 6479 C CA . ASP A 1 874 ? 8.183 0.607 -8.948 1.00 85.06 874 ASP A CA 1
ATOM 6480 C C . ASP A 1 874 ? 7.771 1.251 -10.287 1.00 85.06 874 ASP A C 1
ATOM 6482 O O . ASP A 1 874 ? 7.813 2.473 -10.431 1.00 85.06 874 ASP A O 1
ATOM 6486 N N . GLN A 1 875 ? 7.299 0.450 -11.252 1.00 85.38 875 GLN A N 1
ATOM 6487 C CA . GLN A 1 875 ? 6.782 0.949 -12.535 1.00 85.38 875 GLN A CA 1
ATOM 6488 C C . GLN A 1 875 ? 5.604 1.909 -12.343 1.00 85.38 875 GLN A C 1
ATOM 6490 O O . GLN A 1 875 ? 5.553 2.972 -12.967 1.00 85.38 875 GLN A O 1
ATOM 6495 N N . ARG A 1 876 ? 4.660 1.544 -11.467 1.00 86.06 876 ARG A N 1
ATOM 6496 C CA . ARG A 1 876 ? 3.493 2.372 -11.140 1.00 86.06 876 ARG A CA 1
ATOM 6497 C C . ARG A 1 876 ? 3.902 3.665 -10.440 1.00 86.06 876 ARG A C 1
ATOM 6499 O O . ARG A 1 876 ? 3.401 4.727 -10.801 1.00 86.06 876 ARG A O 1
ATOM 6506 N N . LEU A 1 877 ? 4.842 3.589 -9.499 1.00 81.69 877 LEU A N 1
ATOM 6507 C CA . LEU A 1 877 ? 5.347 4.747 -8.765 1.00 81.69 877 LEU A CA 1
ATOM 6508 C C . LEU A 1 877 ? 6.026 5.760 -9.697 1.00 81.69 877 LEU A C 1
ATOM 6510 O O . LEU A 1 877 ? 5.701 6.947 -9.660 1.00 81.69 877 LEU A O 1
ATOM 6514 N N . VAL A 1 878 ? 6.904 5.296 -10.593 1.00 79.94 878 VAL A N 1
ATOM 6515 C CA . VAL A 1 878 ? 7.551 6.154 -11.602 1.00 79.94 878 VAL A CA 1
ATOM 6516 C C . VAL A 1 878 ? 6.520 6.779 -12.540 1.00 79.94 878 VAL A C 1
ATOM 6518 O O . VAL A 1 878 ? 6.603 7.974 -12.828 1.00 79.94 878 VAL A O 1
ATOM 6521 N N . ALA A 1 879 ? 5.519 6.014 -12.984 1.00 80.06 879 ALA A N 1
ATOM 6522 C CA . ALA A 1 879 ? 4.449 6.532 -13.835 1.00 80.06 879 ALA A CA 1
ATOM 6523 C C . ALA A 1 879 ? 3.607 7.612 -13.129 1.00 80.06 879 ALA A C 1
ATOM 6525 O O . ALA A 1 879 ? 3.281 8.637 -13.737 1.00 80.06 879 ALA A O 1
ATOM 6526 N N . ALA A 1 880 ? 3.294 7.426 -11.844 1.00 79.81 880 ALA A N 1
ATOM 6527 C CA . ALA A 1 880 ? 2.570 8.410 -11.045 1.00 79.81 880 ALA A CA 1
ATOM 6528 C C . ALA A 1 880 ? 3.386 9.703 -10.881 1.00 79.81 880 ALA A C 1
ATOM 6530 O O . ALA A 1 880 ? 2.891 10.790 -11.180 1.00 79.81 880 ALA A O 1
ATOM 6531 N N . VAL A 1 881 ? 4.672 9.591 -10.532 1.00 77.62 881 VAL A N 1
ATOM 6532 C CA . VAL A 1 881 ? 5.590 10.741 -10.432 1.00 77.62 881 VAL A CA 1
ATOM 6533 C C . VAL A 1 881 ? 5.725 11.478 -11.766 1.00 77.62 881 VAL A C 1
ATOM 6535 O O . VAL A 1 881 ? 5.715 12.711 -11.795 1.00 77.62 881 VAL A O 1
ATOM 6538 N N . ALA A 1 882 ? 5.830 10.751 -12.880 1.00 76.69 882 ALA A N 1
ATOM 6539 C CA . ALA A 1 882 ? 5.886 11.345 -14.212 1.00 76.69 882 ALA A CA 1
ATOM 6540 C C . ALA A 1 882 ? 4.592 12.101 -14.557 1.00 76.69 882 ALA A C 1
ATOM 6542 O O . ALA A 1 882 ? 4.656 13.181 -15.145 1.00 76.69 882 ALA A O 1
ATOM 6543 N N . THR A 1 883 ? 3.434 11.575 -14.147 1.00 79.00 883 THR A N 1
ATOM 6544 C CA . THR A 1 883 ? 2.125 12.213 -14.350 1.00 79.00 883 THR A CA 1
ATOM 6545 C C . THR A 1 883 ? 2.009 13.518 -13.563 1.00 79.00 883 THR A C 1
ATOM 6547 O O . THR A 1 883 ? 1.643 14.541 -14.139 1.00 79.00 883 THR A O 1
ATOM 6550 N N . ILE A 1 884 ? 2.407 13.518 -12.286 1.00 75.31 884 ILE A N 1
ATOM 6551 C CA . ILE A 1 884 ? 2.417 14.719 -11.433 1.00 75.31 884 ILE A CA 1
ATOM 6552 C C . ILE A 1 884 ? 3.331 15.798 -12.036 1.00 75.31 884 ILE A C 1
ATOM 6554 O O . ILE A 1 884 ? 2.936 16.954 -12.190 1.00 75.31 884 ILE A O 1
ATOM 6558 N N . ARG A 1 885 ? 4.531 15.415 -12.495 1.00 76.12 885 ARG A N 1
ATOM 6559 C CA . ARG A 1 885 ? 5.439 16.351 -13.181 1.00 76.12 885 ARG A CA 1
ATOM 6560 C C . ARG A 1 885 ? 4.859 16.895 -14.480 1.00 76.12 885 ARG A C 1
ATOM 6562 O O . ARG A 1 885 ? 5.037 18.075 -14.772 1.00 76.12 885 ARG A O 1
ATOM 6569 N N . ALA A 1 886 ? 4.182 16.059 -15.266 1.00 76.12 886 ALA A N 1
ATOM 6570 C CA . ALA A 1 886 ? 3.542 16.486 -16.507 1.00 76.12 886 ALA A CA 1
ATOM 6571 C C . ALA A 1 886 ? 2.408 17.499 -16.260 1.00 76.12 886 ALA A C 1
ATOM 6573 O O . ALA A 1 886 ? 2.164 18.348 -17.117 1.00 76.12 886 ALA A O 1
ATOM 6574 N N . ALA A 1 887 ? 1.773 17.460 -15.084 1.00 79.25 887 ALA A N 1
ATOM 6575 C CA . ALA A 1 887 ? 0.798 18.456 -14.640 1.00 79.25 887 ALA A CA 1
ATOM 6576 C C . ALA A 1 887 ? 1.433 19.783 -14.165 1.00 79.25 887 ALA A C 1
ATOM 6578 O O . ALA A 1 887 ? 0.717 20.747 -13.907 1.00 79.25 887 ALA A O 1
ATOM 6579 N N . GLY A 1 888 ? 2.767 19.873 -14.090 1.00 78.25 888 GLY A N 1
ATOM 6580 C CA . GLY A 1 888 ? 3.481 21.052 -13.590 1.00 78.25 888 GLY A CA 1
ATOM 6581 C C . GLY A 1 888 ? 3.580 21.114 -12.064 1.00 78.25 888 GLY A C 1
ATOM 6582 O O . GLY A 1 888 ? 3.983 22.143 -11.520 1.00 78.25 888 GLY A O 1
ATOM 6583 N N . GLU A 1 889 ? 3.236 20.026 -11.378 1.00 74.50 889 GLU A N 1
ATOM 6584 C CA . GLU A 1 889 ? 3.291 19.910 -9.926 1.00 74.50 889 GLU A CA 1
ATOM 6585 C C . GLU A 1 889 ? 4.616 19.278 -9.472 1.00 74.50 889 GLU A C 1
ATOM 6587 O O . GLU A 1 889 ? 5.261 18.510 -10.195 1.00 74.50 889 GLU A O 1
ATOM 6592 N N . ALA A 1 890 ? 5.059 19.627 -8.261 1.00 71.94 890 ALA A N 1
ATOM 6593 C CA . ALA A 1 890 ? 6.257 19.049 -7.665 1.00 71.94 890 ALA A CA 1
ATOM 6594 C C . ALA A 1 890 ? 5.888 17.721 -6.981 1.00 71.94 890 ALA A C 1
ATOM 6596 O O . ALA A 1 890 ? 5.173 17.759 -5.978 1.00 71.94 890 ALA A O 1
ATOM 6597 N N . PRO A 1 891 ? 6.367 16.564 -7.481 1.00 68.00 891 PRO A N 1
ATOM 6598 C CA . PRO A 1 891 ? 6.035 15.279 -6.883 1.00 68.00 891 PRO A CA 1
ATOM 6599 C C . PRO A 1 891 ? 6.604 15.180 -5.471 1.00 68.00 891 PRO A C 1
ATOM 6601 O O . PRO A 1 891 ? 7.642 15.776 -5.159 1.00 68.00 891 PRO A O 1
ATOM 6604 N N . CYS A 1 892 ? 5.950 14.376 -4.637 1.00 68.19 892 CYS A N 1
ATOM 6605 C CA . CYS A 1 892 ? 6.505 14.000 -3.348 1.00 68.19 892 CYS A CA 1
ATOM 6606 C C . CYS A 1 892 ? 7.877 13.332 -3.549 1.00 68.19 892 CYS A C 1
ATOM 6608 O O . CYS A 1 892 ? 8.160 12.757 -4.609 1.00 68.19 892 CYS A O 1
ATOM 6610 N N . ALA A 1 893 ? 8.736 13.374 -2.524 1.00 67.38 893 ALA A N 1
ATOM 6611 C CA . ALA A 1 893 ? 9.865 12.449 -2.491 1.00 67.38 893 ALA A CA 1
ATOM 6612 C C . ALA A 1 893 ? 9.308 11.025 -2.663 1.00 67.38 893 ALA A C 1
ATOM 6614 O O . ALA A 1 893 ? 8.205 10.742 -2.225 1.00 67.38 893 ALA A O 1
ATOM 6615 N N . VAL A 1 894 ? 9.996 10.129 -3.345 1.00 70.31 894 VAL A N 1
ATOM 6616 C CA . VAL A 1 894 ? 9.585 8.723 -3.392 1.00 70.31 894 VAL A CA 1
ATOM 6617 C C . VAL A 1 894 ? 10.844 7.872 -3.316 1.00 70.31 894 VAL A C 1
ATOM 6619 O O . VAL A 1 894 ? 11.901 8.338 -3.762 1.00 70.31 894 VAL A O 1
ATOM 6622 N N . PRO A 1 895 ? 10.778 6.659 -2.742 1.00 69.25 895 PRO A N 1
ATOM 6623 C CA . PRO A 1 895 ? 11.890 5.723 -2.817 1.00 69.25 895 PRO A CA 1
ATOM 6624 C C . PRO A 1 895 ? 12.315 5.509 -4.275 1.00 69.25 895 PRO A C 1
ATOM 6626 O O . PRO A 1 895 ? 11.471 5.444 -5.170 1.00 69.25 895 PRO A O 1
ATOM 6629 N N . GLY A 1 896 ? 13.623 5.421 -4.517 1.00 70.88 896 GLY A N 1
ATOM 6630 C CA . GLY A 1 896 ? 14.142 5.118 -5.849 1.00 70.88 896 GLY A CA 1
ATOM 6631 C C . GLY A 1 896 ? 13.783 3.693 -6.274 1.00 70.88 896 GLY A C 1
ATOM 6632 O O . GLY A 1 896 ? 13.755 2.779 -5.452 1.00 70.88 896 GLY A O 1
ATOM 6633 N N . SER A 1 897 ? 13.565 3.489 -7.571 1.00 77.69 897 SER A N 1
ATOM 6634 C CA . SER A 1 897 ? 13.179 2.196 -8.164 1.00 77.69 897 SER A CA 1
ATOM 6635 C C . SER A 1 897 ? 14.339 1.207 -8.358 1.00 77.69 897 SER A C 1
ATOM 6637 O O . SER A 1 897 ? 14.224 0.260 -9.130 1.00 77.69 897 SER A O 1
ATOM 6639 N N . GLY A 1 898 ? 15.485 1.451 -7.719 1.00 86.00 898 GLY A N 1
ATOM 6640 C CA . GLY A 1 898 ? 16.748 0.760 -7.976 1.00 86.00 898 GLY A CA 1
ATOM 6641 C C . GLY A 1 898 ? 17.728 1.610 -8.785 1.00 86.00 898 GLY A C 1
ATOM 6642 O O . GLY A 1 898 ? 17.617 2.837 -8.850 1.00 86.00 898 GLY A O 1
ATOM 6643 N N . SER A 1 899 ? 18.714 0.961 -9.404 1.00 88.12 899 SER A N 1
ATOM 6644 C CA . SER A 1 899 ? 19.811 1.655 -10.084 1.00 88.12 899 SER A CA 1
ATOM 6645 C C . SER A 1 899 ? 20.280 0.970 -11.362 1.00 88.12 899 SER A C 1
ATOM 6647 O O . SER A 1 899 ? 19.927 -0.165 -11.683 1.00 88.12 899 SER A O 1
ATOM 6649 N N . SER A 1 900 ? 21.061 1.689 -12.159 1.00 91.56 900 SER A N 1
ATOM 6650 C CA . SER A 1 900 ? 21.710 1.167 -13.355 1.00 91.56 900 SER A CA 1
ATOM 6651 C C . SER A 1 900 ? 23.134 1.676 -13.453 1.00 91.56 900 SER A C 1
ATOM 6653 O O . SER A 1 900 ? 23.370 2.878 -13.364 1.00 91.56 900 SER A O 1
ATOM 6655 N N . LEU A 1 901 ? 24.075 0.763 -13.683 1.00 92.56 901 LEU A N 1
ATOM 6656 C CA . LEU A 1 901 ? 25.454 1.112 -13.989 1.00 92.56 901 LEU A CA 1
ATOM 6657 C C . LEU A 1 901 ? 25.590 1.291 -15.499 1.00 92.56 901 LEU A C 1
ATOM 6659 O O . LEU A 1 901 ? 25.639 0.301 -16.231 1.00 92.56 901 LEU A O 1
ATOM 6663 N N . VAL A 1 902 ? 25.619 2.543 -15.954 1.00 91.44 902 VAL A N 1
ATOM 6664 C CA . VAL A 1 902 ? 25.696 2.896 -17.376 1.00 91.44 902 VAL A CA 1
ATOM 6665 C C . VAL A 1 902 ? 27.150 3.059 -17.806 1.00 91.44 902 VAL A C 1
ATOM 6667 O O . VAL A 1 902 ? 27.931 3.776 -17.183 1.00 91.44 902 VAL A O 1
ATOM 6670 N N . ALA A 1 903 ? 27.503 2.412 -18.910 1.00 92.06 903 ALA A N 1
ATOM 6671 C CA . ALA A 1 903 ? 28.823 2.430 -19.513 1.00 92.06 903 ALA A CA 1
ATOM 6672 C C . ALA A 1 903 ? 28.751 2.924 -20.964 1.00 92.06 903 ALA A C 1
ATOM 6674 O O . ALA A 1 903 ? 27.878 2.528 -21.737 1.00 92.06 903 ALA A O 1
ATOM 6675 N N . GLY A 1 904 ? 29.714 3.763 -21.354 1.00 91.69 904 GLY A N 1
ATOM 6676 C CA . GLY A 1 904 ? 29.892 4.239 -22.729 1.00 91.69 904 GLY A CA 1
ATOM 6677 C C . GLY A 1 904 ? 31.131 3.629 -23.390 1.00 91.69 904 GLY A C 1
ATOM 6678 O O . GLY A 1 904 ? 32.126 4.340 -23.541 1.00 91.69 904 GLY A O 1
ATOM 6679 N N . PRO A 1 905 ? 31.128 2.329 -23.742 1.00 93.38 905 PRO A N 1
ATOM 6680 C CA . PRO A 1 905 ? 32.277 1.679 -24.360 1.00 93.38 905 PRO A CA 1
ATOM 6681 C C . PRO A 1 905 ? 32.521 2.150 -25.792 1.00 93.38 905 PRO A C 1
ATOM 6683 O O . PRO A 1 905 ? 31.599 2.459 -26.542 1.00 93.38 905 PRO A O 1
ATOM 6686 N N . LEU A 1 906 ? 33.789 2.125 -26.205 1.00 94.12 906 LEU A N 1
ATOM 6687 C CA . LEU A 1 906 ? 34.160 2.273 -27.607 1.00 94.12 906 LEU A CA 1
ATOM 6688 C C . LEU A 1 906 ? 33.925 0.940 -28.320 1.00 94.12 906 LEU A C 1
ATOM 6690 O O . LEU A 1 906 ? 34.738 0.017 -28.224 1.00 94.12 906 LEU A O 1
ATOM 6694 N N . LEU A 1 907 ? 32.795 0.838 -29.013 1.00 95.12 907 LEU A N 1
ATOM 6695 C CA . LEU A 1 907 ? 32.400 -0.360 -29.743 1.00 95.12 907 LEU A CA 1
ATOM 6696 C C . LEU A 1 907 ? 32.865 -0.297 -31.206 1.00 95.12 907 LEU A C 1
ATOM 6698 O O . LEU A 1 907 ? 32.713 0.714 -31.892 1.00 95.12 907 LEU A O 1
ATOM 6702 N N . ALA A 1 908 ? 33.416 -1.399 -31.707 1.00 95.12 908 ALA A N 1
ATOM 6703 C CA . ALA A 1 908 ? 33.731 -1.569 -33.118 1.00 95.12 908 ALA A CA 1
ATOM 6704 C C . ALA A 1 908 ? 32.464 -1.942 -33.896 1.00 95.12 908 ALA A C 1
ATOM 6706 O O . ALA A 1 908 ? 31.572 -2.603 -33.369 1.00 95.12 908 ALA A O 1
ATOM 6707 N N . LYS A 1 909 ? 32.395 -1.549 -35.170 1.00 95.38 909 LYS A N 1
ATOM 6708 C CA . LYS A 1 909 ? 31.336 -1.967 -36.100 1.00 95.38 909 LYS A CA 1
ATOM 6709 C C . LYS A 1 909 ? 31.466 -3.465 -36.413 1.00 95.38 909 LYS A C 1
ATOM 6711 O O . LYS A 1 909 ? 32.578 -3.932 -36.642 1.00 95.38 909 LYS A O 1
ATOM 6716 N N . GLN A 1 910 ? 30.340 -4.179 -36.485 1.00 94.56 910 GLN A N 1
ATOM 6717 C CA . GLN A 1 910 ? 30.269 -5.609 -36.844 1.00 94.56 910 GLN A CA 1
ATOM 6718 C C . GLN A 1 910 ? 31.179 -6.525 -36.006 1.00 94.56 910 GLN A C 1
ATOM 6720 O O . GLN A 1 910 ? 31.890 -7.366 -36.552 1.00 94.56 910 GLN A O 1
ATOM 6725 N N . ALA A 1 911 ? 31.166 -6.347 -34.689 1.00 95.56 911 ALA A N 1
ATOM 6726 C CA . ALA A 1 911 ? 31.958 -7.128 -33.744 1.00 95.56 911 ALA A CA 1
ATOM 6727 C C . ALA A 1 911 ? 31.060 -7.827 -32.711 1.00 95.56 911 ALA A C 1
ATOM 6729 O O . ALA A 1 911 ? 29.892 -7.461 -32.543 1.00 95.56 911 ALA A O 1
ATOM 6730 N N . HIS A 1 912 ? 31.615 -8.833 -32.032 1.00 96.44 912 HIS A N 1
ATOM 6731 C CA . HIS A 1 912 ? 30.938 -9.595 -30.981 1.00 96.44 912 HIS A CA 1
ATOM 6732 C C . HIS A 1 912 ? 31.518 -9.244 -29.613 1.00 96.44 912 HIS A C 1
ATOM 6734 O O . HIS A 1 912 ? 32.734 -9.107 -29.473 1.00 96.44 912 HIS A O 1
ATOM 6740 N N . TYR A 1 913 ? 30.651 -9.101 -28.614 1.00 96.94 913 TYR A N 1
ATOM 6741 C CA . TYR A 1 913 ? 31.018 -8.663 -27.274 1.00 96.94 913 TYR A CA 1
ATOM 6742 C C . TYR A 1 913 ? 30.343 -9.503 -26.196 1.00 96.94 913 TYR A C 1
ATOM 6744 O O . TYR A 1 913 ? 29.173 -9.860 -26.335 1.00 96.94 913 TYR A O 1
ATOM 6752 N N . ASP A 1 914 ? 31.073 -9.711 -25.106 1.00 95.69 914 ASP A N 1
ATOM 6753 C CA . ASP A 1 914 ? 30.552 -10.146 -23.815 1.00 95.69 914 ASP A CA 1
ATOM 6754 C C . ASP A 1 914 ? 30.427 -8.921 -22.901 1.00 95.69 914 ASP A C 1
ATOM 6756 O O . ASP A 1 914 ? 31.339 -8.089 -22.832 1.00 95.69 914 ASP A O 1
ATOM 6760 N N . LEU A 1 915 ? 29.295 -8.816 -22.210 1.00 96.00 915 LEU A N 1
ATOM 6761 C CA . LEU A 1 915 ? 28.988 -7.792 -21.216 1.00 96.00 915 LEU A CA 1
ATOM 6762 C C . LEU A 1 915 ? 28.687 -8.480 -19.886 1.00 96.00 915 LEU A C 1
ATOM 6764 O O . LEU A 1 915 ? 27.734 -9.250 -19.793 1.00 96.00 915 LEU A O 1
ATOM 6768 N N . ASP A 1 916 ? 29.472 -8.192 -18.854 1.00 94.56 916 ASP A N 1
ATOM 6769 C CA . ASP A 1 916 ? 29.299 -8.792 -17.536 1.00 94.56 916 ASP A CA 1
ATOM 6770 C C . ASP A 1 916 ? 29.544 -7.802 -16.391 1.00 94.56 916 ASP A C 1
ATOM 6772 O O . ASP A 1 916 ? 30.131 -6.731 -16.562 1.00 94.56 916 ASP A O 1
ATOM 6776 N N . VAL A 1 917 ? 29.037 -8.147 -15.205 1.00 94.56 917 VAL A N 1
ATOM 6777 C CA . VAL A 1 917 ? 29.332 -7.407 -13.971 1.00 94.56 917 VAL A CA 1
ATOM 6778 C C . VAL A 1 917 ? 30.457 -8.140 -13.266 1.00 94.56 917 VAL A C 1
ATOM 6780 O O . VAL A 1 917 ? 30.358 -9.338 -13.013 1.00 94.56 917 VAL A O 1
ATOM 6783 N N . PHE A 1 918 ? 31.521 -7.423 -12.936 1.00 90.88 918 PHE A N 1
ATOM 6784 C CA . PHE A 1 918 ? 32.721 -7.965 -12.321 1.00 90.88 918 PHE A CA 1
ATOM 6785 C C . PHE A 1 918 ? 33.017 -7.244 -11.006 1.00 90.88 918 PHE A C 1
ATOM 6787 O O . PHE A 1 918 ? 32.903 -6.016 -10.930 1.00 90.88 918 PHE A O 1
ATOM 6794 N N . PHE A 1 919 ? 33.424 -8.004 -9.985 1.00 89.81 919 PHE A N 1
ATOM 6795 C CA . PHE A 1 919 ? 33.725 -7.490 -8.648 1.00 89.81 919 PHE A CA 1
ATOM 6796 C C . PHE A 1 919 ? 35.223 -7.530 -8.321 1.00 89.81 919 PHE A C 1
ATOM 6798 O O . PHE A 1 919 ? 35.645 -8.330 -7.477 1.00 89.81 919 PHE A O 1
ATOM 6805 N N . PRO A 1 920 ? 36.074 -6.705 -8.963 1.00 87.62 920 PRO A N 1
ATOM 6806 C CA . PRO A 1 920 ? 37.501 -6.728 -8.691 1.00 87.62 920 PRO A CA 1
ATOM 6807 C C . PRO A 1 920 ? 37.783 -6.390 -7.229 1.00 87.62 920 PRO A C 1
ATOM 6809 O O . PRO A 1 920 ? 37.209 -5.461 -6.657 1.00 87.62 920 PRO A O 1
ATOM 6812 N N . THR A 1 921 ? 38.708 -7.139 -6.640 1.00 83.56 921 THR A N 1
ATOM 6813 C CA . THR A 1 921 ? 39.212 -6.889 -5.292 1.00 83.56 921 THR A CA 1
ATOM 6814 C C . THR A 1 921 ? 39.920 -5.533 -5.258 1.00 83.56 921 THR A C 1
ATOM 6816 O O . THR A 1 921 ? 40.671 -5.189 -6.178 1.00 83.56 921 THR A O 1
ATOM 6819 N N . ALA A 1 922 ? 39.682 -4.745 -4.212 1.00 73.81 922 ALA A N 1
ATOM 6820 C CA . ALA A 1 922 ? 40.298 -3.436 -4.060 1.00 73.81 922 ALA A CA 1
ATOM 6821 C C . ALA A 1 922 ? 41.840 -3.543 -3.991 1.00 73.81 922 ALA A C 1
ATOM 6823 O O . ALA A 1 922 ? 42.376 -4.519 -3.454 1.00 73.81 922 ALA A O 1
ATOM 6824 N N . PRO A 1 923 ? 42.586 -2.546 -4.509 1.00 67.25 923 PRO A N 1
ATOM 6825 C CA . PRO A 1 923 ? 44.046 -2.549 -4.449 1.00 67.25 923 PRO A CA 1
ATOM 6826 C C . PRO A 1 923 ? 44.558 -2.712 -3.009 1.00 67.25 923 PRO A C 1
ATOM 6828 O O . PRO A 1 923 ? 44.220 -1.915 -2.140 1.00 67.25 923 PRO A O 1
ATOM 6831 N N . GLY A 1 924 ? 45.390 -3.730 -2.764 1.00 60.41 924 GLY A N 1
ATOM 6832 C CA . GLY A 1 924 ? 45.963 -4.021 -1.441 1.00 60.41 924 GLY A CA 1
ATOM 6833 C C . GLY A 1 924 ? 45.183 -5.032 -0.591 1.00 60.41 924 GLY A C 1
ATOM 6834 O O . GLY A 1 924 ? 45.685 -5.434 0.457 1.00 60.41 924 GLY A O 1
ATOM 6835 N N . ALA A 1 925 ? 44.012 -5.493 -1.041 1.00 60.62 925 ALA A N 1
ATOM 6836 C CA . ALA A 1 925 ? 43.286 -6.581 -0.392 1.00 60.62 925 ALA A CA 1
ATOM 6837 C C . ALA A 1 925 ? 43.878 -7.962 -0.776 1.00 60.62 925 ALA A C 1
ATOM 6839 O O . ALA A 1 925 ? 44.176 -8.198 -1.951 1.00 60.62 925 ALA A O 1
ATOM 6840 N N . PRO A 1 926 ? 44.079 -8.887 0.182 1.00 47.31 926 PRO A N 1
ATOM 6841 C CA . PRO A 1 926 ? 44.593 -10.227 -0.105 1.00 47.31 926 PRO A CA 1
ATOM 6842 C C . PRO A 1 926 ? 43.528 -11.096 -0.800 1.00 47.31 926 PRO A C 1
ATOM 6844 O O . PRO A 1 926 ? 42.450 -11.293 -0.250 1.00 47.31 926 PRO A O 1
ATOM 6847 N N . GLY A 1 927 ? 43.816 -11.665 -1.980 1.00 54.03 927 GLY A N 1
ATOM 6848 C CA . GLY A 1 927 ? 42.902 -12.623 -2.624 1.00 54.03 927 GLY A CA 1
ATOM 6849 C C . GLY A 1 927 ? 43.086 -12.835 -4.131 1.00 54.03 927 GLY A C 1
ATOM 6850 O O . GLY A 1 927 ? 43.856 -12.139 -4.790 1.00 54.03 927 GLY A O 1
ATOM 6851 N N . ALA A 1 928 ? 42.365 -13.829 -4.661 1.00 55.88 928 ALA A N 1
ATOM 6852 C CA . ALA A 1 928 ? 42.158 -14.051 -6.095 1.00 55.88 928 ALA A CA 1
ATOM 6853 C C . ALA A 1 928 ? 41.342 -12.891 -6.720 1.00 55.88 928 ALA A C 1
ATOM 6855 O O . ALA A 1 928 ? 40.681 -12.163 -5.974 1.00 55.88 928 ALA A O 1
ATOM 6856 N N . PRO A 1 929 ? 41.360 -12.696 -8.057 1.00 64.50 929 PRO A N 1
ATOM 6857 C CA . PRO A 1 929 ? 40.426 -11.781 -8.716 1.00 64.50 929 PRO A CA 1
ATOM 6858 C C . PRO A 1 929 ? 38.988 -12.139 -8.317 1.00 64.50 929 PRO A C 1
ATOM 6860 O O . PRO A 1 929 ? 38.625 -13.316 -8.333 1.00 64.50 929 PRO A O 1
ATOM 6863 N N . GLY A 1 930 ? 38.204 -11.139 -7.904 1.00 71.19 930 GLY A N 1
ATOM 6864 C CA . GLY A 1 930 ? 36.838 -11.363 -7.429 1.00 71.19 930 GLY A CA 1
ATOM 6865 C C . GLY A 1 930 ? 35.903 -11.921 -8.511 1.00 71.19 930 GLY A C 1
ATOM 6866 O O . GLY A 1 930 ? 36.277 -11.992 -9.682 1.00 71.19 930 GLY A O 1
ATOM 6867 N N . PRO A 1 931 ? 34.705 -12.391 -8.137 1.00 83.12 931 PRO A N 1
ATOM 6868 C CA . PRO A 1 931 ? 33.824 -13.103 -9.055 1.00 83.12 931 PRO A CA 1
ATOM 6869 C C . PRO A 1 931 ? 33.193 -12.169 -10.100 1.00 83.12 931 PRO A C 1
ATOM 6871 O O . PRO A 1 931 ? 33.094 -10.955 -9.908 1.00 83.12 931 PRO A O 1
ATOM 6874 N N . ALA A 1 932 ? 32.743 -12.757 -11.208 1.00 86.88 932 ALA A N 1
ATOM 6875 C CA . ALA A 1 932 ? 31.848 -12.115 -12.166 1.00 86.88 932 ALA A CA 1
ATOM 6876 C C . ALA A 1 932 ? 30.440 -12.705 -12.028 1.00 86.88 932 ALA A C 1
ATOM 6878 O O . ALA A 1 932 ? 30.296 -13.901 -11.758 1.00 86.88 932 ALA A O 1
ATOM 6879 N N . LEU A 1 933 ? 29.419 -11.876 -12.226 1.00 89.81 933 LEU A N 1
ATOM 6880 C CA . LEU A 1 933 ? 28.043 -12.335 -12.390 1.00 89.81 933 LEU A CA 1
ATOM 6881 C C . LEU A 1 933 ? 27.847 -12.921 -13.795 1.00 89.81 933 LEU A C 1
ATOM 6883 O O . LEU A 1 933 ? 28.619 -12.597 -14.703 1.00 89.81 933 LEU A O 1
ATOM 6887 N N . PRO A 1 934 ? 26.822 -13.764 -14.009 1.00 89.19 934 PRO A N 1
ATOM 6888 C CA . PRO A 1 934 ? 26.473 -14.229 -15.345 1.00 89.19 934 PRO A CA 1
ATOM 6889 C C . PRO A 1 934 ? 26.215 -13.052 -16.296 1.00 89.19 934 PRO A C 1
ATOM 6891 O O . PRO A 1 934 ? 25.305 -12.259 -16.075 1.00 89.19 934 PRO A O 1
ATOM 6894 N N . GLY A 1 935 ? 27.036 -12.940 -17.341 1.00 91.88 935 GLY A N 1
ATOM 6895 C CA . GLY A 1 935 ? 26.932 -11.897 -18.360 1.00 91.88 935 GLY A CA 1
ATOM 6896 C C . GLY A 1 935 ? 26.025 -12.257 -19.535 1.00 91.88 935 GLY A C 1
ATOM 6897 O O . GLY A 1 935 ? 25.397 -13.317 -19.572 1.00 91.88 935 GLY A O 1
ATOM 6898 N N . VAL A 1 936 ? 26.008 -11.371 -20.527 1.00 95.81 936 VAL A N 1
ATOM 6899 C CA . VAL A 1 936 ? 25.271 -11.504 -21.790 1.00 95.81 936 VAL A CA 1
ATOM 6900 C C . VAL A 1 936 ? 26.194 -11.316 -22.984 1.00 95.81 936 VAL A C 1
ATOM 6902 O O . VAL A 1 936 ? 27.232 -10.662 -22.877 1.00 95.81 936 VAL A O 1
ATOM 6905 N N . VAL A 1 937 ? 25.796 -11.847 -24.141 1.00 96.69 937 VAL A N 1
ATOM 6906 C CA . VAL A 1 937 ? 26.528 -11.638 -25.399 1.00 96.69 937 VAL A CA 1
ATOM 6907 C C . VAL A 1 937 ? 25.728 -10.765 -26.355 1.00 96.69 937 VAL A C 1
ATOM 6909 O O . VAL A 1 937 ? 24.513 -10.901 -26.456 1.00 96.69 937 VAL A O 1
ATOM 6912 N N . PHE A 1 938 ? 26.382 -9.888 -27.109 1.00 96.44 938 PHE A N 1
ATOM 6913 C CA . PHE A 1 938 ? 25.714 -9.083 -28.133 1.00 96.44 938 PHE A CA 1
ATOM 6914 C C . PHE A 1 938 ? 26.624 -8.817 -29.333 1.00 96.44 938 PHE A C 1
ATOM 6916 O O . PHE A 1 938 ? 27.834 -9.040 -29.295 1.00 96.44 938 PHE A O 1
ATOM 6923 N N . SER A 1 939 ? 26.032 -8.365 -30.440 1.00 96.88 939 SER A N 1
ATOM 6924 C CA . SER A 1 939 ? 26.778 -7.982 -31.643 1.00 96.88 939 SER A CA 1
ATOM 6925 C C . SER A 1 939 ? 26.402 -6.594 -32.130 1.00 96.88 939 SER A C 1
ATOM 6927 O O . SER A 1 939 ? 25.255 -6.155 -32.010 1.00 96.88 939 SER A O 1
ATOM 6929 N N . THR A 1 940 ? 27.380 -5.893 -32.692 1.00 96.31 940 THR A N 1
ATOM 6930 C CA . THR A 1 940 ? 27.223 -4.503 -33.114 1.00 96.31 940 THR A CA 1
ATOM 6931 C C . THR A 1 940 ? 26.860 -4.370 -34.591 1.00 96.31 940 THR A C 1
ATOM 6933 O O . THR A 1 940 ? 27.211 -5.178 -35.449 1.00 96.31 940 THR A O 1
ATOM 6936 N N . SER A 1 941 ? 26.133 -3.302 -34.885 1.00 95.44 941 SER A N 1
ATOM 6937 C CA . SER A 1 941 ? 25.698 -2.857 -36.204 1.00 95.44 941 SER A CA 1
ATOM 6938 C C . SER A 1 941 ? 26.883 -2.353 -37.033 1.00 95.44 941 SER A C 1
ATOM 6940 O O . SER A 1 941 ? 27.879 -1.856 -36.499 1.00 95.44 941 SER A O 1
ATOM 6942 N N . ARG A 1 942 ? 26.776 -2.440 -38.363 1.00 95.19 942 ARG A N 1
ATOM 6943 C CA . ARG A 1 942 ? 27.723 -1.794 -39.293 1.00 95.19 942 ARG A CA 1
ATOM 6944 C C . ARG A 1 942 ? 27.568 -0.273 -39.341 1.00 95.19 942 ARG A C 1
ATOM 6946 O O . ARG A 1 942 ? 28.488 0.439 -39.747 1.00 95.19 942 ARG A O 1
ATOM 6953 N N . TYR A 1 943 ? 26.397 0.218 -38.957 1.00 94.19 943 TYR A N 1
ATOM 6954 C CA . TYR A 1 943 ? 26.075 1.639 -38.862 1.00 94.19 943 TYR A CA 1
ATOM 6955 C C . TYR A 1 943 ? 26.395 2.134 -37.459 1.00 94.19 943 TYR A C 1
ATOM 6957 O O . TYR A 1 943 ? 26.083 1.418 -36.507 1.00 94.19 943 TYR A O 1
ATOM 6965 N N . GLN A 1 944 ? 26.999 3.319 -37.344 1.00 93.38 944 GLN A N 1
ATOM 6966 C CA . GLN A 1 944 ? 27.397 3.922 -36.066 1.00 93.38 944 GLN A CA 1
ATOM 6967 C C . GLN A 1 944 ? 26.188 4.265 -35.187 1.00 93.38 944 GLN A C 1
ATOM 6969 O O . GLN A 1 944 ? 26.205 4.001 -33.988 1.00 93.38 944 GLN A O 1
ATOM 6974 N N . ASP A 1 945 ? 25.154 4.832 -35.803 1.00 90.69 945 ASP A N 1
ATOM 6975 C CA . ASP A 1 945 ? 23.939 5.358 -35.187 1.00 90.69 945 ASP A CA 1
ATOM 6976 C C . ASP A 1 945 ? 22.790 5.359 -36.231 1.00 90.69 945 ASP A C 1
ATOM 6978 O O . ASP A 1 945 ? 23.013 5.003 -37.400 1.00 90.69 945 ASP A O 1
ATOM 6982 N N . PRO A 1 946 ? 21.549 5.732 -35.855 1.00 90.50 946 PRO A N 1
ATOM 6983 C CA . PRO A 1 946 ? 20.435 5.864 -36.797 1.00 90.50 946 PRO A CA 1
ATOM 6984 C C . PRO A 1 946 ? 20.692 6.796 -37.995 1.00 90.50 946 PRO A C 1
ATOM 6986 O O . PRO A 1 946 ? 20.177 6.542 -39.085 1.00 90.50 946 PRO A O 1
ATOM 6989 N N . GLY A 1 947 ? 21.475 7.865 -37.821 1.00 90.31 947 GLY A N 1
ATOM 6990 C CA . GLY A 1 947 ? 21.786 8.828 -38.879 1.00 90.31 947 GLY A CA 1
ATOM 6991 C C . GLY A 1 947 ? 22.717 8.252 -39.950 1.00 90.31 947 GLY A C 1
ATOM 6992 O O . GLY A 1 947 ? 22.497 8.484 -41.141 1.00 90.31 947 GLY A O 1
ATOM 6993 N N . ASP A 1 948 ? 23.705 7.446 -39.553 1.00 91.56 948 ASP A N 1
ATOM 6994 C CA . ASP A 1 948 ? 24.598 6.709 -40.465 1.00 91.56 948 ASP A CA 1
ATOM 6995 C C . ASP A 1 948 ? 23.801 5.713 -41.332 1.00 91.56 948 ASP A C 1
ATOM 6997 O O . ASP A 1 948 ? 23.983 5.644 -42.549 1.00 91.56 948 ASP A O 1
ATOM 7001 N N . LEU A 1 949 ? 22.829 5.003 -40.739 1.00 92.44 949 LEU A N 1
ATOM 7002 C CA . LEU A 1 949 ? 21.919 4.116 -41.479 1.00 92.44 949 LEU A CA 1
ATOM 7003 C C . LEU A 1 949 ? 21.067 4.884 -42.503 1.00 92.44 949 LEU A C 1
ATOM 7005 O O . LEU A 1 949 ? 20.979 4.472 -43.662 1.00 92.44 949 LEU A O 1
ATOM 7009 N N . LEU A 1 950 ? 20.477 6.015 -42.107 1.00 92.06 950 LEU A N 1
ATOM 7010 C CA . LEU A 1 950 ? 19.698 6.868 -43.012 1.00 92.06 950 LEU A CA 1
ATOM 7011 C C . LEU A 1 950 ? 20.537 7.411 -44.171 1.00 92.06 950 LEU A C 1
ATOM 7013 O O . LEU A 1 950 ? 20.105 7.371 -45.325 1.00 92.06 950 LEU A O 1
ATOM 7017 N N . THR A 1 951 ? 21.762 7.840 -43.878 1.00 91.19 951 THR A N 1
ATOM 7018 C CA . THR A 1 951 ? 22.705 8.331 -44.887 1.00 91.19 951 THR A CA 1
ATOM 7019 C C . THR A 1 951 ? 23.030 7.243 -45.909 1.00 91.19 951 THR A C 1
ATOM 7021 O O . THR A 1 951 ? 23.037 7.505 -47.112 1.00 91.19 951 THR A O 1
ATOM 7024 N N . GLN A 1 952 ? 23.227 6.001 -45.459 1.00 91.25 952 GLN A N 1
ATOM 7025 C CA . GLN A 1 952 ? 23.479 4.854 -46.338 1.00 91.25 952 GLN A CA 1
ATOM 7026 C C . GLN A 1 952 ? 22.249 4.447 -47.161 1.00 91.25 952 GLN A C 1
ATOM 7028 O O . GLN A 1 952 ? 22.396 4.041 -48.310 1.00 91.25 952 GLN A O 1
ATOM 7033 N N . LEU A 1 953 ? 21.034 4.623 -46.632 1.00 92.38 953 LEU A N 1
ATOM 7034 C CA . LEU A 1 953 ? 19.795 4.502 -47.412 1.00 92.38 953 LEU A CA 1
ATOM 7035 C C . LEU A 1 953 ? 19.635 5.623 -48.456 1.00 92.38 953 LEU A C 1
ATOM 7037 O O . LEU A 1 953 ? 18.742 5.545 -49.298 1.00 92.38 953 LEU A O 1
ATOM 7041 N N . GLY A 1 954 ? 20.485 6.651 -48.436 1.00 92.00 954 GLY A N 1
ATOM 7042 C CA . GLY A 1 954 ? 20.412 7.786 -49.350 1.00 92.00 954 GLY A CA 1
ATOM 7043 C C . GLY A 1 954 ? 19.497 8.907 -48.863 1.00 92.00 954 GLY A C 1
ATOM 7044 O O . GLY A 1 954 ? 19.021 9.679 -49.687 1.00 92.00 954 GLY A O 1
ATOM 7045 N N . PHE A 1 955 ? 19.250 9.020 -47.556 1.00 92.81 955 PHE A N 1
ATOM 7046 C CA . PHE A 1 955 ? 18.527 10.141 -46.953 1.00 92.81 955 PHE A CA 1
ATOM 7047 C C . PHE A 1 955 ? 19.484 11.034 -46.163 1.00 92.81 955 PHE A C 1
ATOM 7049 O O . PHE A 1 955 ? 20.224 10.568 -45.302 1.00 92.81 955 PHE A O 1
ATOM 7056 N N . SER A 1 956 ? 19.446 12.338 -46.426 1.00 90.81 956 SER A N 1
ATOM 7057 C CA . SER A 1 956 ? 20.201 13.325 -45.656 1.00 90.81 956 SER A CA 1
ATOM 7058 C C . SER A 1 956 ? 19.367 13.829 -44.484 1.00 90.81 956 SER A C 1
ATOM 7060 O O . SER A 1 956 ? 18.261 14.330 -44.687 1.00 90.81 956 SER A O 1
ATOM 7062 N N . VAL A 1 957 ? 19.897 13.687 -43.268 1.00 84.12 957 VAL A N 1
ATOM 7063 C CA . VAL A 1 957 ? 19.304 14.234 -42.031 1.00 84.12 957 VAL A CA 1
ATOM 7064 C C . VAL A 1 957 ? 19.771 15.682 -41.796 1.00 84.12 957 VAL A C 1
ATOM 7066 O O . VAL A 1 957 ? 19.091 16.462 -41.137 1.00 84.12 957 VAL A O 1
ATOM 7069 N N . ALA A 1 958 ? 20.913 16.065 -42.380 1.00 78.75 958 ALA A N 1
ATOM 7070 C CA . ALA A 1 958 ? 21.445 17.426 -42.399 1.00 78.75 958 ALA A CA 1
ATOM 7071 C C . ALA A 1 958 ? 22.398 17.615 -43.598 1.00 78.75 958 ALA A C 1
ATOM 7073 O O . ALA A 1 958 ? 23.246 16.764 -43.860 1.00 78.75 958 ALA A O 1
ATOM 7074 N N . GLY A 1 959 ? 22.300 18.749 -44.303 1.00 77.81 959 GLY A N 1
ATOM 7075 C CA . GLY A 1 959 ? 23.165 19.081 -45.447 1.00 77.81 959 GLY A CA 1
ATOM 7076 C C . GLY A 1 959 ? 22.517 18.845 -46.824 1.00 77.81 959 GLY A C 1
ATOM 7077 O O . GLY A 1 959 ? 21.291 18.795 -46.921 1.00 77.81 959 GLY A O 1
ATOM 7078 N N . PRO A 1 960 ? 23.310 18.745 -47.912 1.00 80.44 960 PRO A N 1
ATOM 7079 C CA . PRO A 1 960 ? 22.790 18.576 -49.270 1.00 80.44 960 PRO A CA 1
ATOM 7080 C C . PRO A 1 960 ? 21.921 17.323 -49.398 1.00 80.44 960 PRO A C 1
ATOM 7082 O O . PRO A 1 960 ? 22.276 16.260 -48.890 1.00 80.44 960 PRO A O 1
ATOM 7085 N N . VAL A 1 961 ? 20.789 17.446 -50.092 1.00 84.88 961 VAL A N 1
ATOM 7086 C CA . VAL A 1 961 ? 19.846 16.340 -50.281 1.00 84.88 961 VAL A CA 1
ATOM 7087 C C . VAL A 1 961 ? 20.313 15.478 -51.465 1.00 84.88 961 VAL A C 1
ATOM 7089 O O . VAL A 1 961 ? 20.326 15.976 -52.593 1.00 84.88 961 VAL A O 1
ATOM 7092 N N . PRO A 1 962 ? 20.713 14.213 -51.248 1.00 85.88 962 PRO A N 1
ATOM 7093 C CA . PRO A 1 962 ? 21.161 13.321 -52.317 1.00 85.88 962 PRO A CA 1
ATOM 7094 C C . PRO A 1 962 ? 19.993 12.916 -53.220 1.00 85.88 962 PRO A C 1
ATOM 7096 O O . PRO A 1 962 ? 18.849 12.897 -52.779 1.00 85.88 962 PRO A O 1
ATOM 7099 N N . THR A 1 963 ? 20.275 12.563 -54.473 1.00 85.94 963 THR A N 1
ATOM 7100 C CA . THR A 1 963 ? 19.277 12.003 -55.398 1.00 85.94 963 THR A CA 1
ATOM 7101 C C . THR A 1 963 ? 19.112 10.503 -55.179 1.00 85.94 963 THR A C 1
ATOM 7103 O O . THR A 1 963 ? 20.105 9.807 -54.939 1.00 85.94 963 THR A O 1
ATOM 7106 N N . VAL A 1 964 ? 17.874 10.011 -55.286 1.00 84.75 964 VAL A N 1
ATOM 7107 C CA . VAL A 1 964 ? 17.541 8.585 -55.208 1.00 84.75 964 VAL A CA 1
ATOM 7108 C C . VAL A 1 964 ? 18.354 7.799 -56.241 1.00 84.75 964 VAL A C 1
ATOM 7110 O O . VAL A 1 964 ? 18.672 8.304 -57.319 1.00 84.75 964 VAL A O 1
ATOM 7113 N N . ARG A 1 965 ? 18.746 6.571 -55.894 1.00 76.44 965 ARG A N 1
ATOM 7114 C CA . ARG A 1 965 ? 19.562 5.709 -56.756 1.00 76.44 965 ARG A CA 1
ATOM 7115 C C . ARG A 1 965 ? 18.873 4.367 -56.935 1.00 76.44 965 ARG A C 1
ATOM 7117 O O . ARG A 1 965 ? 18.742 3.628 -55.971 1.00 76.44 965 ARG A O 1
ATOM 7124 N N . GLY A 1 966 ? 18.527 4.023 -58.171 1.00 78.44 966 GLY A N 1
ATOM 7125 C CA . GLY A 1 966 ? 17.900 2.737 -58.491 1.00 78.44 966 GLY A CA 1
ATOM 7126 C C . GLY A 1 966 ? 16.429 2.881 -58.853 1.00 78.44 966 GLY A C 1
ATOM 7127 O O . GLY A 1 966 ? 15.580 2.212 -58.279 1.00 78.44 966 GLY A O 1
ATOM 7128 N N . ASP A 1 967 ? 16.117 3.778 -59.782 1.00 88.62 967 ASP A N 1
ATOM 7129 C CA . ASP A 1 967 ? 14.788 3.887 -60.372 1.00 88.62 967 ASP A CA 1
ATOM 7130 C C . ASP A 1 967 ? 14.462 2.635 -61.195 1.00 88.62 967 ASP A C 1
ATOM 7132 O O . ASP A 1 967 ? 15.250 2.208 -62.040 1.00 88.62 967 ASP A O 1
ATOM 7136 N N . VAL A 1 968 ? 13.291 2.045 -60.955 1.00 91.12 968 VAL A N 1
ATOM 7137 C CA . VAL A 1 968 ? 12.856 0.798 -61.593 1.00 91.12 968 VAL A CA 1
ATOM 7138 C C . VAL A 1 968 ? 11.446 0.946 -62.147 1.00 91.12 968 VAL A C 1
ATOM 7140 O O . VAL A 1 968 ? 10.540 1.429 -61.468 1.00 91.12 968 VAL A O 1
ATOM 7143 N N . ARG A 1 969 ? 11.241 0.480 -63.382 1.00 92.19 969 ARG A N 1
ATOM 7144 C CA . ARG A 1 969 ? 9.911 0.345 -63.987 1.00 92.19 969 ARG A CA 1
ATOM 7145 C C . ARG A 1 969 ? 9.157 -0.832 -63.363 1.00 92.19 969 ARG A C 1
ATOM 7147 O O . ARG A 1 969 ? 9.679 -1.943 -63.328 1.00 92.19 969 ARG A O 1
ATOM 7154 N N . VAL A 1 970 ? 7.914 -0.605 -62.948 1.00 93.94 970 VAL A N 1
ATOM 7155 C CA . VAL A 1 970 ? 7.009 -1.623 -62.389 1.00 93.94 970 VAL A CA 1
ATOM 7156 C C . VAL A 1 970 ? 5.656 -1.642 -63.103 1.00 93.94 970 VAL A C 1
ATOM 7158 O O . VAL A 1 970 ? 5.315 -0.739 -63.868 1.00 93.94 970 VAL A O 1
ATOM 7161 N N . GLN A 1 971 ? 4.868 -2.687 -62.856 1.00 91.31 971 GLN A N 1
ATOM 7162 C CA . GLN A 1 971 ? 3.487 -2.804 -63.324 1.00 91.31 971 GLN A CA 1
ATOM 7163 C C . GLN A 1 971 ? 2.525 -1.985 -62.449 1.00 91.31 971 GLN A C 1
ATOM 7165 O O . GLN A 1 971 ? 2.696 -1.889 -61.234 1.00 91.31 971 GLN A O 1
ATOM 7170 N N . ALA A 1 972 ? 1.457 -1.449 -63.048 1.00 83.50 972 ALA A N 1
ATOM 7171 C CA . ALA A 1 972 ? 0.439 -0.636 -62.369 1.00 83.50 972 ALA A CA 1
ATOM 7172 C C . ALA A 1 972 ? -0.573 -1.450 -61.526 1.00 83.50 972 ALA A C 1
ATOM 7174 O O . ALA A 1 972 ? -1.699 -1.012 -61.292 1.00 83.50 972 ALA A O 1
ATOM 7175 N N . THR A 1 973 ? -0.194 -2.645 -61.069 1.00 85.25 973 THR A N 1
ATOM 7176 C CA . THR A 1 973 ? -1.083 -3.573 -60.362 1.00 85.25 973 THR A CA 1
ATOM 7177 C C . THR A 1 973 ? -1.485 -3.026 -58.978 1.00 85.25 973 THR A C 1
ATOM 7179 O O . THR A 1 973 ? -0.627 -2.559 -58.215 1.00 85.25 973 THR A O 1
ATOM 7182 N N . PRO A 1 974 ? -2.777 -3.086 -58.596 1.00 82.62 974 PRO A N 1
ATOM 7183 C CA . PRO A 1 974 ? -3.214 -2.684 -57.265 1.00 82.62 974 PRO A CA 1
ATOM 7184 C C . PRO A 1 974 ? -2.739 -3.681 -56.198 1.00 82.62 974 PRO A C 1
ATOM 7186 O O . PRO A 1 974 ? -2.917 -4.894 -56.324 1.00 82.62 974 PRO A O 1
ATOM 7189 N N . ILE A 1 975 ? -2.159 -3.147 -55.123 1.00 86.06 975 ILE A N 1
ATOM 7190 C CA . ILE A 1 975 ? -1.761 -3.877 -53.914 1.00 86.06 975 ILE A CA 1
ATOM 7191 C C . ILE A 1 975 ? -2.459 -3.185 -52.744 1.00 86.06 975 ILE A C 1
ATOM 7193 O O . ILE A 1 975 ? -2.392 -1.964 -52.636 1.00 86.06 975 ILE A O 1
ATOM 7197 N N . VAL A 1 976 ? -3.164 -3.953 -51.909 1.00 81.56 976 VAL A N 1
ATOM 7198 C CA . VAL A 1 976 ? -4.078 -3.428 -50.877 1.00 81.56 976 VAL A CA 1
ATOM 7199 C C . VAL A 1 976 ? -3.720 -3.984 -49.500 1.00 81.56 976 VAL A C 1
ATOM 7201 O O . VAL A 1 976 ? -3.264 -5.123 -49.395 1.00 81.56 976 VAL A O 1
ATOM 7204 N N . GLY A 1 977 ? -3.948 -3.194 -48.447 1.00 82.12 977 GLY A N 1
ATOM 7205 C CA . GLY A 1 977 ? -3.687 -3.553 -47.044 1.00 82.12 977 GLY A CA 1
ATOM 7206 C C . GLY A 1 977 ? -2.204 -3.491 -46.696 1.00 82.12 977 GLY A C 1
ATOM 7207 O O . GLY A 1 977 ? -1.407 -3.303 -47.602 1.00 82.12 977 GLY A O 1
ATOM 7208 N N . ASN A 1 978 ? -1.832 -3.670 -45.426 1.00 88.19 978 ASN A N 1
ATOM 7209 C CA . ASN A 1 978 ? -0.442 -3.794 -44.952 1.00 88.19 978 ASN A CA 1
ATOM 7210 C C . ASN A 1 978 ? -0.075 -5.272 -44.727 1.00 88.19 978 ASN A C 1
ATOM 7212 O O . ASN A 1 978 ? -0.966 -6.105 -44.574 1.00 88.19 978 ASN A O 1
ATOM 7216 N N . GLY A 1 979 ? 1.214 -5.623 -44.714 1.00 87.38 979 GLY A N 1
ATOM 7217 C CA . GLY A 1 979 ? 1.632 -7.018 -44.520 1.00 87.38 979 GLY A CA 1
ATOM 7218 C C . GLY A 1 979 ? 3.075 -7.177 -44.045 1.00 87.38 979 GLY A C 1
ATOM 7219 O O . GLY A 1 979 ? 3.953 -6.419 -44.448 1.00 87.38 979 GLY A O 1
ATOM 7220 N N . THR A 1 980 ? 3.308 -8.177 -43.193 1.00 88.00 980 THR A N 1
ATOM 7221 C CA . THR A 1 980 ? 4.635 -8.567 -42.688 1.00 88.00 980 THR A CA 1
ATOM 7222 C C . THR A 1 980 ? 4.868 -10.044 -42.983 1.00 88.00 980 THR A C 1
ATOM 7224 O O . THR A 1 980 ? 3.980 -10.856 -42.732 1.00 88.00 980 THR A O 1
ATOM 7227 N N . GLY A 1 981 ? 6.048 -10.385 -43.491 1.00 90.69 981 GLY A N 1
ATOM 7228 C CA . GLY A 1 981 ? 6.454 -11.752 -43.813 1.00 90.69 981 GLY A CA 1
ATOM 7229 C C . GLY A 1 981 ? 7.033 -11.859 -45.220 1.00 90.69 981 GLY A C 1
ATOM 7230 O O . GLY A 1 981 ? 6.709 -11.060 -46.099 1.00 90.69 981 GLY A O 1
ATOM 7231 N N . ASP A 1 982 ? 7.895 -12.852 -45.426 1.00 89.69 982 ASP A N 1
ATOM 7232 C CA . ASP A 1 982 ? 8.639 -13.015 -46.681 1.00 89.69 982 ASP A CA 1
ATOM 7233 C C . ASP A 1 982 ? 7.693 -13.230 -47.868 1.00 89.69 982 ASP A C 1
ATOM 7235 O O . ASP A 1 982 ? 7.764 -12.491 -48.846 1.00 89.69 982 ASP A O 1
ATOM 7239 N N . SER A 1 983 ? 6.710 -14.127 -47.728 1.00 89.56 983 SER A N 1
ATOM 7240 C CA . SER A 1 983 ? 5.701 -14.384 -48.766 1.00 89.56 983 SER A CA 1
ATOM 7241 C C . SER A 1 983 ? 4.878 -13.144 -49.116 1.00 89.56 983 SER A C 1
ATOM 7243 O O . SER A 1 983 ? 4.612 -12.882 -50.284 1.00 89.56 983 SER A O 1
ATOM 7245 N N . ALA A 1 984 ? 4.511 -12.335 -48.119 1.00 88.19 984 ALA A N 1
ATOM 7246 C CA . ALA A 1 984 ? 3.721 -11.129 -48.335 1.00 88.19 984 ALA A CA 1
ATOM 7247 C C . ALA A 1 984 ? 4.493 -10.063 -49.130 1.00 88.19 984 ALA A C 1
ATOM 7249 O O . ALA A 1 984 ? 3.889 -9.337 -49.926 1.00 88.19 984 ALA A O 1
ATOM 7250 N N . LEU A 1 985 ? 5.807 -9.946 -48.906 1.00 90.94 985 LEU A N 1
ATOM 7251 C CA . LEU A 1 985 ? 6.665 -9.052 -49.679 1.00 90.94 985 LEU A CA 1
ATOM 7252 C C . LEU A 1 985 ? 6.936 -9.620 -51.079 1.00 90.94 985 LEU A C 1
ATOM 7254 O O . LEU A 1 985 ? 6.814 -8.883 -52.055 1.00 90.94 985 LEU A O 1
ATOM 7258 N N . GLU A 1 986 ? 7.246 -10.910 -51.193 1.00 90.44 986 GLU A N 1
ATOM 7259 C CA . GLU A 1 986 ? 7.507 -11.575 -52.475 1.00 90.44 986 GLU A CA 1
ATOM 7260 C C . GLU A 1 986 ? 6.293 -11.526 -53.409 1.00 90.44 986 GLU A C 1
ATOM 7262 O O . GLU A 1 986 ? 6.433 -11.143 -54.570 1.00 90.44 986 GLU A O 1
ATOM 7267 N N . ASP A 1 987 ? 5.090 -11.800 -52.901 1.00 89.62 987 ASP A N 1
ATOM 7268 C CA . ASP A 1 987 ? 3.845 -11.698 -53.669 1.00 89.62 987 ASP A CA 1
ATOM 7269 C C . ASP A 1 987 ? 3.592 -10.267 -54.160 1.00 89.62 987 ASP A C 1
ATOM 7271 O O . ASP A 1 987 ? 3.106 -10.051 -55.276 1.00 89.62 987 ASP A O 1
ATOM 7275 N N . ALA A 1 988 ? 3.909 -9.268 -53.331 1.00 91.62 988 ALA A N 1
ATOM 7276 C CA . ALA A 1 988 ? 3.775 -7.863 -53.693 1.00 91.62 988 ALA A CA 1
ATOM 7277 C C . ALA A 1 988 ? 4.773 -7.471 -54.792 1.00 91.62 988 ALA A C 1
ATOM 7279 O O . ALA A 1 988 ? 4.379 -6.843 -55.776 1.00 91.62 988 ALA A O 1
ATOM 7280 N N . LEU A 1 989 ? 6.037 -7.885 -54.670 1.00 92.31 989 LEU A N 1
ATOM 7281 C CA . LEU A 1 989 ? 7.061 -7.658 -55.691 1.00 92.31 989 LEU A CA 1
ATOM 7282 C C . LEU A 1 989 ? 6.697 -8.358 -57.010 1.00 92.31 989 LEU A C 1
ATOM 7284 O O . LEU A 1 989 ? 6.724 -7.719 -58.063 1.00 92.31 989 LEU A O 1
ATOM 7288 N N . ALA A 1 990 ? 6.240 -9.612 -56.956 1.00 91.38 990 ALA A N 1
ATOM 7289 C CA . ALA A 1 990 ? 5.811 -10.369 -58.130 1.00 91.38 990 ALA A CA 1
ATOM 7290 C C . ALA A 1 990 ? 4.635 -9.697 -58.860 1.00 91.38 990 ALA A C 1
ATOM 7292 O O . ALA A 1 990 ? 4.644 -9.584 -60.087 1.00 91.38 990 ALA A O 1
ATOM 7293 N N . ARG A 1 991 ? 3.645 -9.175 -58.121 1.00 91.38 991 ARG A N 1
ATOM 7294 C CA . ARG A 1 991 ? 2.515 -8.411 -58.690 1.00 91.38 991 ARG A CA 1
ATOM 7295 C C . ARG A 1 991 ? 2.934 -7.088 -59.329 1.00 91.38 991 ARG A C 1
ATOM 7297 O O . ARG A 1 991 ? 2.264 -6.633 -60.253 1.00 91.38 991 ARG A O 1
ATOM 7304 N N . LEU A 1 992 ? 4.020 -6.478 -58.856 1.00 92.38 992 LEU A N 1
ATOM 7305 C CA . LEU A 1 992 ? 4.638 -5.298 -59.472 1.00 92.38 992 LEU A CA 1
ATOM 7306 C C . LEU A 1 992 ? 5.498 -5.656 -60.694 1.00 92.38 992 LEU A C 1
ATOM 7308 O O . LEU A 1 992 ? 6.068 -4.763 -61.318 1.00 92.38 992 LEU A O 1
ATOM 7312 N N . GLY A 1 993 ? 5.577 -6.936 -61.069 1.00 92.25 993 GLY A N 1
ATOM 7313 C CA . GLY A 1 993 ? 6.403 -7.416 -62.173 1.00 92.25 993 GLY A CA 1
ATOM 7314 C C . GLY A 1 993 ? 7.891 -7.497 -61.833 1.00 92.25 993 GLY A C 1
ATOM 7315 O O . GLY A 1 993 ? 8.713 -7.563 -62.744 1.00 92.25 993 GLY A O 1
ATOM 7316 N N . LEU A 1 994 ? 8.245 -7.482 -60.545 1.00 90.00 994 LEU A N 1
ATOM 7317 C CA . LEU A 1 994 ? 9.614 -7.634 -60.071 1.00 90.00 994 LEU A CA 1
ATOM 7318 C C . LEU A 1 994 ? 9.870 -9.090 -59.684 1.00 90.00 994 LEU A C 1
ATOM 7320 O O . LEU A 1 994 ? 9.091 -9.708 -58.961 1.00 90.00 994 LEU A O 1
ATOM 7324 N N . THR A 1 995 ? 10.993 -9.640 -60.135 1.00 83.12 995 THR A N 1
ATOM 7325 C CA . THR A 1 995 ? 11.522 -10.883 -59.564 1.00 83.12 995 THR A CA 1
ATOM 7326 C C . THR A 1 995 ? 12.075 -10.604 -58.165 1.00 83.12 995 THR A C 1
ATOM 7328 O O . THR A 1 995 ? 12.661 -9.533 -57.985 1.00 83.12 995 THR A O 1
ATOM 7331 N N . PRO A 1 996 ? 11.964 -11.537 -57.201 1.00 70.38 996 PRO A N 1
ATOM 7332 C CA . PRO A 1 996 ? 12.588 -11.389 -55.889 1.00 70.38 996 PRO A CA 1
ATOM 7333 C C . PRO A 1 996 ? 14.066 -11.012 -56.026 1.00 70.38 996 PRO A C 1
ATOM 7335 O O . PRO A 1 996 ? 14.811 -11.642 -56.783 1.00 70.38 996 PRO A O 1
ATOM 7338 N N . TRP A 1 997 ? 14.480 -9.947 -55.344 1.00 74.81 997 TRP A N 1
ATOM 7339 C CA . TRP A 1 997 ? 15.871 -9.509 -55.344 1.00 74.81 997 TRP A CA 1
ATOM 7340 C C . TRP A 1 997 ? 16.667 -10.280 -54.291 1.00 74.81 997 TRP A C 1
ATOM 7342 O O . TRP A 1 997 ? 16.128 -10.620 -53.238 1.00 74.81 997 TRP A O 1
ATOM 7352 N N . PRO A 1 998 ? 17.956 -10.564 -54.540 1.00 78.69 998 PRO A N 1
ATOM 7353 C CA . PRO A 1 998 ? 18.822 -11.055 -53.482 1.00 78.69 998 PRO A CA 1
ATOM 7354 C C . PRO A 1 998 ? 18.951 -9.988 -52.390 1.00 78.69 998 PRO A C 1
ATOM 7356 O O . PRO A 1 998 ? 18.938 -8.791 -52.686 1.00 78.69 998 PRO A O 1
ATOM 7359 N N . ASN A 1 999 ? 19.143 -10.430 -51.144 1.00 78.81 999 ASN A N 1
ATOM 7360 C CA . ASN A 1 999 ? 19.354 -9.536 -50.006 1.00 78.81 999 ASN A CA 1
ATOM 7361 C C . ASN A 1 999 ? 20.434 -8.493 -50.319 1.00 78.81 999 ASN A C 1
ATOM 7363 O O . ASN A 1 999 ? 21.552 -8.838 -50.716 1.00 78.81 999 ASN A O 1
ATOM 7367 N N . ALA A 1 1000 ? 20.098 -7.218 -50.132 1.00 84.12 1000 ALA A N 1
ATOM 7368 C CA . ALA A 1 1000 ? 21.000 -6.126 -50.452 1.00 84.12 1000 ALA A CA 1
ATOM 7369 C C . ALA A 1 1000 ? 22.258 -6.181 -49.553 1.00 84.12 1000 ALA A C 1
ATOM 7371 O O . ALA A 1 1000 ? 22.140 -6.151 -48.325 1.00 84.12 1000 ALA A O 1
ATOM 7372 N N . PRO A 1 1001 ? 23.479 -6.238 -50.125 1.00 85.94 1001 PRO A N 1
ATOM 7373 C CA . PRO A 1 1001 ? 24.715 -6.290 -49.335 1.00 85.94 1001 PRO A CA 1
ATOM 7374 C C . PRO A 1 1001 ? 25.035 -4.952 -48.645 1.00 85.94 1001 PRO A C 1
ATOM 7376 O O . PRO A 1 1001 ? 25.811 -4.910 -47.685 1.00 85.94 1001 PRO A O 1
ATOM 7379 N N . VAL A 1 1002 ? 24.429 -3.866 -49.134 1.00 89.50 1002 VAL A N 1
ATOM 7380 C CA . VAL A 1 1002 ? 24.507 -2.488 -48.635 1.00 89.50 1002 VAL A CA 1
ATOM 7381 C C . VAL A 1 1002 ? 23.106 -1.887 -48.598 1.00 89.50 1002 VAL A C 1
ATO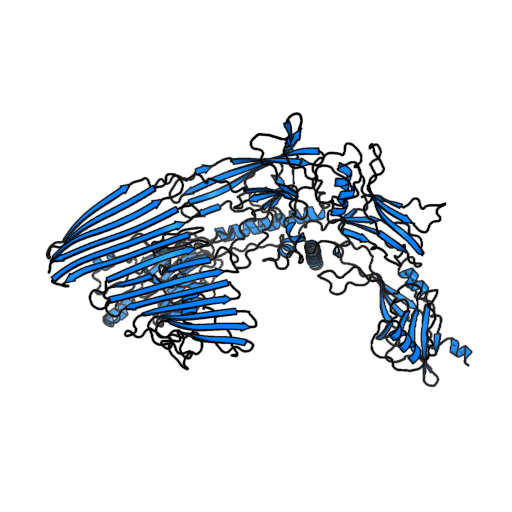M 7383 O O . VAL A 1 1002 ? 22.237 -2.319 -49.356 1.00 89.50 1002 VAL A O 1
ATOM 7386 N N . ALA A 1 1003 ? 22.886 -0.904 -47.723 1.00 91.81 1003 ALA A N 1
ATOM 7387 C CA . ALA A 1 1003 ? 21.607 -0.206 -47.688 1.00 91.81 1003 ALA A CA 1
ATOM 7388 C C . ALA A 1 1003 ? 21.374 0.576 -48.988 1.00 91.81 1003 ALA A C 1
ATOM 7390 O O . ALA A 1 1003 ? 22.315 1.139 -49.549 1.00 91.81 1003 ALA A O 1
ATOM 7391 N N . ARG A 1 1004 ? 20.135 0.574 -49.484 1.00 91.19 1004 ARG A N 1
ATOM 7392 C CA . ARG A 1 1004 ? 19.730 1.292 -50.697 1.00 91.19 1004 ARG A CA 1
ATOM 7393 C C . ARG A 1 1004 ? 18.236 1.603 -50.702 1.00 91.19 1004 ARG A C 1
ATOM 7395 O O . ARG A 1 1004 ? 17.445 0.908 -50.068 1.00 91.19 1004 ARG A O 1
ATOM 7402 N N . THR A 1 1005 ? 17.871 2.603 -51.497 1.00 93.25 1005 THR A N 1
ATOM 7403 C CA . THR A 1 1005 ? 16.487 3.039 -51.714 1.00 93.25 1005 THR A CA 1
ATOM 7404 C C . THR A 1 1005 ? 16.213 3.117 -53.208 1.00 93.25 1005 THR A C 1
ATOM 7406 O O . THR A 1 1005 ? 16.871 3.883 -53.902 1.00 93.25 1005 THR A O 1
ATOM 7409 N N . SER A 1 1006 ? 15.240 2.345 -53.689 1.00 92.38 1006 SER A N 1
ATOM 7410 C CA . SER A 1 1006 ? 14.853 2.259 -55.103 1.00 92.38 1006 SER A CA 1
ATOM 7411 C C . SER A 1 1006 ? 13.470 2.872 -55.317 1.00 92.38 1006 SER A C 1
ATOM 7413 O O . SER A 1 1006 ? 12.519 2.497 -54.628 1.00 92.38 1006 SER A O 1
ATOM 7415 N N . ALA A 1 1007 ? 13.338 3.799 -56.266 1.00 94.00 1007 ALA A N 1
ATOM 7416 C CA . ALA A 1 1007 ? 12.054 4.398 -56.632 1.00 94.00 1007 ALA A CA 1
ATOM 7417 C C . ALA A 1 1007 ? 11.349 3.549 -57.700 1.00 94.00 1007 ALA A C 1
ATOM 7419 O O . ALA A 1 1007 ? 11.963 3.117 -58.674 1.00 94.00 1007 ALA A O 1
ATOM 7420 N N . LEU A 1 1008 ? 10.056 3.294 -57.514 1.00 94.25 1008 LEU A N 1
ATOM 7421 C CA . LEU A 1 1008 ? 9.259 2.429 -58.379 1.00 94.25 1008 LEU A CA 1
ATOM 7422 C C . LEU A 1 1008 ? 8.332 3.272 -59.246 1.00 94.25 1008 LEU A C 1
ATOM 7424 O O . LEU A 1 1008 ? 7.509 4.024 -58.725 1.00 94.25 1008 LEU A O 1
ATOM 7428 N N . TRP A 1 1009 ? 8.430 3.107 -60.560 1.00 94.69 1009 TRP A N 1
ATOM 7429 C CA . TRP A 1 1009 ? 7.778 3.967 -61.541 1.00 94.69 1009 TRP A CA 1
ATOM 7430 C C . TRP A 1 1009 ? 6.817 3.196 -62.435 1.00 94.69 1009 TRP A C 1
ATOM 7432 O O . TRP A 1 1009 ? 7.150 2.124 -62.942 1.00 94.69 1009 TRP A O 1
ATOM 7442 N N . VAL A 1 1010 ? 5.637 3.766 -62.667 1.00 94.50 1010 VAL A N 1
ATOM 7443 C CA . VAL A 1 1010 ? 4.649 3.256 -63.623 1.00 94.50 1010 VAL A CA 1
ATOM 7444 C C . VAL A 1 1010 ? 4.475 4.240 -64.769 1.00 94.50 1010 VAL A C 1
ATOM 7446 O O . VAL A 1 1010 ? 4.503 5.456 -64.582 1.00 94.50 1010 VAL A O 1
ATOM 7449 N N . GLU A 1 1011 ? 4.293 3.699 -65.963 1.00 91.31 1011 GLU A N 1
ATOM 7450 C CA . GLU A 1 1011 ? 4.034 4.472 -67.173 1.00 91.31 1011 GLU A CA 1
ATOM 7451 C C . GLU A 1 1011 ? 2.542 4.819 -67.255 1.00 91.31 1011 GLU A C 1
ATOM 7453 O O . GLU A 1 1011 ? 1.683 3.959 -67.042 1.00 91.31 1011 GLU A O 1
ATOM 7458 N N . SER A 1 1012 ? 2.228 6.078 -67.558 1.00 88.56 1012 SER A N 1
ATOM 7459 C CA . SER A 1 1012 ? 0.863 6.580 -67.704 1.00 88.56 1012 SER A CA 1
ATOM 7460 C C . SER A 1 1012 ? 0.773 7.476 -68.938 1.00 88.56 1012 SER A C 1
ATOM 7462 O O . SER A 1 1012 ? 0.923 8.694 -68.862 1.00 88.56 1012 SER A O 1
ATOM 7464 N N . GLY A 1 1013 ? 0.518 6.873 -70.101 1.00 85.31 1013 GLY A N 1
ATOM 7465 C CA . GLY A 1 1013 ? 0.539 7.596 -71.373 1.00 85.31 1013 GLY A CA 1
ATOM 7466 C C . GLY A 1 1013 ? 1.969 7.984 -71.754 1.00 85.31 1013 GLY A C 1
ATOM 7467 O O . GLY A 1 1013 ? 2.793 7.100 -71.944 1.00 85.31 1013 GLY A O 1
ATOM 7468 N N . ALA A 1 1014 ? 2.248 9.286 -71.876 1.00 80.19 1014 ALA A N 1
ATOM 7469 C CA . ALA A 1 1014 ? 3.597 9.811 -72.129 1.00 80.19 1014 ALA A CA 1
ATOM 7470 C C . ALA A 1 1014 ? 4.357 10.192 -70.841 1.00 80.19 1014 ALA A C 1
ATOM 7472 O O . ALA A 1 1014 ? 5.531 10.552 -70.911 1.00 80.19 1014 ALA A O 1
ATOM 7473 N N . ASP A 1 1015 ? 3.694 10.113 -69.683 1.00 86.62 1015 ASP A N 1
ATOM 7474 C CA . ASP A 1 1015 ? 4.230 10.534 -68.391 1.00 86.62 1015 ASP A CA 1
ATOM 7475 C C . ASP A 1 1015 ? 4.629 9.334 -67.520 1.00 86.62 1015 ASP A C 1
ATOM 7477 O O . ASP A 1 1015 ? 4.146 8.208 -67.689 1.00 86.62 1015 ASP A O 1
ATOM 7481 N N . TRP A 1 1016 ? 5.487 9.596 -66.535 1.00 91.56 1016 TRP A N 1
ATOM 7482 C CA . TRP A 1 1016 ? 5.916 8.626 -65.531 1.00 91.56 1016 TRP A CA 1
ATOM 7483 C C . TRP A 1 1016 ? 5.428 9.045 -64.151 1.00 91.56 1016 TRP A C 1
ATOM 7485 O O . TRP A 1 1016 ? 5.636 10.178 -63.725 1.00 91.56 1016 TRP A O 1
ATOM 7495 N N . LEU A 1 1017 ? 4.787 8.116 -63.445 1.00 93.88 1017 LEU A N 1
ATOM 7496 C CA . LEU A 1 1017 ? 4.251 8.346 -62.108 1.00 93.88 1017 LEU A CA 1
ATOM 7497 C C . LEU A 1 1017 ? 5.010 7.497 -61.088 1.00 93.88 1017 LEU A C 1
ATOM 7499 O O . LEU A 1 1017 ? 5.241 6.303 -61.300 1.00 93.88 1017 LEU A O 1
ATOM 7503 N N . LEU A 1 1018 ? 5.362 8.102 -59.959 1.00 94.19 1018 LEU A N 1
ATOM 7504 C CA . LEU A 1 1018 ? 5.953 7.421 -58.820 1.00 94.19 1018 LEU A CA 1
ATOM 7505 C C . LEU A 1 1018 ? 4.876 6.565 -58.145 1.00 94.19 1018 LEU A C 1
ATOM 7507 O O . LEU A 1 1018 ? 3.851 7.064 -57.677 1.00 94.19 1018 LEU A O 1
ATOM 7511 N N . ARG A 1 1019 ? 5.102 5.252 -58.118 1.00 93.38 1019 ARG A N 1
ATOM 7512 C CA . ARG A 1 1019 ? 4.212 4.262 -57.503 1.00 93.38 1019 ARG A CA 1
ATOM 7513 C C . ARG A 1 1019 ? 4.608 3.941 -56.069 1.00 93.38 1019 ARG A C 1
ATOM 7515 O O . ARG A 1 1019 ? 3.739 3.630 -55.258 1.00 93.38 1019 ARG A O 1
ATOM 7522 N N . GLY A 1 1020 ? 5.900 3.945 -55.768 1.00 93.88 1020 GLY A N 1
ATOM 7523 C CA . GLY A 1 1020 ? 6.397 3.428 -54.502 1.00 93.88 1020 GLY A CA 1
ATOM 7524 C C . GLY A 1 1020 ? 7.896 3.566 -54.327 1.00 93.88 1020 GLY A C 1
ATOM 7525 O O . GLY A 1 1020 ? 8.601 4.024 -55.222 1.00 93.88 1020 GLY A O 1
ATOM 7526 N N . VAL A 1 1021 ? 8.370 3.130 -53.169 1.00 94.44 1021 VAL A N 1
ATOM 7527 C CA . VAL A 1 1021 ? 9.776 3.101 -52.786 1.00 94.44 1021 VAL A CA 1
ATOM 7528 C C . VAL A 1 1021 ? 10.071 1.765 -52.111 1.00 94.44 1021 VAL A C 1
ATOM 7530 O O . VAL A 1 1021 ? 9.372 1.363 -51.181 1.00 94.44 1021 VAL A O 1
ATOM 7533 N N . LEU A 1 1022 ? 11.114 1.080 -52.573 1.00 93.50 1022 LEU A N 1
ATOM 7534 C CA . LEU A 1 1022 ? 11.662 -0.115 -51.939 1.00 93.50 1022 LEU A CA 1
ATOM 7535 C C . LEU A 1 1022 ? 12.955 0.261 -51.209 1.00 93.50 1022 LEU A C 1
ATOM 7537 O O . LEU A 1 1022 ? 13.930 0.673 -51.837 1.00 93.50 1022 LEU A O 1
ATOM 7541 N N . MET A 1 1023 ? 12.956 0.124 -49.888 1.00 93.69 1023 MET A N 1
ATOM 7542 C CA . MET A 1 1023 ? 14.123 0.308 -49.029 1.00 93.69 1023 MET A CA 1
ATOM 7543 C C . MET A 1 1023 ? 14.649 -1.054 -48.604 1.00 93.69 1023 MET A C 1
ATOM 7545 O O . MET A 1 1023 ? 13.896 -1.882 -48.097 1.00 93.69 1023 MET A O 1
ATOM 7549 N N . GLU A 1 1024 ? 15.943 -1.280 -48.780 1.00 93.25 1024 GLU A N 1
ATOM 7550 C CA . GLU A 1 1024 ? 16.597 -2.526 -48.396 1.00 93.25 1024 GLU A CA 1
ATOM 7551 C C . GLU A 1 1024 ? 17.866 -2.221 -47.617 1.00 93.25 1024 GLU A C 1
ATOM 7553 O O . GLU A 1 1024 ? 18.598 -1.289 -47.949 1.00 93.25 1024 GLU A O 1
ATOM 7558 N N . ALA A 1 1025 ? 18.149 -3.029 -46.604 1.00 93.56 1025 ALA A N 1
ATOM 7559 C CA . ALA A 1 1025 ? 19.382 -2.982 -45.847 1.00 93.56 1025 ALA A CA 1
ATOM 7560 C C . ALA A 1 1025 ? 19.837 -4.394 -45.448 1.00 93.56 1025 ALA A C 1
ATOM 7562 O O . ALA A 1 1025 ? 19.019 -5.291 -45.271 1.00 93.56 1025 ALA A O 1
ATOM 7563 N N . PRO A 1 1026 ? 21.145 -4.607 -45.255 1.00 92.25 1026 PRO A N 1
ATOM 7564 C CA . PRO A 1 1026 ? 21.693 -5.865 -44.746 1.00 92.25 1026 PRO A CA 1
ATOM 7565 C C . PRO A 1 1026 ? 21.364 -6.118 -43.263 1.00 92.25 1026 PRO A C 1
ATOM 7567 O O . PRO A 1 1026 ? 21.676 -7.186 -42.744 1.00 92.25 1026 PRO A O 1
ATOM 7570 N N . GLU A 1 1027 ? 20.776 -5.138 -42.574 1.00 93.69 1027 GLU A N 1
ATOM 7571 C CA . GLU A 1 1027 ? 20.375 -5.198 -41.167 1.00 93.69 1027 GLU A CA 1
ATOM 7572 C C . GLU A 1 1027 ? 18.916 -4.733 -41.022 1.00 93.69 1027 GLU A C 1
ATOM 7574 O O . GLU A 1 1027 ? 18.438 -3.984 -41.878 1.00 93.69 1027 GLU A O 1
ATOM 7579 N N . PRO A 1 1028 ? 18.194 -5.146 -39.965 1.00 92.25 1028 PRO A N 1
ATOM 7580 C CA . PRO A 1 1028 ? 16.800 -4.762 -39.773 1.00 92.25 1028 PRO A CA 1
ATOM 7581 C C . PRO A 1 1028 ? 16.604 -3.240 -39.711 1.00 92.25 1028 PRO A C 1
ATOM 7583 O O . PRO A 1 1028 ? 17.243 -2.543 -38.917 1.00 92.25 1028 PRO A O 1
ATOM 7586 N N . LEU A 1 1029 ? 15.655 -2.747 -40.509 1.00 92.25 1029 LEU A N 1
ATOM 7587 C CA . LEU A 1 1029 ? 15.172 -1.359 -40.552 1.00 92.25 1029 LEU A CA 1
ATOM 7588 C C . LEU A 1 1029 ? 14.078 -1.080 -39.507 1.00 92.25 1029 LEU A C 1
ATOM 7590 O O . LEU A 1 1029 ? 13.519 0.014 -39.430 1.00 92.25 1029 LEU A O 1
ATOM 7594 N N . PHE A 1 1030 ? 13.785 -2.078 -38.682 1.00 89.88 1030 PHE A N 1
ATOM 7595 C CA . PHE A 1 1030 ? 13.013 -1.948 -37.463 1.00 89.88 1030 PHE A CA 1
ATOM 7596 C C . PHE A 1 1030 ? 13.741 -2.717 -36.368 1.00 89.88 1030 PHE A C 1
ATOM 7598 O O . PHE A 1 1030 ? 14.028 -3.906 -36.519 1.00 89.88 1030 PHE A O 1
ATOM 7605 N N . ARG A 1 1031 ? 14.014 -2.043 -35.258 1.00 88.44 1031 ARG A N 1
ATOM 7606 C CA . ARG A 1 1031 ? 14.668 -2.599 -34.079 1.00 88.44 1031 ARG A CA 1
ATOM 7607 C C . ARG A 1 1031 ? 13.697 -2.420 -32.912 1.00 88.44 1031 ARG A C 1
ATOM 7609 O O . ARG A 1 1031 ? 13.347 -1.274 -32.612 1.00 88.44 1031 ARG A O 1
ATOM 7616 N N . PRO A 1 1032 ? 13.214 -3.518 -32.303 1.00 79.88 1032 PRO A N 1
ATOM 7617 C CA . PRO A 1 1032 ? 12.239 -3.431 -31.226 1.00 79.88 1032 PRO A CA 1
ATOM 7618 C C . PRO A 1 1032 ? 12.794 -2.594 -30.070 1.00 79.88 1032 PRO A C 1
ATOM 7620 O O . PRO A 1 1032 ? 14.006 -2.532 -29.856 1.00 79.88 1032 PRO A O 1
ATOM 7623 N N . GLY A 1 1033 ? 11.893 -1.888 -29.392 1.00 72.25 1033 GLY A N 1
ATOM 7624 C CA . GLY A 1 1033 ? 12.186 -1.252 -28.113 1.00 72.25 1033 GLY A CA 1
ATOM 7625 C C . GLY A 1 1033 ? 12.166 -2.277 -26.975 1.00 72.25 1033 GLY A C 1
ATOM 7626 O O . GLY A 1 1033 ? 11.983 -3.471 -27.240 1.00 72.25 1033 GLY A O 1
ATOM 7627 N N . PRO A 1 1034 ? 12.331 -1.823 -25.722 1.00 65.31 1034 PRO A N 1
ATOM 7628 C CA . PRO A 1 1034 ? 12.066 -2.660 -24.557 1.00 65.31 1034 PRO A CA 1
ATOM 7629 C C . PRO A 1 1034 ? 10.628 -3.215 -24.596 1.00 65.31 1034 PRO A C 1
ATOM 7631 O O . PRO A 1 1034 ? 9.777 -2.662 -25.304 1.00 65.31 1034 PRO A O 1
ATOM 7634 N N . PRO A 1 1035 ? 10.344 -4.320 -23.890 1.00 60.16 1035 PRO A N 1
ATOM 7635 C CA . PRO A 1 1035 ? 8.994 -4.863 -23.788 1.00 60.16 1035 PRO A CA 1
ATOM 7636 C C . PRO A 1 1035 ? 7.992 -3.831 -23.222 1.00 60.16 1035 PRO A C 1
ATOM 7638 O O . PRO A 1 1035 ? 8.387 -2.910 -22.507 1.00 60.16 1035 PRO A O 1
ATOM 7641 N N . PRO A 1 1036 ? 6.691 -3.948 -23.562 1.00 55.00 1036 PRO A N 1
ATOM 7642 C CA . PRO A 1 1036 ? 5.649 -3.062 -23.040 1.00 55.00 1036 PRO A CA 1
ATOM 7643 C C . PRO A 1 1036 ? 5.619 -3.075 -21.512 1.00 55.00 1036 PRO A C 1
ATOM 7645 O O . PRO A 1 1036 ? 5.552 -4.147 -20.913 1.00 55.00 1036 PRO A O 1
ATOM 7648 N N . SER A 1 1037 ? 5.608 -1.892 -20.893 1.00 53.03 1037 SER A N 1
ATOM 7649 C CA . SER A 1 1037 ? 5.240 -1.755 -19.481 1.00 53.03 1037 SER A CA 1
ATOM 7650 C C . SER A 1 1037 ? 3.720 -1.873 -19.324 1.00 53.03 1037 SER A C 1
ATOM 7652 O O . SER A 1 1037 ? 2.969 -1.710 -20.289 1.00 53.03 1037 SER A O 1
ATOM 7654 N N . ALA A 1 1038 ? 3.237 -2.103 -18.099 1.00 46.72 1038 ALA A N 1
ATOM 7655 C CA . ALA A 1 1038 ? 1.797 -2.182 -17.821 1.00 46.72 1038 ALA A CA 1
ATOM 7656 C C . ALA A 1 1038 ? 1.018 -0.916 -18.252 1.00 46.72 1038 ALA A C 1
ATOM 7658 O O . ALA A 1 1038 ? -0.170 -0.994 -18.562 1.00 46.72 1038 ALA A O 1
ATOM 7659 N N . ALA A 1 1039 ? 1.692 0.238 -18.313 1.00 47.97 1039 ALA A N 1
ATOM 7660 C CA . ALA A 1 1039 ? 1.112 1.512 -18.730 1.00 47.97 1039 ALA A CA 1
ATOM 7661 C C . ALA A 1 1039 ? 1.089 1.714 -20.259 1.00 47.97 1039 ALA A C 1
ATOM 7663 O O . ALA A 1 1039 ? 0.306 2.521 -20.761 1.00 47.97 1039 ALA A O 1
ATOM 7664 N N . GLU A 1 1040 ? 1.917 0.992 -21.023 1.00 54.75 1040 GLU A N 1
ATOM 7665 C CA . GLU A 1 1040 ? 2.136 1.247 -22.448 1.00 54.75 1040 GLU A CA 1
ATOM 7666 C C . GLU A 1 1040 ? 1.861 -0.018 -23.278 1.00 54.75 1040 GLU A C 1
ATOM 7668 O O . GLU A 1 1040 ? 2.704 -0.898 -23.424 1.00 54.75 1040 GLU A O 1
ATOM 7673 N N . LYS A 1 1041 ? 0.661 -0.109 -23.877 1.00 48.06 1041 LYS A N 1
ATOM 7674 C CA . LYS A 1 1041 ? 0.217 -1.287 -24.660 1.00 48.06 1041 LYS A CA 1
ATOM 7675 C C . LYS A 1 1041 ? 1.116 -1.632 -25.858 1.00 48.06 1041 LYS A C 1
ATOM 7677 O O . LYS A 1 1041 ? 1.005 -2.730 -26.403 1.00 48.06 1041 LYS A O 1
ATOM 7682 N N . SER A 1 1042 ? 1.954 -0.710 -26.329 1.00 57.28 1042 SER A N 1
ATOM 7683 C CA . SER A 1 1042 ? 2.915 -0.931 -27.418 1.00 57.28 1042 SER A CA 1
ATOM 7684 C C . SER A 1 1042 ? 4.032 0.116 -27.342 1.00 57.28 1042 SER A C 1
ATOM 7686 O O . SER A 1 1042 ? 3.836 1.224 -27.841 1.00 57.28 1042 SER A O 1
ATOM 7688 N N . PRO A 1 1043 ? 5.183 -0.195 -26.721 1.00 64.44 1043 PRO A N 1
ATOM 7689 C CA . PRO A 1 1043 ? 6.266 0.759 -26.560 1.00 64.44 1043 PRO A CA 1
ATOM 7690 C C . PRO A 1 1043 ? 6.842 1.131 -27.927 1.00 64.44 1043 PRO A C 1
ATOM 7692 O O . PRO A 1 1043 ? 6.922 0.281 -28.827 1.00 64.44 1043 PRO A O 1
ATOM 7695 N N . PRO A 1 1044 ? 7.261 2.393 -28.110 1.00 68.31 1044 PRO A N 1
ATOM 7696 C CA . PRO A 1 1044 ? 7.878 2.826 -29.349 1.00 68.31 1044 PRO A CA 1
ATOM 7697 C C . PRO A 1 1044 ? 9.173 2.035 -29.606 1.00 68.31 1044 PRO A C 1
ATOM 7699 O O . PRO A 1 1044 ? 9.909 1.712 -28.666 1.00 68.31 1044 PRO A O 1
ATOM 7702 N N . PRO A 1 1045 ? 9.478 1.710 -30.874 1.00 82.31 1045 PRO A N 1
ATOM 7703 C CA . PRO A 1 1045 ? 10.679 0.958 -31.216 1.00 82.31 1045 PRO A CA 1
ATOM 7704 C C . PRO A 1 1045 ? 11.956 1.740 -30.878 1.00 82.31 1045 PRO A C 1
ATOM 7706 O O . PRO A 1 1045 ? 11.969 2.970 -30.947 1.00 82.31 1045 PRO A O 1
ATOM 7709 N N . ARG A 1 1046 ? 13.066 1.032 -30.604 1.00 84.88 1046 ARG A N 1
ATOM 7710 C CA . ARG A 1 1046 ? 14.405 1.652 -30.501 1.00 84.88 1046 ARG A CA 1
ATOM 7711 C C . ARG A 1 1046 ? 14.764 2.370 -31.802 1.00 84.88 1046 ARG A C 1
ATOM 7713 O O . ARG A 1 1046 ? 15.323 3.463 -31.788 1.00 84.88 1046 ARG A O 1
ATOM 7720 N N . PHE A 1 1047 ? 14.416 1.754 -32.928 1.00 90.25 1047 PHE A N 1
ATOM 7721 C CA . PHE A 1 1047 ? 14.518 2.355 -34.252 1.00 90.25 1047 PHE A CA 1
ATOM 7722 C C . PHE A 1 1047 ? 13.402 1.823 -35.145 1.00 90.25 1047 PHE A C 1
ATOM 7724 O O . PHE A 1 1047 ? 13.213 0.611 -35.242 1.00 90.25 1047 PHE A O 1
ATOM 7731 N N . GLY A 1 1048 ? 12.695 2.697 -35.848 1.00 90.56 1048 GLY A N 1
ATOM 7732 C CA . GLY A 1 1048 ? 11.730 2.276 -36.854 1.00 90.56 1048 GLY A CA 1
ATOM 7733 C C . GLY A 1 1048 ? 11.318 3.414 -37.769 1.00 90.56 1048 GLY A C 1
ATOM 7734 O O . GLY A 1 1048 ? 11.204 4.562 -37.347 1.00 90.56 1048 GLY A O 1
ATOM 7735 N N . ILE A 1 1049 ? 11.075 3.088 -39.033 1.00 90.19 1049 ILE A N 1
ATOM 7736 C CA . ILE A 1 1049 ? 10.507 4.029 -39.998 1.00 90.19 1049 ILE A CA 1
ATOM 7737 C C . ILE A 1 1049 ? 9.029 4.242 -39.652 1.00 90.19 1049 ILE A C 1
ATOM 7739 O O . ILE A 1 1049 ? 8.263 3.279 -39.640 1.00 90.19 1049 ILE A O 1
ATOM 7743 N N . SER A 1 1050 ? 8.637 5.485 -39.364 1.00 88.38 1050 SER A N 1
ATOM 7744 C CA . SER A 1 1050 ? 7.258 5.834 -38.999 1.00 88.38 1050 SER A CA 1
ATOM 7745 C C . SER A 1 1050 ? 6.430 6.268 -40.200 1.00 88.38 1050 SER A C 1
ATOM 7747 O O . SER A 1 1050 ? 5.264 5.893 -40.303 1.00 88.38 1050 SER A O 1
ATOM 7749 N N . SER A 1 1051 ? 7.016 7.036 -41.119 1.00 90.31 1051 SER A N 1
ATOM 7750 C CA . SER A 1 1051 ? 6.326 7.486 -42.325 1.00 90.31 1051 SER A CA 1
ATOM 7751 C C . SER A 1 1051 ? 7.290 7.763 -43.475 1.00 90.31 1051 SER A C 1
ATOM 7753 O O . SER A 1 1051 ? 8.464 8.086 -43.277 1.00 90.31 1051 SER A O 1
ATOM 7755 N N . LEU A 1 1052 ? 6.766 7.654 -44.694 1.00 92.69 1052 LEU A N 1
ATOM 7756 C CA . LEU A 1 1052 ? 7.401 8.123 -45.917 1.00 92.69 1052 LEU A CA 1
ATOM 7757 C C . LEU A 1 1052 ? 6.395 8.997 -46.668 1.00 92.69 1052 LEU A C 1
ATOM 7759 O O . LEU A 1 1052 ? 5.233 8.622 -46.831 1.00 92.69 1052 LEU A O 1
ATOM 7763 N N . SER A 1 1053 ? 6.834 10.155 -47.146 1.00 92.81 1053 SER A N 1
ATOM 7764 C CA . SER A 1 1053 ? 5.992 11.082 -47.905 1.00 92.81 1053 SER A CA 1
ATOM 7765 C C . SER A 1 1053 ? 6.772 11.773 -49.017 1.00 92.81 1053 SER A C 1
ATOM 7767 O O . SER A 1 1053 ? 8.000 11.763 -49.031 1.00 92.81 1053 SER A O 1
ATOM 7769 N N . CYS A 1 1054 ? 6.059 12.354 -49.977 1.00 92.88 1054 CYS A N 1
ATOM 7770 C CA . CYS A 1 1054 ? 6.626 13.182 -51.033 1.00 92.88 1054 CYS A CA 1
ATOM 7771 C C . CYS A 1 1054 ? 5.632 14.297 -51.363 1.00 92.88 1054 CYS A C 1
ATOM 7773 O O . CYS A 1 1054 ? 4.421 14.073 -51.365 1.00 92.88 1054 CYS A O 1
ATOM 7775 N N . SER A 1 1055 ? 6.108 15.497 -51.687 1.00 86.19 1055 SER A N 1
ATOM 7776 C CA . SER A 1 1055 ? 5.220 16.516 -52.255 1.00 86.19 1055 SER A CA 1
ATOM 7777 C C . SER A 1 1055 ? 4.612 15.962 -53.547 1.00 86.19 1055 SER A C 1
ATOM 7779 O O . SER A 1 1055 ? 5.346 15.674 -54.482 1.00 86.19 1055 SER A O 1
ATOM 7781 N N . GLY A 1 1056 ? 3.293 15.767 -53.594 1.00 79.94 1056 GLY A N 1
ATOM 7782 C CA . GLY A 1 1056 ? 2.599 15.112 -54.714 1.00 79.94 1056 GLY A CA 1
ATOM 7783 C C . GLY A 1 1056 ? 1.807 13.857 -54.324 1.00 79.94 1056 GLY A C 1
ATOM 7784 O O . GLY A 1 1056 ? 0.856 13.528 -55.027 1.00 79.94 1056 GLY A O 1
ATOM 7785 N N . GLY A 1 1057 ? 2.117 13.209 -53.190 1.00 85.00 1057 GLY A N 1
ATOM 7786 C CA . GLY A 1 1057 ? 1.332 12.080 -52.671 1.00 85.00 1057 GLY A CA 1
ATOM 7787 C C . GLY A 1 1057 ? 1.932 11.371 -51.446 1.00 85.00 1057 GLY A C 1
ATOM 7788 O O . GLY A 1 1057 ? 3.077 11.602 -51.058 1.00 85.00 1057 GLY A O 1
ATOM 7789 N N . THR A 1 1058 ? 1.139 10.501 -50.814 1.00 86.56 1058 THR A N 1
ATOM 7790 C CA . THR A 1 1058 ? 1.526 9.713 -49.630 1.00 86.56 1058 THR A CA 1
ATOM 7791 C C . THR A 1 1058 ? 1.727 8.238 -49.971 1.00 86.56 1058 THR A C 1
ATOM 7793 O O . THR A 1 1058 ? 1.198 7.733 -50.964 1.00 86.56 1058 THR A O 1
ATOM 7796 N N . PHE A 1 1059 ? 2.513 7.543 -49.146 1.00 92.19 1059 PHE A N 1
ATOM 7797 C CA . PHE A 1 1059 ? 2.726 6.103 -49.253 1.00 92.19 1059 PHE A CA 1
ATOM 7798 C C . PHE A 1 1059 ? 2.007 5.405 -48.093 1.00 92.19 1059 PHE A C 1
ATOM 7800 O O . PHE A 1 1059 ? 2.510 5.387 -46.974 1.00 92.19 1059 PHE A O 1
ATOM 7807 N N . ASP A 1 1060 ? 0.823 4.846 -48.350 1.00 87.62 1060 ASP A N 1
ATOM 7808 C CA . ASP A 1 1060 ? -0.069 4.338 -47.291 1.00 87.62 1060 ASP A CA 1
ATOM 7809 C C . ASP A 1 1060 ? -0.062 2.803 -47.178 1.00 87.62 1060 ASP A C 1
ATOM 7811 O O . ASP A 1 1060 ? -0.630 2.236 -46.243 1.00 87.62 1060 ASP A O 1
ATOM 7815 N N . VAL A 1 1061 ? 0.560 2.114 -48.140 1.00 85.50 1061 VAL A N 1
ATOM 7816 C CA . VAL A 1 1061 ? 0.618 0.649 -48.204 1.00 85.50 1061 VAL A CA 1
ATOM 7817 C C . VAL A 1 1061 ? 2.042 0.182 -47.920 1.00 85.50 1061 VAL A C 1
ATOM 7819 O O . VAL A 1 1061 ? 2.955 0.465 -48.692 1.00 85.50 1061 VAL A O 1
ATOM 7822 N N . VAL A 1 1062 ? 2.222 -0.581 -46.840 1.00 89.69 1062 VAL A N 1
ATOM 7823 C CA . VAL A 1 1062 ? 3.528 -1.082 -46.385 1.00 89.69 1062 VAL A CA 1
ATOM 7824 C C . VAL A 1 1062 ? 3.589 -2.607 -46.468 1.00 89.69 1062 VAL A C 1
ATOM 7826 O O . VAL A 1 1062 ? 2.709 -3.327 -45.978 1.00 89.69 1062 VAL A O 1
ATOM 7829 N N . ARG A 1 1063 ? 4.648 -3.125 -47.090 1.00 91.88 1063 ARG A N 1
ATOM 7830 C CA . ARG A 1 1063 ? 5.052 -4.537 -47.032 1.00 91.88 1063 ARG A CA 1
ATOM 7831 C C . ARG A 1 1063 ? 6.456 -4.638 -46.476 1.00 91.88 1063 ARG A C 1
ATOM 7833 O O . ARG A 1 1063 ? 7.317 -3.852 -46.847 1.00 91.88 1063 ARG A O 1
ATOM 7840 N N . GLN A 1 1064 ? 6.696 -5.631 -45.638 1.00 92.06 1064 GLN A N 1
ATOM 7841 C CA . GLN A 1 1064 ? 8.029 -5.905 -45.118 1.00 92.06 1064 GLN A CA 1
ATOM 7842 C C . GLN A 1 1064 ? 8.256 -7.405 -44.985 1.00 92.06 1064 GLN A C 1
ATOM 7844 O O . GLN A 1 1064 ? 7.312 -8.155 -44.730 1.00 92.06 1064 GLN A O 1
ATOM 7849 N N . ASN A 1 1065 ? 9.500 -7.838 -45.142 1.00 91.50 1065 ASN A N 1
ATOM 7850 C CA . ASN A 1 1065 ? 9.877 -9.234 -44.934 1.00 91.50 1065 ASN A CA 1
ATOM 7851 C C . ASN A 1 1065 ? 9.957 -9.585 -43.434 1.00 91.50 1065 ASN A C 1
ATOM 7853 O O . ASN A 1 1065 ? 9.868 -8.709 -42.569 1.00 91.50 1065 ASN A O 1
ATOM 7857 N N . ALA A 1 1066 ? 10.107 -10.869 -43.103 1.00 89.75 1066 ALA A N 1
ATOM 7858 C CA . ALA A 1 1066 ? 10.101 -11.342 -41.717 1.00 89.75 1066 ALA A CA 1
ATOM 7859 C C . ALA A 1 1066 ? 11.273 -10.773 -40.897 1.00 89.75 1066 ALA A C 1
ATOM 7861 O O . ALA A 1 1066 ? 11.093 -10.385 -39.742 1.00 89.75 1066 ALA A O 1
ATOM 7862 N N . SER A 1 1067 ? 12.455 -10.649 -41.513 1.00 87.94 1067 SER A N 1
ATOM 7863 C CA . SER A 1 1067 ? 13.651 -10.048 -40.903 1.00 87.94 1067 SER A CA 1
ATOM 7864 C C . SER A 1 1067 ? 13.637 -8.515 -40.879 1.00 87.94 1067 SER A C 1
ATOM 7866 O O . SER A 1 1067 ? 14.550 -7.911 -40.318 1.00 87.94 1067 SER A O 1
ATOM 7868 N N . ARG A 1 1068 ? 12.628 -7.876 -41.488 1.00 91.12 1068 ARG A N 1
ATOM 7869 C CA . ARG A 1 1068 ? 12.475 -6.414 -41.616 1.00 91.12 1068 ARG A CA 1
ATOM 7870 C C . ARG A 1 1068 ? 13.701 -5.718 -42.219 1.00 91.12 1068 ARG A C 1
ATOM 7872 O O . ARG A 1 1068 ? 14.004 -4.575 -41.890 1.00 91.12 1068 ARG A O 1
ATOM 7879 N N . THR A 1 1069 ? 14.417 -6.416 -43.091 1.00 92.50 1069 THR A N 1
ATOM 7880 C CA . THR A 1 1069 ? 15.565 -5.907 -43.856 1.00 92.50 1069 THR A CA 1
ATOM 7881 C C . THR A 1 1069 ? 15.137 -5.268 -45.177 1.00 92.50 1069 THR A C 1
ATOM 7883 O O . THR A 1 1069 ? 15.905 -4.513 -45.762 1.00 92.50 1069 THR A O 1
ATOM 7886 N N . ALA A 1 1070 ? 13.910 -5.529 -45.636 1.00 92.12 1070 ALA A N 1
ATOM 7887 C CA . ALA A 1 1070 ? 13.326 -4.921 -46.825 1.00 92.12 1070 ALA A CA 1
ATOM 7888 C C . ALA A 1 1070 ? 11.928 -4.373 -46.514 1.00 92.12 1070 ALA A C 1
ATOM 7890 O O . ALA A 1 1070 ? 11.084 -5.091 -45.972 1.00 92.12 1070 ALA A O 1
ATOM 7891 N N . LEU A 1 1071 ? 11.695 -3.104 -46.854 1.00 93.38 1071 LEU A N 1
ATOM 7892 C CA . LEU A 1 1071 ? 10.424 -2.403 -46.702 1.00 93.38 1071 LEU A CA 1
ATOM 7893 C C . LEU A 1 1071 ? 10.000 -1.799 -48.038 1.00 93.38 1071 LEU A C 1
ATOM 7895 O O . LEU A 1 1071 ? 10.694 -0.963 -48.611 1.00 93.38 1071 LEU A O 1
ATOM 7899 N N . LEU A 1 1072 ? 8.819 -2.182 -48.497 1.00 93.62 1072 LEU A N 1
ATOM 7900 C CA . LEU A 1 1072 ? 8.166 -1.654 -49.681 1.00 93.62 1072 LEU A CA 1
ATOM 7901 C C . LEU A 1 1072 ? 7.023 -0.732 -49.252 1.00 93.62 1072 LEU A C 1
ATOM 7903 O O . LEU A 1 1072 ? 6.044 -1.182 -48.657 1.00 93.62 1072 LEU A O 1
ATOM 7907 N N . TRP A 1 1073 ? 7.154 0.543 -49.594 1.00 94.44 1073 TRP A N 1
ATOM 7908 C CA . TRP A 1 1073 ? 6.152 1.583 -49.399 1.00 94.44 1073 TRP A CA 1
ATOM 7909 C C . TRP A 1 1073 ? 5.497 1.905 -50.741 1.00 94.44 1073 TRP A C 1
ATOM 7911 O O . TRP A 1 1073 ? 6.183 2.234 -51.705 1.00 94.44 1073 TRP A O 1
ATOM 7921 N N . LEU A 1 1074 ? 4.175 1.808 -50.832 1.00 93.62 1074 LEU A N 1
ATOM 7922 C CA . LEU A 1 1074 ? 3.414 2.056 -52.055 1.00 93.62 1074 LEU A CA 1
ATOM 7923 C C . LEU A 1 1074 ? 2.405 3.180 -51.835 1.00 93.62 1074 LEU A C 1
ATOM 7925 O O . LEU A 1 1074 ? 1.728 3.242 -50.809 1.00 93.62 1074 LEU A O 1
ATOM 7929 N N . ALA A 1 1075 ? 2.283 4.044 -52.835 1.00 91.88 1075 ALA A N 1
ATOM 7930 C CA . ALA A 1 1075 ? 1.224 5.031 -52.906 1.00 91.88 1075 ALA A CA 1
ATOM 7931 C C . ALA A 1 1075 ? -0.073 4.343 -53.321 1.00 91.88 1075 ALA A C 1
ATOM 7933 O O . ALA A 1 1075 ? -0.067 3.540 -54.257 1.00 91.88 1075 ALA A O 1
ATOM 7934 N N . SER A 1 1076 ? -1.189 4.676 -52.674 1.00 86.31 1076 SER A N 1
ATOM 7935 C CA . SER A 1 1076 ? -2.512 4.158 -53.049 1.00 86.31 1076 SER A CA 1
ATOM 7936 C C . SER A 1 1076 ? -2.828 4.490 -54.517 1.00 86.31 1076 SER A C 1
ATOM 7938 O O . SER A 1 1076 ? -3.213 3.611 -55.297 1.00 86.31 1076 SER A O 1
ATOM 7940 N N . THR A 1 1077 ? -2.494 5.720 -54.921 1.00 87.69 1077 THR A N 1
ATOM 7941 C CA . THR A 1 1077 ? -2.588 6.234 -56.293 1.00 87.69 1077 THR A CA 1
ATOM 7942 C C . THR A 1 1077 ? -1.212 6.744 -56.744 1.00 87.69 1077 THR A C 1
ATOM 7944 O O . THR A 1 1077 ? -0.624 7.541 -56.017 1.00 87.69 1077 THR A O 1
ATOM 7947 N N . PRO A 1 1078 ? -0.673 6.313 -57.903 1.00 91.62 1078 PRO A N 1
ATOM 7948 C CA . PRO A 1 1078 ? 0.591 6.838 -58.430 1.00 91.62 1078 PRO A CA 1
ATOM 7949 C C . PRO A 1 1078 ? 0.502 8.340 -58.730 1.00 91.62 1078 PRO A C 1
ATOM 7951 O O . PRO A 1 1078 ? -0.546 8.810 -59.171 1.00 91.62 1078 PRO A O 1
ATOM 7954 N N . PHE A 1 1079 ? 1.593 9.084 -58.539 1.00 93.19 1079 PHE A N 1
ATOM 7955 C CA . PHE A 1 1079 ? 1.610 10.544 -58.700 1.00 93.19 1079 PHE A CA 1
ATOM 7956 C C . PHE A 1 1079 ? 2.930 11.061 -59.285 1.00 93.19 1079 PHE A C 1
ATOM 7958 O O . PHE A 1 1079 ? 3.941 10.365 -59.266 1.00 93.19 1079 PHE A O 1
ATOM 7965 N N . VAL A 1 1080 ? 2.940 12.296 -59.793 1.00 92.06 1080 VAL A N 1
ATOM 7966 C CA . VAL A 1 1080 ? 4.183 12.976 -60.200 1.00 92.06 1080 VAL A CA 1
ATOM 7967 C C . VAL A 1 1080 ? 4.831 13.593 -58.956 1.00 92.06 1080 VAL A C 1
ATOM 7969 O O . VAL A 1 1080 ? 4.181 14.415 -58.302 1.00 92.06 1080 VAL A O 1
ATOM 7972 N N . PRO A 1 1081 ? 6.076 13.234 -58.597 1.00 92.12 1081 PRO A N 1
ATOM 7973 C CA . PRO A 1 1081 ? 6.730 13.840 -57.448 1.00 92.12 1081 PRO A CA 1
ATOM 7974 C C . PRO A 1 1081 ? 7.070 15.311 -57.730 1.00 92.12 1081 PRO A C 1
ATOM 7976 O O . PRO A 1 1081 ? 7.673 15.654 -58.745 1.00 92.12 1081 PRO A O 1
ATOM 7979 N N . ALA A 1 1082 ? 6.680 16.183 -56.806 1.00 88.69 1082 ALA A N 1
ATOM 7980 C CA . ALA A 1 1082 ? 6.859 17.635 -56.837 1.00 88.69 1082 ALA A CA 1
ATOM 7981 C C . ALA A 1 1082 ? 7.866 18.133 -55.777 1.00 88.69 1082 ALA A C 1
ATOM 7983 O O . ALA A 1 1082 ? 7.978 19.334 -55.531 1.00 88.69 1082 ALA A O 1
ATOM 7984 N N . GLY A 1 1083 ? 8.582 17.221 -55.115 1.00 89.38 1083 GLY A N 1
ATOM 7985 C CA . GLY A 1 1083 ? 9.570 17.519 -54.079 1.00 89.38 1083 GLY A CA 1
ATOM 7986 C C . GLY A 1 1083 ? 10.337 16.268 -53.638 1.00 89.38 1083 GLY A C 1
ATOM 7987 O O . GLY A 1 1083 ? 10.116 15.190 -54.190 1.00 89.38 1083 GLY A O 1
ATOM 7988 N N . PRO A 1 1084 ? 11.241 16.382 -52.650 1.00 91.75 1084 PRO A N 1
ATOM 7989 C CA . PRO A 1 1084 ? 11.988 15.235 -52.149 1.00 91.75 1084 PRO A CA 1
ATOM 7990 C C . PRO A 1 1084 ? 11.078 14.219 -51.447 1.00 91.75 1084 PRO A C 1
ATOM 7992 O O . PRO A 1 1084 ? 10.022 14.559 -50.910 1.00 91.75 1084 PRO A O 1
ATOM 7995 N N . LEU A 1 1085 ? 11.533 12.970 -51.412 1.00 92.88 1085 LEU A N 1
ATOM 7996 C CA . LEU A 1 1085 ? 11.083 11.974 -50.452 1.00 92.88 1085 LEU A CA 1
ATOM 7997 C C . LEU A 1 1085 ? 11.489 12.430 -49.049 1.00 92.88 1085 LEU A C 1
ATOM 7999 O O . LEU A 1 1085 ? 12.659 12.731 -48.809 1.00 92.88 1085 LEU A O 1
ATOM 8003 N N . VAL A 1 1086 ? 10.534 12.447 -48.129 1.00 92.88 1086 VAL A N 1
ATOM 8004 C CA . VAL A 1 1086 ? 10.719 12.772 -46.716 1.00 92.88 1086 VAL A CA 1
ATOM 8005 C C . VAL A 1 1086 ? 10.410 11.524 -45.904 1.00 92.88 1086 VAL A C 1
ATOM 8007 O O . VAL A 1 1086 ? 9.270 11.058 -45.871 1.00 92.88 1086 VAL A O 1
ATOM 8010 N N . LEU A 1 1087 ? 11.443 10.983 -45.269 1.00 92.69 1087 LEU A N 1
ATOM 8011 C CA . LEU A 1 1087 ? 11.382 9.810 -44.410 1.00 92.69 1087 LEU A CA 1
ATOM 8012 C C . LEU A 1 1087 ? 11.427 10.265 -42.954 1.00 92.69 1087 LEU A C 1
ATOM 8014 O O . LEU A 1 1087 ? 12.390 10.911 -42.536 1.00 92.69 1087 LEU A O 1
ATOM 8018 N N . GLN A 1 1088 ? 10.410 9.906 -42.182 1.00 92.12 1088 GLN A N 1
ATOM 8019 C CA . GLN A 1 1088 ? 10.427 10.084 -40.737 1.00 92.12 1088 GLN A CA 1
ATOM 8020 C C . GLN A 1 1088 ? 10.773 8.763 -40.068 1.00 92.12 1088 GLN A C 1
ATOM 8022 O O . GLN A 1 1088 ? 10.218 7.705 -40.379 1.00 92.12 1088 GLN A O 1
ATOM 8027 N N . VAL A 1 1089 ? 11.712 8.841 -39.136 1.00 91.06 1089 VAL A N 1
ATOM 8028 C CA . VAL A 1 1089 ? 12.159 7.716 -38.330 1.00 91.06 1089 VAL A CA 1
ATOM 8029 C C . VAL A 1 1089 ? 11.986 8.063 -36.870 1.00 91.06 1089 VAL A C 1
ATOM 8031 O O . VAL A 1 1089 ? 12.384 9.133 -36.414 1.00 91.06 1089 VAL A O 1
ATOM 8034 N N . VAL A 1 1090 ? 11.426 7.114 -36.138 1.00 88.56 1090 VAL A N 1
ATOM 8035 C CA . VAL A 1 1090 ? 11.418 7.113 -34.686 1.00 88.56 1090 VAL A CA 1
ATOM 8036 C C . VAL A 1 1090 ? 12.711 6.462 -34.218 1.00 88.56 1090 VAL A C 1
ATOM 8038 O O . VAL A 1 1090 ? 12.975 5.299 -34.529 1.00 88.56 1090 VAL A O 1
ATOM 8041 N N . ALA A 1 1091 ? 13.517 7.222 -33.486 1.00 84.75 1091 ALA A N 1
ATOM 8042 C CA . ALA A 1 1091 ? 14.691 6.727 -32.792 1.00 84.75 1091 ALA A CA 1
ATOM 8043 C C . ALA A 1 1091 ? 14.559 7.057 -31.305 1.00 84.75 1091 ALA A C 1
ATOM 8045 O O . ALA A 1 1091 ? 14.300 8.203 -30.923 1.00 84.75 1091 ALA A O 1
ATOM 8046 N N . ARG A 1 1092 ? 14.736 6.042 -30.464 1.00 79.75 1092 ARG A N 1
ATOM 8047 C CA . ARG A 1 1092 ? 14.730 6.187 -29.010 1.00 79.75 1092 ARG A CA 1
ATOM 8048 C C . ARG A 1 1092 ? 16.102 5.777 -28.476 1.00 79.75 1092 ARG A C 1
ATOM 8050 O O . ARG A 1 1092 ? 16.566 4.692 -28.834 1.00 79.75 1092 ARG A O 1
ATOM 8057 N N . PRO A 1 1093 ? 16.746 6.602 -27.631 1.00 75.06 1093 PRO A N 1
ATOM 8058 C CA . PRO A 1 1093 ? 17.938 6.178 -26.912 1.00 75.06 1093 PRO A CA 1
ATOM 8059 C C . PRO A 1 1093 ? 17.650 4.884 -26.134 1.00 75.06 1093 PRO A C 1
ATOM 8061 O O . PRO A 1 1093 ? 16.565 4.756 -25.563 1.00 75.06 1093 PRO A O 1
ATOM 8064 N N . PRO A 1 1094 ? 18.586 3.924 -26.097 1.00 73.62 1094 PRO A N 1
ATOM 8065 C CA . PRO A 1 1094 ? 18.371 2.646 -25.417 1.00 73.62 1094 PRO A CA 1
ATOM 8066 C C . PRO A 1 1094 ? 18.260 2.782 -23.895 1.00 73.62 1094 PRO A C 1
ATOM 8068 O O . PRO A 1 1094 ? 17.654 1.932 -23.255 1.00 73.62 1094 PRO A O 1
ATOM 8071 N N . LEU A 1 1095 ? 18.839 3.842 -23.328 1.00 74.50 1095 LEU A N 1
ATOM 8072 C CA . LEU A 1 1095 ? 18.799 4.160 -21.907 1.00 74.50 1095 LEU A CA 1
ATOM 8073 C C . LEU A 1 1095 ? 18.165 5.541 -21.762 1.00 74.50 1095 LEU A C 1
ATOM 8075 O O . LEU A 1 1095 ? 18.644 6.509 -22.356 1.00 74.50 1095 LEU A O 1
ATOM 8079 N N . VAL A 1 1096 ? 17.073 5.622 -21.008 1.00 64.25 1096 VAL A N 1
ATOM 8080 C CA . VAL A 1 1096 ? 16.342 6.865 -20.753 1.00 64.25 1096 VAL A CA 1
ATOM 8081 C C . VAL A 1 1096 ? 16.279 7.062 -19.248 1.00 64.25 1096 VAL A C 1
ATOM 8083 O O . VAL A 1 1096 ? 15.919 6.137 -18.529 1.00 64.25 1096 VAL A O 1
ATOM 8086 N N . ASP A 1 1097 ? 16.621 8.260 -18.777 1.00 63.16 1097 ASP A N 1
ATOM 8087 C CA . ASP A 1 1097 ? 16.414 8.618 -17.377 1.00 63.16 1097 ASP A CA 1
ATOM 8088 C C . ASP A 1 1097 ? 14.904 8.545 -17.068 1.00 63.16 1097 ASP A C 1
ATOM 8090 O O . ASP A 1 1097 ? 14.139 9.276 -17.704 1.00 63.16 1097 ASP A O 1
ATOM 8094 N N . PRO A 1 1098 ? 14.451 7.698 -16.123 1.00 56.84 1098 PRO A N 1
ATOM 8095 C CA . PRO A 1 1098 ? 13.033 7.538 -15.790 1.00 56.84 1098 PRO A CA 1
ATOM 8096 C C . PRO A 1 1098 ? 12.403 8.836 -15.269 1.00 56.84 1098 PRO A C 1
ATOM 8098 O O . PRO A 1 1098 ? 11.187 9.010 -15.341 1.00 56.84 1098 PRO A O 1
ATOM 8101 N N . LYS A 1 1099 ? 13.215 9.777 -14.766 1.00 52.81 1099 LYS A N 1
ATOM 8102 C CA . LYS A 1 1099 ? 12.772 11.105 -14.329 1.00 52.81 1099 LYS A CA 1
ATOM 8103 C C . LYS A 1 1099 ? 12.569 12.082 -15.488 1.00 52.81 1099 LYS A C 1
ATOM 8105 O O . LYS A 1 1099 ? 11.937 13.124 -15.286 1.00 52.81 1099 LYS A O 1
ATOM 8110 N N . SER A 1 1100 ? 13.066 11.752 -16.677 1.00 51.59 1100 SER A N 1
ATOM 8111 C CA . SER A 1 1100 ? 12.837 12.488 -17.915 1.00 51.59 1100 SER A CA 1
ATOM 8112 C C . SER A 1 1100 ? 11.706 11.836 -18.714 1.00 51.59 1100 SER A C 1
ATOM 8114 O O . SER A 1 1100 ? 11.631 10.614 -18.825 1.00 51.59 1100 SER A O 1
ATOM 8116 N N . LEU A 1 1101 ? 10.810 12.637 -19.297 1.00 51.31 1101 LEU A N 1
ATOM 8117 C CA . LEU A 1 1101 ? 9.863 12.103 -20.278 1.00 51.31 1101 LEU A CA 1
ATOM 8118 C C . LEU A 1 1101 ? 10.675 11.476 -21.425 1.00 51.31 1101 LEU A C 1
ATOM 8120 O O . LEU A 1 1101 ? 11.582 12.148 -21.929 1.00 51.31 1101 LEU A O 1
ATOM 8124 N N . PRO A 1 1102 ? 10.387 10.232 -21.857 1.00 53.94 1102 PRO A N 1
ATOM 8125 C CA . PRO A 1 1102 ? 11.134 9.599 -22.933 1.00 53.94 1102 PRO A CA 1
ATOM 8126 C C . PRO A 1 1102 ? 11.011 10.437 -24.204 1.00 53.94 1102 PRO A C 1
ATOM 8128 O O . PRO A 1 1102 ? 9.989 10.422 -24.890 1.00 53.94 1102 PRO A O 1
ATOM 8131 N N . ALA A 1 1103 ? 12.069 11.185 -24.521 1.00 56.03 1103 ALA A N 1
ATOM 8132 C CA . ALA A 1 1103 ? 12.136 11.988 -25.726 1.00 56.03 1103 ALA A CA 1
ATOM 8133 C C . ALA A 1 1103 ? 12.288 11.045 -26.921 1.00 56.03 1103 ALA A C 1
ATOM 8135 O O . ALA A 1 1103 ? 13.389 10.672 -27.331 1.00 56.03 1103 ALA A O 1
ATOM 8136 N N . THR A 1 1104 ? 11.154 10.629 -27.477 1.00 66.69 1104 THR A N 1
ATOM 8137 C CA . THR A 1 1104 ? 11.132 9.964 -28.774 1.00 66.69 1104 THR A CA 1
ATOM 8138 C C . THR A 1 1104 ? 11.644 10.969 -29.792 1.00 66.69 1104 THR A C 1
ATOM 8140 O O . THR A 1 1104 ? 10.988 11.972 -30.076 1.00 66.69 1104 THR A O 1
ATOM 8143 N N . THR A 1 1105 ? 12.843 10.736 -30.319 1.00 75.88 1105 THR A N 1
ATOM 8144 C CA . THR A 1 1105 ? 13.422 11.646 -31.301 1.00 75.88 1105 THR A CA 1
ATOM 8145 C C . THR A 1 1105 ? 12.901 11.248 -32.667 1.00 75.88 1105 THR A C 1
ATOM 8147 O O . THR A 1 1105 ? 13.107 10.124 -33.127 1.00 75.88 1105 THR A O 1
ATOM 8150 N N . THR A 1 1106 ? 12.208 12.175 -33.323 1.00 84.50 1106 THR A N 1
ATOM 8151 C CA . THR A 1 1106 ? 11.851 12.002 -34.730 1.00 84.50 1106 THR A CA 1
ATOM 8152 C C . THR A 1 1106 ? 12.986 12.554 -35.579 1.00 84.50 1106 THR A C 1
ATOM 8154 O O . THR A 1 1106 ? 13.208 13.763 -35.622 1.00 84.50 1106 THR A O 1
ATOM 8157 N N . LEU A 1 1107 ? 13.715 11.668 -36.249 1.00 87.12 1107 LEU A N 1
ATOM 8158 C CA . LEU A 1 1107 ? 14.709 12.041 -37.249 1.00 87.12 1107 LEU A CA 1
ATOM 8159 C C . LEU A 1 1107 ? 14.010 12.154 -38.603 1.00 87.12 1107 LEU A C 1
ATOM 8161 O O . LEU A 1 1107 ? 13.294 11.241 -39.013 1.00 87.12 1107 LEU A O 1
ATOM 8165 N N . THR A 1 1108 ? 14.213 13.273 -39.296 1.00 90.81 1108 THR A N 1
ATOM 8166 C CA . THR A 1 1108 ? 13.658 13.492 -40.637 1.00 90.81 1108 THR A CA 1
ATOM 8167 C C . THR A 1 1108 ? 14.786 13.468 -41.657 1.00 90.81 1108 THR A C 1
ATOM 8169 O O . THR A 1 1108 ? 15.667 14.323 -41.632 1.00 90.81 1108 THR A O 1
ATOM 8172 N N . GLY A 1 1109 ? 14.761 12.482 -42.549 1.00 92.00 1109 GLY A N 1
ATOM 8173 C CA . GLY A 1 1109 ? 15.678 12.367 -43.675 1.00 92.00 1109 GLY A CA 1
ATOM 8174 C C . GLY A 1 1109 ? 15.015 12.811 -44.977 1.00 92.00 1109 GLY A C 1
ATOM 8175 O O . GLY A 1 1109 ? 13.843 12.523 -45.202 1.00 92.00 1109 GLY A O 1
ATOM 8176 N N . SER A 1 1110 ? 15.758 13.485 -45.855 1.00 92.88 1110 SER A N 1
ATOM 8177 C CA . SER A 1 1110 ? 15.284 13.873 -47.193 1.00 92.88 1110 SER A CA 1
ATOM 8178 C C . SER A 1 1110 ? 16.114 13.233 -48.309 1.00 92.88 1110 SER A C 1
ATOM 8180 O O . SER A 1 1110 ? 17.336 13.133 -48.189 1.00 92.88 1110 SER A O 1
ATOM 8182 N N . CYS A 1 1111 ? 15.470 12.847 -49.412 1.00 92.69 1111 CYS A N 1
ATOM 8183 C CA . CYS A 1 1111 ? 16.102 12.311 -50.624 1.00 92.69 1111 CYS A CA 1
ATOM 8184 C C . CYS A 1 1111 ? 15.425 12.896 -51.878 1.00 92.69 1111 CYS A C 1
ATOM 8186 O O . CYS A 1 1111 ? 14.206 12.842 -52.004 1.00 92.69 1111 CYS A O 1
ATOM 8188 N N . GLN A 1 1112 ? 16.175 13.485 -52.810 1.00 91.88 1112 GLN A N 1
ATOM 8189 C CA . GLN A 1 1112 ? 15.627 14.057 -54.043 1.00 91.88 1112 GLN A CA 1
ATOM 8190 C C . GLN A 1 1112 ? 15.162 12.951 -54.991 1.00 91.88 1112 GLN A C 1
ATOM 8192 O O . GLN A 1 1112 ? 15.925 12.046 -55.319 1.00 91.88 1112 GLN A O 1
ATOM 8197 N N . VAL A 1 1113 ? 13.941 13.077 -55.503 1.00 89.56 1113 VAL A N 1
ATOM 8198 C CA . VAL A 1 1113 ? 13.409 12.254 -56.592 1.00 89.56 1113 VAL A CA 1
ATOM 8199 C C . VAL A 1 1113 ? 12.974 13.199 -57.712 1.00 89.56 1113 VAL A C 1
ATOM 8201 O O . VAL A 1 1113 ? 12.256 14.168 -57.469 1.00 89.56 1113 VAL A O 1
ATOM 8204 N N . GLY A 1 1114 ? 13.494 12.994 -58.925 1.00 84.94 1114 GLY A N 1
ATOM 8205 C CA . GLY A 1 1114 ? 13.150 13.839 -60.072 1.00 84.94 1114 GLY A CA 1
ATOM 8206 C C . GLY A 1 1114 ? 11.706 13.603 -60.532 1.00 84.94 1114 GLY A C 1
ATOM 8207 O O . GLY A 1 1114 ? 11.160 12.546 -60.238 1.00 84.94 1114 GLY A O 1
ATOM 8208 N N . PRO A 1 1115 ? 11.085 14.530 -61.286 1.00 84.25 1115 PRO A N 1
ATOM 8209 C CA . PRO A 1 1115 ? 9.730 14.348 -61.821 1.00 84.25 1115 PRO A CA 1
ATOM 8210 C C . PRO A 1 1115 ? 9.641 13.265 -62.912 1.00 84.25 1115 PRO A C 1
ATOM 8212 O O . PRO A 1 1115 ? 8.544 12.866 -63.287 1.00 84.25 1115 PRO A O 1
ATOM 8215 N N . VAL A 1 1116 ? 10.786 12.809 -63.432 1.00 84.69 1116 VAL A N 1
ATOM 8216 C CA . VAL A 1 1116 ? 10.913 11.777 -64.469 1.00 84.69 1116 VAL A CA 1
ATOM 8217 C C . VAL A 1 1116 ? 12.039 10.814 -64.061 1.00 84.69 1116 VAL A C 1
ATOM 8219 O O . VAL A 1 1116 ? 13.075 11.294 -63.584 1.00 84.69 1116 VAL A O 1
ATOM 8222 N N . PRO A 1 1117 ? 11.882 9.487 -64.248 1.00 86.94 1117 PRO A N 1
ATOM 8223 C CA . PRO A 1 1117 ? 12.934 8.531 -63.933 1.00 86.94 1117 PRO A CA 1
ATOM 8224 C C . PRO A 1 1117 ? 14.179 8.743 -64.817 1.00 86.94 1117 PRO A C 1
ATOM 8226 O O . PRO A 1 1117 ? 14.038 8.950 -66.024 1.00 86.94 1117 PRO A O 1
ATOM 8229 N N . PRO A 1 1118 ? 15.407 8.619 -64.279 1.00 83.25 1118 PRO A N 1
ATOM 8230 C CA . PRO A 1 1118 ? 16.644 8.791 -65.045 1.00 83.25 1118 PRO A CA 1
ATOM 8231 C C . PRO A 1 1118 ? 16.770 7.839 -66.241 1.00 83.25 1118 PRO A C 1
ATOM 8233 O O . PRO A 1 1118 ? 17.260 8.246 -67.290 1.00 83.25 1118 PRO A O 1
ATOM 8236 N N . PHE A 1 1119 ? 16.267 6.603 -66.119 1.00 84.81 1119 PHE A N 1
ATOM 8237 C CA . PHE A 1 1119 ? 16.333 5.597 -67.187 1.00 84.81 1119 PHE A CA 1
ATOM 8238 C C . PHE A 1 1119 ? 15.478 5.949 -68.412 1.00 84.81 1119 PHE A C 1
ATOM 8240 O O . PHE A 1 1119 ? 15.607 5.308 -69.448 1.00 84.81 1119 PHE A O 1
ATOM 8247 N N . VAL A 1 1120 ? 14.583 6.941 -68.332 1.00 83.19 1120 VAL A N 1
ATOM 8248 C CA . VAL A 1 1120 ? 13.779 7.363 -69.493 1.00 83.19 1120 VAL A CA 1
ATOM 8249 C C . VAL A 1 1120 ? 14.678 7.891 -70.604 1.00 83.19 1120 VAL A C 1
ATOM 8251 O O . VAL A 1 1120 ? 14.402 7.638 -71.772 1.00 83.19 1120 VAL A O 1
ATOM 8254 N N . ALA A 1 1121 ? 15.785 8.547 -70.243 1.00 75.31 1121 ALA A N 1
ATOM 8255 C CA . ALA A 1 1121 ? 16.801 8.976 -71.198 1.00 75.31 1121 ALA A CA 1
ATOM 8256 C C . ALA A 1 1121 ? 17.550 7.802 -71.856 1.00 75.31 1121 ALA A C 1
ATOM 8258 O O . ALA A 1 1121 ? 18.102 7.986 -72.932 1.00 75.31 1121 ALA A O 1
ATOM 8259 N N . ASP A 1 1122 ? 17.555 6.621 -71.227 1.00 71.75 1122 ASP A N 1
ATOM 8260 C CA . ASP A 1 1122 ? 18.193 5.405 -71.747 1.00 71.75 1122 ASP A CA 1
ATOM 8261 C C . ASP A 1 1122 ? 17.224 4.536 -72.580 1.00 71.75 1122 ASP A C 1
ATOM 8263 O O . ASP A 1 1122 ? 17.661 3.647 -73.312 1.00 71.75 1122 ASP A O 1
ATOM 8267 N N . ILE A 1 1123 ? 15.906 4.753 -72.440 1.00 68.06 1123 ILE A N 1
ATOM 8268 C CA . ILE A 1 1123 ? 14.842 4.066 -73.199 1.00 68.06 1123 ILE A CA 1
ATOM 8269 C C . ILE A 1 1123 ? 14.464 4.840 -74.475 1.00 68.06 1123 ILE A C 1
ATOM 8271 O O . ILE A 1 1123 ? 14.026 4.216 -75.447 1.00 68.06 1123 ILE A O 1
ATOM 8275 N N . ALA A 1 1124 ? 14.592 6.172 -74.455 1.00 56.47 1124 ALA A N 1
ATOM 8276 C CA . ALA A 1 1124 ? 14.397 7.059 -75.606 1.00 56.47 1124 ALA A CA 1
ATOM 8277 C C . ALA A 1 1124 ? 15.574 6.979 -76.589 1.00 56.47 1124 ALA A C 1
ATOM 8279 O O . ALA A 1 1124 ? 15.306 7.037 -77.813 1.00 56.47 1124 ALA A O 1
#